Protein 2G5C (pdb70)

InterPro domains:
  IPR003099 Prephenate dehydrogenase [PS51176] (31-311)
  IPR008927 6-phosphogluconate dehydrogenase-like, C-terminal domain superfamily [SSF48179] (201-307)
  IPR036291 NAD(P)-binding domain superfamily [SSF51735] (32-197)
  IPR046825 Prephenate dehydrogenase, dimerization domain [PF20463] (201-302)
  IPR046826 Prephenate dehydrogenase, nucleotide-binding domain [PF02153] (45-198)
  IPR050812 Prephenate/Arogenate Dehydrogenase [PTHR21363] (27-310)

Nearest PDB structures (foldseek):
  2g5c-assembly1_A  TM=9.616E-01  e=3.044E-45  Aquifex aeolicus VF5
  3ggp-assembly2_D  TM=9.693E-01  e=8.733E-45  Aquifex aeolicus
  4wji-assembly1_A-2  TM=9.305E-01  e=6.121E-23  Sinorhizobium meliloti 1021
  7mqv-assembly1_B  TM=8.974E-01  e=5.666E-22  Bacillus anthracis
  3b1f-assembly1_A-2  TM=8.894E-01  e=4.071E-20  Streptococcus mutans

Solvent-accessible surface area: 45316 Å² total

CATH classification: 3.40.50.720 (+1 more: 1.10.3660.10)

Radius of gyration: 34.91 Å; Cα contacts (8 Å, |Δi|>4): 2067; chains: 4; bounding box: 63×90×89 Å

Secondary structure (DSSP, 8-state):
-EEEEES----HHHHHHHHHTT--SEEEEE-S-HHHHHHHHHTTS-SEEES-GGGGGGT--SB---S-HHHHHHHHHHHHHHS-TT-BEE---S--THHHHHHHHHHGGGEE-EEEE---S--SGGG--SSTTTT-EEEE---SSS-HHHHHHHHHHHHHTT-EEE--HHHHHHHHIIIIIHHHHHHHHHHHHHH--BTTB-GGG--TTTGGG---S----HHHHHHTTTT--HHHHHHHHHHHHHHHHHTT-HHHHHHHHHHHHHH---/-EEEEES----HHHHHHHHHTT--SEEEEE-S-HHHHHHHHHTTS-SEEES-GGGGGGT--SB---S-GGGHHHHHHHHHHHS-TT-BEE---S--THHHHHHHHHHGGGEE-EEE-------SGGG--SSTTTT-EEEE---TTS-HHHHHHHHHHHHHTT-EEE--HHHHHHHHIIIIIHHHHHHHHHHHHHH---SS--GGG-GGGTGGGTGGGGGS----HHHHHHTTTT--HHHHHHHHHHHHHHHHHTT-HHHHHHHHHHHHHH---/-EEEEES----HHHHHHHHHTT--SEEEEE-S-HHHHHHHHHHTS-SEEES-GGGGGGG--SB---S-GGGHHHHHHHHHHHS-TT-BEE---S--THHHHHHHHHHGGGEE-EEE----S--SGGG--TTTTTT-EEEE---TTS-HHHHHHHHHHHHHTT-EEE--HHHHHHHHIIIIIHHHHHHHHHHHHHH---SS--GGG---HHHHHHHGGGGS----HHHHHHTTTT--HHHHHHHHHHHHHHHHHTT-HHHHHHHHHTT-S--/-EEEEES----HHHHHHHHHTT--SEEEEE-S-HHHHHHHHHTTS-SEEES-GGGGGGG--SB---S-GGGHHHHHHHHHHHS-TT-BEE---S--THHHHHHHHHHGGGEE-EEE----S--SGGG--SSTTTT-EEEE---TTS-HHHHHHHHHHHHHTT-EEE--HHHHHHHHIIIIIHHHHHHHHHHHHHH---SS--GGG---HHHHHHTGGGGS----HHHHHHTTTT--HHHHHHHHHHHHHHHHHTT-HHHHHHHHGGGGS--

Structure (mmCIF, N/CA/C/O backbone):
data_2G5C
#
_entry.id   2G5C
#
_cell.length_a   42.707
_cell.length_b   178.952
_cell.length_c   75.195
_cell.angle_alpha   90.00
_cell.angle_beta   99.15
_cell.angle_gamma   90.00
#
_symmetry.space_group_name_H-M   'P 1 21 1'
#
loop_
_entity.id
_entity.type
_entity.pdbx_description
1 polymer 'prephenate dehydrogenase'
2 non-polymer NICOTINAMIDE-ADENINE-DINUCLEOTIDE
3 water water
#
loop_
_atom_site.group_PDB
_atom_site.id
_atom_site.type_symbol
_atom_site.label_atom_id
_atom_site.label_alt_id
_atom_site.label_comp_id
_atom_site.label_asym_id
_atom_site.label_entity_id
_atom_site.label_seq_id
_atom_site.pdbx_PDB_ins_code
_atom_site.Cartn_x
_atom_site.Cartn_y
_atom_site.Cartn_z
_atom_site.occupancy
_atom_site.B_iso_or_equiv
_atom_site.auth_seq_id
_atom_site.auth_comp_id
_atom_site.auth_asym_id
_atom_site.auth_atom_id
_atom_site.pdbx_PDB_model_num
ATOM 9 N N . GLN A 1 2 ? 40.920 67.519 44.959 1.00 52.59 31 GLN A N 1
ATOM 10 C CA . GLN A 1 2 ? 42.331 67.888 44.886 1.00 48.78 31 GLN A CA 1
ATOM 11 C C . GLN A 1 2 ? 42.993 67.576 46.223 1.00 44.69 31 GLN A C 1
ATOM 12 O O . GLN A 1 2 ? 44.199 67.343 46.296 1.00 43.62 31 GLN A O 1
ATOM 18 N N . ASN A 1 3 ? 42.191 67.584 47.280 1.00 41.19 32 ASN A N 1
ATOM 19 C CA . ASN A 1 3 ? 42.668 67.251 48.618 1.00 38.09 32 ASN A CA 1
ATOM 20 C C . ASN A 1 3 ? 41.978 65.950 49.009 1.00 36.17 32 ASN A C 1
ATOM 21 O O . ASN A 1 3 ? 40.892 65.958 49.591 1.00 35.59 32 ASN A O 1
ATOM 26 N N . VAL A 1 4 ? 42.608 64.833 48.667 1.00 33.24 33 VAL A N 1
ATOM 27 C CA . VAL A 1 4 ? 42.051 63.521 48.968 1.00 31.24 33 VAL A CA 1
ATOM 28 C C . VAL A 1 4 ? 42.439 63.057 50.365 1.00 30.02 33 VAL A C 1
ATOM 29 O O . VAL A 1 4 ? 43.611 63.090 50.733 1.00 30.69 33 VAL A O 1
ATOM 33 N N . LEU A 1 5 ? 41.448 62.621 51.136 1.00 28.67 34 LEU A N 1
ATOM 34 C CA . LEU A 1 5 ? 41.699 62.131 52.484 1.00 27.11 34 LEU A CA 1
ATOM 35 C C . LEU A 1 5 ? 41.370 60.650 52.600 1.00 26.47 34 LEU A C 1
ATOM 36 O O . LEU A 1 5 ? 40.230 60.238 52.383 1.00 24.77 34 LEU A O 1
ATOM 41 N N . ILE A 1 6 ? 42.375 59.858 52.945 1.00 25.35 35 ILE A N 1
ATOM 42 C CA . ILE A 1 6 ? 42.187 58.427 53.127 1.00 26.18 35 ILE A CA 1
ATOM 43 C C . ILE A 1 6 ? 41.968 58.202 54.620 1.00 24.92 35 ILE A C 1
ATOM 44 O O . ILE A 1 6 ? 42.871 58.447 55.419 1.00 24.10 35 ILE A O 1
ATOM 49 N N . VAL A 1 7 ? 40.770 57.770 55.000 1.00 23.56 36 VAL A N 1
ATOM 50 C CA . VAL A 1 7 ? 40.483 57.492 56.407 1.00 21.70 36 VAL A CA 1
ATOM 51 C C . VAL A 1 7 ? 40.671 55.995 56.602 1.00 23.45 36 VAL A C 1
ATOM 52 O O . VAL A 1 7 ? 39.909 55.187 56.066 1.00 22.24 36 VAL A O 1
ATOM 56 N N . GLY A 1 8 ? 41.689 55.632 57.377 1.00 23.74 37 GLY A N 1
ATOM 57 C CA . GLY A 1 8 ? 41.997 54.231 57.591 1.00 24.37 37 GLY A CA 1
ATOM 58 C C . GLY A 1 8 ? 43.011 53.868 56.518 1.00 25.67 37 GLY A C 1
ATOM 59 O O . GLY A 1 8 ? 42.647 53.430 55.423 1.00 25.09 37 GLY A O 1
ATOM 60 N N . VAL A 1 9 ? 44.288 54.067 56.824 1.00 25.81 38 VAL A N 1
ATOM 61 C CA . VAL A 1 9 ? 45.348 53.781 55.866 1.00 27.04 38 VAL A CA 1
ATOM 62 C C . VAL A 1 9 ? 45.856 52.349 56.011 1.00 26.77 38 VAL A C 1
ATOM 63 O O . VAL A 1 9 ? 46.916 52.107 56.588 1.00 25.85 38 VAL A O 1
ATOM 67 N N . GLY A 1 10 ? 45.082 51.406 55.486 1.00 26.04 39 GLY A N 1
ATOM 68 C CA . GLY A 1 10 ? 45.465 50.011 55.552 1.00 25.93 39 GLY A CA 1
ATOM 69 C C . GLY A 1 10 ? 45.601 49.444 54.155 1.00 27.18 39 GLY A C 1
ATOM 70 O O . GLY A 1 10 ? 45.998 50.150 53.224 1.00 26.15 39 GLY A O 1
ATOM 71 N N . PHE A 1 11 ? 45.269 48.166 54.003 1.00 27.32 40 PHE A N 1
ATOM 72 C CA . PHE A 1 11 ? 45.353 47.510 52.709 1.00 26.44 40 PHE A CA 1
ATOM 73 C C . PHE A 1 11 ? 44.465 48.195 51.669 1.00 25.91 40 PHE A C 1
ATOM 74 O O . PHE A 1 11 ? 44.918 48.530 50.576 1.00 24.56 40 PHE A O 1
ATOM 90 N N . GLY A 1 13 ? 42.629 51.231 52.064 1.00 26.39 42 GLY A N 1
ATOM 91 C CA . GLY A 1 13 ? 42.885 52.659 52.001 1.00 27.28 42 GLY A CA 1
ATOM 92 C C . GLY A 1 13 ? 44.145 52.897 51.194 1.00 27.65 42 GLY A C 1
ATOM 93 O O . GLY A 1 13 ? 44.179 53.741 50.299 1.00 26.73 42 GLY A O 1
ATOM 94 N N . GLY A 1 14 ? 45.183 52.126 51.503 1.00 28.96 43 GLY A N 1
ATOM 95 C CA . GLY A 1 14 ? 46.442 52.253 50.792 1.00 29.07 43 GLY A CA 1
ATOM 96 C C . GLY A 1 14 ? 46.341 51.893 49.322 1.00 30.05 43 GLY A C 1
ATOM 97 O O . GLY A 1 14 ? 46.999 52.511 48.489 1.00 31.81 43 GLY A O 1
ATOM 98 N N . SER A 1 15 ? 45.519 50.900 48.991 1.00 30.09 44 SER A N 1
ATOM 99 C CA . SER A 1 15 ? 45.367 50.484 47.596 1.00 31.07 44 SER A CA 1
ATOM 100 C C . SER A 1 15 ? 44.676 51.556 46.764 1.00 31.33 44 SER A C 1
ATOM 101 O O . SER A 1 15 ? 45.057 51.803 45.618 1.00 31.81 44 SER A O 1
ATOM 104 N N . PHE A 1 16 ? 43.651 52.184 47.333 1.00 31.45 45 PHE A N 1
ATOM 105 C CA . PHE A 1 16 ? 42.935 53.238 46.623 1.00 31.07 45 PHE A CA 1
ATOM 106 C C . PHE A 1 16 ? 43.892 54.388 46.348 1.00 30.87 45 PHE A C 1
ATOM 107 O O . PHE A 1 16 ? 43.908 54.947 45.253 1.00 32.61 45 PHE A O 1
ATOM 115 N N . ALA A 1 17 ? 44.689 54.732 47.353 1.00 30.92 46 ALA A N 1
ATOM 116 C CA . ALA A 1 17 ? 45.658 55.817 47.242 1.00 32.98 46 ALA A CA 1
ATOM 117 C C . ALA A 1 17 ? 46.659 55.564 46.117 1.00 34.20 46 ALA A C 1
ATOM 118 O O . ALA A 1 17 ? 46.922 56.440 45.292 1.00 33.12 46 ALA A O 1
ATOM 120 N N . LYS A 1 18 ? 47.216 54.359 46.087 1.00 35.92 47 LYS A N 1
ATOM 121 C CA . LYS A 1 18 ? 48.187 54.007 45.064 1.00 36.71 47 LYS A CA 1
ATOM 122 C C . LYS A 1 18 ? 47.512 53.933 43.705 1.00 37.63 47 LYS A C 1
ATOM 123 O O . LYS A 1 18 ? 48.076 54.359 42.698 1.00 37.96 47 LYS A O 1
ATOM 129 N N . SER A 1 19 ? 46.300 53.393 43.676 1.00 38.77 48 SER A N 1
ATOM 130 C CA . SER A 1 19 ? 45.569 53.281 42.425 1.00 39.70 48 SER A CA 1
ATOM 131 C C . SER A 1 19 ? 45.285 54.678 41.900 1.00 40.15 48 SER A C 1
ATOM 132 O O . SER A 1 19 ? 45.198 54.893 40.692 1.00 40.23 48 SER A O 1
ATOM 135 N N . LEU A 1 20 ? 45.155 55.627 42.820 1.00 40.49 49 LEU A N 1
ATOM 136 C CA . LEU A 1 20 ? 44.882 57.012 42.464 1.00 41.33 49 LEU A CA 1
ATOM 137 C C . LEU A 1 20 ? 46.046 57.635 41.702 1.00 40.91 49 LEU A C 1
ATOM 138 O O . LEU A 1 20 ? 45.851 58.233 40.645 1.00 40.44 49 LEU A O 1
ATOM 143 N N . ARG A 1 21 ? 47.252 57.496 42.246 1.00 41.27 50 ARG A N 1
ATOM 144 C CA . ARG A 1 21 ? 48.450 58.045 41.616 1.00 42.92 50 ARG A CA 1
ATOM 145 C C . ARG A 1 21 ? 48.686 57.462 40.230 1.00 44.33 50 ARG A C 1
ATOM 146 O O . ARG A 1 21 ? 48.800 58.198 39.249 1.00 44.18 50 ARG A O 1
ATOM 154 N N . ARG A 1 22 ? 48.775 56.137 40.160 1.00 45.49 51 ARG A N 1
ATOM 155 C CA . ARG A 1 22 ? 49.002 55.449 38.895 1.00 46.79 51 ARG A CA 1
ATOM 156 C C . ARG A 1 22 ? 48.050 55.955 37.820 1.00 46.70 51 ARG A C 1
ATOM 157 O O . ARG A 1 22 ? 48.435 56.107 36.662 1.00 46.12 51 ARG A O 1
ATOM 165 N N . SER A 1 23 ? 46.804 56.207 38.207 1.00 47.59 52 SER A N 1
ATOM 166 C CA . SER A 1 23 ? 45.803 56.689 37.265 1.00 48.83 52 SER A CA 1
ATOM 167 C C . SER A 1 23 ? 46.113 58.097 36.773 1.00 49.08 52 SER A C 1
ATOM 168 O O . SER A 1 23 ? 45.420 58.620 35.900 1.00 48.50 52 SER A O 1
ATOM 171 N N . GLY A 1 24 ? 47.150 58.708 37.341 1.00 49.40 53 GLY A N 1
ATOM 172 C CA . GLY A 1 24 ? 47.542 60.043 36.920 1.00 50.37 53 GLY A CA 1
ATOM 173 C C . GLY A 1 24 ? 47.230 61.189 37.865 1.00 50.74 53 GLY A C 1
ATOM 174 O O . GLY A 1 24 ? 47.459 62.349 37.523 1.00 51.12 53 GLY A O 1
ATOM 175 N N . PHE A 1 25 ? 46.712 60.882 39.050 1.00 50.29 54 PHE A N 1
ATOM 176 C CA . PHE A 1 25 ? 46.382 61.926 40.016 1.00 49.54 54 PHE A CA 1
ATOM 177 C C . PHE A 1 25 ? 47.629 62.730 40.374 1.00 49.02 54 PHE A C 1
ATOM 178 O O . PHE A 1 25 ? 48.695 62.164 40.610 1.00 49.93 54 PHE A O 1
ATOM 186 N N . LYS A 1 26 ? 47.489 64.051 40.417 1.00 48.43 55 LYS A N 1
ATOM 187 C CA . LYS A 1 26 ? 48.612 64.926 40.740 1.00 47.86 55 LYS A CA 1
ATOM 188 C C . LYS A 1 26 ? 48.346 65.762 41.990 1.00 46.00 55 LYS A C 1
ATOM 189 O O . LYS A 1 26 ? 49.216 66.505 42.445 1.00 45.24 55 LYS A O 1
ATOM 195 N N . GLY A 1 27 ? 47.142 65.634 42.542 1.00 44.96 56 GLY A N 1
ATOM 196 C CA . GLY A 1 27 ? 46.780 66.390 43.730 1.00 42.83 56 GLY A CA 1
ATOM 197 C C . GLY A 1 27 ? 47.396 65.848 45.004 1.00 40.82 56 GLY A C 1
ATOM 198 O O . GLY A 1 27 ? 48.319 65.038 44.960 1.00 42.15 56 GLY A O 1
ATOM 199 N N . LYS A 1 28 ? 46.885 66.296 46.146 1.00 39.14 57 LYS A N 1
ATOM 200 C CA . LYS A 1 28 ? 47.395 65.853 47.440 1.00 37.53 57 LYS A CA 1
ATOM 201 C C . LYS A 1 28 ? 46.583 64.706 48.021 1.00 36.16 57 LYS A C 1
ATOM 202 O O . LYS A 1 28 ? 45.355 64.686 47.924 1.00 34.82 57 LYS A O 1
ATOM 208 N N . ILE A 1 29 ? 47.282 63.747 48.619 1.00 33.49 58 ILE A N 1
ATOM 209 C CA . ILE A 1 29 ? 46.638 62.597 49.235 1.00 31.09 58 ILE A CA 1
ATOM 210 C C . ILE A 1 29 ? 47.038 62.573 50.699 1.00 29.61 58 ILE A C 1
ATOM 211 O O . ILE A 1 29 ? 48.208 62.420 51.035 1.00 29.23 58 ILE A O 1
ATOM 216 N N . TYR A 1 30 ? 46.050 62.735 51.566 1.00 29.41 59 TYR A N 1
ATOM 217 C CA . TYR A 1 30 ? 46.279 62.763 53.000 1.00 28.57 59 TYR A CA 1
ATOM 218 C C . TYR A 1 30 ? 45.708 61.522 53.661 1.00 27.91 59 TYR A C 1
ATOM 219 O O . TYR A 1 30 ? 44.915 60.792 53.059 1.00 25.63 59 TYR A O 1
ATOM 228 N N . GLY A 1 31 ? 46.104 61.295 54.907 1.00 26.46 60 GLY A N 1
ATOM 229 C CA . GLY A 1 31 ? 45.612 60.138 55.620 1.00 26.42 60 GLY A CA 1
ATOM 230 C C . GLY A 1 31 ? 45.326 60.391 57.084 1.00 27.93 60 GLY A C 1
ATOM 231 O O . GLY A 1 31 ? 45.954 61.236 57.722 1.00 28.59 60 GLY A O 1
ATOM 232 N N . TYR A 1 32 ? 44.343 59.663 57.602 1.00 27.45 61 TYR A N 1
ATOM 233 C CA . TYR A 1 32 ? 43.954 59.736 59.003 1.00 28.35 61 TYR A CA 1
ATOM 234 C C . TYR A 1 32 ? 43.828 58.301 59.476 1.00 29.28 61 TYR A C 1
ATOM 235 O O . TYR A 1 32 ? 43.120 57.496 58.868 1.00 28.06 61 TYR A O 1
ATOM 244 N N . ASP A 1 33 ? 44.519 57.984 60.562 1.00 30.01 62 ASP A N 1
ATOM 245 C CA . ASP A 1 33 ? 44.503 56.641 61.110 1.00 31.93 62 ASP A CA 1
ATOM 246 C C . ASP A 1 33 ? 44.832 56.743 62.593 1.00 34.40 62 ASP A C 1
ATOM 247 O O . ASP A 1 33 ? 45.588 57.625 63.001 1.00 35.05 62 ASP A O 1
ATOM 252 N N . ILE A 1 34 ? 44.258 55.856 63.400 1.00 35.72 63 ILE A N 1
ATOM 253 C CA . ILE A 1 34 ? 44.523 55.868 64.832 1.00 37.13 63 ILE A CA 1
ATOM 254 C C . ILE A 1 34 ? 45.887 55.269 65.134 1.00 37.44 63 ILE A C 1
ATOM 255 O O . ILE A 1 34 ? 46.390 55.396 66.246 1.00 38.29 63 ILE A O 1
ATOM 260 N N . ASN A 1 35 ? 46.478 54.607 64.145 1.00 38.32 64 ASN A N 1
ATOM 261 C CA . ASN A 1 35 ? 47.779 53.978 64.328 1.00 38.91 64 ASN A CA 1
ATOM 262 C C . ASN A 1 35 ? 48.914 54.807 63.740 1.00 39.39 64 ASN A C 1
ATOM 263 O O . ASN A 1 35 ? 48.967 55.041 62.532 1.00 38.80 64 ASN A O 1
ATOM 268 N N . PRO A 1 36 ? 49.845 55.257 64.596 1.00 39.64 65 PRO A N 1
ATOM 269 C CA . PRO A 1 36 ? 51.000 56.066 64.188 1.00 39.62 65 PRO A CA 1
ATOM 270 C C . PRO A 1 36 ? 51.787 55.417 63.049 1.00 40.16 65 PRO A C 1
ATOM 271 O O . PRO A 1 36 ? 52.146 56.073 62.068 1.00 40.23 65 PRO A O 1
ATOM 275 N N . GLU A 1 37 ? 52.047 54.122 63.197 1.00 40.19 66 GLU A N 1
ATOM 276 C CA . GLU A 1 37 ? 52.790 53.346 62.213 1.00 42.01 66 GLU A CA 1
ATOM 277 C C . GLU A 1 37 ? 52.169 53.342 60.820 1.00 41.78 66 GLU A C 1
ATOM 278 O O . GLU A 1 37 ? 52.886 53.335 59.816 1.00 41.83 66 GLU A O 1
ATOM 284 N N . SER A 1 38 ? 50.841 53.332 60.756 1.00 40.79 67 SER A N 1
ATOM 285 C CA . SER A 1 38 ? 50.144 53.329 59.474 1.00 38.43 67 SER A CA 1
ATOM 286 C C . SER A 1 38 ? 50.508 54.587 58.693 1.00 36.60 67 SER A C 1
ATOM 287 O O . SER A 1 38 ? 50.820 54.532 57.499 1.00 34.04 67 SER A O 1
ATOM 290 N N . ILE A 1 39 ? 50.468 55.723 59.382 1.00 35.33 68 ILE A N 1
ATOM 291 C CA . ILE A 1 39 ? 50.793 57.008 58.769 1.00 34.63 68 ILE A CA 1
ATOM 292 C C . ILE A 1 39 ? 52.259 57.060 58.328 1.00 35.62 68 ILE A C 1
ATOM 293 O O . ILE A 1 39 ? 52.559 57.294 57.154 1.00 35.38 68 ILE A O 1
ATOM 298 N N . SER A 1 40 ? 53.164 56.836 59.276 1.00 35.35 69 SER A N 1
ATOM 299 C CA . SER A 1 40 ? 54.599 56.868 59.010 1.00 37.31 69 SER A CA 1
ATOM 300 C C . SER A 1 40 ? 55.008 56.018 57.809 1.00 38.51 69 SER A C 1
ATOM 301 O O . SER A 1 40 ? 55.675 56.502 56.893 1.00 38.45 69 SER A O 1
ATOM 304 N N . LYS A 1 41 ? 54.610 54.751 57.815 1.00 39.56 70 LYS A N 1
ATOM 305 C CA . LYS A 1 41 ? 54.942 53.855 56.718 1.00 39.91 70 LYS A CA 1
ATOM 306 C C . LYS A 1 41 ? 54.332 54.324 55.405 1.00 40.74 70 LYS A C 1
ATOM 307 O O . LYS A 1 41 ? 54.994 54.314 54.366 1.00 40.03 70 LYS A O 1
ATOM 313 N N . ALA A 1 42 ? 53.070 54.740 55.454 1.00 40.95 71 ALA A N 1
ATOM 314 C CA . ALA A 1 42 ? 52.375 55.201 54.257 1.00 40.75 71 ALA A CA 1
ATOM 315 C C . ALA A 1 42 ? 53.095 56.391 53.639 1.00 41.36 71 ALA A C 1
ATOM 316 O O . ALA A 1 42 ? 53.141 56.533 52.415 1.00 40.79 71 ALA A O 1
ATOM 318 N N . VAL A 1 43 ? 53.658 57.242 54.491 1.00 41.29 72 VAL A N 1
ATOM 319 C CA . VAL A 1 43 ? 54.381 58.417 54.025 1.00 43.42 72 VAL A CA 1
ATOM 320 C C . VAL A 1 43 ? 55.691 58.007 53.364 1.00 44.39 72 VAL A C 1
ATOM 321 O O . VAL A 1 43 ? 56.042 58.508 52.297 1.00 45.01 72 VAL A O 1
ATOM 325 N N . ASP A 1 44 ? 56.413 57.093 54.002 1.00 45.55 73 ASP A N 1
ATOM 326 C CA . ASP A 1 44 ? 57.680 56.629 53.457 1.00 46.28 73 ASP A CA 1
ATOM 327 C C . ASP A 1 44 ? 57.454 55.878 52.149 1.00 46.65 73 ASP A C 1
ATOM 328 O O . ASP A 1 44 ? 58.230 56.009 51.199 1.00 47.11 73 ASP A O 1
ATOM 333 N N . LEU A 1 45 ? 56.382 55.094 52.103 1.00 46.50 74 LEU A N 1
ATOM 334 C CA . LEU A 1 45 ? 56.064 54.314 50.916 1.00 46.29 74 LEU A CA 1
ATOM 335 C C . LEU A 1 45 ? 55.527 55.189 49.796 1.00 45.15 74 LEU A C 1
ATOM 336 O O . LEU A 1 45 ? 55.263 54.708 48.694 1.00 45.24 74 LEU A O 1
ATOM 341 N N . GLY A 1 46 ? 55.370 56.477 50.080 1.00 44.77 75 GLY A N 1
ATOM 342 C CA . GLY A 1 46 ? 54.853 57.387 49.077 1.00 43.98 75 GLY A CA 1
ATOM 343 C C . GLY A 1 46 ? 53.394 57.095 48.785 1.00 43.11 75 GLY A C 1
ATOM 344 O O . GLY A 1 46 ? 52.897 57.397 47.700 1.00 44.55 75 GLY A O 1
ATOM 345 N N . ILE A 1 47 ? 52.712 56.490 49.753 1.00 41.31 76 ILE A N 1
ATOM 346 C CA . ILE A 1 47 ? 51.298 56.162 49.606 1.00 39.40 76 ILE A CA 1
ATOM 347 C C . ILE A 1 47 ? 50.498 57.452 49.739 1.00 38.21 76 ILE A C 1
ATOM 348 O O . ILE A 1 47 ? 49.657 57.765 48.895 1.00 37.91 76 ILE A O 1
ATOM 353 N N . ILE A 1 48 ? 50.774 58.189 50.813 1.00 37.24 77 ILE A N 1
ATOM 354 C CA . ILE A 1 48 ? 50.121 59.463 51.089 1.00 36.64 77 ILE A CA 1
ATOM 355 C C . ILE A 1 48 ? 51.201 60.534 51.232 1.00 38.15 77 ILE A C 1
ATOM 356 O O . ILE A 1 48 ? 52.365 60.220 51.493 1.00 39.01 77 ILE A O 1
ATOM 361 N N . ASP A 1 49 ? 50.816 61.794 51.057 1.00 37.73 78 ASP A N 1
ATOM 362 C CA . ASP A 1 49 ? 51.755 62.904 51.167 1.00 38.45 78 ASP A CA 1
ATOM 363 C C . ASP A 1 49 ? 52.040 63.227 52.633 1.00 37.79 78 ASP A C 1
ATOM 364 O O . ASP A 1 49 ? 53.167 63.549 53.005 1.00 37.12 78 ASP A O 1
ATOM 369 N N . GLU A 1 50 ? 51.005 63.133 53.458 1.00 37.60 79 GLU A N 1
ATOM 370 C CA . GLU A 1 50 ? 51.112 63.416 54.882 1.00 37.56 79 GLU A CA 1
ATOM 371 C C . GLU A 1 50 ? 49.889 62.842 55.576 1.00 36.65 79 GLU A C 1
ATOM 372 O O . GLU A 1 50 ? 48.850 62.631 54.950 1.00 35.55 79 GLU A O 1
ATOM 378 N N . GLY A 1 51 ? 50.011 62.588 56.871 1.00 36.47 80 GLY A N 1
ATOM 379 C CA . GLY A 1 51 ? 48.891 62.042 57.608 1.00 36.93 80 GLY A CA 1
ATOM 380 C C . GLY A 1 51 ? 48.901 62.487 59.051 1.00 36.59 80 GLY A C 1
ATOM 381 O O . GLY A 1 51 ? 49.852 63.118 59.508 1.00 37.61 80 GLY A O 1
ATOM 382 N N . THR A 1 52 ? 47.833 62.167 59.770 1.00 36.89 81 THR A N 1
ATOM 383 C CA . THR A 1 52 ? 47.734 62.529 61.175 1.00 36.86 81 THR A CA 1
ATOM 384 C C . THR A 1 52 ? 46.976 61.450 61.935 1.00 36.74 81 THR A C 1
ATOM 385 O O . THR A 1 52 ? 46.209 60.681 61.350 1.00 36.36 81 THR A O 1
ATOM 389 N N . THR A 1 53 ? 47.204 61.393 63.240 1.00 36.01 82 THR A N 1
ATOM 390 C CA . THR A 1 53 ? 46.545 60.416 64.088 1.00 37.11 82 THR A CA 1
ATOM 391 C C . THR A 1 53 ? 45.458 61.133 64.877 1.00 36.96 82 THR A C 1
ATOM 392 O O . THR A 1 53 ? 44.749 60.526 65.675 1.00 37.04 82 THR A O 1
ATOM 396 N N . SER A 1 54 ? 45.337 62.435 64.641 1.00 37.27 83 SER A N 1
ATOM 397 C CA . SER A 1 54 ? 44.342 63.256 65.322 1.00 38.20 83 SER A CA 1
ATOM 398 C C . SER A 1 54 ? 43.261 63.723 64.351 1.00 37.31 83 SER A C 1
ATOM 399 O O . SER A 1 54 ? 43.521 64.536 63.462 1.00 38.11 83 SER A O 1
ATOM 402 N N . ILE A 1 55 ? 42.047 63.214 64.539 1.00 35.20 84 ILE A N 1
ATOM 403 C CA . ILE A 1 55 ? 40.919 63.550 63.679 1.00 34.00 84 ILE A CA 1
ATOM 404 C C . ILE A 1 55 ? 40.721 65.059 63.529 1.00 33.33 84 ILE A C 1
ATOM 405 O O . ILE A 1 55 ? 40.339 65.536 62.463 1.00 32.45 84 ILE A O 1
ATOM 410 N N . ALA A 1 56 ? 40.989 65.806 64.594 1.00 34.04 85 ALA A N 1
ATOM 411 C CA . ALA A 1 56 ? 40.837 67.259 64.569 1.00 34.87 85 ALA A CA 1
ATOM 412 C C . ALA A 1 56 ? 41.781 67.898 63.553 1.00 34.99 85 ALA A C 1
ATOM 413 O O . ALA A 1 56 ? 41.400 68.825 62.839 1.00 35.25 85 ALA A O 1
ATOM 415 N N . LYS A 1 57 ? 43.008 67.388 63.494 1.00 35.40 86 LYS A N 1
ATOM 416 C CA . LYS A 1 57 ? 44.031 67.892 62.580 1.00 36.13 86 LYS A CA 1
ATOM 417 C C . LYS A 1 57 ? 43.593 67.909 61.120 1.00 36.32 86 LYS A C 1
ATOM 418 O O . LYS A 1 57 ? 44.044 68.747 60.340 1.00 36.96 86 LYS A O 1
ATOM 424 N N . VAL A 1 58 ? 42.724 66.973 60.750 1.00 35.55 87 VAL A N 1
ATOM 425 C CA . VAL A 1 58 ? 42.245 66.868 59.377 1.00 33.42 87 VAL A CA 1
ATOM 426 C C . VAL A 1 58 ? 41.873 68.202 58.732 1.00 32.94 87 VAL A C 1
ATOM 427 O O . VAL A 1 58 ? 42.091 68.392 57.528 1.00 30.73 87 VAL A O 1
ATOM 431 N N . GLU A 1 59 ? 41.319 69.124 59.518 1.00 30.94 88 GLU A N 1
ATOM 432 C CA . GLU A 1 59 ? 40.924 70.423 58.972 1.00 31.08 88 GLU A CA 1
ATOM 433 C C . GLU A 1 59 ? 42.092 71.143 58.302 1.00 28.74 88 GLU A C 1
ATOM 434 O O . GLU A 1 59 ? 41.884 71.970 57.418 1.00 27.36 88 GLU A O 1
ATOM 440 N N . ASP A 1 60 ? 43.319 70.826 58.712 1.00 28.62 89 ASP A N 1
ATOM 441 C CA . ASP A 1 60 ? 44.492 71.458 58.112 1.00 29.86 89 ASP A CA 1
ATOM 442 C C . ASP A 1 60 ? 44.668 70.974 56.681 1.00 31.22 89 ASP A C 1
ATOM 443 O O . ASP A 1 60 ? 45.289 71.646 55.859 1.00 32.44 89 ASP A O 1
ATOM 448 N N . PHE A 1 61 ? 44.107 69.804 56.391 1.00 33.29 90 PHE A N 1
ATOM 449 C CA . PHE A 1 61 ? 44.186 69.206 55.062 1.00 34.68 90 PHE A CA 1
ATOM 450 C C . PHE A 1 61 ? 43.026 69.685 54.197 1.00 35.22 90 PHE A C 1
ATOM 451 O O . PHE A 1 61 ? 43.057 69.536 52.974 1.00 36.13 90 PHE A O 1
ATOM 459 N N . SER A 1 62 ? 42.004 70.248 54.841 1.00 35.05 91 SER A N 1
ATOM 460 C CA . SER A 1 62 ? 40.808 70.732 54.150 1.00 35.59 91 SER A CA 1
ATOM 461 C C . SER A 1 62 ? 40.457 69.807 52.987 1.00 34.74 91 SER A C 1
ATOM 462 O O . SER A 1 62 ? 40.435 70.219 51.831 1.00 35.97 91 SER A O 1
ATOM 465 N N . PRO A 1 63 ? 40.174 68.532 53.285 1.00 34.87 92 PRO A N 1
ATOM 466 C CA . PRO A 1 63 ? 39.830 67.563 52.240 1.00 33.38 92 PRO A CA 1
ATOM 467 C C . PRO A 1 63 ? 38.464 67.791 51.610 1.00 32.51 92 PRO A C 1
ATOM 468 O O . PRO A 1 63 ? 37.506 68.149 52.295 1.00 32.10 92 PRO A O 1
ATOM 472 N N . ASP A 1 64 ? 38.383 67.595 50.297 1.00 31.11 93 ASP A N 1
ATOM 473 C CA . ASP A 1 64 ? 37.119 67.758 49.590 1.00 32.24 93 ASP A CA 1
ATOM 474 C C . ASP A 1 64 ? 36.630 66.420 49.036 1.00 31.67 93 ASP A C 1
ATOM 475 O O . ASP A 1 64 ? 35.542 66.326 48.467 1.00 31.33 93 ASP A O 1
ATOM 480 N N . PHE A 1 65 ? 37.445 65.385 49.219 1.00 30.35 94 PHE A N 1
ATOM 481 C CA . PHE A 1 65 ? 37.110 64.038 48.766 1.00 29.34 94 PHE A CA 1
ATOM 482 C C . PHE A 1 65 ? 37.603 63.073 49.844 1.00 26.65 94 PHE A C 1
ATOM 483 O O . PHE A 1 65 ? 38.799 62.963 50.078 1.00 26.32 94 PHE A O 1
ATOM 491 N N . VAL A 1 66 ? 36.681 62.381 50.500 1.00 25.70 95 VAL A N 1
ATOM 492 C CA . VAL A 1 66 ? 37.048 61.461 51.566 1.00 25.40 95 VAL A CA 1
ATOM 493 C C . VAL A 1 66 ? 36.651 60.010 51.289 1.00 25.02 95 VAL A C 1
ATOM 494 O O . VAL A 1 66 ? 35.524 59.729 50.888 1.00 25.10 95 VAL A O 1
ATOM 506 N N . LEU A 1 68 ? 36.331 56.572 53.207 1.00 23.56 97 LEU A N 1
ATOM 507 C CA . LEU A 1 68 ? 36.311 55.831 54.457 1.00 22.53 97 LEU A CA 1
ATOM 508 C C . LEU A 1 68 ? 36.808 54.414 54.171 1.00 23.49 97 LEU A C 1
ATOM 509 O O . LEU A 1 68 ? 36.161 53.640 53.452 1.00 21.37 97 LEU A O 1
ATOM 514 N N . SER A 1 69 ? 37.966 54.090 54.735 1.00 22.34 98 SER A N 1
ATOM 515 C CA . SER A 1 69 ? 38.593 52.796 54.520 1.00 23.60 98 SER A CA 1
ATOM 516 C C . SER A 1 69 ? 39.002 52.136 55.826 1.00 24.14 98 SER A C 1
ATOM 517 O O . SER A 1 69 ? 39.910 51.308 55.859 1.00 25.74 98 SER A O 1
ATOM 520 N N . SER A 1 70 ? 38.331 52.521 56.904 1.00 24.54 99 SER A N 1
ATOM 521 C CA . SER A 1 70 ? 38.589 51.962 58.221 1.00 23.60 99 SER A CA 1
ATOM 522 C C . SER A 1 70 ? 37.489 50.932 58.486 1.00 24.48 99 SER A C 1
ATOM 523 O O . SER A 1 70 ? 36.639 50.696 57.630 1.00 21.42 99 SER A O 1
ATOM 526 N N . PRO A 1 71 ? 37.505 50.284 59.657 1.00 24.46 100 PRO A N 1
ATOM 527 C CA . PRO A 1 71 ? 36.451 49.299 59.922 1.00 25.49 100 PRO A CA 1
ATOM 528 C C . PRO A 1 71 ? 35.064 49.946 59.899 1.00 27.30 100 PRO A C 1
ATOM 529 O O . PRO A 1 71 ? 34.879 51.062 60.394 1.00 27.84 100 PRO A O 1
ATOM 533 N N . VAL A 1 72 ? 34.088 49.258 59.315 1.00 26.58 101 VAL A N 1
ATOM 534 C CA . VAL A 1 72 ? 32.738 49.808 59.241 1.00 27.14 101 VAL A CA 1
ATOM 535 C C . VAL A 1 72 ? 32.225 50.258 60.609 1.00 27.49 101 VAL A C 1
ATOM 536 O O . VAL A 1 72 ? 31.453 51.211 60.706 1.00 28.30 101 VAL A O 1
ATOM 540 N N . ARG A 1 73 ? 32.653 49.574 61.664 1.00 28.72 102 ARG A N 1
ATOM 541 C CA . ARG A 1 73 ? 32.236 49.930 63.018 1.00 29.44 102 ARG A CA 1
ATOM 542 C C . ARG A 1 73 ? 32.645 51.355 63.374 1.00 27.46 102 ARG A C 1
ATOM 543 O O . ARG A 1 73 ? 32.056 51.966 64.259 1.00 27.10 102 ARG A O 1
ATOM 551 N N . THR A 1 74 ? 33.652 51.881 62.686 1.00 26.28 103 THR A N 1
ATOM 552 C CA . THR A 1 74 ? 34.148 53.229 62.971 1.00 25.13 103 THR A CA 1
ATOM 553 C C . THR A 1 74 ? 33.528 54.338 62.131 1.00 25.37 103 THR A C 1
ATOM 554 O O . THR A 1 74 ? 33.713 55.523 62.422 1.00 25.39 103 THR A O 1
ATOM 558 N N . PHE A 1 75 ? 32.799 53.958 61.091 1.00 25.18 104 PHE A N 1
ATOM 559 C CA . PHE A 1 75 ? 32.181 54.929 60.200 1.00 26.80 104 PHE A CA 1
ATOM 560 C C . PHE A 1 75 ? 31.266 55.939 60.889 1.00 27.86 104 PHE A C 1
ATOM 561 O O . PHE A 1 75 ? 31.419 57.144 60.698 1.00 27.69 104 PHE A O 1
ATOM 569 N N . ARG A 1 76 ? 30.320 55.456 61.687 1.00 29.32 105 ARG A N 1
ATOM 570 C CA . ARG A 1 76 ? 29.387 56.356 62.358 1.00 32.29 105 ARG A CA 1
ATOM 571 C C . ARG A 1 76 ? 30.068 57.378 63.271 1.00 33.08 105 ARG A C 1
ATOM 572 O O . ARG A 1 76 ? 29.722 58.561 63.244 1.00 33.93 105 ARG A O 1
ATOM 580 N N . GLU A 1 77 ? 31.037 56.930 64.064 1.00 33.75 106 GLU A N 1
ATOM 581 C CA . GLU A 1 77 ? 31.758 57.820 64.973 1.00 35.01 106 GLU A CA 1
ATOM 582 C C . GLU A 1 77 ? 32.595 58.851 64.221 1.00 33.98 106 GLU A C 1
ATOM 583 O O . GLU A 1 77 ? 32.615 60.027 64.580 1.00 34.70 106 GLU A O 1
ATOM 589 N N . ILE A 1 78 ? 33.290 58.404 63.180 1.00 32.47 107 ILE A N 1
ATOM 590 C CA . ILE A 1 78 ? 34.132 59.284 62.374 1.00 31.94 107 ILE A CA 1
ATOM 591 C C . ILE A 1 78 ? 33.293 60.289 61.576 1.00 32.46 107 ILE A C 1
ATOM 592 O O . ILE A 1 78 ? 33.631 61.476 61.498 1.00 32.47 107 ILE A O 1
ATOM 597 N N . ALA A 1 79 ? 32.196 59.813 60.992 1.00 30.49 108 ALA A N 1
ATOM 598 C CA . ALA A 1 79 ? 31.322 60.671 60.197 1.00 31.86 108 ALA A CA 1
ATOM 599 C C . ALA A 1 79 ? 30.809 61.860 61.005 1.00 31.98 108 ALA A C 1
ATOM 600 O O . ALA A 1 79 ? 30.787 62.990 60.514 1.00 32.23 108 ALA A O 1
ATOM 602 N N . LYS A 1 80 ? 30.395 61.598 62.241 1.00 33.33 109 LYS A N 1
ATOM 603 C CA . LYS A 1 80 ? 29.874 62.645 63.110 1.00 35.58 109 LYS A CA 1
ATOM 604 C C . LYS A 1 80 ? 30.915 63.730 63.362 1.00 36.29 109 LYS A C 1
ATOM 605 O O . LYS A 1 80 ? 30.581 64.912 63.441 1.00 35.91 109 LYS A O 1
ATOM 611 N N . LYS A 1 81 ? 32.175 63.336 63.490 1.00 35.86 110 LYS A N 1
ATOM 612 C CA . LYS A 1 81 ? 33.222 64.317 63.713 1.00 35.68 110 LYS A CA 1
ATOM 613 C C . LYS A 1 81 ? 33.474 65.075 62.418 1.00 34.83 110 LYS A C 1
ATOM 614 O O . LYS A 1 81 ? 33.618 66.296 62.420 1.00 34.19 110 LYS A O 1
ATOM 620 N N . LEU A 1 82 ? 33.505 64.346 61.308 1.00 33.40 111 LEU A N 1
ATOM 621 C CA . LEU A 1 82 ? 33.737 64.952 60.001 1.00 33.91 111 LEU A CA 1
ATOM 622 C C . LEU A 1 82 ? 32.651 65.939 59.581 1.00 34.23 111 LEU A C 1
ATOM 623 O O . LEU A 1 82 ? 32.902 66.841 58.781 1.00 34.17 111 LEU A O 1
ATOM 628 N N . SER A 1 83 ? 31.446 65.765 60.116 1.00 34.88 112 SER A N 1
ATOM 629 C CA . SER A 1 83 ? 30.332 66.641 59.775 1.00 35.91 112 SER A CA 1
ATOM 630 C C . SER A 1 83 ? 30.598 68.112 60.090 1.00 37.45 112 SER A C 1
ATOM 631 O O . SER A 1 83 ? 30.142 68.996 59.365 1.00 37.88 112 SER A O 1
ATOM 634 N N . TYR A 1 84 ? 31.334 68.382 61.165 1.00 38.60 113 TYR A N 1
ATOM 635 C CA . TYR A 1 84 ? 31.633 69.765 61.523 1.00 40.42 113 TYR A CA 1
ATOM 636 C C . TYR A 1 84 ? 33.049 70.203 61.155 1.00 38.98 113 TYR A C 1
ATOM 637 O O . TYR A 1 84 ? 33.433 71.349 61.385 1.00 39.53 113 TYR A O 1
ATOM 646 N N . ILE A 1 85 ? 33.821 69.292 60.575 1.00 36.83 114 ILE A N 1
ATOM 647 C CA . ILE A 1 85 ? 35.184 69.602 60.161 1.00 34.79 114 ILE A CA 1
ATOM 648 C C . ILE A 1 85 ? 35.192 69.879 58.662 1.00 34.01 114 ILE A C 1
ATOM 649 O O . ILE A 1 85 ? 35.801 70.839 58.195 1.00 32.80 114 ILE A O 1
ATOM 654 N N . LEU A 1 86 ? 34.499 69.032 57.911 1.00 31.79 115 LEU A N 1
ATOM 655 C CA . LEU A 1 86 ? 34.442 69.175 56.461 1.00 31.24 115 LEU A CA 1
ATOM 656 C C . LEU A 1 86 ? 33.488 70.279 56.042 1.00 30.66 115 LEU A C 1
ATOM 657 O O . LEU A 1 86 ? 32.485 70.529 56.709 1.00 30.99 115 LEU A O 1
ATOM 662 N N . SER A 1 87 ? 33.801 70.934 54.933 1.00 31.35 116 SER A N 1
ATOM 663 C CA . SER A 1 87 ? 32.929 71.978 54.421 1.00 35.19 116 SER A CA 1
ATOM 664 C C . SER A 1 87 ? 31.803 71.238 53.707 1.00 36.98 116 SER A C 1
ATOM 665 O O . SER A 1 87 ? 31.962 70.070 53.340 1.00 36.03 116 SER A O 1
ATOM 668 N N . GLU A 1 88 ? 30.672 71.910 53.516 1.00 37.89 117 GLU A N 1
ATOM 669 C CA . GLU A 1 88 ? 29.523 71.308 52.848 1.00 39.16 117 GLU A CA 1
ATOM 670 C C . GLU A 1 88 ? 29.834 70.997 51.383 1.00 38.67 117 GLU A C 1
ATOM 671 O O . GLU A 1 88 ? 29.041 70.367 50.689 1.00 39.68 117 GLU A O 1
ATOM 677 N N . ASP A 1 89 ? 30.997 71.439 50.924 1.00 38.29 118 ASP A N 1
ATOM 678 C CA . ASP A 1 89 ? 31.423 71.235 49.545 1.00 38.23 118 ASP A CA 1
ATOM 679 C C . ASP A 1 89 ? 32.172 69.906 49.355 1.00 36.75 118 ASP A C 1
ATOM 680 O O . ASP A 1 89 ? 32.459 69.495 48.228 1.00 35.66 118 ASP A O 1
ATOM 685 N N . ALA A 1 90 ? 32.469 69.228 50.457 1.00 33.18 119 ALA A N 1
ATOM 686 C CA . ALA A 1 90 ? 33.201 67.964 50.404 1.00 32.76 119 ALA A CA 1
ATOM 687 C C . ALA A 1 90 ? 32.353 66.752 50.012 1.00 31.13 119 ALA A C 1
ATOM 688 O O . ALA A 1 90 ? 31.140 66.727 50.229 1.00 31.46 119 ALA A O 1
ATOM 690 N N . THR A 1 91 ? 33.012 65.751 49.434 1.00 29.73 120 THR A N 1
ATOM 691 C CA . THR A 1 91 ? 32.359 64.506 49.031 1.00 27.99 120 THR A CA 1
ATOM 692 C C . THR A 1 91 ? 32.930 63.381 49.882 1.00 26.57 120 THR A C 1
ATOM 693 O O . THR A 1 91 ? 34.148 63.256 50.013 1.00 26.42 120 THR A O 1
ATOM 697 N N . VAL A 1 92 ? 32.052 62.572 50.466 1.00 25.39 121 VAL A N 1
ATOM 698 C CA . VAL A 1 92 ? 32.482 61.462 51.311 1.00 25.58 121 VAL A CA 1
ATOM 699 C C . VAL A 1 92 ? 31.897 60.144 50.820 1.00 25.92 121 VAL A C 1
ATOM 700 O O . VAL A 1 92 ? 30.681 60.011 50.688 1.00 23.71 121 VAL A O 1
ATOM 704 N N . THR A 1 93 ? 32.769 59.172 50.559 1.00 24.24 122 THR A N 1
ATOM 705 C CA . THR A 1 93 ? 32.329 57.862 50.086 1.00 24.30 122 THR A CA 1
ATOM 706 C C . THR A 1 93 ? 33.107 56.794 50.863 1.00 23.87 122 THR A C 1
ATOM 707 O O . THR A 1 93 ? 34.051 57.121 51.577 1.00 21.64 122 THR A O 1
ATOM 711 N N . ASP A 1 94 ? 32.716 55.527 50.749 1.00 23.11 123 ASP A N 1
ATOM 712 C CA . ASP A 1 94 ? 33.409 54.482 51.502 1.00 24.38 123 ASP A CA 1
ATOM 713 C C . ASP A 1 94 ? 33.770 53.219 50.714 1.00 24.63 123 ASP A C 1
ATOM 714 O O . ASP A 1 94 ? 33.552 53.124 49.503 1.00 24.47 123 ASP A O 1
ATOM 719 N N . GLN A 1 95 ? 34.338 52.256 51.433 1.00 25.93 124 GLN A N 1
ATOM 720 C CA . GLN A 1 95 ? 34.745 50.971 50.873 1.00 25.53 124 GLN A CA 1
ATOM 721 C C . GLN A 1 95 ? 34.155 49.838 51.703 1.00 24.88 124 GLN A C 1
ATOM 722 O O . GLN A 1 95 ? 34.398 48.665 51.420 1.00 28.32 124 GLN A O 1
ATOM 728 N N . GLY A 1 96 ? 33.388 50.193 52.730 1.00 23.27 125 GLY A N 1
ATOM 729 C CA . GLY A 1 96 ? 32.784 49.197 53.603 1.00 23.52 125 GLY A CA 1
ATOM 730 C C . GLY A 1 96 ? 32.186 48.008 52.869 1.00 23.77 125 GLY A C 1
ATOM 731 O O . GLY A 1 96 ? 31.641 48.164 51.777 1.00 23.31 125 GLY A O 1
ATOM 732 N N . SER A 1 97 ? 32.293 46.826 53.474 1.00 22.97 126 SER A N 1
ATOM 733 C CA . SER A 1 97 ? 31.775 45.590 52.889 1.00 24.79 126 SER A CA 1
ATOM 734 C C . SER A 1 97 ? 30.262 45.519 53.002 1.00 23.38 126 SER A C 1
ATOM 735 O O . SER A 1 97 ? 29.610 44.774 52.270 1.00 25.09 126 SER A O 1
ATOM 738 N N . VAL A 1 98 ? 29.710 46.275 53.943 1.00 22.45 127 VAL A N 1
ATOM 739 C CA . VAL A 1 98 ? 28.269 46.303 54.143 1.00 22.72 127 VAL A CA 1
ATOM 740 C C . VAL A 1 98 ? 27.717 47.695 53.849 1.00 21.80 127 VAL A C 1
ATOM 741 O O . VAL A 1 98 ? 28.406 48.701 54.003 1.00 20.88 127 VAL A O 1
ATOM 745 N N . LYS A 1 99 ? 26.469 47.737 53.408 1.00 22.73 128 LYS A N 1
ATOM 746 C CA . LYS A 1 99 ? 25.802 48.992 53.101 1.00 21.94 128 LYS A CA 1
ATOM 747 C C . LYS A 1 99 ? 24.538 48.981 53.953 1.00 22.87 128 LYS A C 1
ATOM 748 O O . LYS A 1 99 ? 24.607 49.172 55.163 1.00 22.66 128 LYS A O 1
ATOM 754 N N . GLY A 1 100 ? 23.393 48.728 53.332 1.00 25.24 129 GLY A N 1
ATOM 755 C CA . GLY A 1 100 ? 22.153 48.674 54.085 1.00 24.66 129 GLY A CA 1
ATOM 756 C C . GLY A 1 100 ? 21.918 49.885 54.962 1.00 26.43 129 GLY A C 1
ATOM 757 O O . GLY A 1 100 ? 22.074 51.021 54.516 1.00 24.69 129 GLY A O 1
ATOM 758 N N . LYS A 1 101 ? 21.552 49.636 56.216 1.00 29.16 130 LYS A N 1
ATOM 759 C CA . LYS A 1 101 ? 21.272 50.704 57.169 1.00 31.91 130 LYS A CA 1
ATOM 760 C C . LYS A 1 101 ? 22.410 51.710 57.324 1.00 32.17 130 LYS A C 1
ATOM 761 O O . LYS A 1 101 ? 22.173 52.891 57.590 1.00 31.98 130 LYS A O 1
ATOM 767 N N . LEU A 1 102 ? 23.641 51.239 57.160 1.00 30.65 131 LEU A N 1
ATOM 768 C CA . LEU A 1 102 ? 24.808 52.102 57.287 1.00 29.72 131 LEU A CA 1
ATOM 769 C C . LEU A 1 102 ? 24.750 53.291 56.338 1.00 29.33 131 LEU A C 1
ATOM 770 O O . LEU A 1 102 ? 25.184 54.389 56.678 1.00 29.07 131 LEU A O 1
ATOM 775 N N . VAL A 1 103 ? 24.223 53.068 55.140 1.00 28.89 132 VAL A N 1
ATOM 776 C CA . VAL A 1 103 ? 24.137 54.131 54.154 1.00 28.36 132 VAL A CA 1
ATOM 777 C C . VAL A 1 103 ? 23.186 55.242 54.578 1.00 28.98 132 VAL A C 1
ATOM 778 O O . VAL A 1 103 ? 23.485 56.415 54.382 1.00 28.91 132 VAL A O 1
ATOM 782 N N . TYR A 1 104 ? 22.049 54.873 55.159 1.00 29.29 133 TYR A N 1
ATOM 783 C CA . TYR A 1 104 ? 21.073 55.863 55.600 1.00 32.33 133 TYR A CA 1
ATOM 784 C C . TYR A 1 104 ? 21.559 56.614 56.832 1.00 32.76 133 TYR A C 1
ATOM 785 O O . TYR A 1 104 ? 21.288 57.807 56.985 1.00 31.68 133 TYR A O 1
ATOM 794 N N . ASP A 1 105 ? 22.277 55.924 57.713 1.00 32.84 134 ASP A N 1
ATOM 795 C CA . ASP A 1 105 ? 22.790 56.579 58.909 1.00 34.41 134 ASP A CA 1
ATOM 796 C C . ASP A 1 105 ? 23.866 57.587 58.523 1.00 34.33 134 ASP A C 1
ATOM 797 O O . ASP A 1 105 ? 23.939 58.677 59.097 1.00 34.40 134 ASP A O 1
ATOM 802 N N . LEU A 1 106 ? 24.699 57.227 57.551 1.00 32.85 135 LEU A N 1
ATOM 803 C CA . LEU A 1 106 ? 25.754 58.127 57.109 1.00 33.61 135 LEU A CA 1
ATOM 804 C C . LEU A 1 106 ? 25.176 59.336 56.380 1.00 34.32 135 LEU A C 1
ATOM 805 O O . LEU A 1 106 ? 25.724 60.438 56.476 1.00 32.84 135 LEU A O 1
ATOM 810 N N . GLU A 1 107 ? 24.075 59.134 55.655 1.00 33.88 136 GLU A N 1
ATOM 811 C CA . GLU A 1 107 ? 23.425 60.236 54.945 1.00 34.97 136 GLU A CA 1
ATOM 812 C C . GLU A 1 107 ? 22.815 61.196 55.963 1.00 34.79 136 GLU A C 1
ATOM 813 O O . GLU A 1 107 ? 22.844 62.406 55.775 1.00 35.23 136 GLU A O 1
ATOM 819 N N . ASN A 1 108 ? 22.257 60.652 57.042 1.00 36.25 137 ASN A N 1
ATOM 820 C CA . ASN A 1 108 ? 21.645 61.481 58.075 1.00 37.33 137 ASN A CA 1
ATOM 821 C C . ASN A 1 108 ? 22.675 62.282 58.863 1.00 38.57 137 ASN A C 1
ATOM 822 O O . ASN A 1 108 ? 22.331 63.274 59.505 1.00 38.12 137 ASN A O 1
ATOM 827 N N . ILE A 1 109 ? 23.934 61.851 58.815 1.00 38.35 138 ILE A N 1
ATOM 828 C CA . ILE A 1 109 ? 25.005 62.526 59.542 1.00 37.86 138 ILE A CA 1
ATOM 829 C C . ILE A 1 109 ? 25.841 63.462 58.676 1.00 38.25 138 ILE A C 1
ATOM 830 O O . ILE A 1 109 ? 26.232 64.544 59.122 1.00 39.77 138 ILE A O 1
ATOM 835 N N . LEU A 1 110 ? 26.119 63.050 57.446 1.00 36.94 139 LEU A N 1
ATOM 836 C CA . LEU A 1 110 ? 26.933 63.859 56.545 1.00 37.10 139 LEU A CA 1
ATOM 837 C C . LEU A 1 110 ? 26.123 64.643 55.528 1.00 37.44 139 LEU A C 1
ATOM 838 O O . LEU A 1 110 ? 26.636 65.565 54.898 1.00 36.39 139 LEU A O 1
ATOM 843 N N . GLY A 1 111 ? 24.861 64.265 55.357 1.00 39.54 140 GLY A N 1
ATOM 844 C CA . GLY A 1 111 ? 24.005 64.962 54.413 1.00 38.93 140 GLY A CA 1
ATOM 845 C C . GLY A 1 111 ? 24.265 64.632 52.957 1.00 39.61 140 GLY A C 1
ATOM 846 O O . GLY A 1 111 ? 24.590 63.495 52.610 1.00 41.19 140 GLY A O 1
ATOM 847 N N . LYS A 1 112 ? 24.120 65.640 52.102 1.00 38.35 141 LYS A N 1
ATOM 848 C CA . LYS A 1 112 ? 24.313 65.487 50.664 1.00 37.13 141 LYS A CA 1
ATOM 849 C C . LYS A 1 112 ? 25.742 65.110 50.289 1.00 35.14 141 LYS A C 1
ATOM 850 O O . LYS A 1 112 ? 26.029 64.824 49.128 1.00 34.82 141 LYS A O 1
ATOM 856 N N . ARG A 1 113 ? 26.635 65.107 51.268 1.00 32.99 142 ARG A N 1
ATOM 857 C CA . ARG A 1 113 ? 28.029 64.779 51.003 1.00 34.39 142 ARG A CA 1
ATOM 858 C C . ARG A 1 113 ? 28.322 63.295 50.799 1.00 32.89 142 ARG A C 1
ATOM 859 O O . ARG A 1 113 ? 29.213 62.937 50.029 1.00 31.24 142 ARG A O 1
ATOM 867 N N . PHE A 1 114 ? 27.561 62.435 51.465 1.00 31.80 143 PHE A N 1
ATOM 868 C CA . PHE A 1 114 ? 27.809 60.999 51.380 1.00 30.42 143 PHE A CA 1
ATOM 869 C C . PHE A 1 114 ? 27.262 60.193 50.207 1.00 30.63 143 PHE A C 1
ATOM 870 O O . PHE A 1 114 ? 26.114 60.359 49.784 1.00 29.33 143 PHE A O 1
ATOM 878 N N . VAL A 1 115 ? 28.112 59.290 49.718 1.00 29.80 144 VAL A N 1
ATOM 879 C CA . VAL A 1 115 ? 27.795 58.376 48.630 1.00 29.17 144 VAL A CA 1
ATOM 880 C C . VAL A 1 115 ? 28.371 57.014 49.025 1.00 28.62 144 VAL A C 1
ATOM 881 O O . VAL A 1 115 ? 29.583 56.876 49.201 1.00 28.56 144 VAL A O 1
ATOM 885 N N . GLY A 1 116 ? 27.499 56.019 49.168 1.00 28.11 145 GLY A N 1
ATOM 886 C CA . GLY A 1 116 ? 27.931 54.683 49.557 1.00 27.20 145 GLY A CA 1
ATOM 887 C C . GLY A 1 116 ? 28.591 53.871 48.457 1.00 26.95 145 GLY A C 1
ATOM 888 O O . GLY A 1 116 ? 28.146 53.885 47.304 1.00 27.53 145 GLY A O 1
ATOM 889 N N . GLY A 1 117 ? 29.650 53.150 48.815 1.00 26.54 146 GLY A N 1
ATOM 890 C CA . GLY A 1 117 ? 30.363 52.342 47.837 1.00 24.72 146 GLY A CA 1
ATOM 891 C C . GLY A 1 117 ? 30.954 51.058 48.402 1.00 23.73 146 GLY A C 1
ATOM 892 O O . GLY A 1 117 ? 31.166 50.932 49.618 1.00 21.24 146 GLY A O 1
ATOM 893 N N . HIS A 1 118 ? 31.213 50.100 47.515 1.00 21.14 147 HIS A N 1
ATOM 894 C CA . HIS A 1 118 ? 31.787 48.812 47.911 1.00 22.40 147 HIS A CA 1
ATOM 895 C C . HIS A 1 118 ? 32.538 48.155 46.762 1.00 23.41 147 HIS A C 1
ATOM 896 O O . HIS A 1 118 ? 31.925 47.598 45.848 1.00 22.77 147 HIS A O 1
ATOM 903 N N . PRO A 1 119 ? 33.877 48.223 46.784 1.00 24.07 148 PRO A N 1
ATOM 904 C CA . PRO A 1 119 ? 34.687 47.612 45.729 1.00 26.07 148 PRO A CA 1
ATOM 905 C C . PRO A 1 119 ? 34.769 46.107 45.984 1.00 28.25 148 PRO A C 1
ATOM 906 O O . PRO A 1 119 ? 35.040 45.680 47.106 1.00 28.52 148 PRO A O 1
ATOM 910 N N . ILE A 1 120 ? 34.513 45.308 44.953 1.00 31.45 149 ILE A N 1
ATOM 911 C CA . ILE A 1 120 ? 34.557 43.856 45.097 1.00 34.99 149 ILE A CA 1
ATOM 912 C C . ILE A 1 120 ? 35.944 43.353 44.724 1.00 38.42 149 ILE A C 1
ATOM 913 O O . ILE A 1 120 ? 36.138 42.729 43.675 1.00 38.04 149 ILE A O 1
ATOM 918 N N . ALA A 1 121 ? 36.906 43.642 45.592 1.00 41.52 150 ALA A N 1
ATOM 919 C CA . ALA A 1 121 ? 38.289 43.240 45.390 1.00 45.65 150 ALA A CA 1
ATOM 920 C C . ALA A 1 121 ? 38.962 43.083 46.749 1.00 48.81 150 ALA A C 1
ATOM 921 O O . ALA A 1 121 ? 38.306 43.183 47.788 1.00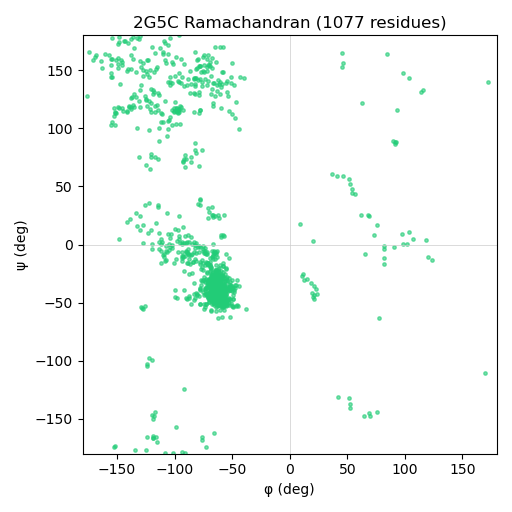 48.77 150 ALA A O 1
ATOM 923 N N . GLY A 1 122 ? 40.270 42.839 46.735 1.00 52.30 151 GLY A N 1
ATOM 924 C CA . GLY A 1 122 ? 41.008 42.673 47.975 1.00 56.33 151 GLY A CA 1
ATOM 925 C C . GLY A 1 122 ? 41.111 41.221 48.397 1.00 59.19 151 GLY A C 1
ATOM 926 O O . GLY A 1 122 ? 40.104 40.583 48.704 1.00 60.09 151 GLY A O 1
ATOM 927 N N . THR A 1 123 ? 42.331 40.697 48.416 1.00 61.81 152 THR A N 1
ATOM 928 C CA . THR A 1 123 ? 42.557 39.307 48.795 1.00 64.68 152 THR A CA 1
ATOM 929 C C . THR A 1 123 ? 42.546 39.117 50.309 1.00 65.88 152 THR A C 1
ATOM 930 O O . THR A 1 123 ? 43.282 38.287 50.847 1.00 66.52 152 THR A O 1
ATOM 934 N N . GLU A 1 124 ? 41.705 39.891 50.988 1.00 67.04 153 GLU A N 1
ATOM 935 C CA . GLU A 1 124 ? 41.568 39.818 52.441 1.00 67.85 153 GLU A CA 1
ATOM 936 C C . GLU A 1 124 ? 42.816 40.241 53.218 1.00 67.27 153 GLU A C 1
ATOM 937 O O . GLU A 1 124 ? 42.769 40.364 54.442 1.00 67.31 153 GLU A O 1
ATOM 943 N N . LYS A 1 125 ? 43.923 40.467 52.515 1.00 66.28 154 LYS A N 1
ATOM 944 C CA . LYS A 1 125 ? 45.167 40.867 53.171 1.00 65.19 154 LYS A CA 1
ATOM 945 C C . LYS A 1 125 ? 44.949 42.044 54.117 1.00 63.37 154 LYS A C 1
ATOM 946 O O . LYS A 1 125 ? 44.001 42.812 53.957 1.00 63.15 154 LYS A O 1
ATOM 952 N N . SER A 1 126 ? 45.829 42.180 55.104 1.00 61.65 155 SER A N 1
ATOM 953 C CA . SER A 1 126 ? 45.716 43.262 56.073 1.00 59.80 155 SER A CA 1
ATOM 954 C C . SER A 1 126 ? 47.033 44.010 56.240 1.00 58.32 155 SER A C 1
ATOM 955 O O . SER A 1 126 ? 48.092 43.400 56.388 1.00 57.98 155 SER A O 1
ATOM 958 N N . GLY A 1 127 ? 46.957 45.338 56.220 1.00 56.41 156 GLY A N 1
ATOM 959 C CA . GLY A 1 127 ? 48.150 46.151 56.366 1.00 53.83 156 GLY A CA 1
ATOM 960 C C . GLY A 1 127 ? 48.439 46.955 55.113 1.00 52.53 156 GLY A C 1
ATOM 961 O O . GLY A 1 127 ? 48.405 46.425 54.002 1.00 51.72 156 GLY A O 1
ATOM 962 N N . VAL A 1 128 ? 48.726 48.240 55.293 1.00 51.63 157 VAL A N 1
ATOM 963 C CA . VAL A 1 128 ? 49.019 49.127 54.174 1.00 51.50 157 VAL A CA 1
ATOM 964 C C . VAL A 1 128 ? 50.247 48.638 53.411 1.00 52.13 157 VAL A C 1
ATOM 965 O O . VAL A 1 128 ? 50.480 49.028 52.268 1.00 52.31 157 VAL A O 1
ATOM 969 N N . GLU A 1 129 ? 51.021 47.770 54.054 1.00 53.76 158 GLU A N 1
ATOM 970 C CA . GLU A 1 129 ? 52.232 47.215 53.461 1.00 54.16 158 GLU A CA 1
ATOM 971 C C . GLU A 1 129 ? 51.911 46.270 52.306 1.00 53.37 158 GLU A C 1
ATOM 972 O O . GLU A 1 129 ? 52.776 45.964 51.487 1.00 52.98 158 GLU A O 1
ATOM 978 N N . TYR A 1 130 ? 50.664 45.813 52.248 1.00 52.48 159 TYR A N 1
ATOM 979 C CA . TYR A 1 130 ? 50.221 44.891 51.208 1.00 51.38 159 TYR A CA 1
ATOM 980 C C . TYR A 1 130 ? 49.367 45.550 50.127 1.00 49.93 159 TYR A C 1
ATOM 981 O O . TYR A 1 130 ? 48.957 44.889 49.173 1.00 49.48 159 TYR A O 1
ATOM 990 N N . SER A 1 131 ? 49.098 46.844 50.275 1.00 47.90 160 SER A N 1
ATOM 991 C CA . SER A 1 131 ? 48.284 47.565 49.301 1.00 46.43 160 SER A CA 1
ATOM 992 C C . SER A 1 131 ? 48.896 47.504 47.906 1.00 45.22 160 SER A C 1
ATOM 993 O O . SER A 1 131 ? 50.115 47.452 47.757 1.00 45.27 160 SER A O 1
ATOM 996 N N . LEU A 1 132 ? 48.041 47.509 46.887 1.00 44.07 161 LEU A N 1
ATOM 997 C CA . LEU A 1 132 ? 48.489 47.448 45.498 1.00 43.32 161 LEU A CA 1
ATOM 998 C C . LEU A 1 132 ? 47.874 48.573 44.673 1.00 43.39 161 LEU A C 1
ATOM 999 O O . LEU A 1 132 ? 46.816 49.094 45.017 1.00 42.70 161 LEU A O 1
ATOM 1004 N N . ASP A 1 133 ? 48.531 48.935 43.576 1.00 43.66 162 ASP A N 1
ATOM 1005 C CA . ASP A 1 133 ? 48.040 50.007 42.719 1.00 44.52 162 ASP A CA 1
ATOM 1006 C C . ASP A 1 133 ? 47.230 49.504 41.527 1.00 43.90 162 ASP A C 1
ATOM 1007 O O . ASP A 1 133 ? 47.130 50.187 40.509 1.00 43.71 162 ASP A O 1
ATOM 1012 N N . ASN A 1 134 ? 46.649 48.315 41.650 1.00 41.87 163 ASN A N 1
ATOM 1013 C CA . ASN A 1 134 ? 45.854 47.752 40.562 1.00 41.08 163 ASN A CA 1
ATOM 1014 C C . ASN A 1 134 ? 44.737 46.895 41.126 1.00 39.80 163 ASN A C 1
ATOM 1015 O O . ASN A 1 134 ? 44.002 46.249 40.380 1.00 39.91 163 ASN A O 1
ATOM 1020 N N . LEU A 1 135 ? 44.621 46.896 42.449 1.00 38.05 164 LEU A N 1
ATOM 1021 C CA . LEU A 1 135 ? 43.615 46.109 43.147 1.00 37.90 164 LEU A CA 1
ATOM 1022 C C . LEU A 1 135 ? 42.207 46.186 42.556 1.00 37.25 164 LEU A C 1
ATOM 1023 O O . LEU A 1 135 ? 41.441 45.227 42.641 1.00 38.21 164 LEU A O 1
ATOM 1028 N N . TYR A 1 136 ? 41.869 47.315 41.946 1.00 36.91 165 TYR A N 1
ATOM 1029 C CA . TYR A 1 136 ? 40.535 47.499 41.385 1.00 35.77 165 TYR A CA 1
ATOM 1030 C C . TYR A 1 136 ? 40.421 47.263 39.878 1.00 37.68 165 TYR A C 1
ATOM 1031 O O . TYR A 1 136 ? 39.313 47.165 39.349 1.00 36.59 165 TYR A O 1
ATOM 1040 N N . GLU A 1 137 ? 41.558 47.167 39.193 1.00 39.47 166 GLU A N 1
ATOM 1041 C CA . GLU A 1 137 ? 41.569 46.960 37.745 1.00 41.99 166 GLU A CA 1
ATOM 1042 C C . GLU A 1 137 ? 40.632 45.849 37.273 1.00 42.20 166 GLU A C 1
ATOM 1043 O O . GLU A 1 137 ? 40.887 44.669 37.502 1.00 42.70 166 GLU A O 1
ATOM 1049 N N . GLY A 1 138 ? 39.548 46.238 36.609 1.00 42.65 167 GLY A N 1
ATOM 1050 C CA . GLY A 1 138 ? 38.595 45.265 36.104 1.00 42.91 167 GLY A CA 1
ATOM 1051 C C . GLY A 1 138 ? 37.595 44.768 37.130 1.00 42.86 167 GLY A C 1
ATOM 1052 O O . GLY A 1 138 ? 36.570 44.188 36.771 1.00 44.33 167 GLY A O 1
ATOM 1053 N N . LYS A 1 139 ? 37.887 44.988 38.407 1.00 41.83 168 LYS A N 1
ATOM 1054 C CA . LYS A 1 139 ? 36.997 44.552 39.478 1.00 41.19 168 LYS A CA 1
ATOM 1055 C C . LYS A 1 139 ? 35.676 45.319 39.476 1.00 39.80 168 LYS A C 1
ATOM 1056 O O . LYS A 1 139 ? 35.574 46.398 38.899 1.00 39.55 168 LYS A O 1
ATOM 1062 N N . LYS A 1 140 ? 34.665 44.754 40.127 1.00 38.40 169 LYS A N 1
ATOM 1063 C CA . LYS A 1 140 ? 33.364 45.403 40.201 1.00 38.07 169 LYS A CA 1
ATOM 1064 C C . LYS A 1 140 ? 33.322 46.363 41.382 1.00 37.10 169 LYS A C 1
ATOM 1065 O O . LYS A 1 140 ? 33.996 46.151 42.389 1.00 36.43 169 LYS A O 1
ATOM 1071 N N . VAL A 1 141 ? 32.536 47.425 41.242 1.00 36.03 170 VAL A N 1
ATOM 1072 C CA . VAL A 1 141 ? 32.369 48.409 42.303 1.00 33.51 170 VAL A CA 1
ATOM 1073 C C . VAL A 1 141 ? 30.885 48.723 42.421 1.00 32.08 170 VAL A C 1
ATOM 1074 O O . VAL A 1 141 ? 30.258 49.202 41.475 1.00 31.53 170 VAL A O 1
ATOM 1078 N N . ILE A 1 142 ? 30.326 48.440 43.590 1.00 31.40 171 ILE A N 1
ATOM 1079 C CA . ILE A 1 142 ? 28.913 48.672 43.829 1.00 30.04 171 ILE A CA 1
ATOM 1080 C C . ILE A 1 142 ? 28.659 49.972 44.582 1.00 29.42 171 ILE A C 1
ATOM 1081 O O . ILE A 1 142 ? 29.102 50.140 45.722 1.00 27.87 171 ILE A O 1
ATOM 1086 N N . LEU A 1 143 ? 27.953 50.894 43.938 1.00 27.94 172 LEU A N 1
ATOM 1087 C CA . LEU A 1 143 ? 27.602 52.153 44.573 1.00 27.18 172 LEU A CA 1
ATOM 1088 C C . LEU A 1 143 ? 26.135 51.995 44.935 1.00 26.79 172 LEU A C 1
ATOM 1089 O O . LEU A 1 143 ? 25.361 51.419 44.167 1.00 27.74 172 LEU A O 1
ATOM 1094 N N . THR A 1 144 ? 25.759 52.475 46.113 1.00 25.98 173 THR A N 1
ATOM 1095 C CA . THR A 1 144 ? 24.383 52.350 46.565 1.00 26.79 173 THR A CA 1
ATOM 1096 C C . THR A 1 144 ? 23.701 53.702 46.746 1.00 27.87 173 THR A C 1
ATOM 1097 O O . THR A 1 144 ? 23.516 54.180 47.866 1.00 27.74 173 THR A O 1
ATOM 1101 N N . PRO A 1 145 ? 23.321 54.340 45.634 1.00 29.11 174 PRO A N 1
ATOM 1102 C CA . PRO A 1 145 ? 22.656 55.639 45.731 1.00 31.70 174 PRO A CA 1
ATOM 1103 C C . PRO A 1 145 ? 21.212 55.478 46.197 1.00 34.02 174 PRO A C 1
ATOM 1104 O O . PRO A 1 145 ? 20.599 54.422 46.016 1.00 32.51 174 PRO A O 1
ATOM 1108 N N . THR A 1 146 ? 20.685 56.524 46.818 1.00 35.91 175 THR A N 1
ATOM 1109 C CA . THR A 1 146 ? 19.311 56.532 47.300 1.00 37.60 175 THR A CA 1
ATOM 1110 C C . THR A 1 146 ? 18.622 57.740 46.673 1.00 39.21 175 THR A C 1
ATOM 1111 O O . THR A 1 146 ? 19.146 58.341 45.731 1.00 38.28 175 THR A O 1
ATOM 1115 N N . LYS A 1 147 ? 17.457 58.105 47.198 1.00 40.97 176 LYS A N 1
ATOM 1116 C CA . LYS A 1 147 ? 16.732 59.250 46.662 1.00 42.45 176 LYS A CA 1
ATOM 1117 C C . LYS A 1 147 ? 17.375 60.549 47.140 1.00 41.19 176 LYS A C 1
ATOM 1118 O O . LYS A 1 147 ? 17.344 61.558 46.439 1.00 41.25 176 LYS A O 1
ATOM 1124 N N . LYS A 1 148 ? 17.969 60.512 48.330 1.00 40.32 177 LYS A N 1
ATOM 1125 C CA . LYS A 1 148 ? 18.621 61.686 48.905 1.00 39.91 177 LYS A CA 1
ATOM 1126 C C . LYS A 1 148 ? 20.031 61.884 48.356 1.00 40.03 177 LYS A C 1
ATOM 1127 O O . LYS A 1 148 ? 20.674 62.897 48.631 1.00 39.22 177 LYS A O 1
ATOM 1133 N N . THR A 1 149 ? 20.509 60.914 47.582 1.00 39.72 178 THR A N 1
ATOM 1134 C CA . THR A 1 149 ? 21.848 60.983 47.004 1.00 39.49 178 THR A CA 1
ATOM 1135 C C . THR A 1 149 ? 21.979 62.111 45.987 1.00 40.41 178 THR A C 1
ATOM 1136 O O . THR A 1 149 ? 21.078 62.344 45.183 1.00 39.69 178 THR A O 1
ATOM 1140 N N . ASP A 1 150 ? 23.115 62.801 46.029 1.00 41.15 179 ASP A N 1
ATOM 1141 C CA . ASP A 1 150 ? 23.389 63.911 45.124 1.00 41.87 179 ASP A CA 1
ATOM 1142 C C . ASP A 1 150 ? 23.927 63.407 43.786 1.00 42.83 179 ASP A C 1
ATOM 1143 O O . ASP A 1 150 ? 25.024 62.852 43.716 1.00 42.92 179 ASP A O 1
ATOM 1148 N N . LYS A 1 151 ? 23.146 63.605 42.727 1.00 43.39 180 LYS A N 1
ATOM 1149 C CA . LYS A 1 151 ? 23.520 63.161 41.386 1.00 44.34 180 LYS A CA 1
ATOM 1150 C C . LYS A 1 151 ? 24.917 63.580 40.958 1.00 43.99 180 LYS A C 1
ATOM 1151 O O . LYS A 1 151 ? 25.631 62.808 40.316 1.00 43.69 180 LYS A O 1
ATOM 1157 N N . LYS A 1 152 ? 25.305 64.803 41.302 1.00 44.06 181 LYS A N 1
ATOM 1158 C CA . LYS A 1 152 ? 26.624 65.298 40.938 1.00 43.79 181 LYS A CA 1
ATOM 1159 C C . LYS A 1 152 ? 27.713 64.523 41.673 1.00 42.26 181 LYS A C 1
ATOM 1160 O O . LYS A 1 152 ? 28.738 64.174 41.087 1.00 42.00 181 LYS A O 1
ATOM 1166 N N . ARG A 1 153 ? 27.489 64.252 42.956 1.00 40.83 182 ARG A N 1
ATOM 1167 C CA . ARG A 1 153 ? 28.461 63.510 43.753 1.00 38.72 182 ARG A CA 1
ATOM 1168 C C . ARG A 1 153 ? 28.511 62.037 43.352 1.00 37.29 182 ARG A C 1
ATOM 1169 O O . ARG A 1 153 ? 29.564 61.405 43.426 1.00 36.21 182 ARG A O 1
ATOM 1177 N N . LEU A 1 154 ? 27.375 61.492 42.927 1.00 36.75 183 LEU A N 1
ATOM 1178 C CA . LEU A 1 154 ? 27.326 60.092 42.503 1.00 35.28 183 LEU A CA 1
ATOM 1179 C C . LEU A 1 154 ? 28.175 59.917 41.251 1.00 36.05 183 LEU A C 1
ATOM 1180 O O . LEU A 1 154 ? 29.023 59.026 41.177 1.00 35.07 183 LEU A O 1
ATOM 1185 N N . LYS A 1 155 ? 27.936 60.780 40.267 1.00 36.72 184 LYS A N 1
ATOM 1186 C CA . LYS A 1 155 ? 28.666 60.737 39.010 1.00 37.71 184 LYS A CA 1
ATOM 1187 C C . LYS A 1 155 ? 30.155 60.907 39.260 1.00 37.05 184 LYS A C 1
ATOM 1188 O O . LYS A 1 155 ? 30.977 60.247 38.628 1.00 38.82 184 LYS A O 1
ATOM 1194 N N . LEU A 1 156 ? 30.499 61.801 40.180 1.00 36.49 185 LEU A N 1
ATOM 1195 C CA . LEU A 1 156 ? 31.894 62.042 40.518 1.00 35.26 185 LEU A CA 1
ATOM 1196 C C . LEU A 1 156 ? 32.540 60.742 40.998 1.00 34.78 185 LEU A C 1
ATOM 1197 O O . LEU A 1 156 ? 33.470 60.230 40.373 1.00 34.18 185 LEU A O 1
ATOM 1202 N N . VAL A 1 157 ? 32.029 60.213 42.106 1.00 33.59 186 VAL A N 1
ATOM 1203 C CA . VAL A 1 157 ? 32.541 58.980 42.691 1.00 33.71 186 VAL A CA 1
ATOM 1204 C C . VAL A 1 157 ? 32.594 57.845 41.672 1.00 34.35 186 VAL A C 1
ATOM 1205 O O . VAL A 1 157 ? 33.525 57.042 41.682 1.00 33.50 186 VAL A O 1
ATOM 1209 N N . LYS A 1 158 ? 31.595 57.783 40.793 1.00 36.25 187 LYS A N 1
ATOM 1210 C CA . LYS A 1 158 ? 31.548 56.750 39.764 1.00 37.06 187 LYS A CA 1
ATOM 1211 C C . LYS A 1 158 ? 32.740 56.877 38.824 1.00 37.32 187 LYS A C 1
ATOM 1212 O O . LYS A 1 158 ? 33.459 55.908 38.583 1.00 36.65 187 LYS A O 1
ATOM 1218 N N . ARG A 1 159 ? 32.948 58.077 38.293 1.00 38.09 188 ARG A N 1
ATOM 1219 C CA . ARG A 1 159 ? 34.058 58.314 37.377 1.00 39.61 188 ARG A CA 1
ATOM 1220 C C . ARG A 1 159 ? 35.409 57.993 38.005 1.00 38.30 188 ARG A C 1
ATOM 1221 O O . ARG A 1 159 ? 36.298 57.472 37.335 1.00 37.71 188 ARG A O 1
ATOM 1229 N N . VAL A 1 160 ? 35.562 58.313 39.289 1.00 36.65 189 VAL A N 1
ATOM 1230 C CA . VAL A 1 160 ? 36.813 58.060 39.996 1.00 35.39 189 VAL A CA 1
ATOM 1231 C C . VAL A 1 160 ? 37.126 56.567 40.026 1.00 35.39 189 VAL A C 1
ATOM 1232 O O . VAL A 1 160 ? 38.233 56.146 39.689 1.00 35.04 189 VAL A O 1
ATOM 1236 N N . TRP A 1 161 ? 36.148 55.769 40.439 1.00 34.74 190 TRP A N 1
ATOM 1237 C CA . TRP A 1 161 ? 36.331 54.324 40.495 1.00 35.37 190 TRP A CA 1
ATOM 1238 C C . TRP A 1 161 ? 36.702 53.780 39.120 1.00 36.36 190 TRP A C 1
ATOM 1239 O O . TRP A 1 161 ? 37.579 52.928 38.994 1.00 36.14 190 TRP A O 1
ATOM 1250 N N . GLU A 1 162 ? 36.031 54.280 38.089 1.00 38.27 191 GLU A N 1
ATOM 1251 C CA . GLU A 1 162 ? 36.306 53.846 36.726 1.00 41.26 191 GLU A CA 1
ATOM 1252 C C . GLU A 1 162 ? 37.728 54.237 36.333 1.00 42.19 191 GLU A C 1
ATOM 1253 O O . GLU A 1 162 ? 38.379 53.537 35.559 1.00 42.77 191 GLU A O 1
ATOM 1259 N N . ASP A 1 163 ? 38.206 55.355 36.872 1.00 44.17 192 ASP A N 1
ATOM 1260 C CA . ASP A 1 163 ? 39.553 55.828 36.573 1.00 45.23 192 ASP A CA 1
ATOM 1261 C C . ASP A 1 163 ? 40.612 54.909 37.159 1.00 44.87 192 ASP A C 1
ATOM 1262 O O . ASP A 1 163 ? 41.767 54.931 36.739 1.00 45.02 192 ASP A O 1
ATOM 1267 N N . VAL A 1 164 ? 40.220 54.107 38.141 1.00 44.85 193 VAL A N 1
ATOM 1268 C CA . VAL A 1 164 ? 41.148 53.168 38.750 1.00 44.26 193 VAL A CA 1
ATOM 1269 C C . VAL A 1 164 ? 40.802 51.755 38.286 1.00 43.70 193 VAL A C 1
ATOM 1270 O O . VAL A 1 164 ? 41.055 50.777 38.984 1.00 43.72 193 VAL A O 1
ATOM 1274 N N . GLY A 1 165 ? 40.206 51.669 37.098 1.00 43.34 194 GLY A N 1
ATOM 1275 C CA . GLY A 1 165 ? 39.850 50.384 36.516 1.00 42.04 194 GLY A CA 1
ATOM 1276 C C . GLY A 1 165 ? 38.565 49.716 36.969 1.00 41.31 194 GLY A C 1
ATOM 1277 O O . GLY A 1 165 ? 38.202 48.663 36.442 1.00 40.70 194 GLY A O 1
ATOM 1278 N N . GLY A 1 166 ? 37.872 50.312 37.931 1.00 39.92 195 GLY A N 1
ATOM 1279 C CA . GLY A 1 166 ? 36.642 49.717 38.421 1.00 39.13 195 GLY A CA 1
ATOM 1280 C C . GLY A 1 166 ? 35.490 49.684 37.431 1.00 39.63 195 GLY A C 1
ATOM 1281 O O . GLY A 1 166 ? 35.401 50.527 36.536 1.00 40.57 195 GLY A O 1
ATOM 1282 N N . VAL A 1 167 ? 34.610 48.697 37.597 1.00 39.14 196 VAL A N 1
ATOM 1283 C CA . VAL A 1 167 ? 33.430 48.529 36.753 1.00 38.47 196 VAL A CA 1
ATOM 1284 C C . VAL A 1 167 ? 32.224 48.776 37.652 1.00 37.85 196 VAL A C 1
ATOM 1285 O O . VAL A 1 167 ? 31.807 47.898 38.406 1.00 37.93 196 VAL A O 1
ATOM 1289 N N . VAL A 1 168 ? 31.664 49.976 37.556 1.00 36.08 197 VAL A N 1
ATOM 1290 C CA . VAL A 1 168 ? 30.547 50.377 38.397 1.00 34.88 197 VAL A CA 1
ATOM 1291 C C . VAL A 1 168 ? 29.141 49.966 37.970 1.00 35.88 197 VAL A C 1
ATOM 1292 O O . VAL A 1 168 ? 28.803 49.950 36.785 1.00 35.71 197 VAL A O 1
ATOM 1296 N N . GLU A 1 169 ? 28.331 49.639 38.974 1.00 36.09 198 GLU A N 1
ATOM 1297 C CA . GLU A 1 169 ? 26.937 49.256 38.798 1.00 37.23 198 GLU A CA 1
ATOM 1298 C C . GLU A 1 169 ? 26.232 49.716 40.069 1.00 36.88 198 GLU A C 1
ATOM 1299 O O . GLU A 1 169 ? 26.872 49.863 41.112 1.00 37.58 198 GLU A O 1
ATOM 1305 N N . TYR A 1 170 ? 24.926 49.953 39.990 1.00 36.30 199 TYR A N 1
ATOM 1306 C CA . TYR A 1 170 ? 24.181 50.431 41.149 1.00 36.49 199 TYR A CA 1
ATOM 1307 C C . TYR A 1 170 ? 23.230 49.418 41.766 1.00 35.04 199 TYR A C 1
ATOM 1308 O O . TYR A 1 170 ? 22.635 48.604 41.070 1.00 33.93 199 TYR A O 1
ATOM 1325 N N . SER A 1 172 ? 20.459 49.158 45.465 1.00 28.65 201 SER A N 1
ATOM 1326 C CA . SER A 1 172 ? 19.940 49.870 46.617 1.00 26.89 201 SER A CA 1
ATOM 1327 C C . SER A 1 172 ? 20.719 49.341 47.818 1.00 27.44 201 SER A C 1
ATOM 1328 O O . SER A 1 172 ? 21.283 48.244 47.767 1.00 25.96 201 SER A O 1
ATOM 1331 N N . PRO A 1 173 ? 20.790 50.125 48.902 1.00 26.45 202 PRO A N 1
ATOM 1332 C CA . PRO A 1 173 ? 21.513 49.688 50.097 1.00 26.43 202 PRO A CA 1
ATOM 1333 C C . PRO A 1 173 ? 21.037 48.322 50.600 1.00 27.45 202 PRO A C 1
ATOM 1334 O O . PRO A 1 173 ? 21.843 47.484 51.015 1.00 25.24 202 PRO A O 1
ATOM 1338 N N . GLU A 1 174 ? 19.725 48.103 50.556 1.00 26.82 203 GLU A N 1
ATOM 1339 C CA . GLU A 1 174 ? 19.150 46.851 51.025 1.00 26.80 203 GLU A CA 1
ATOM 1340 C C . GLU A 1 174 ? 19.388 45.671 50.093 1.00 24.08 203 GLU A C 1
ATOM 1341 O O . GLU A 1 174 ? 19.615 44.554 50.557 1.00 24.71 203 GLU A O 1
ATOM 1347 N N . LEU A 1 175 ? 19.345 45.904 48.786 1.00 22.81 204 LEU A N 1
ATOM 1348 C CA . LEU A 1 175 ? 19.578 44.819 47.844 1.00 23.64 204 LEU A CA 1
ATOM 1349 C C . LEU A 1 175 ? 21.027 44.364 47.949 1.00 22.91 204 LEU A C 1
ATOM 1350 O O . LEU A 1 175 ? 21.314 43.174 47.872 1.00 20.67 204 LEU A O 1
ATOM 1355 N N . HIS A 1 176 ? 21.941 45.314 48.131 1.00 21.33 205 HIS A N 1
ATOM 1356 C CA . HIS A 1 176 ? 23.355 44.968 48.261 1.00 21.50 205 HIS A CA 1
ATOM 1357 C C . HIS A 1 176 ? 23.568 44.019 49.431 1.00 19.08 205 HIS A C 1
ATOM 1358 O O . HIS A 1 176 ? 24.207 42.984 49.286 1.00 18.97 205 HIS A O 1
ATOM 1365 N N . ASP A 1 177 ? 23.018 44.362 50.590 1.00 19.34 206 ASP A N 1
ATOM 1366 C CA . ASP A 1 177 ? 23.188 43.520 51.766 1.00 19.57 206 ASP A CA 1
ATOM 1367 C C . ASP A 1 177 ? 22.494 42.174 51.662 1.00 20.16 206 ASP A C 1
ATOM 1368 O O . ASP A 1 177 ? 22.899 41.207 52.306 1.00 20.96 206 ASP A O 1
ATOM 1373 N N . TYR A 1 178 ? 21.442 42.106 50.860 1.00 20.03 207 TYR A N 1
ATOM 1374 C CA . TYR A 1 178 ? 20.748 40.843 50.691 1.00 19.39 207 TYR A CA 1
ATOM 1375 C C . TYR A 1 178 ? 21.621 39.941 49.829 1.00 18.74 207 TYR A C 1
ATOM 1376 O O . TYR A 1 178 ? 21.930 38.809 50.203 1.00 19.06 207 TYR A O 1
ATOM 1385 N N . VAL A 1 179 ? 22.007 40.456 48.668 1.00 16.90 208 VAL A N 1
ATOM 1386 C CA . VAL A 1 179 ? 22.825 39.703 47.733 1.00 18.97 208 VAL A CA 1
ATOM 1387 C C . VAL A 1 179 ? 24.126 39.192 48.353 1.00 17.91 208 VAL A C 1
ATOM 1388 O O . VAL A 1 179 ? 24.426 38.001 48.299 1.00 16.28 208 VAL A O 1
ATOM 1392 N N . PHE A 1 180 ? 24.895 40.090 48.951 1.00 18.20 209 PHE A N 1
ATOM 1393 C CA . PHE A 1 180 ? 26.153 39.692 49.549 1.00 19.77 209 PHE A CA 1
ATOM 1394 C C . PHE A 1 180 ? 25.969 38.926 50.842 1.00 18.66 209 PHE A C 1
ATOM 1395 O O . PHE A 1 180 ? 26.875 38.233 51.297 1.00 19.19 209 PHE A O 1
ATOM 1403 N N . GLY A 1 181 ? 24.778 39.031 51.421 1.00 18.39 210 GLY A N 1
ATOM 1404 C CA . GLY A 1 181 ? 24.503 38.280 52.624 1.00 16.11 210 GLY A CA 1
ATOM 1405 C C . GLY A 1 181 ? 24.463 36.814 52.223 1.00 17.50 210 GLY A C 1
ATOM 1406 O O . GLY A 1 181 ? 24.918 35.940 52.964 1.00 18.23 210 GLY A O 1
ATOM 1407 N N . VAL A 1 182 ? 23.935 36.537 51.033 1.00 16.89 211 VAL A N 1
ATOM 1408 C CA . VAL A 1 182 ? 23.841 35.160 50.557 1.00 16.33 211 VAL A CA 1
ATOM 1409 C C . VAL A 1 182 ? 25.087 34.651 49.822 1.00 17.31 211 VAL A C 1
ATOM 1410 O O . VAL A 1 182 ? 25.559 33.545 50.098 1.00 17.26 211 VAL A O 1
ATOM 1414 N N . VAL A 1 183 ? 25.626 35.446 48.898 1.00 15.92 212 VAL A N 1
ATOM 1415 C CA . VAL A 1 183 ? 26.791 35.009 48.121 1.00 18.24 212 VAL A CA 1
ATOM 1416 C C . VAL A 1 183 ? 28.163 35.162 48.769 1.00 17.99 212 VAL A C 1
ATOM 1417 O O . VAL A 1 183 ? 29.144 34.610 48.272 1.00 17.86 212 VAL A O 1
ATOM 1421 N N . SER A 1 184 ? 28.236 35.899 49.870 1.00 20.86 213 SER A N 1
ATOM 1422 C CA . SER A 1 184 ? 29.509 36.119 50.542 1.00 19.14 213 SER A CA 1
ATOM 1423 C C . SER A 1 184 ? 29.502 35.799 52.032 1.00 18.76 213 SER A C 1
ATOM 1424 O O . SER A 1 184 ? 30.326 35.026 52.514 1.00 18.66 213 SER A O 1
ATOM 1427 N N . HIS A 1 185 ? 28.576 36.395 52.769 1.00 17.20 214 HIS A N 1
ATOM 1428 C CA . HIS A 1 185 ? 28.520 36.166 54.207 1.00 17.50 214 HIS A CA 1
ATOM 1429 C C . HIS A 1 185 ? 28.170 34.725 54.551 1.00 17.25 214 HIS A C 1
ATOM 1430 O O . HIS A 1 185 ? 28.838 34.104 55.377 1.00 17.14 214 HIS A O 1
ATOM 1437 N N . LEU A 1 186 ? 27.132 34.191 53.914 1.00 17.12 215 LEU A N 1
ATOM 1438 C CA . LEU A 1 186 ? 26.713 32.812 54.167 1.00 15.84 215 LEU A CA 1
ATOM 1439 C C . LEU A 1 186 ? 27.869 31.837 53.941 1.00 17.55 215 LEU A C 1
ATOM 1440 O O . LEU A 1 186 ? 28.141 30.984 54.786 1.00 16.19 215 LEU A O 1
ATOM 1445 N N . PRO A 1 187 ? 28.560 31.940 52.789 1.00 17.27 216 PRO A N 1
ATOM 1446 C CA . PRO A 1 187 ? 29.685 31.043 52.507 1.00 18.98 216 PRO A CA 1
ATOM 1447 C C . PRO A 1 187 ? 30.745 31.104 53.602 1.00 19.60 216 PRO A C 1
ATOM 1448 O O . PRO A 1 187 ? 31.341 30.089 53.962 1.00 18.46 216 PRO A O 1
ATOM 1452 N N . HIS A 1 188 ? 30.985 32.299 54.136 1.00 19.73 217 HIS A N 1
ATOM 1453 C CA . HIS A 1 188 ? 31.969 32.438 55.202 1.00 19.51 217 HIS A CA 1
ATOM 1454 C C . HIS A 1 188 ? 31.437 31.817 56.489 1.00 18.46 217 HIS A C 1
ATOM 1455 O O . HIS A 1 188 ? 32.151 31.081 57.169 1.00 20.06 217 HIS A O 1
ATOM 1462 N N . ALA A 1 189 ? 30.178 32.093 56.817 1.00 17.14 218 ALA A N 1
ATOM 1463 C CA . ALA A 1 189 ? 29.566 31.524 58.015 1.00 16.11 218 ALA A CA 1
ATOM 1464 C C . ALA A 1 189 ? 29.657 29.998 57.957 1.00 18.02 218 ALA A C 1
ATOM 1465 O O . ALA A 1 189 ? 29.938 29.330 58.958 1.00 16.08 218 ALA A O 1
ATOM 1467 N N . VAL A 1 190 ? 29.416 29.449 56.771 1.00 16.22 219 VAL A N 1
ATOM 1468 C CA . VAL A 1 190 ? 29.477 28.007 56.568 1.00 18.01 219 VAL A CA 1
ATOM 1469 C C . VAL A 1 190 ? 30.879 27.455 56.840 1.00 16.40 219 VAL A C 1
ATOM 1470 O O . VAL A 1 190 ? 31.030 26.415 57.480 1.00 17.48 219 VAL A O 1
ATOM 1474 N N . ALA A 1 191 ? 31.901 28.157 56.360 1.00 15.61 220 ALA A N 1
ATOM 1475 C CA . ALA A 1 191 ? 33.284 27.725 56.560 1.00 15.36 220 ALA A CA 1
ATOM 1476 C C . ALA A 1 191 ? 33.652 27.764 58.045 1.00 15.54 220 ALA A C 1
ATOM 1477 O O . ALA A 1 191 ? 34.297 26.846 58.563 1.00 15.73 220 ALA A O 1
ATOM 1479 N N . PHE A 1 192 ? 33.259 28.832 58.729 1.00 15.37 221 PHE A N 1
ATOM 1480 C CA . PHE A 1 192 ? 33.544 28.935 60.162 1.00 16.06 221 PHE A CA 1
ATOM 1481 C C . PHE A 1 192 ? 32.910 27.737 60.869 1.00 15.44 221 PHE A C 1
ATOM 1482 O O . PHE A 1 192 ? 33.520 27.123 61.747 1.00 15.54 221 PHE A O 1
ATOM 1490 N N . ALA A 1 193 ? 31.681 27.407 60.478 1.00 13.14 222 ALA A N 1
ATOM 1491 C CA . ALA A 1 193 ? 30.964 26.287 61.077 1.00 15.20 222 ALA A CA 1
ATOM 1492 C C . ALA A 1 193 ? 31.633 24.947 60.763 1.00 14.46 222 ALA A C 1
ATOM 1493 O O . ALA A 1 193 ? 31.660 24.056 61.603 1.00 15.39 222 ALA A O 1
ATOM 1495 N N . LEU A 1 194 ? 32.149 24.803 59.545 1.00 15.58 223 LEU A N 1
ATOM 1496 C CA . LEU A 1 194 ? 32.839 23.574 59.139 1.00 15.91 223 LEU A CA 1
ATOM 1497 C C . LEU A 1 194 ? 34.061 23.355 60.036 1.00 14.04 223 LEU A C 1
ATOM 1498 O O . LEU A 1 194 ? 34.350 22.227 60.448 1.00 14.43 223 LEU A O 1
ATOM 1503 N N . VAL A 1 195 ? 34.787 24.438 60.306 1.00 15.21 224 VAL A N 1
ATOM 1504 C CA . VAL A 1 195 ? 35.968 24.373 61.161 1.00 17.03 224 VAL A CA 1
ATOM 1505 C C . VAL A 1 195 ? 35.533 23.937 62.557 1.00 17.64 224 VAL A C 1
ATOM 1506 O O . VAL A 1 195 ? 36.146 23.057 63.153 1.00 17.22 224 VAL A O 1
ATOM 1510 N N . ASP A 1 196 ? 34.462 24.536 63.073 1.00 16.90 225 ASP A N 1
ATOM 1511 C CA . ASP A 1 196 ? 33.990 24.161 64.401 1.00 17.74 225 ASP A CA 1
ATOM 1512 C C . ASP A 1 196 ? 33.639 22.678 64.406 1.00 16.76 225 ASP A C 1
ATOM 1513 O O . ASP A 1 196 ? 33.913 21.961 65.376 1.00 17.14 225 ASP A O 1
ATOM 1518 N N . THR A 1 197 ? 33.051 22.214 63.308 1.00 15.91 226 THR A N 1
ATOM 1519 C CA . THR A 1 197 ? 32.647 20.817 63.175 1.00 16.04 226 THR A CA 1
ATOM 1520 C C . THR A 1 197 ? 33.829 19.852 63.252 1.00 17.89 226 THR A C 1
ATOM 1521 O O . THR A 1 197 ? 33.769 18.843 63.955 1.00 18.37 226 THR A O 1
ATOM 1525 N N . LEU A 1 198 ? 34.895 20.150 62.512 1.00 17.43 227 LEU A N 1
ATOM 1526 C CA . LEU A 1 198 ? 36.072 19.292 62.525 1.00 17.82 227 LEU A CA 1
ATOM 1527 C C . LEU A 1 198 ? 36.672 19.272 63.923 1.00 17.17 227 LEU A C 1
ATOM 1528 O O . LEU A 1 198 ? 37.184 18.247 64.365 1.00 19.54 227 LEU A O 1
ATOM 1533 N N . ILE A 1 199 ? 36.609 20.402 64.621 1.00 16.68 228 ILE A N 1
ATOM 1534 C CA . ILE A 1 199 ? 37.128 20.456 65.988 1.00 19.61 228 ILE A CA 1
ATOM 1535 C C . ILE A 1 199 ? 36.337 19.488 66.882 1.00 20.10 228 ILE A C 1
ATOM 1536 O O . ILE A 1 199 ? 36.919 18.648 67.568 1.00 21.20 228 ILE A O 1
ATOM 1541 N N . HIS A 1 200 ? 35.010 19.581 66.850 1.00 20.33 229 HIS A N 1
ATOM 1542 C CA . HIS A 1 200 ? 34.179 18.717 67.684 1.00 22.07 229 HIS A CA 1
ATOM 1543 C C . HIS A 1 200 ? 33.963 17.278 67.218 1.00 20.12 229 HIS A C 1
ATOM 1544 O O . HIS A 1 200 ? 33.589 16.422 68.022 1.00 20.07 229 HIS A O 1
ATOM 1559 N N . SER A 1 202 ? 36.438 15.533 65.771 1.00 19.52 231 SER A N 1
ATOM 1560 C CA . SER A 1 202 ? 37.719 14.846 65.849 1.00 23.00 231 SER A CA 1
ATOM 1561 C C . SER A 1 202 ? 37.625 13.992 67.112 1.00 26.05 231 SER A C 1
ATOM 1562 O O . SER A 1 202 ? 36.879 14.325 68.035 1.00 26.63 231 SER A O 1
ATOM 1565 N N . THR A 1 203 ? 38.361 12.892 67.158 1.00 29.87 232 THR A N 1
ATOM 1566 C CA . THR A 1 203 ? 38.323 12.028 68.334 1.00 33.29 232 THR A CA 1
ATOM 1567 C C . THR A 1 203 ? 39.735 11.664 68.772 1.00 35.06 232 THR A C 1
ATOM 1568 O O . THR A 1 203 ? 40.714 12.064 68.140 1.00 35.84 232 THR A O 1
ATOM 1572 N N . PRO A 1 204 ? 39.859 10.908 69.873 1.00 38.22 233 PRO A N 1
ATOM 1573 C CA . PRO A 1 204 ? 41.177 10.503 70.370 1.00 38.52 233 PRO A CA 1
ATOM 1574 C C . PRO A 1 204 ? 41.966 9.702 69.342 1.00 38.58 233 PRO A C 1
ATOM 1575 O O . PRO A 1 204 ? 43.193 9.698 69.366 1.00 40.20 233 PRO A O 1
ATOM 1579 N N . GLU A 1 205 ? 41.261 9.026 68.439 1.00 37.85 234 GLU A N 1
ATOM 1580 C CA . GLU A 1 205 ? 41.928 8.232 67.419 1.00 37.72 234 GLU A CA 1
ATOM 1581 C C . GLU A 1 205 ? 42.037 8.925 66.062 1.00 36.42 234 GLU A C 1
ATOM 1582 O O . GLU A 1 205 ? 42.344 8.275 65.059 1.00 36.20 234 GLU A O 1
ATOM 1588 N N . VAL A 1 206 ? 41.775 10.232 66.019 1.00 33.49 235 VAL A N 1
ATOM 1589 C CA . VAL A 1 206 ? 41.904 10.964 64.763 1.00 28.19 235 VAL A CA 1
ATOM 1590 C C . VAL A 1 206 ? 41.676 12.468 64.814 1.00 26.11 235 VAL A C 1
ATOM 1591 O O . VAL A 1 206 ? 40.659 12.952 65.323 1.00 23.05 235 VAL A O 1
ATOM 1595 N N . ASP A 1 207 ? 42.661 13.191 64.284 1.00 23.29 236 ASP A N 1
ATOM 1596 C CA . ASP A 1 207 ? 42.640 14.646 64.184 1.00 22.14 236 ASP A CA 1
ATOM 1597 C C . ASP A 1 207 ? 42.205 14.910 62.744 1.00 21.83 236 ASP A C 1
ATOM 1598 O O . ASP A 1 207 ? 42.998 14.756 61.808 1.00 23.10 236 ASP A O 1
ATOM 1603 N N . LEU A 1 208 ? 40.944 15.299 62.572 1.00 19.84 237 LEU A N 1
ATOM 1604 C CA . LEU A 1 208 ? 40.384 15.538 61.243 1.00 19.70 237 LEU A CA 1
ATOM 1605 C C . LEU A 1 208 ? 41.095 16.594 60.389 1.00 18.83 237 LEU A C 1
ATOM 1606 O O . LEU A 1 208 ? 41.016 16.556 59.159 1.00 19.66 237 LEU A O 1
ATOM 1611 N N . PHE A 1 209 ? 41.803 17.525 61.022 1.00 20.52 238 PHE A N 1
ATOM 1612 C CA . PHE A 1 209 ? 42.494 18.558 60.256 1.00 20.99 238 PHE A CA 1
ATOM 1613 C C . PHE A 1 209 ? 43.672 18.014 59.447 1.00 21.38 238 PHE A C 1
ATOM 1614 O O . PHE A 1 209 ? 44.210 18.700 58.578 1.00 20.77 238 PHE A O 1
ATOM 1622 N N . LYS A 1 210 ? 44.055 16.773 59.726 1.00 23.54 239 LYS A N 1
ATOM 1623 C CA . LYS A 1 210 ? 45.159 16.141 59.015 1.00 26.23 239 LYS A CA 1
ATOM 1624 C C . LYS A 1 210 ? 44.757 15.633 57.630 1.00 26.82 239 LYS A C 1
ATOM 1625 O O . LYS A 1 210 ? 45.595 15.109 56.901 1.00 27.09 239 LYS A O 1
ATOM 1631 N N . TYR A 1 211 ? 43.486 15.796 57.264 1.00 26.26 240 TYR A N 1
ATOM 1632 C CA . TYR A 1 211 ? 43.009 15.322 55.961 1.00 25.91 240 TYR A CA 1
ATOM 1633 C C . TYR A 1 211 ? 42.215 16.374 55.189 1.00 25.43 240 TYR A C 1
ATOM 1634 O O . TYR A 1 211 ? 40.989 16.298 55.101 1.00 24.44 240 TYR A O 1
ATOM 1643 N N . PRO A 1 212 ? 42.911 17.365 54.605 1.00 25.06 241 PRO A N 1
ATOM 1644 C CA . PRO A 1 212 ? 42.290 18.449 53.834 1.00 25.85 241 PRO A CA 1
ATOM 1645 C C . PRO A 1 212 ? 42.125 18.187 52.337 1.00 26.68 241 PRO A C 1
ATOM 1646 O O . PRO A 1 212 ? 41.507 18.986 51.632 1.00 26.02 241 PRO A O 1
ATOM 1650 N N . GLY A 1 213 ? 42.675 17.080 51.850 1.00 25.23 242 GLY A N 1
ATOM 1651 C CA . GLY A 1 213 ? 42.589 16.799 50.429 1.00 22.51 242 GLY A CA 1
ATOM 1652 C C . GLY A 1 213 ? 41.284 16.217 49.935 1.00 23.07 242 GLY A C 1
ATOM 1653 O O . GLY A 1 213 ? 41.121 15.997 48.739 1.00 23.34 242 GLY A O 1
ATOM 1654 N N . GLY A 1 214 ? 40.348 15.965 50.839 1.00 21.68 243 GLY A N 1
ATOM 1655 C CA . GLY A 1 214 ? 39.086 15.389 50.420 1.00 23.03 243 GLY A CA 1
ATOM 1656 C C . GLY A 1 214 ? 38.031 16.405 50.028 1.00 23.68 243 GLY A C 1
ATOM 1657 O O . GLY A 1 214 ? 36.876 16.044 49.812 1.00 24.70 243 GLY A O 1
ATOM 1658 N N . GLY A 1 215 ? 38.418 17.674 49.941 1.00 24.93 244 GLY A N 1
ATOM 1659 C CA . GLY A 1 215 ? 37.470 18.709 49.569 1.00 28.05 244 GLY A CA 1
ATOM 1660 C C . GLY A 1 215 ? 37.388 19.810 50.604 1.00 30.23 244 GLY A C 1
ATOM 1661 O O . GLY A 1 215 ? 36.832 20.882 50.353 1.00 29.84 244 GLY A O 1
ATOM 1662 N N . PHE A 1 216 ? 37.947 19.546 51.779 1.00 31.56 245 PHE A N 1
ATOM 1663 C CA . PHE A 1 216 ? 37.931 20.527 52.849 1.00 34.23 245 PHE A CA 1
ATOM 1664 C C . PHE A 1 216 ? 38.832 21.720 52.541 1.00 35.95 245 PHE A C 1
ATOM 1665 O O . PHE A 1 216 ? 38.569 22.827 53.007 1.00 35.78 245 PHE A O 1
ATOM 1673 N N . LYS A 1 217 ? 39.889 21.503 51.761 1.00 38.41 246 LYS A N 1
ATOM 1674 C CA . LYS A 1 217 ? 40.802 22.596 51.435 1.00 42.73 246 LYS A CA 1
ATOM 1675 C C . LYS A 1 217 ? 40.058 23.765 50.788 1.00 44.16 246 LYS A C 1
ATOM 1676 O O . LYS A 1 217 ? 40.442 24.922 50.966 1.00 44.82 246 LYS A O 1
ATOM 1682 N N . ASP A 1 218 ? 38.992 23.465 50.049 1.00 44.40 247 ASP A N 1
ATOM 1683 C CA . ASP A 1 218 ? 38.201 24.515 49.410 1.00 45.41 247 ASP A CA 1
ATOM 1684 C C . ASP A 1 218 ? 37.780 25.551 50.447 1.00 44.02 247 ASP A C 1
ATOM 1685 O O . ASP A 1 218 ? 37.693 26.740 50.143 1.00 45.65 247 ASP A O 1
ATOM 1690 N N . PHE A 1 219 ? 37.527 25.089 51.670 1.00 40.40 248 PHE A N 1
ATOM 1691 C CA . PHE A 1 219 ? 37.098 25.958 52.765 1.00 38.56 248 PHE A CA 1
ATOM 1692 C C . PHE A 1 219 ? 38.266 26.435 53.620 1.00 38.25 248 PHE A C 1
ATOM 1693 O O . PHE A 1 219 ? 38.065 27.104 54.635 1.00 36.66 248 PHE A O 1
ATOM 1701 N N . ALA A 1 223 ? 39.485 31.175 57.724 1.00 50.87 252 ALA A N 1
ATOM 1702 C CA . ALA A 1 223 ? 40.682 30.925 56.930 1.00 51.90 252 ALA A CA 1
ATOM 1703 C C . ALA A 1 223 ? 41.686 32.048 57.177 1.00 52.82 252 ALA A C 1
ATOM 1704 O O . ALA A 1 223 ? 42.269 32.154 58.261 1.00 52.56 252 ALA A O 1
ATOM 1706 N N . LYS A 1 224 ? 41.892 32.881 56.164 1.00 52.12 253 LYS A N 1
ATOM 1707 C CA . LYS A 1 224 ? 42.800 34.011 56.282 1.00 51.76 253 LYS A CA 1
ATOM 1708 C C . LYS A 1 224 ? 41.937 35.197 56.690 1.00 50.24 253 LYS A C 1
ATOM 1709 O O . LYS A 1 224 ? 42.423 36.312 56.863 1.00 49.88 253 LYS A O 1
ATOM 1715 N N . SER A 1 225 ? 40.643 34.933 56.837 1.00 48.81 254 SER A N 1
ATOM 1716 C CA . SER A 1 225 ? 39.679 35.956 57.220 1.00 47.49 254 SER A CA 1
ATOM 1717 C C . SER A 1 225 ? 40.054 36.594 58.548 1.00 46.35 254 SER A C 1
ATOM 1718 O O . SER A 1 225 ? 40.949 36.119 59.246 1.00 48.30 254 SER A O 1
ATOM 1721 N N . ASP A 1 226 ? 39.366 37.678 58.890 1.00 44.92 255 ASP A N 1
ATOM 1722 C CA . ASP A 1 226 ? 39.605 38.375 60.146 1.00 42.68 255 ASP A CA 1
ATOM 1723 C C . ASP A 1 226 ? 38.392 38.196 61.051 1.00 40.70 255 ASP A C 1
ATOM 1724 O O . ASP A 1 226 ? 37.313 38.703 60.759 1.00 39.99 255 ASP A O 1
ATOM 1729 N N . PRO A 1 227 ? 38.562 37.475 62.169 1.00 39.41 256 PRO A N 1
ATOM 1730 C CA . PRO A 1 227 ? 37.490 37.209 63.135 1.00 38.70 256 PRO A CA 1
ATOM 1731 C C . PRO A 1 227 ? 36.714 38.453 63.557 1.00 37.74 256 PRO A C 1
ATOM 1732 O O . PRO A 1 227 ? 35.498 38.403 63.752 1.00 37.20 256 PRO A O 1
ATOM 1736 N N . ILE A 1 228 ? 37.425 39.566 63.706 1.00 35.80 257 ILE A N 1
ATOM 1737 C CA . ILE A 1 228 ? 36.801 40.815 64.112 1.00 34.04 257 ILE A CA 1
ATOM 1738 C C . ILE A 1 228 ? 35.936 41.379 62.989 1.00 31.42 257 ILE A C 1
ATOM 1739 O O . ILE A 1 228 ? 34.794 41.770 63.224 1.00 29.93 257 ILE A O 1
ATOM 1752 N N . TRP A 1 230 ? 34.540 39.819 60.460 1.00 25.44 259 TRP A N 1
ATOM 1753 C CA . TRP A 1 230 ? 33.357 38.996 60.276 1.00 25.54 259 TRP A CA 1
ATOM 1754 C C . TRP A 1 230 ? 32.373 39.097 61.437 1.00 26.16 259 TRP A C 1
ATOM 1755 O O . TRP A 1 230 ? 31.166 38.957 61.238 1.00 24.65 259 TRP A O 1
ATOM 1766 N N . ARG A 1 231 ? 32.871 39.355 62.644 1.00 27.06 260 ARG A N 1
ATOM 1767 C CA . ARG A 1 231 ? 31.971 39.522 63.785 1.00 27.88 260 ARG A CA 1
ATOM 1768 C C . ARG A 1 231 ? 31.148 40.777 63.522 1.00 27.22 260 ARG A C 1
ATOM 1769 O O . ARG A 1 231 ? 29.961 40.841 63.841 1.00 27.80 260 ARG A O 1
ATOM 1777 N N . ASP A 1 232 ? 31.796 41.782 62.944 1.00 25.88 261 ASP A N 1
ATOM 1778 C CA . ASP A 1 232 ? 31.121 43.039 62.650 1.00 26.01 261 ASP A CA 1
ATOM 1779 C C . ASP A 1 232 ? 30.146 42.864 61.491 1.00 24.42 261 ASP A C 1
ATOM 1780 O O . ASP A 1 232 ? 29.027 43.359 61.537 1.00 24.57 261 ASP A O 1
ATOM 1785 N N . ILE A 1 233 ? 30.571 42.148 60.458 1.00 23.29 262 ILE A N 1
ATOM 1786 C CA . ILE A 1 233 ? 29.706 41.919 59.314 1.00 22.56 262 ILE A CA 1
ATOM 1787 C C . ILE A 1 233 ? 28.472 41.134 59.743 1.00 22.19 262 ILE A C 1
ATOM 1788 O O . ILE A 1 233 ? 27.357 41.489 59.381 1.00 22.50 262 ILE A O 1
ATOM 1793 N N . PHE A 1 234 ? 28.668 40.074 60.522 1.00 23.39 263 PHE A N 1
ATOM 1794 C CA . PHE A 1 234 ? 27.544 39.264 60.979 1.00 25.09 263 PHE A CA 1
ATOM 1795 C C . PHE A 1 234 ? 26.585 40.077 61.844 1.00 25.85 263 PHE A C 1
ATOM 1796 O O . PHE A 1 234 ? 25.383 39.812 61.860 1.00 26.20 263 PHE A O 1
ATOM 1804 N N . LEU A 1 235 ? 27.109 41.071 62.557 1.00 27.22 264 LEU A N 1
ATOM 1805 C CA . LEU A 1 235 ? 26.263 41.928 63.385 1.00 29.25 264 LEU A CA 1
ATOM 1806 C C . LEU A 1 235 ? 25.542 42.948 62.507 1.00 29.11 264 LEU A C 1
ATOM 1807 O O . LEU A 1 235 ? 24.324 43.099 62.582 1.00 29.83 264 LEU A O 1
ATOM 1812 N N . GLU A 1 236 ? 26.311 43.645 61.678 1.00 27.49 265 GLU A N 1
ATOM 1813 C CA . GLU A 1 236 ? 25.775 44.677 60.796 1.00 29.12 265 GLU A CA 1
ATOM 1814 C C . GLU A 1 236 ? 24.726 44.162 59.807 1.00 26.91 265 GLU A C 1
ATOM 1815 O O . GLU A 1 236 ? 23.779 44.877 59.478 1.00 25.13 265 GLU A O 1
ATOM 1821 N N . ASN A 1 237 ? 24.890 42.926 59.339 1.00 23.20 266 ASN A N 1
ATOM 1822 C CA . ASN A 1 237 ? 23.952 42.351 58.374 1.00 24.38 266 ASN A CA 1
ATOM 1823 C C . ASN A 1 237 ? 23.202 41.169 58.981 1.00 24.46 266 ASN A C 1
ATOM 1824 O O . ASN A 1 237 ? 22.830 40.230 58.277 1.00 22.77 266 ASN A O 1
ATOM 1829 N N . LYS A 1 238 ? 22.959 41.235 60.287 1.00 24.49 267 LYS A N 1
ATOM 1830 C CA . LYS A 1 238 ? 22.294 40.154 61.008 1.00 25.50 267 LYS A CA 1
ATOM 1831 C C . LYS A 1 238 ? 21.055 39.540 60.354 1.00 26.51 267 LYS A C 1
ATOM 1832 O O . LYS A 1 238 ? 20.974 38.321 60.204 1.00 22.89 267 LYS A O 1
ATOM 1838 N N . GLU A 1 239 ? 20.087 40.369 59.978 1.00 27.51 268 GLU A N 1
ATOM 1839 C CA . GLU A 1 239 ? 18.866 39.845 59.375 1.00 30.04 268 GLU A CA 1
ATOM 1840 C C . GLU A 1 239 ? 19.103 39.017 58.119 1.00 27.69 268 GLU A C 1
ATOM 1841 O O . GLU A 1 239 ? 18.620 37.891 58.018 1.00 28.57 268 GLU A O 1
ATOM 1847 N N . ASN A 1 240 ? 19.833 39.576 57.159 1.00 25.88 269 ASN A N 1
ATOM 1848 C CA . ASN A 1 240 ? 20.119 38.867 55.918 1.00 24.09 269 ASN A CA 1
ATOM 1849 C C . ASN A 1 240 ? 20.959 37.611 56.146 1.00 23.92 269 ASN A C 1
ATOM 1850 O O . ASN A 1 240 ? 20.703 36.574 55.541 1.00 22.31 269 ASN A O 1
ATOM 1855 N N . VAL A 1 241 ? 21.961 37.701 57.013 1.00 22.22 270 VAL A N 1
ATOM 1856 C CA . VAL A 1 241 ? 22.800 36.544 57.299 1.00 21.24 270 VAL A CA 1
ATOM 1857 C C . VAL A 1 241 ? 21.935 35.439 57.913 1.00 22.81 270 VAL A C 1
ATOM 1858 O O . VAL A 1 241 ? 22.071 34.267 57.567 1.00 21.04 270 VAL A O 1
ATOM 1870 N N . LYS A 1 243 ? 18.695 35.008 57.489 1.00 25.07 272 LYS A N 1
ATOM 1871 C CA . LYS A 1 243 ? 17.835 34.496 56.421 1.00 25.28 272 LYS A CA 1
ATOM 1872 C C . LYS A 1 243 ? 18.621 33.559 55.509 1.00 23.59 272 LYS A C 1
ATOM 1873 O O . LYS A 1 243 ? 18.121 32.503 55.107 1.00 21.57 272 LYS A O 1
ATOM 1879 N N . ALA A 1 244 ? 19.846 33.963 55.178 1.00 20.40 273 ALA A N 1
ATOM 1880 C CA . ALA A 1 244 ? 20.722 33.178 54.312 1.00 18.22 273 ALA A CA 1
ATOM 1881 C C . ALA A 1 244 ? 21.038 31.819 54.927 1.00 18.05 273 ALA A C 1
ATOM 1882 O O . ALA A 1 244 ? 20.979 30.794 54.244 1.00 17.98 273 ALA A O 1
ATOM 1884 N N . ILE A 1 245 ? 21.370 31.805 56.217 1.00 17.67 274 ILE A N 1
ATOM 1885 C CA . ILE A 1 245 ? 21.665 30.555 56.909 1.00 20.58 274 ILE A CA 1
ATOM 1886 C C . ILE A 1 245 ? 20.433 29.654 56.926 1.00 20.50 274 ILE A C 1
ATOM 1887 O O . ILE A 1 245 ? 20.544 28.446 56.760 1.00 19.61 274 ILE A O 1
ATOM 1892 N N . GLU A 1 246 ? 19.260 30.248 57.126 1.00 23.14 275 GLU A N 1
ATOM 1893 C CA . GLU A 1 246 ? 18.018 29.478 57.152 1.00 25.81 275 GLU A CA 1
ATOM 1894 C C . GLU A 1 246 ? 17.722 28.944 55.756 1.00 24.97 275 GLU A C 1
ATOM 1895 O O . GLU A 1 246 ? 17.239 27.821 55.600 1.00 26.29 275 GLU A O 1
ATOM 1901 N N . GLY A 1 247 ? 18.021 29.752 54.745 1.00 23.39 276 GLY A N 1
ATOM 1902 C CA . GLY A 1 247 ? 17.798 29.325 53.376 1.00 23.13 276 GLY A CA 1
ATOM 1903 C C . GLY A 1 247 ? 18.714 28.155 53.068 1.00 22.36 276 GLY A C 1
ATOM 1904 O O . GLY A 1 247 ? 18.302 27.158 52.464 1.00 20.41 276 GLY A O 1
ATOM 1905 N N . PHE A 1 248 ? 19.964 28.283 53.504 1.00 19.51 277 PHE A N 1
ATOM 1906 C CA . PHE A 1 248 ? 20.973 27.255 53.301 1.00 19.63 277 PHE A CA 1
ATOM 1907 C C . PHE A 1 248 ? 20.591 25.948 54.000 1.00 20.23 277 PHE A C 1
ATOM 1908 O O . PHE A 1 248 ? 20.728 24.865 53.427 1.00 17.78 277 PHE A O 1
ATOM 1916 N N . GLU A 1 249 ? 20.119 26.040 55.242 1.00 19.50 278 GLU A N 1
ATOM 1917 C CA . GLU A 1 249 ? 19.744 24.833 55.957 1.00 20.85 278 GLU A CA 1
ATOM 1918 C C . GLU A 1 249 ? 18.547 24.146 55.306 1.00 19.79 278 GLU A C 1
ATOM 1919 O O . GLU A 1 249 ? 18.374 22.943 55.449 1.00 18.78 278 GLU A O 1
ATOM 1925 N N . LYS A 1 250 ? 17.731 24.902 54.582 1.00 20.97 279 LYS A N 1
ATOM 1926 C CA . LYS A 1 250 ? 16.597 24.307 53.888 1.00 22.25 279 LYS A CA 1
ATOM 1927 C C . LYS A 1 250 ? 17.134 23.460 52.736 1.00 21.19 279 LYS A C 1
ATOM 1928 O O . LYS A 1 250 ? 16.671 22.339 52.511 1.00 19.27 279 LYS A O 1
ATOM 1934 N N . SER A 1 251 ? 18.119 23.989 52.014 1.00 19.50 280 SER A N 1
ATOM 1935 C CA . SER A 1 251 ? 18.711 23.241 50.905 1.00 19.31 280 SER A CA 1
ATOM 1936 C C . SER A 1 251 ? 19.484 22.014 51.394 1.00 18.75 280 SER A C 1
ATOM 1937 O O . SER A 1 251 ? 19.400 20.941 50.795 1.00 18.00 280 SER A O 1
ATOM 1940 N N . LEU A 1 252 ? 20.236 22.175 52.480 1.00 17.13 281 LEU A N 1
ATOM 1941 C CA . LEU A 1 252 ? 21.020 21.079 53.032 1.00 17.87 281 LEU A CA 1
ATOM 1942 C C . LEU A 1 252 ? 20.116 19.990 53.622 1.00 18.88 281 LEU A C 1
ATOM 1943 O O . LEU A 1 252 ? 20.406 18.802 53.504 1.00 14.86 281 LEU A O 1
ATOM 1948 N N . ASN A 1 253 ? 19.015 20.390 54.252 1.00 19.15 282 ASN A N 1
ATOM 1949 C CA . ASN A 1 253 ? 18.118 19.402 54.830 1.00 20.60 282 ASN A CA 1
ATOM 1950 C C . ASN A 1 253 ? 17.354 18.639 53.755 1.00 19.31 282 ASN A C 1
ATOM 1951 O O . ASN A 1 253 ? 17.015 17.466 53.941 1.00 18.83 282 ASN A O 1
ATOM 1956 N N . HIS A 1 254 ? 17.093 19.300 52.632 1.00 19.72 283 HIS A N 1
ATOM 1957 C CA . HIS A 1 254 ? 16.405 18.657 51.519 1.00 19.61 283 HIS A CA 1
ATOM 1958 C C . HIS A 1 254 ? 17.359 17.577 51.014 1.00 18.46 283 HIS A C 1
ATOM 1959 O O . HIS A 1 254 ? 16.955 16.448 50.744 1.00 15.85 283 HIS A O 1
ATOM 1966 N N . LEU A 1 255 ? 18.638 17.925 50.907 1.00 17.25 284 LEU A N 1
ATOM 1967 C CA . LEU A 1 255 ? 19.648 16.967 50.466 1.00 17.16 284 LEU A CA 1
ATOM 1968 C C . LEU A 1 255 ? 19.732 15.808 51.470 1.00 17.17 284 LEU A C 1
ATOM 1969 O O . LEU A 1 255 ? 19.700 14.629 51.091 1.00 17.13 284 LEU A O 1
ATOM 1974 N N . LYS A 1 256 ? 19.836 16.147 52.754 1.00 16.54 285 LYS A N 1
ATOM 1975 C CA . LYS A 1 256 ? 19.918 15.144 53.808 1.00 17.44 285 LYS A CA 1
ATOM 1976 C C . LYS A 1 256 ? 18.777 14.139 53.707 1.00 17.63 285 LYS A C 1
ATOM 1977 O O . LYS A 1 256 ? 18.993 12.931 53.792 1.00 17.18 285 LYS A O 1
ATOM 1983 N N . GLU A 1 257 ? 17.563 14.650 53.527 1.00 18.11 286 GLU A N 1
ATOM 1984 C CA . GLU A 1 257 ? 16.387 13.799 53.418 1.00 19.88 286 GLU A CA 1
ATOM 1985 C C . GLU A 1 257 ? 16.457 12.851 52.233 1.00 18.40 286 GLU A C 1
ATOM 1986 O O . GLU A 1 257 ? 16.052 11.695 52.343 1.00 20.47 286 GLU A O 1
ATOM 1992 N N . LEU A 1 258 ? 16.962 13.324 51.098 1.00 16.96 287 LEU A N 1
ATOM 1993 C CA . LEU A 1 258 ? 17.078 12.452 49.934 1.00 14.96 287 LEU A CA 1
ATOM 1994 C C . LEU A 1 258 ? 18.005 11.293 50.275 1.00 16.54 287 LEU A C 1
ATOM 1995 O O . LEU A 1 258 ? 17.854 10.186 49.762 1.00 16.44 287 LEU A O 1
ATOM 2000 N N . ILE A 1 259 ? 18.964 11.550 51.155 1.00 16.94 288 ILE A N 1
ATOM 2001 C CA . ILE A 1 259 ? 19.910 10.518 51.567 1.00 18.53 288 ILE A CA 1
ATOM 2002 C C . ILE A 1 259 ? 19.286 9.575 52.590 1.00 19.23 288 ILE A C 1
ATOM 2003 O O . ILE A 1 259 ? 19.443 8.356 52.506 1.00 19.78 288 ILE A O 1
ATOM 2008 N N . VAL A 1 260 ? 18.578 10.142 53.560 1.00 20.02 289 VAL A N 1
ATOM 2009 C CA . VAL A 1 260 ? 17.930 9.343 54.590 1.00 19.78 289 VAL A CA 1
ATOM 2010 C C . VAL A 1 260 ? 16.998 8.287 54.000 1.00 22.09 289 VAL A C 1
ATOM 2011 O O . VAL A 1 260 ? 16.997 7.136 54.442 1.00 22.74 289 VAL A O 1
ATOM 2015 N N . ARG A 1 261 ? 16.202 8.665 53.005 1.00 20.71 290 ARG A N 1
ATOM 2016 C CA . ARG A 1 261 ? 15.281 7.700 52.414 1.00 22.00 290 ARG A CA 1
ATOM 2017 C C . ARG A 1 261 ? 15.826 7.032 51.158 1.00 22.53 290 ARG A C 1
ATOM 2018 O O . ARG A 1 261 ? 15.115 6.296 50.474 1.00 22.46 290 ARG A O 1
ATOM 2026 N N . GLU A 1 262 ? 17.093 7.288 50.865 1.00 20.65 291 GLU A N 1
ATOM 2027 C CA . GLU A 1 262 ? 17.741 6.703 49.708 1.00 19.80 291 GLU A CA 1
ATOM 2028 C C . GLU A 1 262 ? 16.973 6.909 48.399 1.00 18.30 291 GLU A C 1
ATOM 2029 O O . GLU A 1 262 ? 16.701 5.950 47.680 1.00 16.85 291 GLU A O 1
ATOM 2035 N N . ALA A 1 263 ? 16.620 8.158 48.096 1.00 17.24 292 ALA A N 1
ATOM 2036 C CA . ALA A 1 263 ? 15.915 8.467 46.849 1.00 16.40 292 ALA A CA 1
ATOM 2037 C C . ALA A 1 263 ? 17.000 8.548 45.781 1.00 16.49 292 ALA A C 1
ATOM 2038 O O . ALA A 1 263 ? 17.411 9.634 45.383 1.00 16.41 292 ALA A O 1
ATOM 2040 N N . GLU A 1 264 ? 17.454 7.390 45.328 1.00 17.90 293 GLU A N 1
ATOM 2041 C CA . GLU A 1 264 ? 18.538 7.315 44.349 1.00 20.98 293 GLU A CA 1
ATOM 2042 C C . GLU A 1 264 ? 18.410 8.198 43.113 1.00 17.88 293 GLU A C 1
ATOM 2043 O O . GLU A 1 264 ? 19.367 8.881 42.752 1.00 19.09 293 GLU A O 1
ATOM 2049 N N . GLU A 1 265 ? 17.243 8.206 42.474 1.00 17.89 294 GLU A N 1
ATOM 2050 C CA . GLU A 1 265 ? 17.049 9.021 41.277 1.00 16.98 294 GLU A CA 1
ATOM 2051 C C . GLU A 1 265 ? 16.890 10.505 41.593 1.00 18.12 294 GLU A C 1
ATOM 2052 O O . GLU A 1 265 ? 17.438 11.354 40.889 1.00 15.70 294 GLU A O 1
ATOM 2058 N N . GLU A 1 266 ? 16.148 10.828 42.650 1.00 16.35 295 GLU A N 1
ATOM 2059 C CA . GLU A 1 266 ? 15.959 12.225 42.993 1.00 16.93 295 GLU A CA 1
ATOM 2060 C C . GLU A 1 266 ? 17.277 12.844 43.456 1.00 16.16 295 GLU A C 1
ATOM 2061 O O . GLU A 1 266 ? 17.522 14.032 43.236 1.00 11.84 295 GLU A O 1
ATOM 2067 N N . LEU A 1 267 ? 18.122 12.037 44.091 1.00 17.30 296 LEU A N 1
ATOM 2068 C CA . LEU A 1 267 ? 19.407 12.535 44.568 1.00 18.31 296 LEU A CA 1
ATOM 2069 C C . LEU A 1 267 ? 20.282 12.910 43.375 1.00 19.19 296 LEU A C 1
ATOM 2070 O O . LEU A 1 267 ? 20.878 13.990 43.350 1.00 16.71 296 LEU A O 1
ATOM 2075 N N . VAL A 1 268 ? 20.355 12.026 42.382 1.00 18.67 297 VAL A N 1
ATOM 2076 C CA . VAL A 1 268 ? 21.164 12.329 41.212 1.00 19.40 297 VAL A CA 1
ATOM 2077 C C . VAL A 1 268 ? 20.640 13.584 40.509 1.00 18.29 297 VAL A C 1
ATOM 2078 O O . VAL A 1 268 ? 21.425 14.407 40.047 1.00 16.80 297 VAL A O 1
ATOM 2082 N N . GLU A 1 269 ? 19.321 13.755 40.451 1.00 17.29 298 GLU A N 1
ATOM 2083 C CA . GLU A 1 269 ? 18.769 14.938 39.799 1.00 17.61 298 GLU A CA 1
ATOM 2084 C C . GLU A 1 269 ? 19.120 16.214 40.560 1.00 18.00 298 GLU A C 1
ATOM 2085 O O . GLU A 1 269 ? 19.349 17.262 39.959 1.00 16.26 298 GLU A O 1
ATOM 2091 N N . TYR A 1 270 ? 19.145 16.122 41.887 1.00 17.52 299 TYR A N 1
ATOM 2092 C CA . TYR A 1 270 ? 19.470 17.263 42.727 1.00 17.57 299 TYR A CA 1
ATOM 2093 C C . TYR A 1 270 ? 20.900 17.700 42.432 1.00 16.43 299 TYR A C 1
ATOM 2094 O O . TYR A 1 270 ? 21.190 18.892 42.252 1.00 14.07 299 TYR A O 1
ATOM 2103 N N . LEU A 1 271 ? 21.786 16.712 42.380 1.00 14.26 300 LEU A N 1
ATOM 2104 C CA . LEU A 1 271 ? 23.207 16.946 42.152 1.00 14.60 300 LEU A CA 1
ATOM 2105 C C . LEU A 1 271 ? 23.489 17.408 40.736 1.00 14.74 300 LEU A C 1
ATOM 2106 O O . LEU A 1 271 ? 24.362 18.237 40.512 1.00 15.51 300 LEU A O 1
ATOM 2111 N N . LYS A 1 272 ? 22.736 16.874 39.784 1.00 16.35 301 LYS A N 1
ATOM 2112 C CA . LYS A 1 272 ? 22.888 17.263 38.395 1.00 14.27 301 LYS A CA 1
ATOM 2113 C C . LYS A 1 272 ? 22.534 18.730 38.192 1.00 15.46 301 LYS A C 1
ATOM 2114 O O . LYS A 1 272 ? 23.233 19.443 37.479 1.00 15.99 301 LYS A O 1
ATOM 2120 N N . GLU A 1 273 ? 21.445 19.180 38.806 1.00 14.04 302 GLU A N 1
ATOM 2121 C CA . GLU A 1 273 ? 21.027 20.567 38.646 1.00 15.93 302 GLU A CA 1
ATOM 2122 C C . GLU A 1 273 ? 22.059 21.519 39.219 1.00 17.48 302 GLU A C 1
ATOM 2123 O O . GLU A 1 273 ? 22.403 22.522 38.594 1.00 17.28 302 GLU A O 1
ATOM 2129 N N . VAL A 1 274 ? 22.545 21.205 40.416 1.00 15.90 303 VAL A N 1
ATOM 2130 C CA . VAL A 1 274 ? 23.557 22.026 41.046 1.00 17.40 303 VAL A CA 1
ATOM 2131 C C . VAL A 1 274 ? 24.831 22.056 40.199 1.00 17.04 303 VAL A C 1
ATOM 2132 O O . VAL A 1 274 ? 25.468 23.097 40.070 1.00 19.51 303 VAL A O 1
ATOM 2136 N N . LYS A 1 275 ? 25.203 20.924 39.615 1.00 16.88 304 LYS A N 1
ATOM 2137 C CA . LYS A 1 275 ? 26.414 20.895 38.801 1.00 19.50 304 LYS A CA 1
ATOM 2138 C C . LYS A 1 275 ? 26.288 21.827 37.597 1.00 19.57 304 LYS A C 1
ATOM 2139 O O . LYS A 1 275 ? 27.208 22.593 37.299 1.00 18.64 304 LYS A O 1
ATOM 2145 N N . ILE A 1 276 ? 25.148 21.762 36.912 1.00 19.38 305 ILE A N 1
ATOM 2146 C CA . ILE A 1 276 ? 24.906 22.609 35.748 1.00 18.58 305 ILE A CA 1
ATOM 2147 C C . ILE A 1 276 ? 24.956 24.091 36.132 1.00 20.96 305 ILE A C 1
ATOM 2148 O O . ILE A 1 276 ? 25.574 24.905 35.437 1.00 18.61 305 ILE A O 1
ATOM 2153 N N . LYS A 1 277 ? 24.314 24.435 37.245 1.00 19.77 306 LYS A N 1
ATOM 2154 C CA . LYS A 1 277 ? 24.291 25.818 37.703 1.00 21.70 306 LYS A CA 1
ATOM 2155 C C . LYS A 1 277 ? 25.696 26.297 38.057 1.00 22.40 306 LYS A C 1
ATOM 2156 O O . LYS A 1 277 ? 26.072 27.418 37.726 1.00 22.62 306 LYS A O 1
ATOM 2162 N N . ARG A 1 278 ? 26.471 25.451 38.727 1.00 21.48 307 ARG A N 1
ATOM 2163 C CA . ARG A 1 278 ? 27.829 25.828 39.101 1.00 23.83 307 ARG A CA 1
ATOM 2164 C C . ARG A 1 278 ? 28.726 25.969 37.868 1.00 25.76 307 ARG A C 1
ATOM 2165 O O . ARG A 1 278 ? 29.618 26.812 37.836 1.00 24.38 307 ARG A O 1
ATOM 2181 N N . GLU A 1 280 ? 27.775 26.967 34.907 1.00 34.89 309 GLU A N 1
ATOM 2182 C CA . GLU A 1 280 ? 27.382 28.182 34.202 1.00 37.39 309 GLU A CA 1
ATOM 2183 C C . GLU A 1 280 ? 27.862 29.455 34.889 1.00 39.53 309 GLU A C 1
ATOM 2184 O O . GLU A 1 280 ? 27.553 30.557 34.439 1.00 39.93 309 GLU A O 1
ATOM 2190 N N . ILE A 1 281 ? 28.610 29.299 35.981 1.00 41.51 310 ILE A N 1
ATOM 2191 C CA . ILE A 1 281 ? 29.151 30.440 36.719 1.00 44.34 310 ILE A CA 1
ATOM 2192 C C . ILE A 1 281 ? 30.556 30.762 36.219 1.00 45.01 310 ILE A C 1
ATOM 2193 O O . ILE A 1 281 ? 30.809 31.935 35.873 1.00 47.05 310 ILE A O 1
ATOM 2199 N N . GLN B 1 2 ? 28.292 68.910 7.030 1.00 44.07 31 GLN B N 1
ATOM 2200 C CA . GLN B 1 2 ? 27.347 68.543 8.123 1.00 43.44 31 GLN B CA 1
ATOM 2201 C C . GLN B 1 2 ? 28.061 67.817 9.256 1.00 41.32 31 GLN B C 1
ATOM 2202 O O . GLN B 1 2 ? 29.170 67.311 9.084 1.00 41.26 31 GLN B O 1
ATOM 2208 N N . ASN B 1 3 ? 27.413 67.767 10.413 1.00 39.63 32 ASN B N 1
ATOM 2209 C CA . ASN B 1 3 ? 27.973 67.106 11.583 1.00 38.26 32 ASN B CA 1
ATOM 2210 C C . ASN B 1 3 ? 27.187 65.852 11.919 1.00 37.54 32 ASN B C 1
ATOM 2211 O O . ASN B 1 3 ? 26.071 65.917 12.437 1.00 37.78 32 ASN B O 1
ATOM 2216 N N . VAL B 1 4 ? 27.778 64.705 11.616 1.00 35.77 33 VAL B N 1
ATOM 2217 C CA . VAL B 1 4 ? 27.137 63.431 11.886 1.00 33.14 33 VAL B CA 1
ATOM 2218 C C . VAL B 1 4 ? 27.569 62.954 13.260 1.00 32.15 33 VAL B C 1
ATOM 2219 O O . VAL B 1 4 ? 28.744 63.053 13.613 1.00 32.42 33 VAL B O 1
ATOM 2223 N N . LEU B 1 5 ? 26.617 62.452 14.039 1.00 30.70 34 LEU B N 1
ATOM 2224 C CA . LEU B 1 5 ? 26.922 61.949 15.370 1.00 28.89 34 LEU B CA 1
ATOM 2225 C C . LEU B 1 5 ? 26.561 60.480 15.530 1.00 28.84 34 LEU B C 1
ATOM 2226 O O . LEU B 1 5 ? 25.407 60.082 15.355 1.00 25.97 34 LEU B O 1
ATOM 2231 N N . ILE B 1 6 ? 27.560 59.678 15.873 1.00 28.90 35 ILE B N 1
ATOM 2232 C CA . ILE B 1 6 ? 27.348 58.256 16.087 1.00 28.55 35 ILE B CA 1
ATOM 2233 C C . ILE B 1 6 ? 27.134 58.039 17.586 1.00 27.47 35 ILE B C 1
ATOM 2234 O O . ILE B 1 6 ? 28.005 58.365 18.394 1.00 26.92 35 ILE B O 1
ATOM 2239 N N . VAL B 1 7 ? 25.966 57.519 17.956 1.00 25.23 36 VAL B N 1
ATOM 2240 C CA . VAL B 1 7 ? 25.662 57.227 19.355 1.00 25.23 36 VAL B CA 1
ATOM 2241 C C . VAL B 1 7 ? 25.863 55.725 19.519 1.00 27.39 36 VAL B C 1
ATOM 2242 O O . VAL B 1 7 ? 25.123 54.926 18.940 1.00 27.84 36 VAL B O 1
ATOM 2246 N N . GLY B 1 8 ? 26.858 55.349 20.314 1.00 26.72 37 GLY B N 1
ATOM 2247 C CA . GLY B 1 8 ? 27.166 53.943 20.489 1.00 28.80 37 GLY B CA 1
ATOM 2248 C C . GLY B 1 8 ? 28.198 53.644 19.416 1.00 29.38 37 GLY B C 1
ATOM 2249 O O . GLY B 1 8 ? 27.856 53.259 18.297 1.00 27.62 37 GLY B O 1
ATOM 2250 N N . VAL B 1 9 ? 29.467 53.850 19.745 1.00 30.02 38 VAL B N 1
ATOM 2251 C CA . VAL B 1 9 ? 30.537 53.621 18.788 1.00 31.30 38 VAL B CA 1
ATOM 2252 C C . VAL B 1 9 ? 31.027 52.182 18.886 1.00 32.33 38 VAL B C 1
ATOM 2253 O O . VAL B 1 9 ? 32.109 51.912 19.414 1.00 32.35 38 VAL B O 1
ATOM 2257 N N . GLY B 1 10 ? 30.211 51.263 18.377 1.00 31.59 39 GLY B N 1
ATOM 2258 C CA . GLY B 1 10 ? 30.567 49.859 18.398 1.00 30.72 39 GLY B CA 1
ATOM 2259 C C . GLY B 1 10 ? 30.668 49.315 16.990 1.00 31.02 39 GLY B C 1
ATOM 2260 O O . GLY B 1 10 ? 31.010 50.044 16.057 1.00 33.28 39 GLY B O 1
ATOM 2261 N N . PHE B 1 11 ? 30.371 48.032 16.827 1.00 30.28 40 PHE B N 1
ATOM 2262 C CA . PHE B 1 11 ? 30.434 47.404 15.515 1.00 28.70 40 PHE B CA 1
ATOM 2263 C C . PHE B 1 11 ? 29.542 48.088 14.478 1.00 27.12 40 PHE B C 1
ATOM 2264 O O . PHE B 1 11 ? 29.999 48.455 13.400 1.00 26.55 40 PHE B O 1
ATOM 2280 N N . GLY B 1 13 ? 27.725 51.076 14.840 1.00 24.22 42 GLY B N 1
ATOM 2281 C CA . GLY B 1 13 ? 27.993 52.502 14.777 1.00 25.69 42 GLY B CA 1
ATOM 2282 C C . GLY B 1 13 ? 29.285 52.756 14.018 1.00 26.16 42 GLY B C 1
ATOM 2283 O O . GLY B 1 13 ? 29.367 53.671 13.204 1.00 25.03 42 GLY B O 1
ATOM 2284 N N . GLY B 1 14 ? 30.296 51.931 14.279 1.00 26.53 43 GLY B N 1
ATOM 2285 C CA . GLY B 1 14 ? 31.572 52.087 13.602 1.00 25.91 43 GLY B CA 1
ATOM 2286 C C . GLY B 1 14 ? 31.483 51.775 12.120 1.00 27.36 43 GLY B C 1
ATOM 2287 O O . GLY B 1 14 ? 32.186 52.376 11.307 1.00 28.81 43 GLY B O 1
ATOM 2288 N N . SER B 1 15 ? 30.617 50.835 11.763 1.00 27.25 44 SER B N 1
ATOM 2289 C CA . SER B 1 15 ? 30.453 50.454 10.366 1.00 29.21 44 SER B CA 1
ATOM 2290 C C . SER B 1 15 ? 29.744 51.550 9.577 1.00 28.70 44 SER B C 1
ATOM 2291 O O . SER B 1 15 ? 30.051 51.783 8.409 1.00 28.57 44 SER B O 1
ATOM 2294 N N . PHE B 1 16 ? 28.791 52.220 10.211 1.00 29.29 45 PHE B N 1
ATOM 2295 C CA . PHE B 1 16 ? 28.077 53.289 9.530 1.00 30.39 45 PHE B CA 1
ATOM 2296 C C . PHE B 1 16 ? 29.058 54.411 9.223 1.00 30.20 45 PHE B C 1
ATOM 2297 O O . PHE B 1 16 ? 29.063 54.960 8.123 1.00 32.38 45 PHE B O 1
ATOM 2305 N N . ALA B 1 17 ? 29.890 54.737 10.206 1.00 30.01 46 ALA B N 1
ATOM 2306 C CA . ALA B 1 17 ? 30.889 55.789 10.071 1.00 32.17 46 ALA B CA 1
ATOM 2307 C C . ALA B 1 17 ? 31.843 55.538 8.902 1.00 33.42 46 ALA B C 1
ATOM 2308 O O . ALA B 1 17 ? 32.047 56.408 8.054 1.00 33.34 46 ALA B O 1
ATOM 2310 N N . LYS B 1 18 ? 32.424 54.343 8.859 1.00 34.95 47 LYS B N 1
ATOM 2311 C CA . LYS B 1 18 ? 33.353 53.986 7.793 1.00 35.42 47 LYS B CA 1
ATOM 2312 C C . LYS B 1 18 ? 32.654 53.937 6.445 1.00 36.38 47 LYS B C 1
ATOM 2313 O O . LYS B 1 18 ? 33.181 54.423 5.444 1.00 37.37 47 LYS B O 1
ATOM 2319 N N . SER B 1 19 ? 31.472 53.332 6.418 1.00 37.12 48 SER B N 1
ATOM 2320 C CA . SER B 1 19 ? 30.708 53.223 5.184 1.00 37.75 48 SER B CA 1
ATOM 2321 C C . SER B 1 19 ? 30.381 54.618 4.673 1.00 39.35 48 SER B C 1
ATOM 2322 O O . SER B 1 19 ? 30.381 54.872 3.469 1.00 39.22 48 SER B O 1
ATOM 2325 N N . LEU B 1 20 ? 30.110 55.522 5.606 1.00 40.07 49 LEU B N 1
ATOM 2326 C CA . LEU B 1 20 ? 29.780 56.899 5.275 1.00 41.40 49 LEU B CA 1
ATOM 2327 C C . LEU B 1 20 ? 30.959 57.573 4.576 1.00 41.71 49 LEU B C 1
ATOM 2328 O O . LEU B 1 20 ? 30.781 58.282 3.586 1.00 40.84 49 LEU B O 1
ATOM 2333 N N . ARG B 1 21 ? 32.163 57.343 5.092 1.00 42.50 50 ARG B N 1
ATOM 2334 C CA . ARG B 1 21 ? 33.372 57.926 4.515 1.00 44.85 50 ARG B CA 1
ATOM 2335 C C . ARG B 1 21 ? 33.718 57.323 3.160 1.00 46.03 50 ARG B C 1
ATOM 2336 O O . ARG B 1 21 ? 34.024 58.043 2.211 1.00 45.54 50 ARG B O 1
ATOM 2344 N N . ARG B 1 22 ? 33.681 55.997 3.082 1.00 47.78 51 ARG B N 1
ATOM 2345 C CA . ARG B 1 22 ? 34.003 55.294 1.849 1.00 49.84 51 ARG B CA 1
ATOM 2346 C C . ARG B 1 22 ? 33.178 55.832 0.689 1.00 50.20 51 ARG B C 1
ATOM 2347 O O . ARG B 1 22 ? 33.661 55.913 -0.440 1.00 50.45 51 ARG B O 1
ATOM 2355 N N . SER B 1 23 ? 31.930 56.192 0.971 1.00 50.80 52 SER B N 1
ATOM 2356 C CA . SER B 1 23 ? 31.044 56.717 -0.059 1.00 52.11 52 SER B CA 1
ATOM 2357 C C . SER B 1 23 ? 31.482 58.093 -0.535 1.00 52.12 52 SER B C 1
ATOM 2358 O O . SER B 1 23 ? 31.062 58.549 -1.598 1.00 52.17 52 SER B O 1
ATOM 2361 N N . GLY B 1 24 ? 32.323 58.755 0.254 1.00 52.26 53 GLY B N 1
ATOM 2362 C CA . GLY B 1 24 ? 32.803 60.069 -0.132 1.00 52.61 53 GLY B CA 1
ATOM 2363 C C . GLY B 1 24 ? 32.433 61.205 0.803 1.00 52.88 53 GLY B C 1
ATOM 2364 O O . GLY B 1 24 ? 32.736 62.361 0.515 1.00 53.01 53 GLY B O 1
ATOM 2365 N N . PHE B 1 25 ? 31.780 60.888 1.918 1.00 52.78 54 PHE B N 1
ATOM 2366 C CA . PHE B 1 25 ? 31.384 61.911 2.882 1.00 52.53 54 PHE B CA 1
ATOM 2367 C C . PHE B 1 25 ? 32.605 62.744 3.273 1.00 52.86 54 PHE B C 1
ATOM 2368 O O . PHE B 1 25 ? 33.637 62.198 3.664 1.00 53.40 54 PHE B O 1
ATOM 2376 N N . LYS B 1 26 ? 32.483 64.064 3.167 1.00 52.41 55 LYS B N 1
ATOM 2377 C CA . LYS B 1 26 ? 33.587 64.961 3.497 1.00 52.24 55 LYS B CA 1
ATOM 2378 C C . LYS B 1 26 ? 33.358 65.723 4.803 1.00 50.43 55 LYS B C 1
ATOM 2379 O O . LYS B 1 26 ? 34.279 66.333 5.339 1.00 51.21 55 LYS B O 1
ATOM 2385 N N . GLY B 1 27 ? 32.129 65.689 5.308 1.00 48.41 56 GLY B N 1
ATOM 2386 C CA . GLY B 1 27 ? 31.818 66.396 6.538 1.00 46.37 56 GLY B CA 1
ATOM 2387 C C . GLY B 1 27 ? 32.522 65.843 7.761 1.00 44.48 56 GLY B C 1
ATOM 2388 O O . GLY B 1 27 ? 33.502 65.112 7.644 1.00 44.34 56 GLY B O 1
ATOM 2389 N N . LYS B 1 28 ? 32.020 66.196 8.939 1.00 43.24 57 LYS B N 1
ATOM 2390 C CA . LYS B 1 28 ? 32.595 65.733 10.197 1.00 41.93 57 LYS B CA 1
ATOM 2391 C C . LYS B 1 28 ? 31.763 64.608 10.800 1.00 41.34 57 LYS B C 1
ATOM 2392 O O . LYS B 1 28 ? 30.531 64.654 10.779 1.00 41.27 57 LYS B O 1
ATOM 2398 N N . ILE B 1 29 ? 32.446 63.597 11.331 1.00 38.72 58 ILE B N 1
ATOM 2399 C CA . ILE B 1 29 ? 31.777 62.468 11.963 1.00 36.84 58 ILE B CA 1
ATOM 2400 C C . ILE B 1 29 ? 32.177 62.459 13.429 1.00 35.52 58 ILE B C 1
ATOM 2401 O O . ILE B 1 29 ? 33.340 62.251 13.768 1.00 36.19 58 ILE B O 1
ATOM 2406 N N . TYR B 1 30 ? 31.201 62.691 14.294 1.00 35.57 59 TYR B N 1
ATOM 2407 C CA . TYR B 1 30 ? 31.436 62.730 15.728 1.00 34.71 59 TYR B CA 1
ATOM 2408 C C . TYR B 1 30 ? 30.907 61.475 16.387 1.00 33.75 59 TYR B C 1
ATOM 2409 O O . TYR B 1 30 ? 30.117 60.742 15.795 1.00 33.00 59 TYR B O 1
ATOM 2418 N N . GLY B 1 31 ? 31.345 61.229 17.616 1.00 32.28 60 GLY B N 1
ATOM 2419 C CA . GLY B 1 31 ? 30.888 60.052 18.323 1.00 32.84 60 GLY B CA 1
ATOM 2420 C C . GLY B 1 31 ? 30.627 60.273 19.797 1.00 32.53 60 GLY B C 1
ATOM 2421 O O . GLY B 1 31 ? 31.243 61.130 20.429 1.00 33.35 60 GLY B O 1
ATOM 2422 N N . TYR B 1 32 ? 29.689 59.497 20.333 1.00 32.86 61 TYR B N 1
ATOM 2423 C CA . TYR B 1 32 ? 29.323 59.539 21.745 1.00 32.70 61 TYR B CA 1
ATOM 2424 C C . TYR B 1 32 ? 29.169 58.106 22.231 1.00 33.97 61 TYR B C 1
ATOM 2425 O O . TYR B 1 32 ? 28.429 57.319 21.644 1.00 32.32 61 TYR B O 1
ATOM 2434 N N . ASP B 1 33 ? 29.865 57.776 23.311 1.00 35.02 62 ASP B N 1
ATOM 2435 C CA . ASP B 1 33 ? 29.819 56.434 23.871 1.00 36.90 62 ASP B CA 1
ATOM 2436 C C . ASP B 1 33 ? 30.181 56.543 25.347 1.00 38.19 62 ASP B C 1
ATOM 2437 O O . ASP B 1 33 ? 31.015 57.364 25.720 1.00 40.79 62 ASP B O 1
ATOM 2442 N N . ILE B 1 34 ? 29.555 55.730 26.189 1.00 39.19 63 ILE B N 1
ATOM 2443 C CA . ILE B 1 34 ? 29.849 55.769 27.613 1.00 40.81 63 ILE B CA 1
ATOM 2444 C C . ILE B 1 34 ? 31.223 55.176 27.907 1.00 43.09 63 ILE B C 1
ATOM 2445 O O . ILE B 1 34 ? 31.783 55.390 28.982 1.00 43.97 63 ILE B O 1
ATOM 2450 N N . ASN B 1 35 ? 31.764 54.432 26.948 1.00 44.34 64 ASN B N 1
ATOM 2451 C CA . ASN B 1 35 ? 33.067 53.795 27.116 1.00 45.45 64 ASN B CA 1
ATOM 2452 C C . ASN B 1 35 ? 34.191 54.618 26.486 1.00 46.15 64 ASN B C 1
ATOM 2453 O O . ASN B 1 35 ? 34.226 54.810 25.271 1.00 45.69 64 ASN B O 1
ATOM 2458 N N . PRO B 1 36 ? 35.128 55.111 27.313 1.00 47.65 65 PRO B N 1
ATOM 2459 C CA . PRO B 1 36 ? 36.272 55.919 26.869 1.00 48.08 65 PRO B CA 1
ATOM 2460 C C . PRO B 1 36 ? 37.137 55.203 25.830 1.00 48.42 65 PRO B C 1
ATOM 2461 O O . PRO B 1 36 ? 37.582 55.802 24.847 1.00 47.97 65 PRO B O 1
ATOM 2465 N N . GLU B 1 37 ? 37.369 53.917 26.062 1.00 49.05 66 GLU B N 1
ATOM 2466 C CA . GLU B 1 37 ? 38.178 53.102 25.170 1.00 50.15 66 GLU B CA 1
ATOM 2467 C C . GLU B 1 37 ? 37.579 53.054 23.765 1.00 50.17 66 GLU B C 1
ATOM 2468 O O . GLU B 1 37 ? 38.306 52.941 22.776 1.00 50.24 66 GLU B O 1
ATOM 2474 N N . SER B 1 38 ? 36.254 53.141 23.680 1.00 49.10 67 SER B N 1
ATOM 2475 C CA . SER B 1 38 ? 35.568 53.111 22.391 1.00 47.77 67 SER B CA 1
ATOM 2476 C C . SER B 1 38 ? 35.891 54.370 21.593 1.00 47.27 67 SER B C 1
ATOM 2477 O O . SER B 1 38 ? 36.300 54.301 20.432 1.00 46.94 67 SER B O 1
ATOM 2480 N N . ILE B 1 39 ? 35.705 55.521 22.229 1.00 46.76 68 ILE B N 1
ATOM 2481 C CA . ILE B 1 39 ? 35.969 56.805 21.594 1.00 46.53 68 ILE B CA 1
ATOM 2482 C C . ILE B 1 39 ? 37.432 56.916 21.183 1.00 46.34 68 ILE B C 1
ATOM 2483 O O . ILE B 1 39 ? 37.746 57.266 20.042 1.00 46.63 68 ILE B O 1
ATOM 2488 N N . SER B 1 40 ? 38.320 56.607 22.121 1.00 45.79 69 SER B N 1
ATOM 2489 C CA . SER B 1 40 ? 39.755 56.677 21.885 1.00 45.76 69 SER B CA 1
ATOM 2490 C C . SER B 1 40 ? 40.211 55.930 20.634 1.00 45.15 69 SER B C 1
ATOM 2491 O O . SER B 1 40 ? 40.741 56.540 19.706 1.00 44.94 69 SER B O 1
ATOM 2494 N N . LYS B 1 41 ? 40.007 54.617 20.599 1.00 45.03 70 LYS B N 1
ATOM 2495 C CA . LYS B 1 41 ? 40.432 53.839 19.443 1.00 45.78 70 LYS B CA 1
ATOM 2496 C C . LYS B 1 41 ? 39.662 54.208 18.183 1.00 46.15 70 LYS B C 1
ATOM 2497 O O . LYS B 1 41 ? 40.189 54.104 17.075 1.00 44.95 70 LYS B O 1
ATOM 2503 N N . ALA B 1 42 ? 38.417 54.642 18.349 1.00 45.93 71 ALA B N 1
ATOM 2504 C CA . ALA B 1 42 ? 37.608 55.040 17.206 1.00 45.23 71 ALA B CA 1
ATOM 2505 C C . ALA B 1 42 ? 38.323 56.194 16.516 1.00 45.13 71 ALA B C 1
ATOM 2506 O O . ALA B 1 42 ? 38.397 56.253 15.287 1.00 44.16 71 ALA B O 1
ATOM 2508 N N . VAL B 1 43 ? 38.860 57.102 17.324 1.00 44.95 72 VAL B N 1
ATOM 2509 C CA . VAL B 1 43 ? 39.579 58.260 16.814 1.00 46.11 72 VAL B CA 1
ATOM 2510 C C . VAL B 1 43 ? 40.874 57.833 16.138 1.00 45.87 72 VAL B C 1
ATOM 2511 O O . VAL B 1 43 ? 41.180 58.273 15.030 1.00 45.57 72 VAL B O 1
ATOM 2515 N N . ASP B 1 44 ? 41.629 56.969 16.809 1.00 46.97 73 ASP B N 1
ATOM 2516 C CA . ASP B 1 44 ? 42.897 56.486 16.274 1.00 47.35 73 ASP B CA 1
ATOM 2517 C C . ASP B 1 44 ? 42.710 55.664 15.005 1.00 46.99 73 ASP B C 1
ATOM 2518 O O . ASP B 1 44 ? 43.582 55.646 14.133 1.00 46.60 73 ASP B O 1
ATOM 2523 N N . LEU B 1 45 ? 41.571 54.987 14.903 1.00 47.05 74 LEU B N 1
ATOM 2524 C CA . LEU B 1 45 ? 41.277 54.165 13.734 1.00 47.17 74 LEU B CA 1
ATOM 2525 C C . LEU B 1 45 ? 40.662 55.006 12.626 1.00 46.24 74 LEU B C 1
ATOM 2526 O O . LEU B 1 45 ? 40.229 54.478 11.600 1.00 45.68 74 LEU B O 1
ATOM 2531 N N . GLY B 1 46 ? 40.627 56.318 12.843 1.00 45.51 75 GLY B N 1
ATOM 2532 C CA . GLY B 1 46 ? 40.069 57.222 11.856 1.00 45.26 75 GLY B CA 1
ATOM 2533 C C . GLY B 1 46 ? 38.601 56.960 11.576 1.00 45.85 75 GLY B C 1
ATOM 2534 O O . GLY B 1 46 ? 38.102 57.280 10.496 1.00 45.39 75 GLY B O 1
ATOM 2535 N N . ILE B 1 47 ? 37.907 56.376 12.547 1.00 45.25 76 ILE B N 1
ATOM 2536 C CA . ILE B 1 47 ? 36.490 56.077 12.393 1.00 44.77 76 ILE B CA 1
ATOM 2537 C C . ILE B 1 47 ? 35.661 57.334 12.643 1.00 44.35 76 ILE B C 1
ATOM 2538 O O . ILE B 1 47 ? 34.714 57.617 11.907 1.00 44.36 76 ILE B O 1
ATOM 2543 N N . ILE B 1 48 ? 36.024 58.082 13.682 1.00 43.82 77 ILE B N 1
ATOM 2544 C CA . ILE B 1 48 ? 35.346 59.333 14.018 1.00 44.47 77 ILE B CA 1
ATOM 2545 C C . ILE B 1 48 ? 36.399 60.433 14.150 1.00 44.87 77 ILE B C 1
ATOM 2546 O O . ILE B 1 48 ? 37.543 60.161 14.514 1.00 44.39 77 ILE B O 1
ATOM 2551 N N . ASP B 1 49 ? 36.012 61.670 13.850 1.00 44.84 78 ASP B N 1
ATOM 2552 C CA . ASP B 1 49 ? 36.932 62.803 13.929 1.00 45.02 78 ASP B CA 1
ATOM 2553 C C . ASP B 1 49 ? 37.280 63.159 15.370 1.00 44.83 78 ASP B C 1
ATOM 2554 O O . ASP B 1 49 ? 38.397 63.590 15.666 1.00 44.45 78 ASP B O 1
ATOM 2559 N N . GLU B 1 50 ? 36.310 62.975 16.259 1.00 43.96 79 GLU B N 1
ATOM 2560 C CA . GLU B 1 50 ? 36.472 63.275 17.672 1.00 43.47 79 GLU B CA 1
ATOM 2561 C C . GLU B 1 50 ? 35.266 62.673 18.374 1.00 42.98 79 GLU B C 1
ATOM 2562 O O . GLU B 1 50 ? 34.262 62.381 17.732 1.00 43.08 79 GLU B O 1
ATOM 2568 N N . GLY B 1 51 ? 35.361 62.483 19.685 1.00 42.42 80 GLY B N 1
ATOM 2569 C CA . GLY B 1 51 ? 34.246 61.910 20.418 1.00 41.98 80 GLY B CA 1
ATOM 2570 C C . GLY B 1 51 ? 34.200 62.366 21.860 1.00 41.63 80 GLY B C 1
ATOM 2571 O O . GLY B 1 51 ? 34.973 63.235 22.261 1.00 41.74 80 GLY B O 1
ATOM 2572 N N . THR B 1 52 ? 33.298 61.777 22.639 1.00 41.34 81 THR B N 1
ATOM 2573 C CA . THR B 1 52 ? 33.146 62.126 24.048 1.00 42.09 81 THR B CA 1
ATOM 2574 C C . THR B 1 52 ? 32.251 61.128 24.785 1.00 41.42 81 THR B C 1
ATOM 2575 O O . THR B 1 52 ? 31.515 60.361 24.162 1.00 42.09 81 THR B O 1
ATOM 2579 N N . THR B 1 53 ? 32.324 61.137 26.112 1.00 39.81 82 THR B N 1
ATOM 2580 C CA . THR B 1 53 ? 31.520 60.239 26.930 1.00 40.02 82 THR B CA 1
ATOM 2581 C C . THR B 1 53 ? 30.480 61.028 27.714 1.00 39.59 82 THR B C 1
ATOM 2582 O O . THR B 1 53 ? 29.712 60.463 28.488 1.00 39.38 82 THR B O 1
ATOM 2586 N N . SER B 1 54 ? 30.471 62.340 27.518 1.00 39.60 83 SER B N 1
ATOM 2587 C CA . SER B 1 54 ? 29.506 63.203 28.194 1.00 39.56 83 SER B CA 1
ATOM 2588 C C . SER B 1 54 ? 28.443 63.587 27.181 1.00 38.08 83 SER B C 1
ATOM 2589 O O . SER B 1 54 ? 28.710 64.346 26.249 1.00 37.77 83 SER B O 1
ATOM 2592 N N . ILE B 1 55 ? 27.239 63.056 27.364 1.00 37.11 84 ILE B N 1
ATOM 2593 C CA . ILE B 1 55 ? 26.146 63.335 26.445 1.00 36.49 84 ILE B CA 1
ATOM 2594 C C . ILE B 1 55 ? 25.861 64.830 26.335 1.00 35.61 84 ILE B C 1
ATOM 2595 O O . ILE B 1 55 ? 25.449 65.310 25.282 1.00 35.41 84 ILE B O 1
ATOM 2600 N N . ALA B 1 56 ? 26.090 65.565 27.419 1.00 35.51 85 ALA B N 1
ATOM 2601 C CA . ALA B 1 56 ? 25.862 67.008 27.418 1.00 35.07 85 ALA B CA 1
ATOM 2602 C C . ALA B 1 56 ? 26.836 67.701 26.471 1.00 34.39 85 ALA B C 1
ATOM 2603 O O . ALA B 1 56 ? 26.471 68.651 25.783 1.00 33.61 85 ALA B O 1
ATOM 2605 N N . LYS B 1 57 ? 28.073 67.214 26.437 1.00 34.86 86 LYS B N 1
ATOM 2606 C CA . LYS B 1 57 ? 29.102 67.789 25.578 1.00 36.05 86 LYS B CA 1
ATOM 2607 C C . LYS B 1 57 ? 28.812 67.615 24.092 1.00 35.96 86 LYS B C 1
ATOM 2608 O O . LYS B 1 57 ? 29.538 68.139 23.249 1.00 34.19 86 LYS B O 1
ATOM 2614 N N . VAL B 1 58 ? 27.750 66.881 23.774 1.00 36.45 87 VAL B N 1
ATOM 2615 C CA . VAL B 1 58 ? 27.368 66.650 22.388 1.00 36.87 87 VAL B CA 1
ATOM 2616 C C . VAL B 1 58 ? 27.047 67.951 21.646 1.00 36.44 87 VAL B C 1
ATOM 2617 O O . VAL B 1 58 ? 27.276 68.056 20.438 1.00 35.05 87 VAL B O 1
ATOM 2621 N N . GLU B 1 59 ? 26.528 68.944 22.364 1.00 36.31 88 GLU B N 1
ATOM 2622 C CA . GLU B 1 59 ? 26.185 70.218 21.733 1.00 36.89 88 GLU B CA 1
ATOM 2623 C C . GLU B 1 59 ? 27.386 70.914 21.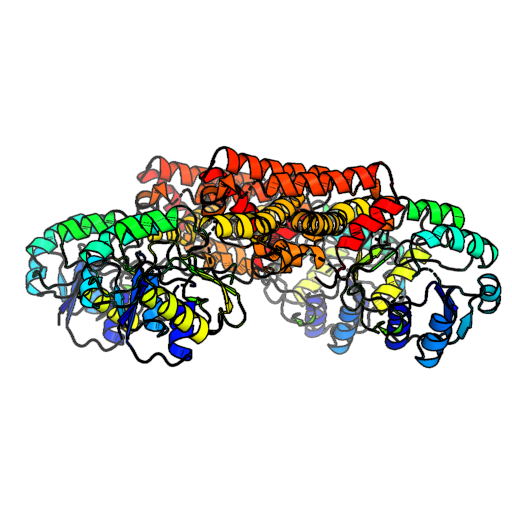088 1.00 36.17 88 GLU B C 1
ATOM 2624 O O . GLU B 1 59 ? 27.227 71.668 20.125 1.00 34.65 88 GLU B O 1
ATOM 2630 N N . ASP B 1 60 ? 28.583 70.664 21.612 1.00 35.84 89 ASP B N 1
ATOM 2631 C CA . ASP B 1 60 ? 29.788 71.270 21.051 1.00 37.35 89 ASP B CA 1
ATOM 2632 C C . ASP B 1 60 ? 29.998 70.735 19.641 1.00 39.01 89 ASP B C 1
ATOM 2633 O O . ASP B 1 60 ? 30.676 71.353 18.819 1.00 38.89 89 ASP B O 1
ATOM 2638 N N . PHE B 1 61 ? 29.408 69.575 19.371 1.00 39.81 90 PHE B N 1
ATOM 2639 C CA . PHE B 1 61 ? 29.508 68.951 18.061 1.00 40.88 90 PHE B CA 1
ATOM 2640 C C . PHE B 1 61 ? 28.439 69.525 17.137 1.00 40.43 90 PHE B C 1
ATOM 2641 O O . PHE B 1 61 ? 28.590 69.505 15.914 1.00 41.15 90 PHE B O 1
ATOM 2649 N N . SER B 1 62 ? 27.362 70.039 17.732 1.00 40.18 91 SER B N 1
ATOM 2650 C CA . SER B 1 62 ? 26.256 70.616 16.972 1.00 38.82 91 SER B CA 1
ATOM 2651 C C . SER B 1 62 ? 25.785 69.639 15.893 1.00 37.89 91 SER B C 1
ATOM 2652 O O . SER B 1 62 ? 25.740 69.974 14.707 1.00 38.53 91 SER B O 1
ATOM 2655 N N . PRO B 1 63 ? 25.415 68.414 16.298 1.00 36.86 92 PRO B N 1
ATOM 2656 C CA . PRO B 1 63 ? 24.952 67.372 15.372 1.00 36.61 92 PRO B CA 1
ATOM 2657 C C . PRO B 1 63 ? 23.659 67.689 14.620 1.00 35.38 92 PRO B C 1
ATOM 2658 O O . PRO B 1 63 ? 22.674 68.113 15.220 1.00 34.80 92 PRO B O 1
ATOM 2662 N N . ASP B 1 64 ? 23.671 67.478 13.306 1.00 36.09 93 ASP B N 1
ATOM 2663 C CA . ASP B 1 64 ? 22.484 67.703 12.485 1.00 36.22 93 ASP B CA 1
ATOM 2664 C C . ASP B 1 64 ? 21.970 66.358 11.973 1.00 36.54 93 ASP B C 1
ATOM 2665 O O . ASP B 1 64 ? 20.921 66.279 11.331 1.00 35.64 93 ASP B O 1
ATOM 2670 N N . PHE B 1 65 ? 22.726 65.301 12.262 1.00 35.01 94 PHE B N 1
ATOM 2671 C CA . PHE B 1 65 ? 22.355 63.948 11.855 1.00 35.48 94 PHE B CA 1
ATOM 2672 C C . PHE B 1 65 ? 22.873 62.980 12.911 1.00 33.39 94 PHE B C 1
ATOM 2673 O O . PHE B 1 65 ? 24.078 62.879 13.134 1.00 33.18 94 PHE B O 1
ATOM 2681 N N . VAL B 1 66 ? 21.962 62.273 13.565 1.00 31.13 95 VAL B N 1
ATOM 2682 C CA . VAL B 1 66 ? 22.347 61.333 14.607 1.00 30.07 95 VAL B CA 1
ATOM 2683 C C . VAL B 1 66 ? 21.936 59.903 14.269 1.00 28.73 95 VAL B C 1
ATOM 2684 O O . VAL B 1 66 ? 20.841 59.663 13.759 1.00 28.74 95 VAL B O 1
ATOM 2696 N N . LEU B 1 68 ? 21.528 56.397 16.180 1.00 26.49 97 LEU B N 1
ATOM 2697 C CA . LEU B 1 68 ? 21.487 55.619 17.409 1.00 27.04 97 LEU B CA 1
ATOM 2698 C C . LEU B 1 68 ? 21.970 54.216 17.046 1.00 28.36 97 LEU B C 1
ATOM 2699 O O . LEU B 1 68 ? 21.311 53.492 16.293 1.00 26.83 97 LEU B O 1
ATOM 2704 N N . SER B 1 69 ? 23.131 53.852 17.575 1.00 28.60 98 SER B N 1
ATOM 2705 C CA . SER B 1 69 ? 23.741 52.563 17.293 1.00 29.24 98 SER B CA 1
ATOM 2706 C C . SER B 1 69 ? 24.216 51.905 18.578 1.00 31.06 98 SER B C 1
ATOM 2707 O O . SER B 1 69 ? 25.165 51.115 18.578 1.00 31.35 98 SER B O 1
ATOM 2710 N N . SER B 1 70 ? 23.555 52.256 19.675 1.00 31.18 99 SER B N 1
ATOM 2711 C CA . SER B 1 70 ? 23.863 51.709 20.988 1.00 31.06 99 SER B CA 1
ATOM 2712 C C . SER B 1 70 ? 22.771 50.688 21.318 1.00 31.60 99 SER B C 1
ATOM 2713 O O . SER B 1 70 ? 21.846 50.489 20.527 1.00 30.29 99 SER B O 1
ATOM 2716 N N . PRO B 1 71 ? 22.868 50.012 22.476 1.00 32.25 100 PRO B N 1
ATOM 2717 C CA . PRO B 1 71 ? 21.834 49.034 22.819 1.00 32.62 100 PRO B CA 1
ATOM 2718 C C . PRO B 1 71 ? 20.461 49.695 22.786 1.00 33.39 100 PRO B C 1
ATOM 2719 O O . PRO B 1 71 ? 20.304 50.834 23.226 1.00 33.13 100 PRO B O 1
ATOM 2723 N N . VAL B 1 72 ? 19.474 48.982 22.252 1.00 33.56 101 VAL B N 1
ATOM 2724 C CA . VAL B 1 72 ? 18.121 49.510 22.138 1.00 35.29 101 VAL B CA 1
ATOM 2725 C C . VAL B 1 72 ? 17.533 49.996 23.457 1.00 34.70 101 VAL B C 1
ATOM 2726 O O . VAL B 1 72 ? 16.819 50.991 23.486 1.00 34.75 101 VAL B O 1
ATOM 2730 N N . ARG B 1 73 ? 17.834 49.306 24.550 1.00 36.04 102 ARG B N 1
ATOM 2731 C CA . ARG B 1 73 ? 17.297 49.710 25.843 1.00 36.62 102 ARG B CA 1
ATOM 2732 C C . ARG B 1 73 ? 17.839 51.058 26.306 1.00 34.91 102 ARG B C 1
ATOM 2733 O O . ARG B 1 73 ? 17.399 51.578 27.324 1.00 35.49 102 ARG B O 1
ATOM 2741 N N . THR B 1 74 ? 18.798 51.617 25.573 1.00 33.99 103 THR B N 1
ATOM 2742 C CA . THR B 1 74 ? 19.376 52.910 25.943 1.00 34.18 103 THR B CA 1
ATOM 2743 C C . THR B 1 74 ? 18.810 54.021 25.074 1.00 34.31 103 THR B C 1
ATOM 2744 O O . THR B 1 74 ? 19.129 55.199 25.266 1.00 35.69 103 THR B O 1
ATOM 2748 N N . PHE B 1 75 ? 17.972 53.640 24.115 1.00 32.85 104 PHE B N 1
ATOM 2749 C CA . PHE B 1 75 ? 17.374 54.595 23.194 1.00 33.52 104 PHE B CA 1
ATOM 2750 C C . PHE B 1 75 ? 16.482 55.637 23.857 1.00 33.17 104 PHE B C 1
ATOM 2751 O O . PHE B 1 75 ? 16.650 56.834 23.632 1.00 32.53 104 PHE B O 1
ATOM 2759 N N . ARG B 1 76 ? 15.536 55.184 24.670 1.00 33.95 105 ARG B N 1
ATOM 2760 C CA . ARG B 1 76 ? 14.621 56.103 25.334 1.00 35.97 105 ARG B CA 1
ATOM 2761 C C . ARG B 1 76 ? 15.331 57.099 26.248 1.00 36.19 105 ARG B C 1
ATOM 2762 O O . ARG B 1 76 ? 15.072 58.300 26.176 1.00 36.99 105 ARG B O 1
ATOM 2770 N N . GLU B 1 77 ? 16.237 56.609 27.089 1.00 37.68 106 GLU B N 1
ATOM 2771 C CA . GLU B 1 77 ? 16.971 57.475 28.009 1.00 38.30 106 GLU B CA 1
ATOM 2772 C C . GLU B 1 77 ? 17.847 58.493 27.282 1.00 36.97 106 GLU B C 1
ATOM 2773 O O . GLU B 1 77 ? 17.942 59.647 27.698 1.00 35.77 106 GLU B O 1
ATOM 2779 N N . ILE B 1 78 ? 18.496 58.056 26.206 1.00 36.51 107 ILE B N 1
ATOM 2780 C CA . ILE B 1 78 ? 19.362 58.926 25.416 1.00 35.31 107 ILE B CA 1
ATOM 2781 C C . ILE B 1 78 ? 18.541 59.946 24.632 1.00 35.38 107 ILE B C 1
ATOM 2782 O O . ILE B 1 78 ? 18.873 61.132 24.609 1.00 36.01 107 ILE B O 1
ATOM 2787 N N . ALA B 1 79 ? 17.475 59.478 23.987 1.00 33.39 108 ALA B N 1
ATOM 2788 C CA . ALA B 1 79 ? 16.607 60.351 23.200 1.00 34.81 108 ALA B CA 1
ATOM 2789 C C . ALA B 1 79 ? 16.090 61.510 24.047 1.00 34.38 108 ALA B C 1
ATOM 2790 O O . ALA B 1 79 ? 16.141 62.664 23.633 1.00 33.10 108 ALA B O 1
ATOM 2792 N N . LYS B 1 80 ? 15.597 61.181 25.235 1.00 36.83 109 LYS B N 1
ATOM 2793 C CA . LYS B 1 80 ? 15.060 62.160 26.171 1.00 39.58 109 LYS B CA 1
ATOM 2794 C C . LYS B 1 80 ? 16.081 63.253 26.472 1.00 40.16 109 LYS B C 1
ATOM 2795 O O . LYS B 1 80 ? 15.742 64.434 26.516 1.00 41.60 109 LYS B O 1
ATOM 2801 N N . LYS B 1 81 ? 17.334 62.862 26.676 1.00 40.54 110 LYS B N 1
ATOM 2802 C CA . LYS B 1 81 ? 18.383 63.831 26.963 1.00 41.69 110 LYS B CA 1
ATOM 2803 C C . LYS B 1 81 ? 18.761 64.620 25.718 1.00 41.00 110 LYS B C 1
ATOM 2804 O O . LYS B 1 81 ? 19.135 65.787 25.805 1.00 42.41 110 LYS B O 1
ATOM 2810 N N . LEU B 1 82 ? 18.657 63.985 24.557 1.00 40.35 111 LEU B N 1
ATOM 2811 C CA . LEU B 1 82 ? 18.984 64.645 23.299 1.00 39.17 111 LEU B CA 1
ATOM 2812 C C . LEU B 1 82 ? 17.882 65.596 22.837 1.00 39.89 111 LEU B C 1
ATOM 2813 O O . LEU B 1 82 ? 18.133 66.500 22.037 1.00 40.63 111 LEU B O 1
ATOM 2818 N N . SER B 1 83 ? 16.665 65.389 23.333 1.00 39.20 112 SER B N 1
ATOM 2819 C CA . SER B 1 83 ? 15.532 66.226 22.941 1.00 39.20 112 SER B CA 1
ATOM 2820 C C . SER B 1 83 ? 15.734 67.705 23.271 1.00 41.16 112 SER B C 1
ATOM 2821 O O . SER B 1 83 ? 15.166 68.579 22.612 1.00 40.71 112 SER B O 1
ATOM 2824 N N . TYR B 1 84 ? 16.543 67.990 24.284 1.00 42.06 113 TYR B N 1
ATOM 2825 C CA . TYR B 1 84 ? 16.792 69.376 24.653 1.00 44.90 113 TYR B CA 1
ATOM 2826 C C . TYR B 1 84 ? 18.213 69.828 24.320 1.00 43.57 113 TYR B C 1
ATOM 2827 O O . TYR B 1 84 ? 18.530 71.013 24.411 1.00 42.94 113 TYR B O 1
ATOM 2836 N N . ILE B 1 85 ? 19.061 68.884 23.924 1.00 42.59 114 ILE B N 1
ATOM 2837 C CA . ILE B 1 85 ? 20.440 69.198 23.560 1.00 40.99 114 ILE B CA 1
ATOM 2838 C C . ILE B 1 85 ? 20.525 69.474 22.064 1.00 40.11 114 ILE B C 1
ATOM 2839 O O . ILE B 1 85 ? 21.246 70.369 21.626 1.00 40.10 114 ILE B O 1
ATOM 2844 N N . LEU B 1 86 ? 19.785 68.694 21.283 1.00 39.61 115 LEU B N 1
ATOM 2845 C CA . LEU B 1 86 ? 19.769 68.852 19.833 1.00 38.44 115 LEU B CA 1
ATOM 2846 C C . LEU B 1 86 ? 18.850 69.995 19.435 1.00 37.98 115 LEU B C 1
ATOM 2847 O O . LEU B 1 86 ? 17.966 70.382 20.201 1.00 37.42 115 LEU B O 1
ATOM 2852 N N . SER B 1 87 ? 19.063 70.536 18.239 1.00 37.27 116 SER B N 1
ATOM 2853 C CA . SER B 1 87 ? 18.214 71.608 17.743 1.00 39.38 116 SER B CA 1
ATOM 2854 C C . SER B 1 87 ? 16.982 70.922 17.165 1.00 40.07 116 SER B C 1
ATOM 2855 O O . SER B 1 87 ? 16.991 69.707 16.954 1.00 38.62 116 SER B O 1
ATOM 2858 N N . GLU B 1 88 ? 15.927 71.689 16.911 1.00 40.09 117 GLU B N 1
ATOM 2859 C CA . GLU B 1 88 ? 14.697 71.123 16.370 1.00 41.03 117 GLU B CA 1
ATOM 2860 C C . GLU B 1 88 ? 14.875 70.730 14.909 1.00 41.73 117 GLU B C 1
ATOM 2861 O O . GLU B 1 88 ? 14.072 69.976 14.357 1.00 42.72 117 GLU B O 1
ATOM 2867 N N . ASP B 1 89 ? 15.932 71.244 14.290 1.00 41.14 118 ASP B N 1
ATOM 2868 C CA . ASP B 1 89 ? 16.221 70.970 12.887 1.00 41.12 118 ASP B CA 1
ATOM 2869 C C . ASP B 1 89 ? 17.071 69.714 12.658 1.00 40.05 118 ASP B C 1
ATOM 2870 O O . ASP B 1 89 ? 17.326 69.326 11.516 1.00 39.26 118 ASP B O 1
ATOM 2875 N N . ALA B 1 90 ? 17.504 69.077 13.740 1.00 38.66 119 ALA B N 1
ATOM 2876 C CA . ALA B 1 90 ? 18.329 67.876 13.635 1.00 37.77 119 ALA B CA 1
ATOM 2877 C C . ALA B 1 90 ? 17.509 66.634 13.287 1.00 37.07 119 ALA B C 1
ATOM 2878 O O . ALA B 1 90 ? 16.313 66.558 13.583 1.00 36.23 119 ALA B O 1
ATOM 2880 N N . THR B 1 91 ? 18.160 65.663 12.650 1.00 35.87 120 THR B N 1
ATOM 2881 C CA . THR B 1 91 ? 17.503 64.412 12.275 1.00 35.07 120 THR B CA 1
ATOM 2882 C C . THR B 1 91 ? 18.098 63.256 13.070 1.00 34.39 120 THR B C 1
ATOM 2883 O O . THR B 1 91 ? 19.317 63.089 13.114 1.00 34.18 120 THR B O 1
ATOM 2887 N N . VAL B 1 92 ? 17.232 62.466 13.699 1.00 33.47 121 VAL B N 1
ATOM 2888 C CA . VAL B 1 92 ? 17.667 61.318 14.486 1.00 31.93 121 VAL B CA 1
ATOM 2889 C C . VAL B 1 92 ? 17.093 60.039 13.882 1.00 30.61 121 VAL B C 1
ATOM 2890 O O . VAL B 1 92 ? 15.900 59.961 13.585 1.00 29.76 121 VAL B O 1
ATOM 2894 N N . THR B 1 93 ? 17.953 59.045 13.693 1.00 28.04 122 THR B N 1
ATOM 2895 C CA . THR B 1 93 ? 17.536 57.768 13.132 1.00 25.97 122 THR B CA 1
ATOM 2896 C C . THR B 1 93 ? 18.288 56.682 13.903 1.00 25.86 122 THR B C 1
ATOM 2897 O O . THR B 1 93 ? 19.148 56.994 14.728 1.00 23.55 122 THR B O 1
ATOM 2901 N N . ASP B 1 94 ? 17.974 55.415 13.657 1.00 25.32 123 ASP B N 1
ATOM 2902 C CA . ASP B 1 94 ? 18.628 54.348 14.403 1.00 24.22 123 ASP B CA 1
ATOM 2903 C C . ASP B 1 94 ? 18.916 53.090 13.590 1.00 24.08 123 ASP B C 1
ATOM 2904 O O . ASP B 1 94 ? 18.541 52.986 12.423 1.00 21.71 123 ASP B O 1
ATOM 2909 N N . GLN B 1 95 ? 19.595 52.141 14.229 1.00 24.88 124 GLN B N 1
ATOM 2910 C CA . GLN B 1 95 ? 19.931 50.862 13.606 1.00 25.98 124 GLN B CA 1
ATOM 2911 C C . GLN B 1 95 ? 19.305 49.724 14.411 1.00 25.12 124 GLN B C 1
ATOM 2912 O O . GLN B 1 95 ? 19.473 48.554 14.075 1.00 28.56 124 GLN B O 1
ATOM 2918 N N . GLY B 1 96 ? 18.587 50.076 15.472 1.00 25.14 125 GLY B N 1
ATOM 2919 C CA . GLY B 1 96 ? 17.962 49.083 16.334 1.00 24.91 125 GLY B CA 1
ATOM 2920 C C . GLY B 1 96 ? 17.345 47.894 15.623 1.00 24.43 125 GLY B C 1
ATOM 2921 O O . GLY B 1 96 ? 16.771 48.042 14.549 1.00 24.54 125 GLY B O 1
ATOM 2922 N N . SER B 1 97 ? 17.460 46.716 16.231 1.00 22.95 126 SER B N 1
ATOM 2923 C CA . SER B 1 97 ? 16.911 45.489 15.662 1.00 24.16 126 SER B CA 1
ATOM 2924 C C . SER B 1 97 ? 15.405 45.420 15.828 1.00 22.97 126 SER B C 1
ATOM 2925 O O . SER B 1 97 ? 14.738 44.651 15.141 1.00 24.40 126 SER B O 1
ATOM 2928 N N . VAL B 1 98 ? 14.873 46.208 16.755 1.00 23.06 127 VAL B N 1
ATOM 2929 C CA . VAL B 1 98 ? 13.432 46.235 16.986 1.00 23.66 127 VAL B CA 1
ATOM 2930 C C . VAL B 1 98 ? 12.892 47.629 16.691 1.00 23.89 127 VAL B C 1
ATOM 2931 O O . VAL B 1 98 ? 13.591 48.629 16.865 1.00 23.11 127 VAL B O 1
ATOM 2935 N N . LYS B 1 99 ? 11.647 47.683 16.233 1.00 23.95 128 LYS B N 1
ATOM 2936 C CA . LYS B 1 99 ? 10.996 48.945 15.913 1.00 22.86 128 LYS B CA 1
ATOM 2937 C C . LYS B 1 99 ? 9.707 48.999 16.723 1.00 23.86 128 LYS B C 1
ATOM 2938 O O . LYS B 1 99 ? 9.737 49.255 17.926 1.00 25.19 128 LYS B O 1
ATOM 2944 N N . GLY B 1 100 ? 8.579 48.739 16.067 1.00 25.35 129 GLY B N 1
ATOM 2945 C CA . GLY B 1 100 ? 7.300 48.745 16.758 1.00 25.28 129 GLY B CA 1
ATOM 2946 C C . GLY B 1 100 ? 7.111 49.877 17.751 1.00 27.43 129 GLY B C 1
ATOM 2947 O O . GLY B 1 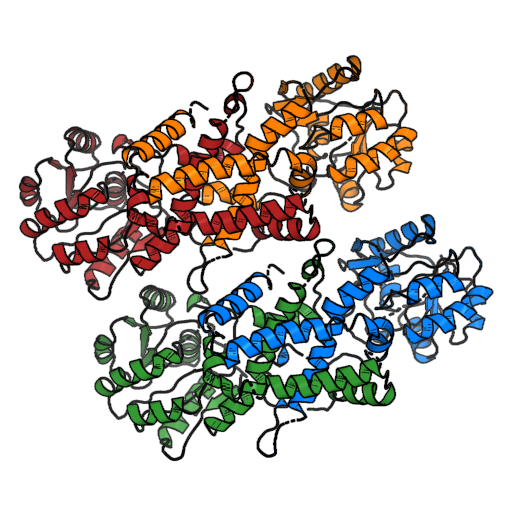100 ? 7.368 51.043 17.441 1.00 24.47 129 GLY B O 1
ATOM 2948 N N . LYS B 1 101 ? 6.670 49.523 18.954 1.00 28.29 130 LYS B N 1
ATOM 2949 C CA . LYS B 1 101 ? 6.413 50.490 20.014 1.00 31.19 130 LYS B CA 1
ATOM 2950 C C . LYS B 1 101 ? 7.531 51.513 20.220 1.00 30.63 130 LYS B C 1
ATOM 2951 O O . LYS B 1 101 ? 7.265 52.670 20.545 1.00 30.14 130 LYS B O 1
ATOM 2957 N N . LEU B 1 102 ? 8.777 51.086 20.033 1.00 29.89 131 LEU B N 1
ATOM 2958 C CA . LEU B 1 102 ? 9.921 51.972 20.219 1.00 30.50 131 LEU B CA 1
ATOM 2959 C C . LEU B 1 102 ? 9.884 53.167 19.279 1.00 29.25 131 LEU B C 1
ATOM 2960 O O . LEU B 1 102 ? 10.230 54.277 19.669 1.00 29.16 131 LEU B O 1
ATOM 2965 N N . VAL B 1 103 ? 9.472 52.939 18.039 1.00 28.71 132 VAL B N 1
ATOM 2966 C CA . VAL B 1 103 ? 9.400 54.018 17.062 1.00 28.56 132 VAL B CA 1
ATOM 2967 C C . VAL B 1 103 ? 8.446 55.109 17.536 1.00 29.69 132 VAL B C 1
ATOM 2968 O O . VAL B 1 103 ? 8.764 56.294 17.473 1.00 29.51 132 VAL B O 1
ATOM 2972 N N . TYR B 1 104 ? 7.277 54.703 18.015 1.00 31.50 133 TYR B N 1
ATOM 2973 C CA . TYR B 1 104 ? 6.288 55.658 18.493 1.00 33.70 133 TYR B CA 1
ATOM 2974 C C . TYR B 1 104 ? 6.756 56.365 19.760 1.00 34.03 133 TYR B C 1
ATOM 2975 O O . TYR B 1 104 ? 6.542 57.566 19.914 1.00 33.92 133 TYR B O 1
ATOM 2984 N N . ASP B 1 105 ? 7.400 55.631 20.664 1.00 35.13 134 ASP B N 1
ATOM 2985 C CA . ASP B 1 105 ? 7.892 56.239 21.896 1.00 35.05 134 ASP B CA 1
ATOM 2986 C C . ASP B 1 105 ? 8.982 57.265 21.598 1.00 34.52 134 ASP B C 1
ATOM 2987 O O . ASP B 1 105 ? 9.104 58.267 22.302 1.00 35.04 134 ASP B O 1
ATOM 2992 N N . LEU B 1 106 ? 9.771 57.016 20.556 1.00 32.12 135 LEU B N 1
ATOM 2993 C CA . LEU B 1 106 ? 10.846 57.934 20.196 1.00 33.03 135 LEU B CA 1
ATOM 2994 C C . LEU B 1 106 ? 10.331 59.176 19.470 1.00 34.16 135 LEU B C 1
ATOM 2995 O O . LEU B 1 106 ? 10.881 60.269 19.638 1.00 32.38 135 LEU B O 1
ATOM 3000 N N . GLU B 1 107 ? 9.283 59.011 18.665 1.00 34.79 136 GLU B N 1
ATOM 3001 C CA . GLU B 1 107 ? 8.701 60.142 17.947 1.00 37.03 136 GLU B CA 1
ATOM 3002 C C . GLU B 1 107 ? 8.122 61.133 18.953 1.00 37.80 136 GLU B C 1
ATOM 3003 O O . GLU B 1 107 ? 8.260 62.344 18.801 1.00 38.50 136 GLU B O 1
ATOM 3009 N N . ASN B 1 108 ? 7.470 60.609 19.983 1.00 38.56 137 ASN B N 1
ATOM 3010 C CA . ASN B 1 108 ? 6.880 61.458 21.004 1.00 39.91 137 ASN B CA 1
ATOM 3011 C C . ASN B 1 108 ? 7.945 62.153 21.846 1.00 40.44 137 ASN B C 1
ATOM 3012 O O . ASN B 1 108 ? 7.645 63.104 22.563 1.00 41.69 137 ASN B O 1
ATOM 3017 N N . ILE B 1 109 ? 9.186 61.683 21.762 1.00 40.33 138 ILE B N 1
ATOM 3018 C CA . ILE B 1 109 ? 10.269 62.289 22.532 1.00 38.81 138 ILE B CA 1
ATOM 3019 C C . ILE B 1 109 ? 11.084 63.272 21.698 1.00 37.68 138 ILE B C 1
ATOM 3020 O O . ILE B 1 109 ? 11.374 64.380 22.145 1.00 39.26 138 ILE B O 1
ATOM 3025 N N . LEU B 1 110 ? 11.444 62.872 20.485 1.00 36.47 139 LEU B N 1
ATOM 3026 C CA . LEU B 1 110 ? 12.239 63.725 19.608 1.00 36.16 139 LEU B CA 1
ATOM 3027 C C . LEU B 1 110 ? 11.386 64.483 18.604 1.00 36.09 139 LEU B C 1
ATOM 3028 O O . LEU B 1 110 ? 11.887 65.326 17.861 1.00 34.53 139 LEU B O 1
ATOM 3033 N N . GLY B 1 111 ? 10.096 64.171 18.572 1.00 38.76 140 GLY B N 1
ATOM 3034 C CA . GLY B 1 111 ? 9.206 64.846 17.644 1.00 39.56 140 GLY B CA 1
ATOM 3035 C C . GLY B 1 111 ? 9.528 64.566 16.189 1.00 39.39 140 GLY B C 1
ATOM 3036 O O . GLY B 1 111 ? 9.999 63.483 15.844 1.00 40.01 140 GLY B O 1
ATOM 3037 N N . LYS B 1 112 ? 9.273 65.553 15.337 1.00 38.67 141 LYS B N 1
ATOM 3038 C CA . LYS B 1 112 ? 9.510 65.438 13.901 1.00 38.84 141 LYS B CA 1
ATOM 3039 C C . LYS B 1 112 ? 10.933 65.048 13.525 1.00 38.17 141 LYS B C 1
ATOM 3040 O O . LYS B 1 112 ? 11.216 64.776 12.361 1.00 37.35 141 LYS B O 1
ATOM 3046 N N . ARG B 1 113 ? 11.828 65.018 14.503 1.00 39.06 142 ARG B N 1
ATOM 3047 C CA . ARG B 1 113 ? 13.220 64.677 14.237 1.00 39.35 142 ARG B CA 1
ATOM 3048 C C . ARG B 1 113 ? 13.497 63.190 13.987 1.00 38.26 142 ARG B C 1
ATOM 3049 O O . ARG B 1 113 ? 14.403 62.849 13.226 1.00 38.69 142 ARG B O 1
ATOM 3057 N N . PHE B 1 114 ? 12.704 62.312 14.596 1.00 36.88 143 PHE B N 1
ATOM 3058 C CA . PHE B 1 114 ? 12.926 60.872 14.462 1.00 34.89 143 PHE B CA 1
ATOM 3059 C C . PHE B 1 114 ? 12.405 60.126 13.232 1.00 33.81 143 PHE B C 1
ATOM 3060 O O . PHE B 1 114 ? 11.319 60.396 12.724 1.00 32.82 143 PHE B O 1
ATOM 3068 N N . VAL B 1 115 ? 13.205 59.156 12.792 1.00 33.32 144 VAL B N 1
ATOM 3069 C CA . VAL B 1 115 ? 12.910 58.287 11.652 1.00 32.67 144 VAL B CA 1
ATOM 3070 C C . VAL B 1 115 ? 13.475 56.896 11.986 1.00 32.34 144 VAL B C 1
ATOM 3071 O O . VAL B 1 115 ? 14.690 56.733 12.107 1.00 31.77 144 VAL B O 1
ATOM 3075 N N . GLY B 1 116 ? 12.594 55.908 12.133 1.00 30.84 145 GLY B N 1
ATOM 3076 C CA . GLY B 1 116 ? 13.023 54.555 12.469 1.00 28.68 145 GLY B CA 1
ATOM 3077 C C . GLY B 1 116 ? 13.730 53.782 11.366 1.00 27.41 145 GLY B C 1
ATOM 3078 O O . GLY B 1 116 ? 13.305 53.803 10.208 1.00 25.49 145 GLY B O 1
ATOM 3079 N N . GLY B 1 117 ? 14.804 53.080 11.723 1.00 26.23 146 GLY B N 1
ATOM 3080 C CA . GLY B 1 117 ? 15.545 52.310 10.733 1.00 24.27 146 GLY B CA 1
ATOM 3081 C C . GLY B 1 117 ? 16.146 51.009 11.247 1.00 24.10 146 GLY B C 1
ATOM 3082 O O . GLY B 1 117 ? 16.409 50.867 12.447 1.00 22.78 146 GLY B O 1
ATOM 3083 N N . HIS B 1 118 ? 16.351 50.053 10.340 1.00 22.83 147 HIS B N 1
ATOM 3084 C CA . HIS B 1 118 ? 16.931 48.756 10.690 1.00 23.94 147 HIS B CA 1
ATOM 3085 C C . HIS B 1 118 ? 17.681 48.134 9.519 1.00 26.09 147 HIS B C 1
ATOM 3086 O O . HIS B 1 118 ? 17.072 47.599 8.585 1.00 25.19 147 HIS B O 1
ATOM 3093 N N . PRO B 1 119 ? 19.018 48.199 9.549 1.00 27.21 148 PRO B N 1
ATOM 3094 C CA . PRO B 1 119 ? 19.813 47.620 8.465 1.00 28.63 148 PRO B CA 1
ATOM 3095 C C . PRO B 1 119 ? 19.995 46.121 8.709 1.00 31.79 148 PRO B C 1
ATOM 3096 O O . PRO B 1 119 ? 20.362 45.713 9.808 1.00 30.64 148 PRO B O 1
ATOM 3100 N N . ILE B 1 120 ? 19.721 45.306 7.695 1.00 34.34 149 ILE B N 1
ATOM 3101 C CA . ILE B 1 120 ? 19.878 43.862 7.834 1.00 39.60 149 ILE B CA 1
ATOM 3102 C C . ILE B 1 120 ? 21.296 43.486 7.409 1.00 42.44 149 ILE B C 1
ATOM 3103 O O . ILE B 1 120 ? 21.499 42.817 6.396 1.00 42.81 149 ILE B O 1
ATOM 3108 N N . ALA B 1 121 ? 22.274 43.934 8.192 1.00 46.93 150 ALA B N 1
ATOM 3109 C CA . ALA B 1 121 ? 23.679 43.670 7.903 1.00 51.70 150 ALA B CA 1
ATOM 3110 C C . ALA B 1 121 ? 24.089 42.296 8.408 1.00 55.09 150 ALA B C 1
ATOM 3111 O O . ALA B 1 121 ? 24.572 42.161 9.531 1.00 54.92 150 ALA B O 1
ATOM 3113 N N . GLY B 1 122 ? 23.891 41.286 7.561 1.00 58.41 151 GLY B N 1
ATOM 3114 C CA . GLY B 1 122 ? 24.229 39.918 7.913 1.00 61.67 151 GLY B CA 1
ATOM 3115 C C . GLY B 1 122 ? 25.571 39.767 8.599 1.00 64.67 151 GLY B C 1
ATOM 3116 O O . GLY B 1 122 ? 26.618 39.750 7.947 1.00 65.42 151 GLY B O 1
ATOM 3117 N N . THR B 1 123 ? 25.532 39.657 9.924 1.00 66.10 152 THR B N 1
ATOM 3118 C CA . THR B 1 123 ? 26.733 39.502 10.738 1.00 67.07 152 THR B CA 1
ATOM 3119 C C . THR B 1 123 ? 26.374 39.601 12.210 1.00 66.80 152 THR B C 1
ATOM 3120 O O . THR B 1 123 ? 25.543 40.416 12.597 1.00 67.12 152 THR B O 1
ATOM 3124 N N . GLU B 1 124 ? 26.998 38.759 13.025 1.00 66.89 153 GLU B N 1
ATOM 3125 C CA . GLU B 1 124 ? 26.759 38.770 14.463 1.00 66.97 153 GLU B CA 1
ATOM 3126 C C . GLU B 1 124 ? 28.081 39.022 15.185 1.00 65.78 153 GLU B C 1
ATOM 3127 O O . GLU B 1 124 ? 28.585 38.159 15.906 1.00 65.71 153 GLU B O 1
ATOM 3133 N N . LYS B 1 125 ? 28.637 40.212 14.980 1.00 64.01 154 LYS B N 1
ATOM 3134 C CA . LYS B 1 125 ? 29.903 40.589 15.598 1.00 61.85 154 LYS B CA 1
ATOM 3135 C C . LYS B 1 125 ? 29.692 41.708 16.609 1.00 59.83 154 LYS B C 1
ATOM 3136 O O . LYS B 1 125 ? 28.622 42.316 16.664 1.00 59.54 154 LYS B O 1
ATOM 3142 N N . SER B 1 126 ? 30.721 41.979 17.403 1.00 57.72 155 SER B N 1
ATOM 3143 C CA . SER B 1 126 ? 30.648 43.025 18.415 1.00 55.83 155 SER B CA 1
ATOM 3144 C C . SER B 1 126 ? 32.017 43.677 18.596 1.00 53.81 155 SER B C 1
ATOM 3145 O O . SER B 1 126 ? 33.037 42.991 18.612 1.00 52.43 155 SER B O 1
ATOM 3148 N N . GLY B 1 127 ? 32.029 45.002 18.729 1.00 51.61 156 GLY B N 1
ATOM 3149 C CA . GLY B 1 127 ? 33.279 45.724 18.898 1.00 49.41 156 GLY B CA 1
ATOM 3150 C C . GLY B 1 127 ? 33.557 46.619 17.707 1.00 48.61 156 GLY B C 1
ATOM 3151 O O . GLY B 1 127 ? 33.471 46.180 16.563 1.00 47.78 156 GLY B O 1
ATOM 3152 N N . VAL B 1 128 ? 33.894 47.877 17.969 1.00 48.62 157 VAL B N 1
ATOM 3153 C CA . VAL B 1 128 ? 34.165 48.830 16.899 1.00 49.13 157 VAL B CA 1
ATOM 3154 C C . VAL B 1 128 ? 35.353 48.412 16.036 1.00 49.49 157 VAL B C 1
ATOM 3155 O O . VAL B 1 128 ? 35.434 48.773 14.863 1.00 48.71 157 VAL B O 1
ATOM 3159 N N . GLU B 1 129 ? 36.268 47.644 16.617 1.00 50.66 158 GLU B N 1
ATOM 3160 C CA . GLU B 1 129 ? 37.447 47.180 15.894 1.00 51.12 158 GLU B CA 1
ATOM 3161 C C . GLU B 1 129 ? 37.081 46.187 14.794 1.00 50.60 158 GLU B C 1
ATOM 3162 O O . GLU B 1 129 ? 37.908 45.855 13.944 1.00 50.81 158 GLU B O 1
ATOM 3168 N N . TYR B 1 130 ? 35.833 45.729 14.809 1.00 49.86 159 TYR B N 1
ATOM 3169 C CA . TYR B 1 130 ? 35.341 44.774 13.823 1.00 48.26 159 TYR B CA 1
ATOM 3170 C C . TYR B 1 130 ? 34.444 45.432 12.777 1.00 46.92 159 TYR B C 1
ATOM 3171 O O . TYR B 1 130 ? 33.863 44.745 11.938 1.00 45.80 159 TYR B O 1
ATOM 3180 N N . SER B 1 131 ? 34.333 46.757 12.830 1.00 45.80 160 SER B N 1
ATOM 3181 C CA . SER B 1 131 ? 33.489 47.495 11.891 1.00 43.95 160 SER B CA 1
ATOM 3182 C C . SER B 1 131 ? 34.045 47.457 10.474 1.00 43.27 160 SER B C 1
ATOM 3183 O O . SER B 1 131 ? 35.258 47.484 10.275 1.00 43.53 160 SER B O 1
ATOM 3186 N N . LEU B 1 132 ? 33.146 47.407 9.495 1.00 42.94 161 LEU B N 1
ATOM 3187 C CA . LEU B 1 132 ? 33.524 47.353 8.084 1.00 42.23 161 LEU B CA 1
ATOM 3188 C C . LEU B 1 132 ? 32.934 48.527 7.297 1.00 42.79 161 LEU B C 1
ATOM 3189 O O . LEU B 1 132 ? 31.859 49.029 7.632 1.00 42.18 161 LEU B O 1
ATOM 3194 N N . ASP B 1 133 ? 33.626 48.951 6.242 1.00 42.54 162 ASP B N 1
ATOM 3195 C CA . ASP B 1 133 ? 33.154 50.072 5.434 1.00 43.99 162 ASP B CA 1
ATOM 3196 C C . ASP B 1 133 ? 32.238 49.666 4.276 1.00 43.57 162 ASP B C 1
ATOM 3197 O O . ASP B 1 133 ? 31.807 50.517 3.494 1.00 43.21 162 ASP B O 1
ATOM 3202 N N . ASN B 1 134 ? 31.937 48.376 4.166 1.00 41.34 163 ASN B N 1
ATOM 3203 C CA . ASN B 1 134 ? 31.068 47.890 3.095 1.00 40.61 163 ASN B CA 1
ATOM 3204 C C . ASN B 1 134 ? 29.978 47.010 3.683 1.00 38.82 163 ASN B C 1
ATOM 3205 O O . ASN B 1 134 ? 29.270 46.312 2.956 1.00 38.35 163 ASN B O 1
ATOM 3210 N N . LEU B 1 135 ? 29.854 47.051 5.003 1.00 37.25 164 LEU B N 1
ATOM 3211 C CA . LEU B 1 135 ? 28.879 46.240 5.712 1.00 36.09 164 LEU B CA 1
ATOM 3212 C C . LEU B 1 135 ? 27.467 46.262 5.140 1.00 35.63 164 LEU B C 1
ATOM 3213 O O . LEU B 1 135 ? 26.789 45.234 5.119 1.00 36.52 164 LEU B O 1
ATOM 3218 N N . TYR B 1 136 ? 27.026 47.420 4.663 1.00 35.07 165 TYR B N 1
ATOM 3219 C CA . TYR B 1 136 ? 25.672 47.552 4.137 1.00 34.58 165 TYR B CA 1
ATOM 3220 C C . TYR B 1 136 ? 25.536 47.326 2.630 1.00 36.37 165 TYR B C 1
ATOM 3221 O O . TYR B 1 136 ? 24.423 47.226 2.114 1.00 35.78 165 TYR B O 1
ATOM 3230 N N . GLU B 1 137 ? 26.664 47.239 1.930 1.00 38.66 166 GLU B N 1
ATOM 3231 C CA . GLU B 1 137 ? 26.657 47.047 0.478 1.00 41.12 166 GLU B CA 1
ATOM 3232 C C . GLU B 1 137 ? 25.770 45.896 0.013 1.00 40.91 166 GLU B C 1
ATOM 3233 O O . GLU B 1 137 ? 26.067 44.727 0.266 1.00 42.27 166 GLU B O 1
ATOM 3239 N N . GLY B 1 138 ? 24.684 46.233 -0.676 1.00 40.25 167 GLY B N 1
ATOM 3240 C CA . GLY B 1 138 ? 23.777 45.217 -1.178 1.00 39.81 167 GLY B CA 1
ATOM 3241 C C . GLY B 1 138 ? 22.782 44.699 -0.158 1.00 40.26 167 GLY B C 1
ATOM 3242 O O . GLY B 1 138 ? 21.824 44.005 -0.510 1.00 39.85 167 GLY B O 1
ATOM 3243 N N . LYS B 1 139 ? 23.002 45.035 1.108 1.00 39.79 168 LYS B N 1
ATOM 3244 C CA . LYS B 1 139 ? 22.115 44.590 2.172 1.00 39.46 168 LYS B CA 1
ATOM 3245 C C . LYS B 1 139 ? 20.830 45.406 2.224 1.00 39.14 168 LYS B C 1
ATOM 3246 O O . LYS B 1 139 ? 20.795 46.565 1.806 1.00 37.84 168 LYS B O 1
ATOM 3252 N N . LYS B 1 140 ? 19.770 44.790 2.736 1.00 38.30 169 LYS B N 1
ATOM 3253 C CA . LYS B 1 140 ? 18.487 45.462 2.848 1.00 37.93 169 LYS B CA 1
ATOM 3254 C C . LYS B 1 140 ? 18.474 46.354 4.078 1.00 37.06 169 LYS B C 1
ATOM 3255 O O . LYS B 1 140 ? 19.178 46.093 5.053 1.00 36.00 169 LYS B O 1
ATOM 3261 N N . VAL B 1 141 ? 17.680 47.418 4.015 1.00 35.35 170 VAL B N 1
ATOM 3262 C CA . VAL B 1 141 ? 17.536 48.348 5.129 1.00 33.51 170 VAL B CA 1
ATOM 3263 C C . VAL B 1 141 ? 16.062 48.716 5.206 1.00 32.31 170 VAL B C 1
ATOM 3264 O O . VAL B 1 141 ? 15.503 49.257 4.256 1.00 32.32 170 VAL B O 1
ATOM 3268 N N . ILE B 1 142 ? 15.433 48.403 6.332 1.00 30.90 171 ILE B N 1
ATOM 3269 C CA . ILE B 1 142 ? 14.020 48.701 6.517 1.00 29.09 171 ILE B CA 1
ATOM 3270 C C . ILE B 1 142 ? 13.795 49.973 7.331 1.00 28.14 171 ILE B C 1
ATOM 3271 O O . ILE B 1 142 ? 14.275 50.099 8.461 1.00 28.20 171 ILE B O 1
ATOM 3276 N N . LEU B 1 143 ? 13.074 50.921 6.742 1.00 26.42 172 LEU B N 1
ATOM 3277 C CA . LEU B 1 143 ? 12.741 52.164 7.425 1.00 26.01 172 LEU B CA 1
ATOM 3278 C C . LEU B 1 143 ? 11.268 52.022 7.787 1.00 25.34 172 LEU B C 1
ATOM 3279 O O . LEU B 1 143 ? 10.484 51.499 6.994 1.00 27.11 172 LEU B O 1
ATOM 3284 N N . THR B 1 144 ? 10.890 52.464 8.981 1.00 24.69 173 THR B N 1
ATOM 3285 C CA . THR B 1 144 ? 9.507 52.344 9.416 1.00 25.24 173 THR B CA 1
ATOM 3286 C C . THR B 1 144 ? 8.805 53.695 9.593 1.00 27.43 173 THR B C 1
ATOM 3287 O O . THR B 1 144 ? 8.563 54.142 10.717 1.00 25.49 173 THR B O 1
ATOM 3291 N N . PRO B 1 145 ? 8.465 54.361 8.477 1.00 28.99 174 PRO B N 1
ATOM 3292 C CA . PRO B 1 145 ? 7.790 55.657 8.571 1.00 30.92 174 PRO B CA 1
ATOM 3293 C C . PRO B 1 145 ? 6.345 55.510 9.037 1.00 34.07 174 PRO B C 1
ATOM 3294 O O . PRO B 1 145 ? 5.754 54.432 8.945 1.00 31.77 174 PRO B O 1
ATOM 3298 N N . THR B 1 146 ? 5.794 56.602 9.552 1.00 36.72 175 THR B N 1
ATOM 3299 C CA . THR B 1 146 ? 4.419 56.631 10.037 1.00 39.92 175 THR B CA 1
ATOM 3300 C C . THR B 1 146 ? 3.793 57.945 9.569 1.00 41.63 175 THR B C 1
ATOM 3301 O O . THR B 1 146 ? 4.468 58.767 8.950 1.00 42.14 175 THR B O 1
ATOM 3305 N N . LYS B 1 147 ? 2.508 58.142 9.857 1.00 43.45 176 LYS B N 1
ATOM 3306 C CA . LYS B 1 147 ? 1.828 59.375 9.461 1.00 44.34 176 LYS B CA 1
ATOM 3307 C C . LYS B 1 147 ? 2.573 60.596 10.000 1.00 43.48 176 LYS B C 1
ATOM 3308 O O . LYS B 1 147 ? 2.832 61.551 9.271 1.00 43.33 176 LYS B O 1
ATOM 3314 N N . LYS B 1 148 ? 2.917 60.546 11.283 1.00 41.97 177 LYS B N 1
ATOM 3315 C CA . LYS B 1 148 ? 3.618 61.634 11.955 1.00 42.59 177 LYS B CA 1
ATOM 3316 C C . LYS B 1 148 ? 5.047 61.845 11.445 1.00 42.16 177 LYS B C 1
ATOM 3317 O O . LYS B 1 148 ? 5.679 62.861 11.745 1.00 40.58 177 LYS B O 1
ATOM 3323 N N . THR B 1 149 ? 5.549 60.890 10.666 1.00 42.62 178 THR B N 1
ATOM 3324 C CA . THR B 1 149 ? 6.906 60.969 10.125 1.00 42.96 178 THR B CA 1
ATOM 3325 C C . THR B 1 149 ? 7.090 62.108 9.125 1.00 43.16 178 THR B C 1
ATOM 3326 O O . THR B 1 149 ? 6.225 62.360 8.288 1.00 42.20 178 THR B O 1
ATOM 3330 N N . ASP B 1 150 ? 8.235 62.782 9.226 1.00 43.52 179 ASP B N 1
ATOM 3331 C CA . ASP B 1 150 ? 8.588 63.899 8.351 1.00 43.40 179 ASP B CA 1
ATOM 3332 C C . ASP B 1 150 ? 9.085 63.363 7.010 1.00 43.28 179 ASP B C 1
ATOM 3333 O O . ASP B 1 150 ? 10.148 62.748 6.941 1.00 41.82 179 ASP B O 1
ATOM 3338 N N . LYS B 1 151 ? 8.319 63.604 5.950 1.00 43.72 180 LYS B N 1
ATOM 3339 C CA . LYS B 1 151 ? 8.680 63.134 4.614 1.00 45.43 180 LYS B CA 1
ATOM 3340 C C . LYS B 1 151 ? 10.061 63.585 4.155 1.00 45.72 180 LYS B C 1
ATOM 3341 O O . LYS B 1 151 ? 10.773 62.837 3.483 1.00 45.99 180 LYS B O 1
ATOM 3347 N N . LYS B 1 152 ? 10.436 64.808 4.510 1.00 45.32 181 LYS B N 1
ATOM 3348 C CA . LYS B 1 152 ? 11.738 65.341 4.126 1.00 45.24 181 LYS B CA 1
ATOM 3349 C C . LYS B 1 152 ? 12.860 64.543 4.791 1.00 43.71 181 LYS B C 1
ATOM 3350 O O . LYS B 1 152 ? 13.844 64.183 4.143 1.00 43.00 181 LYS B O 1
ATOM 3356 N N . ARG B 1 153 ? 12.705 64.268 6.083 1.00 42.30 182 ARG B N 1
ATOM 3357 C CA . ARG B 1 153 ? 13.698 63.501 6.828 1.00 40.75 182 ARG B CA 1
ATOM 3358 C C . ARG B 1 153 ? 13.721 62.051 6.355 1.00 39.93 182 ARG B C 1
ATOM 3359 O O . ARG B 1 153 ? 14.781 61.431 6.277 1.00 38.77 182 ARG B O 1
ATOM 3367 N N . LEU B 1 154 ? 12.546 61.511 6.048 1.00 40.05 183 LEU B N 1
ATOM 3368 C CA . LEU B 1 154 ? 12.447 60.137 5.565 1.00 40.05 183 LEU B CA 1
ATOM 3369 C C . LEU B 1 154 ? 13.276 59.970 4.290 1.00 40.58 183 LEU B C 1
ATOM 3370 O O . LEU B 1 154 ? 14.138 59.094 4.210 1.00 39.42 183 LEU B O 1
ATOM 3375 N N . LYS B 1 155 ? 13.014 60.820 3.300 1.00 40.77 184 LYS B N 1
ATOM 3376 C CA . LYS B 1 155 ? 13.734 60.768 2.034 1.00 41.85 184 LYS B CA 1
ATOM 3377 C C . LYS B 1 155 ? 15.235 60.945 2.250 1.00 41.51 184 LYS B C 1
ATOM 3378 O O . LYS B 1 155 ? 16.049 60.357 1.536 1.00 41.32 184 LYS B O 1
ATOM 3384 N N . LEU B 1 156 ? 15.595 61.762 3.235 1.00 40.44 185 LEU B N 1
ATOM 3385 C CA . LEU B 1 156 ? 16.998 61.999 3.552 1.00 40.38 185 LEU B CA 1
ATOM 3386 C C . LEU B 1 156 ? 17.639 60.683 3.999 1.00 39.82 185 LEU B C 1
ATOM 3387 O O . LEU B 1 156 ? 18.551 60.168 3.349 1.00 39.57 185 LEU B O 1
ATOM 3392 N N . VAL B 1 157 ? 17.146 60.145 5.111 1.00 38.98 186 VAL B N 1
ATOM 3393 C CA . VAL B 1 157 ? 17.650 58.888 5.657 1.00 39.36 186 VAL B CA 1
ATOM 3394 C C . VAL B 1 157 ? 17.692 57.809 4.576 1.00 38.85 186 VAL B C 1
ATOM 3395 O O . VAL B 1 157 ? 18.589 56.968 4.556 1.00 38.52 186 VAL B O 1
ATOM 3399 N N . LYS B 1 158 ? 16.718 57.843 3.674 1.00 40.20 187 LYS B N 1
ATOM 3400 C CA . LYS B 1 158 ? 16.651 56.871 2.591 1.00 41.26 187 LYS B CA 1
ATOM 3401 C C . LYS B 1 158 ? 17.844 57.005 1.652 1.00 41.44 187 LYS B C 1
ATOM 3402 O O . LYS B 1 158 ? 18.507 56.021 1.332 1.00 41.06 187 LYS B O 1
ATOM 3408 N N . ARG B 1 159 ? 18.119 58.228 1.216 1.00 41.86 188 ARG B N 1
ATOM 3409 C CA . ARG B 1 159 ? 19.226 58.471 0.301 1.00 43.72 188 ARG B CA 1
ATOM 3410 C C . ARG B 1 159 ? 20.577 58.074 0.888 1.00 42.82 188 ARG B C 1
ATOM 3411 O O . ARG B 1 159 ? 21.362 57.397 0.230 1.00 43.10 188 ARG B O 1
ATOM 3419 N N . VAL B 1 160 ? 20.849 58.493 2.121 1.00 41.38 189 VAL B N 1
ATOM 3420 C CA . VAL B 1 160 ? 22.116 58.161 2.764 1.00 40.99 189 VAL B CA 1
ATOM 3421 C C . VAL B 1 160 ? 22.351 56.654 2.842 1.00 40.22 189 VAL B C 1
ATOM 3422 O O . VAL B 1 160 ? 23.446 56.180 2.538 1.00 40.20 189 VAL B O 1
ATOM 3426 N N . TRP B 1 161 ? 21.330 55.904 3.250 1.00 38.65 190 TRP B N 1
ATOM 3427 C CA . TRP B 1 161 ? 21.451 54.451 3.341 1.00 38.28 190 TRP B CA 1
ATOM 3428 C C . TRP B 1 161 ? 21.783 53.863 1.971 1.00 38.75 190 TRP B C 1
ATOM 3429 O O . TRP B 1 161 ? 22.613 52.963 1.854 1.00 39.00 190 TRP B O 1
ATOM 3440 N N . GLU B 1 162 ? 21.131 54.376 0.934 1.00 40.11 191 GLU B N 1
ATOM 3441 C CA . GLU B 1 162 ? 21.382 53.901 -0.421 1.00 42.46 191 GLU B CA 1
ATOM 3442 C C . GLU B 1 162 ? 22.809 54.274 -0.812 1.00 43.31 191 GLU B C 1
ATOM 3443 O O . GLU B 1 162 ? 23.477 53.535 -1.538 1.00 43.38 191 GLU B O 1
ATOM 3449 N N . ASP B 1 163 ? 23.275 55.417 -0.316 1.00 43.49 192 ASP B N 1
ATOM 3450 C CA . ASP B 1 163 ? 24.624 55.882 -0.612 1.00 44.97 192 ASP B CA 1
ATOM 3451 C C . ASP B 1 163 ? 25.672 54.956 -0.010 1.00 44.06 192 ASP B C 1
ATOM 3452 O O . ASP B 1 163 ? 26.788 54.860 -0.518 1.00 43.99 192 ASP B O 1
ATOM 3457 N N . VAL B 1 164 ? 25.320 54.280 1.078 1.00 43.18 193 VAL B N 1
ATOM 3458 C CA . VAL B 1 164 ? 26.252 53.353 1.703 1.00 42.76 193 VAL B CA 1
ATOM 3459 C C . VAL B 1 164 ? 26.002 51.956 1.136 1.00 41.93 193 VAL B C 1
ATOM 3460 O O . VAL B 1 164 ? 26.450 50.955 1.693 1.00 42.16 193 VAL B O 1
ATOM 3464 N N . GLY B 1 165 ? 25.267 51.906 0.029 1.00 41.35 194 GLY B N 1
ATOM 3465 C CA . GLY B 1 165 ? 24.986 50.643 -0.631 1.00 40.98 194 GLY B CA 1
ATOM 3466 C C . GLY B 1 165 ? 23.732 49.903 -0.212 1.00 39.84 194 GLY B C 1
ATOM 3467 O O . GLY B 1 165 ? 23.422 48.853 -0.772 1.00 39.28 194 GLY B O 1
ATOM 3468 N N . GLY B 1 166 ? 23.004 50.445 0.757 1.00 39.32 195 GLY B N 1
ATOM 3469 C CA . GLY B 1 166 ? 21.801 49.784 1.228 1.00 39.23 195 GLY B CA 1
ATOM 3470 C C . GLY B 1 166 ? 20.606 49.795 0.293 1.00 39.80 195 GLY B C 1
ATOM 3471 O O . GLY B 1 166 ? 20.422 50.722 -0.497 1.00 41.41 195 GLY B O 1
ATOM 3472 N N . VAL B 1 167 ? 19.795 48.745 0.385 1.00 39.52 196 VAL B N 1
ATOM 3473 C CA . VAL B 1 167 ? 18.581 48.609 -0.414 1.00 39.57 196 VAL B CA 1
ATOM 3474 C C . VAL B 1 167 ? 17.428 48.869 0.549 1.00 38.52 196 VAL B C 1
ATOM 3475 O O . VAL B 1 167 ? 17.105 48.023 1.380 1.00 38.72 196 VAL B O 1
ATOM 3479 N N . VAL B 1 168 ? 16.811 50.040 0.426 1.00 38.37 197 VAL B N 1
ATOM 3480 C CA . VAL B 1 168 ? 15.737 50.445 1.324 1.00 36.82 197 VAL B CA 1
ATOM 3481 C C . VAL B 1 168 ? 14.326 49.981 0.975 1.00 36.88 197 VAL B C 1
ATOM 3482 O O . VAL B 1 168 ? 13.913 49.995 -0.183 1.00 35.96 197 VAL B O 1
ATOM 3486 N N . GLU B 1 169 ? 13.597 49.569 2.009 1.00 37.67 198 GLU B N 1
ATOM 3487 C CA . GLU B 1 169 ? 12.218 49.103 1.886 1.00 39.13 198 GLU B CA 1
ATOM 3488 C C . GLU B 1 169 ? 11.456 49.752 3.026 1.00 37.86 198 GLU B C 1
ATOM 3489 O O . GLU B 1 169 ? 12.063 50.166 4.015 1.00 37.69 198 GLU B O 1
ATOM 3495 N N . TYR B 1 170 ? 10.135 49.822 2.903 1.00 35.84 199 TYR B N 1
ATOM 3496 C CA . TYR B 1 170 ? 9.318 50.420 3.951 1.00 36.04 199 TYR B CA 1
ATOM 3497 C C . TYR B 1 170 ? 8.342 49.442 4.586 1.00 34.26 199 TYR B C 1
ATOM 3498 O O . TYR B 1 170 ? 7.606 48.742 3.897 1.00 33.24 199 TYR B O 1
ATOM 3515 N N . SER B 1 172 ? 5.719 49.081 8.288 1.00 27.87 201 SER B N 1
ATOM 3516 C CA . SER B 1 172 ? 5.185 49.806 9.425 1.00 27.03 201 SER B CA 1
ATOM 3517 C C . SER B 1 172 ? 5.943 49.281 10.644 1.00 27.31 201 SER B C 1
ATOM 3518 O O . SER B 1 172 ? 6.479 48.170 10.622 1.00 25.54 201 SER B O 1
ATOM 3521 N N . PRO B 1 173 ? 6.010 50.075 11.719 1.00 26.13 202 PRO B N 1
ATOM 3522 C CA . PRO B 1 173 ? 6.726 49.592 12.900 1.00 26.45 202 PRO B CA 1
ATOM 3523 C C . PRO B 1 173 ? 6.210 48.228 13.368 1.00 27.47 202 PRO B C 1
ATOM 3524 O O . PRO B 1 173 ? 6.999 47.307 13.608 1.00 26.55 202 PRO B O 1
ATOM 3528 N N . GLU B 1 174 ? 4.888 48.097 13.475 1.00 26.57 203 GLU B N 1
ATOM 3529 C CA . GLU B 1 174 ? 4.266 46.854 13.928 1.00 27.41 203 GLU B CA 1
ATOM 3530 C C . GLU B 1 174 ? 4.524 45.663 13.003 1.00 24.67 203 GLU B C 1
ATOM 3531 O O . GLU B 1 174 ? 4.838 44.567 13.469 1.00 25.55 203 GLU B O 1
ATOM 3537 N N . LEU B 1 175 ? 4.382 45.871 11.700 1.00 22.70 204 LEU B N 1
ATOM 3538 C CA . LEU B 1 175 ? 4.606 44.796 10.746 1.00 23.41 204 LEU B CA 1
ATOM 3539 C C . LEU B 1 175 ? 6.048 44.318 10.856 1.00 22.35 204 LEU B C 1
ATOM 3540 O O . LEU B 1 175 ? 6.325 43.124 10.787 1.00 20.46 204 LEU B O 1
ATOM 3545 N N . HIS B 1 176 ? 6.966 45.259 11.033 1.00 22.20 205 HIS B N 1
ATOM 3546 C CA . HIS B 1 176 ? 8.372 44.916 11.167 1.00 21.90 205 HIS B CA 1
ATOM 3547 C C . HIS B 1 176 ? 8.584 43.953 12.328 1.00 21.28 205 HIS B C 1
ATOM 3548 O O . HIS B 1 176 ? 9.118 42.864 12.150 1.00 20.89 205 HIS B O 1
ATOM 3555 N N . ASP B 1 177 ? 8.153 44.357 13.517 1.00 21.54 206 ASP B N 1
ATOM 3556 C CA . ASP B 1 177 ? 8.318 43.530 14.701 1.00 22.11 206 ASP B CA 1
ATOM 3557 C C . ASP B 1 177 ? 7.579 42.200 14.627 1.00 21.51 206 ASP B C 1
ATOM 3558 O O . ASP B 1 177 ? 7.988 41.223 15.256 1.00 21.11 206 ASP B O 1
ATOM 3563 N N . TYR B 1 178 ? 6.487 42.149 13.874 1.00 20.59 207 TYR B N 1
ATOM 3564 C CA . TYR B 1 178 ? 5.775 40.886 13.750 1.00 20.93 207 TYR B CA 1
ATOM 3565 C C . TYR B 1 178 ? 6.590 39.967 12.839 1.00 19.79 207 TYR B C 1
ATOM 3566 O O . TYR B 1 178 ? 6.950 38.857 13.220 1.00 19.36 207 TYR B O 1
ATOM 3575 N N . VAL B 1 179 ? 6.887 40.446 11.638 1.00 19.21 208 VAL B N 1
ATOM 3576 C CA . VAL B 1 179 ? 7.637 39.659 10.673 1.00 19.81 208 VAL B CA 1
ATOM 3577 C C . VAL B 1 179 ? 8.971 39.157 11.214 1.00 19.67 208 VAL B C 1
ATOM 3578 O O . VAL B 1 179 ? 9.273 37.971 11.114 1.00 18.25 208 VAL B O 1
ATOM 3582 N N . PHE B 1 180 ? 9.763 40.055 11.790 1.00 20.04 209 PHE B N 1
ATOM 3583 C CA . PHE B 1 180 ? 11.063 39.675 12.333 1.00 21.03 209 PHE B CA 1
ATOM 3584 C C . PHE B 1 180 ? 10.945 38.861 13.607 1.00 18.67 209 PHE B C 1
ATOM 3585 O O . PHE B 1 180 ? 11.845 38.091 13.950 1.00 18.88 209 PHE B O 1
ATOM 3593 N N . GLY B 1 181 ? 9.834 39.032 14.309 1.00 17.53 210 GLY B N 1
ATOM 3594 C CA . GLY B 1 181 ? 9.627 38.260 15.512 1.00 18.44 210 GLY B CA 1
ATOM 3595 C C . GLY B 1 181 ? 9.555 36.794 15.112 1.00 19.30 210 GLY B C 1
ATOM 3596 O O . GLY B 1 181 ? 10.005 35.925 15.848 1.00 18.57 210 GLY B O 1
ATOM 3597 N N . VAL B 1 182 ? 9.008 36.519 13.930 1.00 19.91 211 VAL B N 1
ATOM 3598 C CA . VAL B 1 182 ? 8.882 35.142 13.461 1.00 20.97 211 VAL B CA 1
ATOM 3599 C C . VAL B 1 182 ? 10.081 34.598 12.675 1.00 21.12 211 VAL B C 1
ATOM 3600 O O . VAL B 1 182 ? 10.537 33.490 12.949 1.00 20.36 211 VAL B O 1
ATOM 3604 N N . VAL B 1 183 ? 10.590 35.363 11.712 1.00 19.56 212 VAL B N 1
ATOM 3605 C CA . VAL B 1 183 ? 11.705 34.894 10.884 1.00 21.25 212 VAL B CA 1
ATOM 3606 C C . VAL B 1 183 ? 13.106 35.123 11.440 1.00 21.56 212 VAL B C 1
ATOM 3607 O O . VAL B 1 183 ? 14.091 34.618 10.884 1.00 23.40 212 VAL B O 1
ATOM 3611 N N . SER B 1 184 ? 13.211 35.879 12.526 1.00 20.94 213 SER B N 1
ATOM 3612 C CA . SER B 1 184 ? 14.521 36.141 13.112 1.00 19.99 213 SER B CA 1
ATOM 3613 C C . SER B 1 184 ? 14.605 35.868 14.610 1.00 19.22 213 SER B C 1
ATOM 3614 O O . SER B 1 184 ? 15.469 35.118 15.062 1.00 18.02 213 SER B O 1
ATOM 3617 N N . HIS B 1 185 ? 13.708 36.472 15.381 1.00 18.53 214 HIS B N 1
ATOM 3618 C CA . HIS B 1 185 ? 13.728 36.291 16.831 1.00 17.97 214 HIS B CA 1
ATOM 3619 C C . HIS B 1 185 ? 13.402 34.864 17.239 1.00 18.22 214 HIS B C 1
ATOM 3620 O O . HIS B 1 185 ? 14.086 34.281 18.078 1.00 19.02 214 HIS B O 1
ATOM 3627 N N . LEU B 1 186 ? 12.355 34.302 16.647 1.00 17.85 215 LEU B N 1
ATOM 3628 C CA . LEU B 1 186 ? 11.960 32.933 16.958 1.00 18.06 215 LEU B CA 1
ATOM 3629 C C . LEU B 1 186 ? 13.097 31.943 16.708 1.00 18.89 215 LEU B C 1
ATOM 3630 O O . LEU B 1 186 ? 13.447 31.152 17.587 1.00 17.07 215 LEU B O 1
ATOM 3635 N N . PRO B 1 187 ? 13.688 31.971 15.501 1.00 18.30 216 PRO B N 1
ATOM 3636 C CA . PRO B 1 187 ? 14.784 31.054 15.185 1.00 18.42 216 PRO B CA 1
ATOM 3637 C C . PRO B 1 187 ? 15.949 31.183 16.154 1.00 17.69 216 PRO B C 1
ATOM 3638 O O . PRO B 1 187 ? 16.615 30.196 16.457 1.00 16.09 216 PRO B O 1
ATOM 3642 N N . HIS B 1 188 ? 16.201 32.398 16.634 1.00 17.25 217 HIS B N 1
ATOM 3643 C CA . HIS B 1 188 ? 17.277 32.607 17.590 1.00 19.06 217 HIS B CA 1
ATOM 3644 C C . HIS B 1 188 ? 16.881 32.041 18.945 1.00 19.10 217 HIS B C 1
ATOM 3645 O O . HIS B 1 188 ? 17.689 31.400 19.606 1.00 19.45 217 HIS B O 1
ATOM 3652 N N . ALA B 1 189 ? 15.635 32.275 19.354 1.00 18.62 218 ALA B N 1
ATOM 3653 C CA . ALA B 1 189 ? 15.152 31.757 20.635 1.00 18.11 218 ALA B CA 1
ATOM 3654 C C . ALA B 1 189 ? 15.297 30.234 20.640 1.00 19.50 218 ALA B C 1
ATOM 3655 O O . ALA B 1 189 ? 15.729 29.630 21.635 1.00 18.83 218 ALA B O 1
ATOM 3657 N N . VAL B 1 190 ? 14.937 29.621 19.518 1.00 18.03 219 VAL B N 1
ATOM 3658 C CA . VAL B 1 190 ? 15.027 28.173 19.354 1.00 17.99 219 VAL B CA 1
ATOM 3659 C C . VAL B 1 190 ? 16.473 27.687 19.481 1.00 18.54 219 VAL B C 1
ATOM 3660 O O . VAL B 1 190 ? 16.742 26.637 20.072 1.00 19.28 219 VAL B O 1
ATOM 3664 N N . ALA B 1 191 ? 17.406 28.445 18.918 1.00 17.72 220 ALA B N 1
ATOM 3665 C CA . ALA B 1 191 ? 18.816 28.074 18.985 1.00 18.91 220 ALA B CA 1
ATOM 3666 C C . ALA B 1 191 ? 19.326 28.176 20.430 1.00 18.88 220 ALA B C 1
ATOM 3667 O O . ALA B 1 191 ? 20.081 27.322 20.889 1.00 19.90 220 ALA B O 1
ATOM 3669 N N . PHE B 1 192 ? 18.923 29.227 21.138 1.00 20.19 221 PHE B N 1
ATOM 3670 C CA . PHE B 1 192 ? 19.335 29.401 22.532 1.00 19.79 221 PHE B CA 1
ATOM 3671 C C . PHE B 1 192 ? 18.823 28.218 23.351 1.00 19.59 221 PHE B C 1
ATOM 3672 O O . PHE B 1 192 ? 19.546 27.674 24.192 1.00 19.79 221 PHE B O 1
ATOM 3680 N N . ALA B 1 193 ? 17.576 27.825 23.097 1.00 18.07 222 ALA B N 1
ATOM 3681 C CA . ALA B 1 193 ? 16.952 26.712 23.806 1.00 16.90 222 ALA B CA 1
ATOM 3682 C C . ALA B 1 193 ? 17.626 25.377 23.487 1.00 17.50 222 ALA B C 1
ATOM 3683 O O . ALA B 1 193 ? 17.701 24.496 24.340 1.00 17.44 222 ALA B O 1
ATOM 3685 N N . LEU B 1 194 ? 18.106 25.222 22.254 1.00 18.68 223 LEU B N 1
ATOM 3686 C CA . LEU B 1 194 ? 18.785 23.987 21.848 1.00 19.04 223 LEU B CA 1
ATOM 3687 C C . LEU B 1 194 ? 20.083 23.838 22.636 1.00 18.53 223 LEU B C 1
ATOM 3688 O O . LEU B 1 194 ? 20.434 22.740 23.077 1.00 17.97 223 LEU B O 1
ATOM 3693 N N . VAL B 1 195 ? 20.800 24.947 22.799 1.00 17.67 224 VAL B N 1
ATOM 3694 C CA . VAL B 1 195 ? 22.050 24.932 23.549 1.00 18.44 224 VAL B CA 1
ATOM 3695 C C . VAL B 1 195 ? 21.741 24.490 24.976 1.00 17.99 224 VAL B C 1
ATOM 3696 O O . VAL B 1 195 ? 22.437 23.645 25.538 1.00 18.30 224 VAL B O 1
ATOM 3700 N N . ASP B 1 196 ? 20.673 25.045 25.543 1.00 17.52 225 ASP B N 1
ATOM 3701 C CA . ASP B 1 196 ? 20.263 24.710 26.902 1.00 16.94 225 ASP B CA 1
ATOM 3702 C C . ASP B 1 196 ? 19.922 23.222 26.973 1.00 17.22 225 ASP B C 1
ATOM 3703 O O . ASP B 1 196 ? 20.248 22.542 27.949 1.00 17.40 225 ASP B O 1
ATOM 3708 N N . THR B 1 197 ? 19.269 22.717 25.930 1.00 16.93 226 THR B N 1
ATOM 3709 C CA . THR B 1 197 ? 18.894 21.308 25.872 1.00 17.17 226 THR B CA 1
ATOM 3710 C C .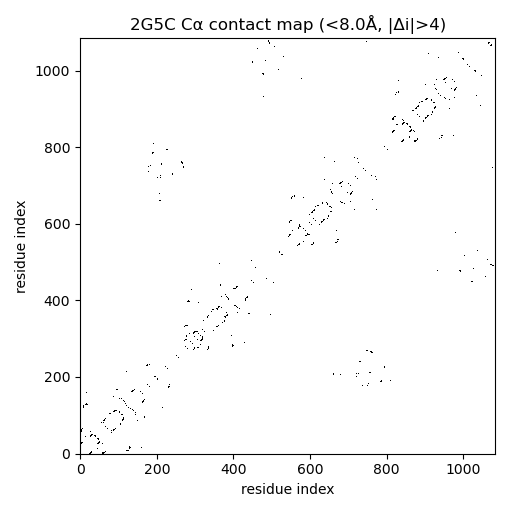 THR B 1 197 ? 20.108 20.385 25.903 1.00 19.39 226 THR B C 1
ATOM 3711 O O . THR B 1 197 ? 20.137 19.406 26.651 1.00 20.98 226 THR B O 1
ATOM 3715 N N . LEU B 1 198 ? 21.110 20.684 25.084 1.00 19.60 227 LEU B N 1
ATOM 3716 C CA . LEU B 1 198 ? 22.304 19.849 25.061 1.00 20.53 227 LEU B CA 1
ATOM 3717 C C . LEU B 1 198 ? 23.010 19.880 26.412 1.00 18.28 227 LEU B C 1
ATOM 3718 O O . LEU B 1 198 ? 23.590 18.882 26.819 1.00 18.14 227 LEU B O 1
ATOM 3723 N N . ILE B 1 199 ? 22.969 21.018 27.101 1.00 17.20 228 ILE B N 1
ATOM 3724 C CA . ILE B 1 199 ? 23.602 21.099 28.421 1.00 20.08 228 ILE B CA 1
ATOM 3725 C C . ILE B 1 199 ? 22.888 20.142 29.377 1.00 20.04 228 ILE B C 1
ATOM 3726 O O . ILE B 1 199 ? 23.528 19.338 30.059 1.00 19.64 228 ILE B O 1
ATOM 3731 N N . HIS B 1 200 ? 21.560 20.220 29.414 1.00 20.05 229 HIS B N 1
ATOM 3732 C CA . HIS B 1 200 ? 20.772 19.351 30.291 1.00 22.19 229 HIS B CA 1
ATOM 3733 C C . HIS B 1 200 ? 20.700 17.881 29.900 1.00 23.26 229 HIS B C 1
ATOM 3734 O O . HIS B 1 200 ? 20.484 17.026 30.757 1.00 24.01 229 HIS B O 1
ATOM 3749 N N . SER B 1 202 ? 23.221 16.195 28.280 1.00 23.25 231 SER B N 1
ATOM 3750 C CA . SER B 1 202 ? 24.551 15.600 28.220 1.00 25.35 231 SER B CA 1
ATOM 3751 C C . SER B 1 202 ? 24.701 14.798 29.511 1.00 29.18 231 SER B C 1
ATOM 3752 O O . SER B 1 202 ? 24.021 15.072 30.502 1.00 28.41 231 SER B O 1
ATOM 3755 N N . THR B 1 203 ? 25.581 13.805 29.492 1.00 32.47 232 THR B N 1
ATOM 3756 C CA . THR B 1 203 ? 25.841 12.980 30.667 1.00 36.82 232 THR B CA 1
ATOM 3757 C C . THR B 1 203 ? 27.319 13.160 30.990 1.00 39.65 232 THR B C 1
ATOM 3758 O O . THR B 1 203 ? 28.061 13.749 30.200 1.00 40.33 232 THR B O 1
ATOM 3762 N N . PRO B 1 204 ? 27.770 12.673 32.157 1.00 41.85 233 PRO B N 1
ATOM 3763 C CA . PRO B 1 204 ? 29.193 12.836 32.475 1.00 42.98 233 PRO B CA 1
ATOM 3764 C C . PRO B 1 204 ? 30.012 12.055 31.449 1.00 43.17 233 PRO B C 1
ATOM 3765 O O . PRO B 1 204 ? 31.118 12.452 31.070 1.00 43.03 233 PRO B O 1
ATOM 3769 N N . GLU B 1 205 ? 29.432 10.948 30.997 1.00 42.92 234 GLU B N 1
ATOM 3770 C CA . GLU B 1 205 ? 30.047 10.073 30.007 1.00 42.88 234 GLU B CA 1
ATOM 3771 C C . GLU B 1 205 ? 30.021 10.670 28.602 1.00 40.98 234 GLU B C 1
ATOM 3772 O O . GLU B 1 205 ? 30.980 10.523 27.839 1.00 40.02 234 GLU B O 1
ATOM 3778 N N . VAL B 1 206 ? 28.928 11.350 28.261 1.00 38.41 235 VAL B N 1
ATOM 3779 C CA . VAL B 1 206 ? 28.801 11.934 26.930 1.00 34.10 235 VAL B CA 1
ATOM 3780 C C . VAL B 1 206 ? 28.528 13.431 26.881 1.00 31.44 235 VAL B C 1
ATOM 3781 O O . VAL B 1 206 ? 27.509 13.905 27.386 1.00 28.66 235 VAL B O 1
ATOM 3785 N N . ASP B 1 207 ? 29.454 14.162 26.266 1.00 29.16 236 ASP B N 1
ATOM 3786 C CA . ASP B 1 207 ? 29.330 15.602 26.084 1.00 28.34 236 ASP B CA 1
ATOM 3787 C C . ASP B 1 207 ? 28.736 15.750 24.678 1.00 26.29 236 ASP B C 1
ATOM 3788 O O . ASP B 1 207 ? 29.433 15.590 23.677 1.00 24.14 236 ASP B O 1
ATOM 3793 N N . LEU B 1 208 ? 27.443 16.046 24.615 1.00 25.24 237 LEU B N 1
ATOM 3794 C CA . LEU B 1 208 ? 26.742 16.177 23.337 1.00 23.33 237 LEU B CA 1
ATOM 3795 C C . LEU B 1 208 ? 27.302 17.222 22.382 1.00 23.82 237 LEU B C 1
ATOM 3796 O O . LEU B 1 208 ? 27.152 17.087 21.162 1.00 22.80 237 LEU B O 1
ATOM 3801 N N . PHE B 1 209 ? 27.948 18.256 22.920 1.00 21.61 238 PHE B N 1
ATOM 3802 C CA . PHE B 1 209 ? 28.510 19.306 22.076 1.00 22.46 238 PHE B CA 1
ATOM 3803 C C . PHE B 1 209 ? 29.659 18.806 21.207 1.00 22.31 238 PHE B C 1
ATOM 3804 O O . PHE B 1 209 ? 30.121 19.511 20.309 1.00 21.01 238 PHE B O 1
ATOM 3812 N N . LYS B 1 210 ? 30.120 17.590 21.471 1.00 24.55 239 LYS B N 1
ATOM 3813 C CA . LYS B 1 210 ? 31.210 17.015 20.690 1.00 25.54 239 LYS B CA 1
ATOM 3814 C C . LYS B 1 210 ? 30.704 16.396 19.394 1.00 25.93 239 LYS B C 1
ATOM 3815 O O . LYS B 1 210 ? 31.502 15.916 18.592 1.00 25.82 239 LYS B O 1
ATOM 3821 N N . TYR B 1 211 ? 29.385 16.411 19.190 1.00 25.50 240 TYR B N 1
ATOM 3822 C CA . TYR B 1 211 ? 28.793 15.830 17.983 1.00 25.20 240 TYR B CA 1
ATOM 3823 C C . TYR B 1 211 ? 27.921 16.815 17.207 1.00 25.42 240 TYR B C 1
ATOM 3824 O O . TYR B 1 211 ? 26.700 16.661 17.135 1.00 22.29 240 TYR B O 1
ATOM 3833 N N . PRO B 1 212 ? 28.545 17.845 16.613 1.00 25.91 241 PRO B N 1
ATOM 3834 C CA . PRO B 1 212 ? 27.836 18.869 15.837 1.00 25.78 241 PRO B CA 1
ATOM 3835 C C . PRO B 1 212 ? 27.591 18.493 14.373 1.00 26.71 241 PRO B C 1
ATOM 3836 O O . PRO B 1 212 ? 26.859 19.185 13.668 1.00 28.06 241 PRO B O 1
ATOM 3840 N N . GLY B 1 213 ? 28.183 17.389 13.927 1.00 25.28 242 GLY B N 1
ATOM 3841 C CA . GLY B 1 213 ? 28.039 16.986 12.539 1.00 24.49 242 GLY B CA 1
ATOM 3842 C C . GLY B 1 213 ? 26.718 16.377 12.107 1.00 24.43 242 GLY B C 1
ATOM 3843 O O . GLY B 1 213 ? 26.548 16.058 10.929 1.00 24.23 242 GLY B O 1
ATOM 3844 N N . GLY B 1 214 ? 25.780 16.226 13.038 1.00 23.21 243 GLY B N 1
ATOM 3845 C CA . GLY B 1 214 ? 24.506 15.623 12.702 1.00 22.96 243 GLY B CA 1
ATOM 3846 C C . GLY B 1 214 ? 23.380 16.591 12.406 1.00 24.90 243 GLY B C 1
ATOM 3847 O O . GLY B 1 214 ? 22.217 16.188 12.343 1.00 24.48 243 GLY B O 1
ATOM 3848 N N . GLY B 1 215 ? 23.711 17.863 12.221 1.00 24.74 244 GLY B N 1
ATOM 3849 C CA . GLY B 1 215 ? 22.685 18.848 11.932 1.00 26.67 244 GLY B CA 1
ATOM 3850 C C . GLY B 1 215 ? 22.627 19.955 12.964 1.00 27.29 244 GLY B C 1
ATOM 3851 O O . GLY B 1 215 ? 21.950 20.965 12.769 1.00 27.30 244 GLY B O 1
ATOM 3852 N N . PHE B 1 216 ? 23.329 19.768 14.075 1.00 29.65 245 PHE B N 1
ATOM 3853 C CA . PHE B 1 216 ? 23.344 20.781 15.121 1.00 31.00 245 PHE B CA 1
ATOM 3854 C C . PHE B 1 216 ? 24.182 21.963 14.665 1.00 31.56 245 PHE B C 1
ATOM 3855 O O . PHE B 1 216 ? 23.938 23.099 15.069 1.00 29.89 245 PHE B O 1
ATOM 3863 N N . LYS B 1 217 ? 25.175 21.692 13.822 1.00 34.91 246 LYS B N 1
ATOM 3864 C CA . LYS B 1 217 ? 26.040 22.752 13.315 1.00 38.55 246 LYS B CA 1
ATOM 3865 C C . LYS B 1 217 ? 25.209 23.844 12.656 1.00 38.95 246 LYS B C 1
ATOM 3866 O O . LYS B 1 217 ? 25.663 24.974 12.502 1.00 40.85 246 LYS B O 1
ATOM 3872 N N . ASP B 1 218 ? 23.983 23.494 12.281 1.00 38.88 247 ASP B N 1
ATOM 3873 C CA . ASP B 1 218 ? 23.060 24.436 11.656 1.00 38.69 247 ASP B CA 1
ATOM 3874 C C . ASP B 1 218 ? 22.687 25.537 12.648 1.00 37.68 247 ASP B C 1
ATOM 3875 O O . ASP B 1 218 ? 22.380 26.664 12.252 1.00 37.53 247 ASP B O 1
ATOM 3880 N N . PHE B 1 219 ? 22.720 25.203 13.938 1.00 34.48 248 PHE B N 1
ATOM 3881 C CA . PHE B 1 219 ? 22.361 26.151 14.987 1.00 34.26 248 PHE B CA 1
ATOM 3882 C C . PHE B 1 219 ? 23.544 26.661 15.805 1.00 34.38 248 PHE B C 1
ATOM 3883 O O . PHE B 1 219 ? 23.378 27.545 16.648 1.00 33.02 248 PHE B O 1
ATOM 3891 N N . THR B 1 220 ? 24.730 26.111 15.560 1.00 34.94 249 THR B N 1
ATOM 3892 C CA . THR B 1 220 ? 25.919 26.518 16.304 1.00 37.01 249 THR B CA 1
ATOM 3893 C C . THR B 1 220 ? 26.314 27.968 16.061 1.00 37.48 249 THR B C 1
ATOM 3894 O O . THR B 1 220 ? 27.153 28.511 16.775 1.00 38.54 249 THR B O 1
ATOM 3898 N N . ARG B 1 221 ? 25.721 28.595 15.052 1.00 37.93 250 ARG B N 1
ATOM 3899 C CA . ARG B 1 221 ? 26.031 29.990 14.764 1.00 38.93 250 ARG B CA 1
ATOM 3900 C C . ARG B 1 221 ? 25.592 30.868 15.937 1.00 37.92 250 ARG B C 1
ATOM 3901 O O . ARG B 1 221 ? 26.040 32.006 16.078 1.00 37.45 250 ARG B O 1
ATOM 3909 N N . ILE B 1 222 ? 24.722 30.324 16.782 1.00 37.13 251 ILE B N 1
ATOM 3910 C CA . ILE B 1 222 ? 24.211 31.048 17.942 1.00 35.37 251 ILE B CA 1
ATOM 3911 C C . ILE B 1 222 ? 25.321 31.426 18.927 1.00 35.52 251 ILE B C 1
ATOM 3912 O O . ILE B 1 222 ? 25.178 32.365 19.712 1.00 33.33 251 ILE B O 1
ATOM 3917 N N . ALA B 1 223 ? 26.427 30.689 18.881 1.00 35.07 252 ALA B N 1
ATOM 3918 C CA . ALA B 1 223 ? 27.557 30.947 19.768 1.00 36.68 252 ALA B CA 1
ATOM 3919 C C . ALA B 1 223 ? 28.130 32.343 19.550 1.00 37.12 252 ALA B C 1
ATOM 3920 O O . ALA B 1 223 ? 28.811 32.884 20.419 1.00 37.52 252 ALA B O 1
ATOM 3922 N N . LYS B 1 224 ? 27.844 32.924 18.389 1.00 38.59 253 LYS B N 1
ATOM 3923 C CA . LYS B 1 224 ? 28.342 34.251 18.048 1.00 40.46 253 LYS B CA 1
ATOM 3924 C C . LYS B 1 224 ? 27.364 35.360 18.402 1.00 41.08 253 LYS B C 1
ATOM 3925 O O . LYS B 1 224 ? 27.688 36.540 18.282 1.00 41.10 253 LYS B O 1
ATOM 3931 N N . SER B 1 225 ? 26.167 34.985 18.841 1.00 41.44 254 SER B N 1
ATOM 3932 C CA . SER B 1 225 ? 25.162 35.973 19.209 1.00 41.35 254 SER B CA 1
ATOM 3933 C C . SER B 1 225 ? 25.544 36.668 20.507 1.00 40.62 254 SER B C 1
ATOM 3934 O O . SER B 1 225 ? 26.247 36.100 21.336 1.00 40.89 254 SER B O 1
ATOM 3937 N N . ASP B 1 226 ? 25.083 37.903 20.673 1.00 40.88 255 ASP B N 1
ATOM 3938 C CA . ASP B 1 226 ? 25.365 38.671 21.881 1.00 41.57 255 ASP B CA 1
ATOM 3939 C C . ASP B 1 226 ? 24.188 38.568 22.847 1.00 40.48 255 ASP B C 1
ATOM 3940 O O . ASP B 1 226 ? 23.078 38.995 22.532 1.00 40.02 255 ASP B O 1
ATOM 3945 N N . PRO B 1 227 ? 24.420 37.997 24.038 1.00 39.41 256 PRO B N 1
ATOM 3946 C CA . PRO B 1 227 ? 23.386 37.828 25.063 1.00 38.71 256 PRO B CA 1
ATOM 3947 C C . PRO B 1 227 ? 22.602 39.105 25.335 1.00 39.29 256 PRO B C 1
ATOM 3948 O O . PRO B 1 227 ? 21.373 39.111 25.286 1.00 38.20 256 PRO B O 1
ATOM 3952 N N . ILE B 1 228 ? 23.323 40.185 25.624 1.00 39.70 257 ILE B N 1
ATOM 3953 C CA . ILE B 1 228 ? 22.694 41.468 25.909 1.00 39.70 257 ILE B CA 1
ATOM 3954 C C . ILE B 1 228 ? 21.798 41.921 24.761 1.00 38.33 257 ILE B C 1
ATOM 3955 O O . ILE B 1 228 ? 20.663 42.337 24.990 1.00 39.73 257 ILE B O 1
ATOM 3968 N N . TRP B 1 230 ? 20.276 40.176 22.498 1.00 27.26 259 TRP B N 1
ATOM 3969 C CA . TRP B 1 230 ? 19.084 39.343 22.423 1.00 24.14 259 TRP B CA 1
ATOM 3970 C C . TRP B 1 230 ? 18.165 39.465 23.622 1.00 24.80 259 TRP B C 1
ATOM 3971 O O . TRP B 1 230 ? 16.955 39.325 23.483 1.00 23.95 259 TRP B O 1
ATOM 3982 N N . ARG B 1 231 ? 18.720 39.735 24.798 1.00 24.68 260 ARG B N 1
ATOM 3983 C CA . ARG B 1 231 ? 17.863 39.912 25.961 1.00 28.50 260 ARG B CA 1
ATOM 3984 C C . ARG B 1 231 ? 17.001 41.142 25.699 1.00 27.94 260 ARG B C 1
ATOM 3985 O O . ARG B 1 231 ? 15.830 41.181 26.060 1.00 28.02 260 ARG B O 1
ATOM 3993 N N . ASP B 1 232 ? 17.603 42.152 25.082 1.00 27.44 261 ASP B N 1
ATOM 3994 C CA . ASP B 1 232 ? 16.900 43.390 24.766 1.00 27.55 261 ASP B CA 1
ATOM 3995 C C . ASP B 1 232 ? 15.838 43.152 23.688 1.00 26.60 261 ASP B C 1
ATOM 3996 O O . ASP B 1 232 ? 14.724 43.674 23.767 1.00 25.43 261 ASP B O 1
ATOM 4001 N N . ILE B 1 233 ? 16.182 42.360 22.681 1.00 25.07 262 ILE B N 1
ATOM 4002 C CA . ILE B 1 233 ? 15.236 42.065 21.619 1.00 24.38 262 ILE B CA 1
ATOM 4003 C C . ILE B 1 233 ? 14.028 41.307 22.166 1.00 23.92 262 ILE B C 1
ATOM 4004 O O . ILE B 1 233 ? 12.891 41.728 21.969 1.00 22.55 262 ILE B O 1
ATOM 4009 N N . PHE B 1 234 ? 14.269 40.204 22.868 1.00 24.89 263 PHE B N 1
ATOM 4010 C CA . PHE B 1 234 ? 13.170 39.411 23.417 1.00 26.06 263 PHE B CA 1
ATOM 4011 C C . PHE B 1 234 ? 12.272 40.226 24.336 1.00 26.65 263 PHE B C 1
ATOM 4012 O O . PHE B 1 234 ? 11.056 40.020 24.376 1.00 25.92 263 PHE B O 1
ATOM 4020 N N . LEU B 1 235 ? 12.870 41.158 25.067 1.00 26.91 264 LEU B N 1
ATOM 4021 C CA . LEU B 1 235 ? 12.109 41.994 25.980 1.00 27.51 264 LEU B CA 1
ATOM 4022 C C . LEU B 1 235 ? 11.350 43.119 25.267 1.00 26.54 264 LEU B C 1
ATOM 4023 O O . LEU B 1 235 ? 10.215 43.427 25.623 1.00 25.10 264 LEU B O 1
ATOM 4028 N N . GLU B 1 236 ? 11.965 43.724 24.257 1.00 25.34 265 GLU B N 1
ATOM 4029 C CA . GLU B 1 236 ? 11.315 44.814 23.528 1.00 26.91 265 GLU B CA 1
ATOM 4030 C C . GLU B 1 236 ? 10.219 44.304 22.591 1.00 25.98 265 GLU B C 1
ATOM 4031 O O . GLU B 1 236 ? 9.257 45.018 22.304 1.00 24.73 265 GLU B O 1
ATOM 4037 N N . ASN B 1 237 ? 10.365 43.066 22.123 1.00 22.81 266 ASN B N 1
ATOM 4038 C CA . ASN B 1 237 ? 9.394 42.467 21.216 1.00 23.55 266 ASN B CA 1
ATOM 4039 C C . ASN B 1 237 ? 8.728 41.295 21.925 1.00 24.22 266 ASN B C 1
ATOM 4040 O O . ASN B 1 237 ? 8.372 40.297 21.297 1.00 23.00 266 ASN B O 1
ATOM 4045 N N . LYS B 1 238 ? 8.557 41.429 23.236 1.00 23.75 267 LYS B N 1
ATOM 4046 C CA . LYS B 1 238 ? 7.973 40.372 24.053 1.00 25.77 267 LYS B CA 1
ATOM 4047 C C . LYS B 1 238 ? 6.712 39.736 23.486 1.00 24.33 267 LYS B C 1
ATOM 4048 O O . LYS B 1 238 ? 6.619 38.513 23.358 1.00 22.48 267 LYS B O 1
ATOM 4054 N N . GLU B 1 239 ? 5.737 40.571 23.159 1.00 24.54 268 GLU B N 1
ATOM 4055 C CA . GLU B 1 239 ? 4.466 40.087 22.641 1.00 26.44 268 GLU B CA 1
ATOM 4056 C C . GLU B 1 239 ? 4.566 39.222 21.390 1.00 23.75 268 GLU B C 1
ATOM 4057 O O . GLU B 1 239 ? 4.019 38.127 21.358 1.00 23.78 268 GLU B O 1
ATOM 4063 N N . ASN B 1 240 ? 5.251 39.707 20.359 1.00 22.78 269 ASN B N 1
ATOM 4064 C CA . ASN B 1 240 ? 5.391 38.929 19.128 1.00 21.62 269 ASN B CA 1
ATOM 4065 C C . ASN B 1 240 ? 6.234 37.668 19.356 1.00 21.87 269 ASN B C 1
ATOM 4066 O O . ASN B 1 240 ? 5.936 36.606 18.812 1.00 18.90 269 ASN B O 1
ATOM 4071 N N . VAL B 1 241 ? 7.287 37.794 20.158 1.00 21.30 270 VAL B N 1
ATOM 4072 C CA . VAL B 1 241 ? 8.168 36.668 20.440 1.00 21.48 270 VAL B CA 1
ATOM 4073 C C . VAL B 1 241 ? 7.404 35.541 21.124 1.00 22.13 270 VAL B C 1
ATOM 4074 O O . VAL B 1 241 ? 7.566 34.379 20.771 1.00 20.42 270 VAL B O 1
ATOM 4086 N N . LYS B 1 243 ? 4.104 34.965 21.036 1.00 24.15 272 LYS B N 1
ATOM 4087 C CA . LYS B 1 243 ? 3.174 34.405 20.057 1.00 24.87 272 LYS B CA 1
ATOM 4088 C C . LYS B 1 243 ? 3.915 33.539 19.045 1.00 23.69 272 LYS B C 1
ATOM 4089 O O . LYS B 1 243 ? 3.383 32.524 18.585 1.00 23.19 272 LYS B O 1
ATOM 4095 N N . ALA B 1 244 ? 5.133 33.947 18.692 1.00 19.80 273 ALA B N 1
ATOM 4096 C CA . ALA B 1 244 ? 5.931 33.188 17.734 1.00 20.36 273 ALA B CA 1
ATOM 4097 C C . ALA B 1 244 ? 6.353 31.858 18.351 1.00 16.88 273 ALA B C 1
ATOM 4098 O O . ALA B 1 244 ? 6.218 30.812 17.726 1.00 18.18 273 ALA B O 1
ATOM 4100 N N . ILE B 1 245 ? 6.868 31.892 19.577 1.00 19.14 274 ILE B N 1
ATOM 4101 C CA . ILE B 1 245 ? 7.265 30.657 20.252 1.00 19.18 274 ILE B CA 1
ATOM 4102 C C . ILE B 1 245 ? 6.027 29.764 20.408 1.00 19.84 274 ILE B C 1
ATOM 4103 O O . ILE B 1 245 ? 6.094 28.549 20.234 1.00 16.35 274 ILE B O 1
ATOM 4108 N N . GLU B 1 246 ? 4.892 30.376 20.729 1.00 21.63 275 GLU B N 1
ATOM 4109 C CA . GLU B 1 246 ? 3.648 29.624 20.884 1.00 23.31 275 GLU B CA 1
ATOM 4110 C C . GLU B 1 246 ? 3.249 28.968 19.567 1.00 21.93 275 GLU B C 1
ATOM 4111 O O . GLU B 1 246 ? 2.843 27.806 19.547 1.00 20.58 275 GLU B O 1
ATOM 4117 N N . GLY B 1 247 ? 3.354 29.718 18.474 1.00 20.28 276 GLY B N 1
ATOM 4118 C CA . GLY B 1 247 ? 2.999 29.175 17.173 1.00 19.20 276 GLY B CA 1
ATOM 4119 C C . GLY B 1 247 ? 3.911 28.020 16.803 1.00 19.21 276 GLY B C 1
ATOM 4120 O O . GLY B 1 247 ? 3.460 26.965 16.344 1.00 18.13 276 GLY B O 1
ATOM 4121 N N . PHE B 1 248 ? 5.207 28.230 17.005 1.00 18.06 277 PHE B N 1
ATOM 4122 C CA . PHE B 1 248 ? 6.217 27.221 16.719 1.00 18.73 277 PHE B CA 1
ATOM 4123 C C . PHE B 1 248 ? 5.944 25.936 17.504 1.00 19.88 277 PHE B C 1
ATOM 4124 O O . PHE B 1 248 ? 6.066 24.828 16.975 1.00 19.12 277 PHE B O 1
ATOM 4132 N N . GLU B 1 249 ? 5.593 26.083 18.778 1.00 19.59 278 GLU B N 1
ATOM 4133 C CA . GLU B 1 249 ? 5.324 24.909 19.597 1.00 21.14 278 GLU B CA 1
ATOM 4134 C C . GLU B 1 249 ? 4.117 24.133 19.088 1.00 20.22 278 GLU B C 1
ATOM 4135 O O . GLU B 1 249 ? 4.043 22.926 19.279 1.00 20.28 278 GLU B O 1
ATOM 4141 N N . LYS B 1 250 ? 3.172 24.812 18.440 1.00 19.61 279 LYS B N 1
ATOM 4142 C CA . LYS B 1 250 ? 2.018 24.103 17.890 1.00 21.46 279 LYS B CA 1
ATOM 4143 C C . LYS B 1 250 ? 2.497 23.237 16.728 1.00 20.03 279 LYS B C 1
ATOM 4144 O O . LYS B 1 250 ? 2.081 22.083 16.599 1.00 20.28 279 LYS B O 1
ATOM 4150 N N . SER B 1 251 ? 3.378 23.787 15.892 1.00 18.49 280 SER B N 1
ATOM 4151 C CA . SER B 1 251 ? 3.929 23.027 14.765 1.00 18.26 280 SER B CA 1
ATOM 4152 C C . SER B 1 251 ? 4.817 21.873 15.225 1.00 17.16 280 SER B C 1
ATOM 4153 O O . SER B 1 251 ? 4.769 20.792 14.649 1.00 17.18 280 SER B O 1
ATOM 4156 N N . LEU B 1 252 ? 5.639 22.103 16.252 1.00 15.97 281 LEU B N 1
ATOM 4157 C CA . LEU B 1 252 ? 6.533 21.058 16.758 1.00 18.18 281 LEU B CA 1
ATOM 4158 C C . LEU B 1 252 ? 5.739 19.968 17.477 1.00 19.46 281 LEU B C 1
ATOM 4159 O O . LEU B 1 252 ? 6.044 18.783 17.361 1.00 19.25 281 LEU B O 1
ATOM 4164 N N . ASN B 1 253 ? 4.717 20.375 18.221 1.00 19.81 282 ASN B N 1
ATOM 4165 C CA . ASN B 1 253 ? 3.880 19.421 18.930 1.00 21.23 282 ASN B CA 1
ATOM 4166 C C . ASN B 1 253 ? 3.050 18.621 17.933 1.00 21.37 282 ASN B C 1
ATOM 4167 O O . ASN B 1 253 ? 2.734 17.453 18.167 1.00 20.47 282 ASN B O 1
ATOM 4172 N N . HIS B 1 254 ? 2.702 19.246 16.815 1.00 19.70 283 HIS B N 1
ATOM 4173 C CA . HIS B 1 254 ? 1.941 18.538 15.797 1.00 20.32 283 HIS B CA 1
ATOM 4174 C C . HIS B 1 254 ? 2.887 17.495 15.202 1.00 18.64 283 HIS B C 1
ATOM 4175 O O . HIS B 1 254 ? 2.515 16.339 15.007 1.00 17.59 283 HIS B O 1
ATOM 4182 N N . LEU B 1 255 ? 4.119 17.910 14.927 1.00 17.44 284 LEU B N 1
ATOM 4183 C CA . LEU B 1 255 ? 5.113 16.997 14.380 1.00 16.56 284 LEU B CA 1
ATOM 4184 C C . LEU B 1 255 ? 5.370 15.866 15.381 1.00 15.47 284 LEU B C 1
ATOM 4185 O O . LEU B 1 255 ? 5.424 14.698 15.008 1.00 16.51 284 LEU B O 1
ATOM 4190 N N . LYS B 1 256 ? 5.522 16.208 16.656 1.00 16.47 285 LYS B N 1
ATOM 4191 C CA . LYS B 1 256 ? 5.756 15.195 17.680 1.00 17.20 285 LYS B CA 1
ATOM 4192 C C . LYS B 1 256 ? 4.608 14.191 17.726 1.00 17.21 285 LYS B C 1
ATOM 4193 O O . LYS B 1 256 ? 4.832 12.982 17.828 1.00 13.98 285 LYS B O 1
ATOM 4199 N N . GLU B 1 257 ? 3.378 14.688 17.643 1.00 17.14 286 GLU B N 1
ATOM 4200 C CA . GLU B 1 257 ? 2.217 13.804 17.688 1.00 20.36 286 GLU B CA 1
ATOM 4201 C C . GLU B 1 257 ? 2.136 12.830 16.511 1.00 18.30 286 GLU B C 1
ATOM 4202 O O . GLU B 1 257 ? 1.747 11.680 16.681 1.00 16.94 286 GLU B O 1
ATOM 4208 N N . LEU B 1 258 ? 2.501 13.279 15.318 1.00 18.33 287 LEU B N 1
ATOM 4209 C CA . LEU B 1 258 ? 2.469 12.389 14.161 1.00 17.47 287 LEU B CA 1
ATOM 4210 C C . LEU B 1 258 ? 3.461 11.248 14.382 1.00 18.41 287 LEU B C 1
ATOM 4211 O O . LEU B 1 258 ? 3.192 10.090 14.058 1.00 17.70 287 LEU B O 1
ATOM 4216 N N . ILE B 1 259 ? 4.613 11.592 14.947 1.00 18.25 288 ILE B N 1
ATOM 4217 C CA . ILE B 1 259 ? 5.663 10.629 15.218 1.00 18.78 288 ILE B CA 1
ATOM 4218 C C . ILE B 1 259 ? 5.216 9.635 16.285 1.00 18.93 288 ILE B C 1
ATOM 4219 O O . ILE B 1 259 ? 5.328 8.423 16.104 1.00 19.79 288 ILE B O 1
ATOM 4224 N N . VAL B 1 260 ? 4.702 10.151 17.396 1.00 19.51 289 VAL B N 1
ATOM 4225 C CA . VAL B 1 260 ? 4.246 9.297 18.484 1.00 20.22 289 VAL B CA 1
ATOM 4226 C C . VAL B 1 260 ? 3.143 8.323 18.057 1.00 20.23 289 VAL B C 1
ATOM 4227 O O . VAL B 1 260 ? 3.189 7.137 18.396 1.00 17.73 289 VAL B O 1
ATOM 4231 N N . ARG B 1 261 ? 2.164 8.822 17.309 1.00 22.21 290 ARG B N 1
ATOM 4232 C CA . ARG B 1 261 ? 1.037 8.002 16.868 1.00 26.44 290 ARG B CA 1
ATOM 4233 C C . ARG B 1 261 ? 1.323 7.212 15.593 1.00 26.55 290 ARG B C 1
ATOM 4234 O O . ARG B 1 261 ? 0.468 6.479 15.095 1.00 26.90 290 ARG B O 1
ATOM 4242 N N . GLU B 1 262 ? 2.535 7.362 15.074 1.00 26.43 291 GLU B N 1
ATOM 4243 C CA . GLU B 1 262 ? 2.948 6.662 13.865 1.00 27.02 291 GLU B CA 1
ATOM 4244 C C . GLU B 1 262 ? 2.036 6.937 12.669 1.00 26.37 291 GLU B C 1
ATOM 4245 O O . GLU B 1 262 ? 1.675 6.020 11.927 1.00 27.04 291 GLU B O 1
ATOM 4251 N N . ALA B 1 263 ? 1.658 8.198 12.487 1.00 24.91 292 ALA B N 1
ATOM 4252 C CA . ALA B 1 263 ? 0.817 8.575 11.360 1.00 25.49 292 ALA B CA 1
ATOM 4253 C C . ALA B 1 263 ? 1.745 8.658 10.146 1.00 25.88 292 ALA B C 1
ATOM 4254 O O . ALA B 1 263 ? 1.991 9.737 9.610 1.00 26.07 292 ALA B O 1
ATOM 4256 N N . GLU B 1 264 ? 2.264 7.503 9.736 1.00 25.98 293 GLU B N 1
ATOM 4257 C CA . GLU B 1 264 ? 3.199 7.389 8.619 1.00 26.38 293 GLU B CA 1
ATOM 4258 C C . GLU B 1 264 ? 2.920 8.302 7.432 1.00 24.95 293 GLU B C 1
ATOM 4259 O O . GLU B 1 264 ? 3.780 9.086 7.021 1.00 24.53 293 GLU B O 1
ATOM 4265 N N . GLU B 1 265 ? 1.716 8.211 6.887 1.00 23.68 294 GLU B N 1
ATOM 4266 C CA . GLU B 1 265 ? 1.373 9.006 5.722 1.00 24.06 294 GLU B CA 1
ATOM 4267 C C . GLU B 1 265 ? 1.283 10.508 5.994 1.00 23.26 294 GLU B C 1
ATOM 4268 O O . GLU B 1 265 ? 1.748 11.316 5.191 1.00 22.15 294 GLU B O 1
ATOM 4274 N N . GLU B 1 266 ? 0.693 10.897 7.119 1.00 23.29 295 GLU B N 1
ATOM 4275 C CA . GLU B 1 266 ? 0.574 12.318 7.412 1.00 22.46 295 GLU B CA 1
ATOM 4276 C C . GLU B 1 266 ? 1.938 12.903 7.736 1.00 21.80 295 GLU B C 1
ATOM 4277 O O . GLU B 1 266 ? 2.196 14.076 7.456 1.00 20.53 295 GLU B O 1
ATOM 4283 N N . LEU B 1 267 ? 2.806 12.087 8.329 1.00 18.85 296 LEU B N 1
ATOM 4284 C CA . LEU B 1 267 ? 4.147 12.540 8.687 1.00 20.23 296 LEU B CA 1
ATOM 4285 C C . LEU B 1 267 ? 4.917 12.903 7.427 1.00 20.15 296 LEU B C 1
ATOM 4286 O O . LEU B 1 267 ? 5.539 13.961 7.372 1.00 18.29 296 LEU B O 1
ATOM 4291 N N . VAL B 1 268 ? 4.862 12.040 6.411 1.00 20.36 297 VAL B N 1
ATOM 4292 C CA . VAL B 1 268 ? 5.556 12.324 5.159 1.00 22.07 297 VAL B CA 1
ATOM 4293 C C . VAL B 1 268 ? 4.977 13.577 4.489 1.00 22.20 297 VAL B C 1
ATOM 4294 O O . VAL B 1 268 ? 5.720 14.387 3.937 1.00 21.40 297 VAL B O 1
ATOM 4298 N N . GLU B 1 269 ? 3.659 13.741 4.556 1.00 20.73 298 GLU B N 1
ATOM 4299 C CA . GLU B 1 269 ? 2.997 14.902 3.967 1.00 22.11 298 GLU B CA 1
ATOM 4300 C C . GLU B 1 269 ? 3.464 16.205 4.612 1.00 19.89 298 GLU B C 1
ATOM 4301 O O . GLU B 1 269 ? 3.627 17.215 3.935 1.00 18.26 298 GLU B O 1
ATOM 4307 N N . TYR B 1 270 ? 3.660 16.172 5.928 1.00 17.53 299 TYR B N 1
ATOM 4308 C CA . TYR B 1 270 ? 4.119 17.329 6.682 1.00 17.94 299 TYR B CA 1
ATOM 4309 C C . TYR B 1 270 ? 5.537 17.687 6.234 1.00 17.32 299 TYR B C 1
ATOM 4310 O O . TYR B 1 270 ? 5.834 18.849 5.958 1.00 17.93 299 TYR B O 1
ATOM 4319 N N . LEU B 1 271 ? 6.399 16.675 6.145 1.00 15.84 300 LEU B N 1
ATOM 4320 C CA . LEU B 1 271 ? 7.794 16.863 5.753 1.00 16.18 300 LEU B CA 1
ATOM 4321 C C . LEU B 1 271 ? 7.976 17.237 4.287 1.00 17.83 300 LEU B C 1
ATOM 4322 O O . LEU B 1 271 ? 8.896 17.980 3.941 1.00 17.76 300 LEU B O 1
ATOM 4327 N N . LYS B 1 272 ? 7.106 16.719 3.425 1.00 17.76 301 LYS B N 1
ATOM 4328 C CA . LYS B 1 272 ? 7.189 17.025 1.996 1.00 20.20 301 LYS B CA 1
ATOM 4329 C C . LYS B 1 272 ? 6.824 18.482 1.731 1.00 20.21 301 LYS B C 1
ATOM 4330 O O . LYS B 1 272 ? 7.440 19.144 0.899 1.00 19.05 301 LYS B O 1
ATOM 4336 N N . GLU B 1 273 ? 5.814 18.981 2.432 1.00 19.43 302 GLU B N 1
ATOM 4337 C CA . GLU B 1 273 ? 5.407 20.362 2.233 1.00 20.74 302 GLU B CA 1
ATOM 4338 C C . GLU B 1 273 ? 6.498 21.287 2.750 1.00 20.34 302 GLU B C 1
ATOM 4339 O O . GLU B 1 273 ? 6.845 22.274 2.099 1.00 18.52 302 GLU B O 1
ATOM 4345 N N . VAL B 1 274 ? 7.045 20.961 3.919 1.00 17.78 303 VAL B N 1
ATOM 4346 C CA . VAL B 1 274 ? 8.112 21.771 4.491 1.00 18.43 303 VAL B CA 1
ATOM 4347 C C . VAL B 1 274 ? 9.304 21.836 3.541 1.00 18.59 303 VAL B C 1
ATOM 4348 O O . VAL B 1 274 ? 9.891 22.898 3.354 1.00 18.20 303 VAL B O 1
ATOM 4352 N N . LYS B 1 275 ? 9.671 20.700 2.959 1.00 18.81 304 LYS B N 1
ATOM 4353 C CA . LYS B 1 275 ? 10.793 20.674 2.034 1.00 21.00 304 LYS B CA 1
ATOM 4354 C C . LYS B 1 275 ? 10.507 21.560 0.823 1.00 21.54 304 LYS B C 1
ATOM 4355 O O . LYS B 1 275 ? 11.364 22.332 0.392 1.00 22.15 304 LYS B O 1
ATOM 4361 N N . ILE B 1 276 ? 9.302 21.449 0.274 1.00 23.30 305 ILE B N 1
ATOM 4362 C CA . ILE B 1 276 ? 8.934 22.256 -0.890 1.00 22.14 305 ILE B CA 1
ATOM 4363 C C . ILE B 1 276 ? 9.008 23.748 -0.569 1.00 23.51 305 ILE B C 1
ATOM 4364 O O . ILE B 1 276 ? 9.568 24.533 -1.340 1.00 22.38 305 ILE B O 1
ATOM 4369 N N . LYS B 1 277 ? 8.457 24.137 0.577 1.00 24.21 306 LYS B N 1
ATOM 4370 C CA . LYS B 1 277 ? 8.466 25.538 0.987 1.00 24.74 306 LYS B CA 1
ATOM 4371 C C . LYS B 1 277 ? 9.883 26.055 1.242 1.00 23.72 306 LYS B C 1
ATOM 4372 O O . LYS B 1 277 ? 10.197 27.194 0.915 1.00 24.26 306 LYS B O 1
ATOM 4378 N N . ARG B 1 278 ? 10.734 25.217 1.824 1.00 23.20 307 ARG B N 1
ATOM 4379 C CA . ARG B 1 278 ? 12.108 25.613 2.127 1.00 25.06 307 ARG B CA 1
ATOM 4380 C C . ARG B 1 278 ? 12.950 25.772 0.865 1.00 26.79 307 ARG B C 1
ATOM 4381 O O . ARG B 1 278 ? 13.840 26.616 0.801 1.00 25.81 307 ARG B O 1
ATOM 4397 N N . GLU B 1 280 ? 11.756 26.619 -2.186 1.00 37.66 309 GLU B N 1
ATOM 4398 C CA . GLU B 1 280 ? 11.304 27.752 -2.979 1.00 40.71 309 GLU B CA 1
ATOM 4399 C C . GLU B 1 280 ? 11.549 29.118 -2.351 1.00 42.03 309 GLU B C 1
ATOM 4400 O O . GLU B 1 280 ? 10.946 30.105 -2.763 1.00 43.19 309 GLU B O 1
ATOM 4406 N N . ILE B 1 281 ? 12.436 29.183 -1.361 1.00 44.12 310 ILE B N 1
ATOM 4407 C CA . ILE B 1 281 ? 12.751 30.464 -0.738 1.00 46.65 310 ILE B CA 1
ATOM 4408 C C . ILE B 1 281 ? 14.241 30.749 -0.867 1.00 47.23 310 ILE B C 1
ATOM 4409 O O . ILE B 1 281 ? 14.990 29.807 -1.200 1.00 48.27 310 ILE B O 1
ATOM 4423 N N . GLN C 1 2 ? 54.539 -8.465 36.905 1.00 50.06 31 GLN C N 1
ATOM 4424 C CA . GLN C 1 2 ? 54.870 -8.041 35.553 1.00 45.28 31 GLN C CA 1
ATOM 4425 C C . GLN C 1 2 ? 53.623 -7.849 34.701 1.00 39.42 31 GLN C C 1
ATOM 4426 O O . GLN C 1 2 ? 53.713 -7.431 33.552 1.00 37.39 31 GLN C O 1
ATOM 4432 N N . ASN C 1 3 ? 52.464 -8.160 35.274 1.00 35.05 32 ASN C N 1
ATOM 4433 C CA . ASN C 1 3 ? 51.185 -8.012 34.580 1.00 30.83 32 ASN C CA 1
ATOM 4434 C C . ASN C 1 3 ? 50.182 -7.301 35.470 1.00 27.80 32 ASN C C 1
ATOM 4435 O O . ASN C 1 3 ? 49.588 -7.916 36.353 1.00 27.81 32 ASN C O 1
ATOM 4440 N N . VAL C 1 4 ? 49.998 -6.007 35.228 1.00 24.56 33 VAL C N 1
ATOM 4441 C CA . VAL C 1 4 ? 49.055 -5.201 35.989 1.00 20.39 33 VAL C CA 1
ATOM 4442 C C . VAL C 1 4 ? 47.739 -5.094 35.217 1.00 19.17 33 VAL C C 1
ATOM 4443 O O . VAL C 1 4 ? 47.731 -4.998 33.991 1.00 15.54 33 VAL C O 1
ATOM 4447 N N . LEU C 1 5 ? 46.627 -5.149 35.938 1.00 16.56 34 LEU C N 1
ATOM 4448 C CA . LEU C 1 5 ? 45.328 -5.026 35.303 1.00 15.95 34 LEU C CA 1
ATOM 4449 C C . LEU C 1 5 ? 44.566 -3.863 35.898 1.00 17.93 34 LEU C C 1
ATOM 4450 O O . LEU C 1 5 ? 44.357 -3.794 37.120 1.00 17.32 34 LEU C O 1
ATOM 4455 N N . ILE C 1 6 ? 44.163 -2.946 35.028 1.00 14.91 35 ILE C N 1
ATOM 4456 C CA . ILE C 1 6 ? 43.373 -1.797 35.435 1.00 15.97 35 ILE C CA 1
ATOM 4457 C C . ILE C 1 6 ? 41.915 -2.165 35.164 1.00 15.30 35 ILE C C 1
ATOM 4458 O O . ILE C 1 6 ? 41.528 -2.381 34.011 1.00 16.11 35 ILE C O 1
ATOM 4463 N N . VAL C 1 7 ? 41.113 -2.257 36.218 1.00 13.18 36 VAL C N 1
ATOM 4464 C CA . VAL C 1 7 ? 39.696 -2.569 36.049 1.00 15.22 36 VAL C CA 1
ATOM 4465 C C . VAL C 1 7 ? 38.964 -1.235 36.125 1.00 15.80 36 VAL C C 1
ATOM 4466 O O . VAL C 1 7 ? 38.968 -0.580 37.165 1.00 14.48 36 VAL C O 1
ATOM 4470 N N . GLY C 1 8 ? 38.345 -0.834 35.014 1.00 15.01 37 GLY C N 1
ATOM 4471 C CA . GLY C 1 8 ? 37.657 0.443 34.972 1.00 16.92 37 GLY C CA 1
ATOM 4472 C C . GLY C 1 8 ? 38.704 1.437 34.510 1.00 16.51 37 GLY C C 1
ATOM 4473 O O . GLY C 1 8 ? 39.408 2.026 35.318 1.00 14.33 37 GLY C O 1
ATOM 4474 N N . VAL C 1 9 ? 38.822 1.605 33.198 1.00 16.81 38 VAL C N 1
ATOM 4475 C CA . VAL C 1 9 ? 39.821 2.498 32.636 1.00 16.73 38 VAL C CA 1
ATOM 4476 C C . VAL C 1 9 ? 39.279 3.906 32.412 1.00 16.82 38 VAL C C 1
ATOM 4477 O O . VAL C 1 9 ? 39.055 4.331 31.276 1.00 17.69 38 VAL C O 1
ATOM 4481 N N . GLY C 1 10 ? 39.069 4.624 33.510 1.00 15.50 39 GLY C N 1
ATOM 4482 C CA . GLY C 1 10 ? 38.562 5.979 33.425 1.00 15.84 39 GLY C CA 1
ATOM 4483 C C . GLY C 1 10 ? 39.576 6.960 33.971 1.00 15.47 39 GLY C C 1
ATOM 4484 O O . GLY C 1 10 ? 40.778 6.758 33.811 1.00 12.19 39 GLY C O 1
ATOM 4485 N N . PHE C 1 11 ? 39.105 8.018 34.627 1.00 17.03 40 PHE C N 1
ATOM 4486 C CA . PHE C 1 11 ? 40.015 9.014 35.178 1.00 17.02 40 PHE C CA 1
ATOM 4487 C C . PHE C 1 11 ? 40.993 8.445 36.207 1.00 16.23 40 PHE C C 1
ATOM 4488 O O . PHE C 1 11 ? 42.203 8.640 36.091 1.00 16.58 40 PHE C O 1
ATOM 4504 N N . GLY C 1 13 ? 41.512 5.073 37.004 1.00 15.85 42 GLY C N 1
ATOM 4505 C CA . GLY C 1 13 ? 42.213 3.923 36.467 1.00 14.85 42 GLY C CA 1
ATOM 4506 C C . GLY C 1 13 ? 43.323 4.360 35.528 1.00 15.73 42 GLY C C 1
ATOM 4507 O O . GLY C 1 13 ? 44.432 3.833 35.573 1.00 15.48 42 GLY C O 1
ATOM 4508 N N . GLY C 1 14 ? 43.022 5.336 34.678 1.00 14.25 43 GLY C N 1
ATOM 4509 C CA . GLY C 1 14 ? 44.013 5.830 33.737 1.00 16.25 43 GLY C CA 1
ATOM 4510 C C . GLY C 1 14 ? 45.125 6.620 34.407 1.00 16.84 43 GLY C C 1
ATOM 4511 O O . GLY C 1 14 ? 46.285 6.544 33.995 1.00 16.15 43 GLY C O 1
ATOM 4512 N N . SER C 1 15 ? 44.774 7.386 35.434 1.00 14.16 44 SER C N 1
ATOM 4513 C CA . SER C 1 15 ? 45.758 8.183 36.166 1.00 15.11 44 SER C CA 1
ATOM 4514 C C . SER C 1 15 ? 46.725 7.252 36.880 1.00 14.21 44 SER C C 1
ATOM 4515 O O . SER C 1 15 ? 47.914 7.541 36.981 1.00 16.41 44 SER C O 1
ATOM 4518 N N . PHE C 1 16 ? 46.222 6.122 37.369 1.00 15.93 45 PHE C N 1
ATOM 4519 C CA . PHE C 1 16 ? 47.096 5.170 38.046 1.00 15.74 45 PHE C CA 1
ATOM 4520 C C . PHE C 1 16 ? 48.055 4.517 37.052 1.00 16.65 45 PHE C C 1
ATOM 4521 O O . PHE C 1 16 ? 49.249 4.368 37.335 1.00 14.73 45 PHE C O 1
ATOM 4529 N N . ALA C 1 17 ? 47.532 4.127 35.893 1.00 15.36 46 ALA C N 1
ATOM 4530 C CA . ALA C 1 17 ? 48.360 3.498 34.863 1.00 14.44 46 ALA C CA 1
ATOM 4531 C C . ALA C 1 17 ? 49.449 4.449 34.363 1.00 14.01 46 ALA C C 1
ATOM 4532 O O . ALA C 1 17 ? 50.596 4.044 34.177 1.00 14.65 46 ALA C O 1
ATOM 4534 N N . LYS C 1 18 ? 49.087 5.709 34.126 1.00 14.77 47 LYS C N 1
ATOM 4535 C CA . LYS C 1 18 ? 50.059 6.696 33.654 1.00 15.85 47 LYS C CA 1
ATOM 4536 C C . LYS C 1 18 ? 51.128 6.925 34.717 1.00 15.72 47 LYS C C 1
ATOM 4537 O O . LYS C 1 18 ? 52.320 6.994 34.421 1.00 14.74 47 LYS C O 1
ATOM 4543 N N . SER C 1 19 ? 50.691 7.059 35.962 1.00 13.38 48 SER C N 1
ATOM 4544 C CA . SER C 1 19 ? 51.621 7.287 37.051 1.00 14.57 48 SER C CA 1
ATOM 4545 C C . SER C 1 19 ? 52.563 6.113 37.219 1.00 12.83 48 SER C C 1
ATOM 4546 O O . SER C 1 19 ? 53.757 6.302 37.414 1.00 12.96 48 SER C O 1
ATOM 4549 N N . LEU C 1 20 ? 52.024 4.899 37.149 1.00 14.28 49 LEU C N 1
ATOM 4550 C CA . LEU C 1 20 ? 52.827 3.688 37.297 1.00 14.66 49 LEU C CA 1
ATOM 4551 C C . LEU C 1 20 ? 53.906 3.613 36.212 1.00 15.94 49 LEU C C 1
ATOM 4552 O O . LEU C 1 20 ? 55.066 3.314 36.489 1.00 15.65 49 LEU C O 1
ATOM 4557 N N . ARG C 1 21 ? 53.516 3.886 34.973 1.00 15.43 50 ARG C N 1
ATOM 4558 C CA . ARG C 1 21 ? 54.451 3.860 33.857 1.00 17.94 50 ARG C CA 1
ATOM 4559 C C . ARG C 1 21 ? 55.547 4.912 34.065 1.00 19.57 50 ARG C C 1
ATOM 4560 O O . ARG C 1 21 ? 56.739 4.620 33.967 1.00 20.68 50 ARG C O 1
ATOM 4568 N N . ARG C 1 22 ? 55.133 6.135 34.372 1.00 19.64 51 ARG C N 1
ATOM 4569 C CA . ARG C 1 22 ? 56.070 7.230 34.574 1.00 22.37 51 ARG C CA 1
ATOM 4570 C C . ARG C 1 22 ? 57.021 6.988 35.756 1.00 23.14 51 ARG C C 1
ATOM 4571 O O . ARG C 1 22 ? 58.115 7.547 35.805 1.00 24.08 51 ARG C O 1
ATOM 4579 N N . SER C 1 23 ? 56.607 6.155 36.703 1.00 22.88 52 SER C N 1
ATOM 4580 C CA . SER C 1 23 ? 57.452 5.853 37.852 1.00 24.10 52 SER C CA 1
ATOM 4581 C C . SER C 1 23 ? 58.474 4.782 37.499 1.00 23.48 52 SER C C 1
ATOM 4582 O O . SER C 1 23 ? 59.288 4.392 38.336 1.00 21.92 52 SER C O 1
ATOM 4585 N N . GLY C 1 24 ? 58.420 4.307 36.256 1.00 24.99 53 GLY C N 1
ATOM 4586 C CA . GLY C 1 24 ? 59.367 3.304 35.805 1.00 24.34 53 GLY C CA 1
ATOM 4587 C C . GLY C 1 24 ? 58.897 1.863 35.681 1.00 25.48 53 GLY C C 1
ATOM 4588 O O . GLY C 1 24 ? 59.730 0.974 35.496 1.00 25.97 53 GLY C O 1
ATOM 4589 N N . PHE C 1 25 ? 57.592 1.610 35.783 1.00 23.94 54 PHE C N 1
ATOM 4590 C CA . PHE C 1 25 ? 57.084 0.241 35.654 1.00 25.21 54 PHE C CA 1
ATOM 4591 C C . PHE C 1 25 ? 57.354 -0.223 34.225 1.00 26.39 54 PHE C C 1
ATOM 4592 O O . PHE C 1 25 ? 56.991 0.463 33.272 1.00 26.32 54 PHE C O 1
ATOM 4600 N N . LYS C 1 26 ? 57.993 -1.380 34.074 1.00 28.70 55 LYS C N 1
ATOM 4601 C CA . LYS C 1 26 ? 58.310 -1.893 32.740 1.00 30.38 55 LYS C CA 1
ATOM 4602 C C . LYS C 1 26 ? 57.462 -3.088 32.335 1.00 29.53 55 LYS C C 1
ATOM 4603 O O . LYS C 1 26 ? 57.615 -3.618 31.233 1.00 31.09 55 LYS C O 1
ATOM 4609 N N . GLY C 1 27 ? 56.576 -3.525 33.223 1.00 26.79 56 GLY C N 1
ATOM 4610 C CA . GLY C 1 27 ? 55.737 -4.659 32.899 1.00 24.44 56 GLY C CA 1
ATOM 4611 C C . GLY C 1 27 ? 54.623 -4.268 31.955 1.00 23.49 56 GLY C C 1
ATOM 4612 O O . GLY C 1 27 ? 54.633 -3.178 31.383 1.00 22.80 56 GLY C O 1
ATOM 4613 N N . LYS C 1 28 ? 53.658 -5.167 31.792 1.00 22.18 57 LYS C N 1
ATOM 4614 C CA . LYS C 1 28 ? 52.518 -4.927 30.924 1.00 21.18 57 LYS C CA 1
ATOM 4615 C C . LYS C 1 28 ? 51.344 -4.371 31.714 1.00 20.54 57 LYS C C 1
ATOM 4616 O O . LYS C 1 28 ? 51.070 -4.808 32.835 1.00 19.05 57 LYS C O 1
ATOM 4622 N N . ILE C 1 29 ? 50.663 -3.392 31.136 1.00 18.51 58 ILE C N 1
ATOM 4623 C CA . ILE C 1 29 ? 49.496 -2.814 31.777 1.00 18.93 58 ILE C CA 1
ATOM 4624 C C . ILE C 1 29 ? 48.297 -3.153 30.904 1.00 19.77 58 ILE C C 1
ATOM 4625 O O . ILE C 1 29 ? 48.214 -2.729 29.745 1.00 20.01 58 ILE C O 1
ATOM 4630 N N . TYR C 1 30 ? 47.385 -3.940 31.460 1.00 19.25 59 TYR C N 1
ATOM 4631 C CA . TYR C 1 30 ? 46.186 -4.359 30.755 1.00 18.85 59 TYR C CA 1
ATOM 4632 C C . TYR C 1 30 ? 44.980 -3.647 31.331 1.00 20.27 59 TYR C C 1
ATOM 4633 O O . TYR C 1 30 ? 45.009 -3.174 32.471 1.00 17.86 59 TYR C O 1
ATOM 4642 N N . GLY C 1 31 ? 43.912 -3.588 30.545 1.00 16.79 60 GLY C N 1
ATOM 4643 C CA . GLY C 1 31 ? 42.711 -2.929 31.004 1.00 16.87 60 GLY C CA 1
ATOM 4644 C C . GLY C 1 31 ? 41.456 -3.729 30.746 1.00 18.43 60 GLY C C 1
ATOM 4645 O O . GLY C 1 31 ? 41.368 -4.491 29.784 1.00 20.23 60 GLY C O 1
ATOM 4646 N N . TYR C 1 32 ? 40.488 -3.570 31.635 1.00 17.67 61 TYR C N 1
ATOM 4647 C CA . TYR C 1 32 ? 39.200 -4.229 31.509 1.00 18.78 61 TYR C CA 1
ATOM 4648 C C . TYR C 1 32 ? 38.150 -3.169 31.822 1.00 19.37 61 TYR C C 1
ATOM 4649 O O . TYR C 1 32 ? 38.226 -2.482 32.842 1.00 17.04 61 TYR C O 1
ATOM 4658 N N . ASP C 1 33 ? 37.171 -3.033 30.939 1.00 18.70 62 ASP C N 1
ATOM 4659 C CA . ASP C 1 33 ? 36.135 -2.032 31.112 1.00 20.92 62 ASP C CA 1
ATOM 4660 C C . ASP C 1 33 ? 34.909 -2.517 30.347 1.00 22.00 62 ASP C C 1
ATOM 4661 O O . ASP C 1 33 ? 35.043 -3.296 29.410 1.00 22.81 62 ASP C O 1
ATOM 4666 N N . ILE C 1 34 ? 33.718 -2.091 30.749 1.00 22.51 63 ILE C N 1
ATOM 4667 C CA . ILE C 1 34 ? 32.521 -2.524 30.032 1.00 24.47 63 ILE C CA 1
ATOM 4668 C C . ILE C 1 34 ? 32.283 -1.638 28.815 1.00 24.06 63 ILE C C 1
ATOM 4669 O O . ILE C 1 34 ? 31.505 -1.986 27.922 1.00 22.16 63 ILE C O 1
ATOM 4674 N N . ASN C 1 35 ? 32.957 -0.490 28.791 1.00 22.44 64 ASN C N 1
ATOM 4675 C CA . ASN C 1 35 ? 32.829 0.457 27.694 1.00 22.70 64 ASN C CA 1
ATOM 4676 C C . ASN C 1 35 ? 33.965 0.259 26.682 1.00 23.89 64 ASN C C 1
ATOM 4677 O O . ASN C 1 35 ? 35.146 0.447 26.999 1.00 20.78 64 ASN C O 1
ATOM 4682 N N . PRO C 1 36 ? 33.617 -0.127 25.441 1.00 24.16 65 PRO C N 1
ATOM 4683 C CA . PRO C 1 36 ? 34.595 -0.355 24.371 1.00 22.41 65 PRO C CA 1
ATOM 4684 C C . PRO C 1 36 ? 35.449 0.868 24.031 1.00 19.94 65 PRO C C 1
ATOM 4685 O O . PRO C 1 36 ? 36.636 0.740 23.708 1.00 18.41 65 PRO C O 1
ATOM 4689 N N . GLU C 1 37 ? 34.843 2.049 24.097 1.00 18.58 66 GLU C N 1
ATOM 4690 C CA . GLU C 1 37 ? 35.558 3.278 23.797 1.00 18.57 66 GLU C CA 1
ATOM 4691 C C . GLU C 1 37 ? 36.659 3.539 24.826 1.00 19.13 66 GLU C C 1
ATOM 4692 O O . GLU C 1 37 ? 37.725 4.040 24.475 1.00 18.55 66 GLU C O 1
ATOM 4698 N N . SER C 1 38 ? 36.400 3.198 26.089 1.00 18.90 67 SER C N 1
ATOM 4699 C CA . SER C 1 38 ? 37.390 3.383 27.152 1.00 20.61 67 SER C CA 1
ATOM 4700 C C . SER C 1 38 ? 38.670 2.638 26.812 1.00 18.78 67 SER C C 1
ATOM 4701 O O . SER C 1 38 ? 39.768 3.193 26.905 1.00 17.32 67 SER C O 1
ATOM 4704 N N . ILE C 1 39 ? 38.507 1.375 26.430 1.00 16.81 68 ILE C N 1
ATOM 4705 C CA . ILE C 1 39 ? 39.621 0.510 26.067 1.00 16.64 68 ILE C CA 1
ATOM 4706 C C . ILE C 1 39 ? 40.364 1.068 24.857 1.00 16.71 68 ILE C C 1
ATOM 4707 O O . ILE C 1 39 ? 41.594 1.191 24.872 1.00 15.58 68 ILE C O 1
ATOM 4712 N N . SER C 1 40 ? 39.602 1.406 23.817 1.00 16.36 69 SER C N 1
ATOM 4713 C CA . SER C 1 40 ? 40.149 1.953 22.575 1.00 18.57 69 SER C CA 1
ATOM 4714 C C . SER C 1 40 ? 40.945 3.234 22.824 1.00 18.58 69 SER C C 1
ATOM 4715 O O . SER C 1 40 ? 42.063 3.388 22.332 1.00 18.05 69 SER C O 1
ATOM 4718 N N . LYS C 1 41 ? 40.358 4.152 23.583 1.00 16.82 70 LYS C N 1
ATOM 4719 C CA . LYS C 1 41 ? 41.012 5.415 23.899 1.00 19.07 70 LYS C CA 1
ATOM 4720 C C . LYS C 1 41 ? 42.311 5.208 24.665 1.00 18.83 70 LYS C C 1
ATOM 4721 O O . LYS C 1 41 ? 43.337 5.789 24.323 1.00 17.93 70 LYS C O 1
ATOM 4727 N N . ALA C 1 42 ? 42.247 4.394 25.715 1.00 19.14 71 ALA C N 1
ATOM 4728 C CA . ALA C 1 42 ? 43.408 4.112 26.557 1.00 19.96 71 ALA C CA 1
ATOM 4729 C C . ALA C 1 42 ? 44.552 3.506 25.753 1.00 19.87 71 ALA C C 1
ATOM 4730 O O . ALA C 1 42 ? 45.724 3.831 25.979 1.00 17.77 71 ALA C O 1
ATOM 4732 N N . VAL C 1 43 ? 44.215 2.618 24.824 1.00 19.59 72 VAL C N 1
ATOM 4733 C CA . VAL C 1 43 ? 45.230 1.995 23.983 1.00 20.94 72 VAL C CA 1
ATOM 4734 C C . VAL C 1 43 ? 45.835 3.075 23.089 1.00 19.59 72 VAL C C 1
ATOM 4735 O O . VAL C 1 43 ? 47.053 3.161 22.947 1.00 21.38 72 VAL C O 1
ATOM 4739 N N . ASP C 1 44 ? 44.984 3.909 22.500 1.00 21.96 73 ASP C N 1
ATOM 4740 C CA . ASP C 1 44 ? 45.464 5.001 21.645 1.00 20.69 73 ASP C CA 1
ATOM 4741 C C . ASP C 1 44 ? 46.425 5.934 22.379 1.00 19.48 73 ASP C C 1
ATOM 4742 O O . ASP C 1 44 ? 47.461 6.340 21.838 1.00 16.68 73 ASP C O 1
ATOM 4747 N N . LEU C 1 45 ? 46.075 6.272 23.615 1.00 18.41 74 LEU C N 1
ATOM 4748 C CA . LEU C 1 45 ? 46.885 7.176 24.419 1.00 17.70 74 LEU C CA 1
ATOM 4749 C C . LEU C 1 45 ? 48.109 6.499 25.032 1.00 17.79 74 LEU C C 1
ATOM 4750 O O . LEU C 1 45 ? 48.956 7.162 25.630 1.00 17.86 74 LEU C O 1
ATOM 4755 N N . GLY C 1 46 ? 48.206 5.182 24.875 1.00 16.95 75 GLY C N 1
ATOM 4756 C CA . GLY C 1 46 ? 49.334 4.456 25.427 1.00 18.68 75 GLY C CA 1
ATOM 4757 C C . GLY C 1 46 ? 49.230 4.279 26.932 1.00 19.96 75 GLY C C 1
ATOM 4758 O O . GLY C 1 46 ? 50.221 3.978 27.604 1.00 20.74 75 GLY C O 1
ATOM 4759 N N . ILE C 1 47 ? 48.030 4.467 27.468 1.00 17.68 76 ILE C N 1
ATOM 4760 C CA . ILE C 1 47 ? 47.808 4.325 28.903 1.00 18.90 76 ILE C CA 1
ATOM 4761 C C . ILE C 1 47 ? 47.852 2.847 29.280 1.00 18.32 76 ILE C C 1
ATOM 4762 O O . ILE C 1 47 ? 48.349 2.479 30.345 1.00 20.30 76 ILE C O 1
ATOM 4767 N N . ILE C 1 48 ? 47.327 1.998 28.405 1.00 17.31 77 ILE C N 1
ATOM 4768 C CA . ILE C 1 48 ? 47.385 0.563 28.627 1.00 16.87 77 ILE C CA 1
ATOM 4769 C C . ILE C 1 48 ? 47.928 -0.042 27.337 1.00 19.98 77 ILE C C 1
ATOM 4770 O O . ILE C 1 48 ? 47.842 0.572 26.266 1.00 20.16 77 ILE C O 1
ATOM 4775 N N . ASP C 1 49 ? 48.494 -1.238 27.437 1.00 21.53 78 ASP C N 1
ATOM 4776 C CA . ASP C 1 49 ? 49.061 -1.909 26.272 1.00 23.47 78 ASP C CA 1
ATOM 4777 C C . ASP C 1 49 ? 47.986 -2.632 25.484 1.00 23.39 78 ASP C C 1
ATOM 4778 O O . ASP C 1 49 ? 48.051 -2.730 24.258 1.00 21.84 78 ASP C O 1
ATOM 4783 N N . GLU C 1 50 ? 46.992 -3.141 26.202 1.00 23.06 79 GLU C N 1
ATOM 4784 C CA . GLU C 1 50 ? 45.914 -3.893 25.585 1.00 23.38 79 GLU C CA 1
ATOM 4785 C C . GLU C 1 50 ? 44.762 -3.961 26.576 1.00 23.07 79 GLU C C 1
ATOM 4786 O O . GLU C 1 50 ? 44.976 -3.916 27.790 1.00 21.39 79 GLU C O 1
ATOM 4792 N N . GLY C 1 51 ? 43.545 -4.067 26.062 1.00 20.60 80 GLY C N 1
ATOM 4793 C CA . GLY C 1 51 ? 42.395 -4.148 26.939 1.00 21.87 80 GLY C CA 1
ATOM 4794 C C . GLY C 1 51 ? 41.297 -4.991 26.337 1.00 21.67 80 GLY C C 1
ATOM 4795 O O . GLY C 1 51 ? 41.434 -5.475 25.218 1.00 22.99 80 GLY C O 1
ATOM 4796 N N . THR C 1 52 ? 40.207 -5.161 27.076 1.00 21.33 81 THR C N 1
ATOM 4797 C CA . THR C 1 52 ? 39.071 -5.953 26.611 1.00 21.29 81 THR C CA 1
ATOM 4798 C C . THR C 1 52 ? 37.829 -5.583 27.413 1.00 21.54 81 THR C C 1
ATOM 4799 O O . THR C 1 52 ? 37.923 -4.958 28.477 1.00 20.08 81 THR C O 1
ATOM 4803 N N . THR C 1 53 ? 36.667 -5.962 26.894 1.00 22.12 82 THR C N 1
ATOM 4804 C CA . THR C 1 53 ? 35.401 -5.694 27.567 1.00 23.82 82 THR C CA 1
ATOM 4805 C C . THR C 1 53 ? 34.779 -7.016 27.991 1.00 24.85 82 THR C C 1
ATOM 4806 O O . THR C 1 53 ? 33.680 -7.049 28.547 1.00 26.34 82 THR C O 1
ATOM 4810 N N . SER C 1 54 ? 35.496 -8.101 27.715 1.00 26.23 83 SER C N 1
ATOM 4811 C CA . SER C 1 54 ? 35.062 -9.451 28.060 1.00 27.69 83 SER C CA 1
ATOM 4812 C C . SER C 1 54 ? 35.869 -9.948 29.255 1.00 28.19 83 SER C C 1
ATOM 4813 O O . SER C 1 54 ? 37.049 -10.267 29.121 1.00 28.52 83 SER C O 1
ATOM 4816 N N . ILE C 1 55 ? 35.232 -10.021 30.418 1.00 27.80 84 ILE C N 1
ATOM 4817 C CA . ILE C 1 55 ? 35.918 -10.457 31.629 1.00 29.49 84 ILE C CA 1
ATOM 4818 C C . ILE C 1 55 ? 36.668 -11.772 31.457 1.00 29.25 84 ILE C C 1
ATOM 4819 O O . ILE C 1 55 ? 37.742 -11.957 32.023 1.00 30.24 84 ILE C O 1
ATOM 4824 N N . ALA C 1 56 ? 36.109 -12.677 30.661 1.00 30.36 85 ALA C N 1
ATOM 4825 C CA . ALA C 1 56 ? 36.725 -13.977 30.432 1.00 31.33 85 ALA C CA 1
ATOM 4826 C C . ALA C 1 56 ? 38.089 -13.897 29.749 1.00 32.54 85 ALA C C 1
ATOM 4827 O O . ALA C 1 56 ? 38.969 -14.721 30.006 1.00 31.22 85 ALA C O 1
ATOM 4829 N N . LYS C 1 57 ? 38.266 -12.901 28.885 1.00 31.60 86 LYS C N 1
ATOM 4830 C CA . LYS C 1 57 ? 39.518 -12.735 28.154 1.00 31.60 86 LYS C CA 1
ATOM 4831 C C . LYS C 1 57 ? 40.639 -12.260 29.072 1.00 30.21 86 LYS C C 1
ATOM 4832 O O . LYS C 1 57 ? 41.818 -12.348 28.735 1.00 27.84 86 LYS C O 1
ATOM 4838 N N . VAL C 1 58 ? 40.267 -11.768 30.246 1.00 30.37 87 VAL C N 1
ATOM 4839 C CA . VAL C 1 58 ? 41.254 -11.289 31.202 1.00 29.15 87 VAL C CA 1
ATOM 4840 C C . VAL C 1 58 ? 42.228 -12.401 31.591 1.00 29.68 87 VAL C C 1
ATOM 4841 O O . VAL C 1 58 ? 43.400 -12.140 31.869 1.00 26.84 87 VAL C O 1
ATOM 4845 N N . GLU C 1 59 ? 41.754 -13.646 31.584 1.00 30.19 88 GLU C N 1
ATOM 4846 C CA . GLU C 1 59 ? 42.620 -14.761 31.950 1.00 31.21 88 GLU C CA 1
ATOM 4847 C C . GLU C 1 59 ? 43.796 -14.844 30.986 1.00 31.08 88 GLU C C 1
ATOM 4848 O O . GLU C 1 59 ? 44.850 -15.369 31.324 1.00 30.55 88 GLU C O 1
ATOM 4854 N N . ASP C 1 60 ? 43.608 -14.304 29.788 1.00 32.72 89 ASP C N 1
ATOM 4855 C CA . ASP C 1 60 ? 44.652 -14.279 28.771 1.00 34.62 89 ASP C CA 1
ATOM 4856 C C . ASP C 1 60 ? 45.780 -13.342 29.187 1.00 34.02 89 ASP C C 1
ATOM 4857 O O . ASP C 1 60 ? 46.899 -13.444 28.682 1.00 35.84 89 ASP C O 1
ATOM 4862 N N . PHE C 1 61 ? 45.481 -12.426 30.105 1.00 32.26 90 PHE C N 1
ATOM 4863 C CA . PHE C 1 61 ? 46.473 -11.468 30.574 1.00 30.26 90 PHE C CA 1
ATOM 4864 C C . PHE C 1 61 ? 47.275 -11.971 31.775 1.00 29.83 90 PHE C C 1
ATOM 4865 O O . PHE C 1 61 ? 48.323 -11.411 32.099 1.00 29.86 90 PHE C O 1
ATOM 4873 N N . SER C 1 62 ? 46.781 -13.015 32.437 1.00 27.77 91 SER C N 1
ATOM 4874 C CA . SER C 1 62 ? 47.460 -13.573 33.611 1.00 27.12 91 SER C CA 1
ATOM 4875 C C . SER C 1 62 ? 47.885 -12.443 34.550 1.00 23.73 91 SER C C 1
ATOM 4876 O O . SER C 1 62 ? 49.066 -12.288 34.861 1.00 22.47 91 SER C O 1
ATOM 4879 N N . PRO C 1 63 ? 46.919 -11.648 35.028 1.00 22.59 92 PRO C N 1
ATOM 4880 C CA . PRO C 1 63 ? 47.201 -10.525 35.926 1.00 21.20 92 PRO C CA 1
ATOM 4881 C C . PRO C 1 63 ? 47.706 -10.953 37.297 1.00 21.08 92 PRO C C 1
ATOM 4882 O O . PRO C 1 63 ? 47.150 -11.863 37.911 1.00 22.32 92 PRO C O 1
ATOM 4886 N N . ASP C 1 64 ? 48.760 -10.301 37.769 1.00 21.37 93 ASP C N 1
ATOM 4887 C CA . ASP C 1 64 ? 49.290 -10.594 39.094 1.00 22.49 93 ASP C CA 1
ATOM 4888 C C . ASP C 1 64 ? 49.008 -9.437 40.056 1.00 19.04 93 ASP C C 1
ATOM 4889 O O . ASP C 1 64 ? 49.188 -9.571 41.265 1.00 17.48 93 ASP C O 1
ATOM 4894 N N . PHE C 1 65 ? 48.559 -8.306 39.512 1.00 17.65 94 PHE C N 1
ATOM 4895 C CA . PHE C 1 65 ? 48.243 -7.119 40.313 1.00 16.65 94 PHE C CA 1
ATOM 4896 C C . PHE C 1 65 ? 47.053 -6.428 39.658 1.00 16.35 94 PHE C C 1
ATOM 4897 O O . PHE C 1 65 ? 47.149 -5.973 38.522 1.00 15.06 94 PHE C O 1
ATOM 4905 N N . VAL C 1 66 ? 45.939 -6.347 40.380 1.00 15.02 95 VAL C N 1
ATOM 4906 C CA . VAL C 1 66 ? 44.729 -5.721 39.857 1.00 15.50 95 VAL C CA 1
ATOM 4907 C C . VAL C 1 66 ? 44.332 -4.478 40.654 1.00 14.63 95 VAL C C 1
ATOM 4908 O O . VAL C 1 66 ? 44.244 -4.515 41.888 1.00 13.75 95 VAL C O 1
ATOM 4920 N N . LEU C 1 68 ? 41.309 -2.071 41.151 1.00 12.78 97 LEU C N 1
ATOM 4921 C CA . LEU C 1 68 ? 39.889 -1.818 40.914 1.00 12.48 97 LEU C CA 1
ATOM 4922 C C . LEU C 1 68 ? 39.658 -0.329 40.885 1.00 11.58 97 LEU C C 1
ATOM 4923 O O . LEU C 1 68 ? 39.853 0.361 41.895 1.00 12.73 97 LEU C O 1
ATOM 4928 N N . SER C 1 69 ? 39.212 0.159 39.731 1.00 12.00 98 SER C N 1
ATOM 4929 C CA . SER C 1 69 ? 39.011 1.590 39.531 1.00 13.69 98 SER C CA 1
ATOM 4930 C C . SER C 1 69 ? 37.665 1.950 38.902 1.00 15.32 98 SER C C 1
ATOM 4931 O O . SER C 1 69 ? 37.486 3.058 38.392 1.00 15.84 98 SER C O 1
ATOM 4934 N N . SER C 1 70 ? 36.740 0.997 38.915 1.00 14.03 99 SER C N 1
ATOM 4935 C CA . SER C 1 70 ? 35.406 1.216 38.384 1.00 14.42 99 SER C CA 1
ATOM 4936 C C . SER C 1 70 ? 34.561 1.718 39.558 1.00 15.14 99 SER C C 1
ATOM 4937 O O . SER C 1 70 ? 35.073 1.891 40.663 1.00 13.94 99 SER C O 1
ATOM 4940 N N . PRO C 1 71 ? 33.267 1.991 39.332 1.00 14.20 100 PRO C N 1
ATOM 4941 C CA . PRO C 1 71 ? 32.452 2.466 40.455 1.00 15.69 100 PRO C CA 1
ATOM 4942 C C . PRO C 1 71 ? 32.388 1.399 41.553 1.00 14.09 100 PRO C C 1
ATOM 4943 O O . PRO C 1 71 ? 32.311 0.208 41.255 1.00 13.99 100 PRO C O 1
ATOM 4947 N N . VAL C 1 72 ? 32.427 1.822 42.816 1.00 17.16 101 VAL C N 1
ATOM 4948 C CA . VAL C 1 72 ? 32.372 0.881 43.935 1.00 17.50 101 VAL C CA 1
ATOM 4949 C C . VAL C 1 72 ? 31.221 -0.125 43.819 1.00 19.07 101 VAL C C 1
ATOM 4950 O O . VAL C 1 72 ? 31.371 -1.294 44.174 1.00 19.27 101 VAL C O 1
ATOM 4954 N N . ARG C 1 73 ? 30.076 0.325 43.318 1.00 19.80 102 ARG C N 1
ATOM 4955 C CA . ARG C 1 73 ? 28.915 -0.555 43.169 1.00 22.11 102 ARG C CA 1
ATOM 4956 C C . ARG C 1 73 ? 29.197 -1.780 42.294 1.00 20.98 102 ARG C C 1
ATOM 4957 O O . ARG C 1 73 ? 28.462 -2.766 42.357 1.00 19.82 102 ARG C O 1
ATOM 4965 N N . THR C 1 74 ? 30.261 -1.725 41.492 1.00 19.41 103 THR C N 1
ATOM 4966 C CA . THR C 1 74 ? 30.610 -2.838 40.601 1.00 18.51 103 THR C CA 1
ATOM 4967 C C . THR C 1 74 ? 31.612 -3.839 41.178 1.00 17.05 103 THR C C 1
ATOM 4968 O O . THR C 1 74 ? 31.773 -4.938 40.641 1.00 17.46 103 THR C O 1
ATOM 4972 N N . PHE C 1 75 ? 32.280 -3.468 42.265 1.00 17.00 104 PHE C N 1
ATOM 4973 C CA . PHE C 1 75 ? 33.308 -4.325 42.855 1.00 16.19 104 PHE C CA 1
ATOM 4974 C C . PHE C 1 75 ? 32.926 -5.752 43.219 1.00 16.10 104 PHE C C 1
ATOM 4975 O O . PHE C 1 75 ? 33.620 -6.681 42.835 1.00 15.66 104 PHE C O 1
ATOM 4983 N N . ARG C 1 76 ? 31.848 -5.934 43.975 1.00 20.18 105 ARG C N 1
ATOM 4984 C CA . ARG C 1 76 ? 31.453 -7.282 44.377 1.00 22.43 105 ARG C CA 1
ATOM 4985 C C . ARG C 1 76 ? 31.223 -8.225 43.202 1.00 21.61 105 ARG C C 1
ATOM 4986 O O . ARG C 1 76 ? 31.758 -9.332 43.186 1.00 20.63 105 ARG C O 1
ATOM 4994 N N . GLU C 1 77 ? 30.437 -7.795 42.218 1.00 21.98 106 GLU C N 1
ATOM 4995 C CA . GLU C 1 77 ? 30.169 -8.626 41.047 1.00 22.68 106 GLU C CA 1
ATOM 4996 C C . GLU C 1 77 ? 31.459 -8.925 40.281 1.00 21.24 106 GLU C C 1
ATOM 4997 O O . GLU C 1 77 ? 31.695 -10.058 39.853 1.00 18.42 106 GLU C O 1
ATOM 5003 N N . ILE C 1 78 ? 32.294 -7.907 40.105 1.00 19.55 107 ILE C N 1
ATOM 5004 C CA . ILE C 1 78 ? 33.560 -8.094 39.407 1.00 18.44 107 ILE C CA 1
ATOM 5005 C C . ILE C 1 78 ? 34.486 -9.026 40.192 1.00 19.57 107 ILE C C 1
ATOM 5006 O O . ILE C 1 78 ? 35.141 -9.889 39.606 1.00 16.97 107 ILE C O 1
ATOM 5011 N N . ALA C 1 79 ? 34.532 -8.855 41.514 1.00 19.06 108 ALA C N 1
ATOM 5012 C CA . ALA C 1 79 ? 35.391 -9.681 42.359 1.00 18.67 108 ALA C CA 1
ATOM 5013 C C . ALA C 1 79 ? 35.034 -11.154 42.238 1.00 18.53 108 ALA C C 1
ATOM 5014 O O . ALA C 1 79 ? 35.914 -12.003 42.186 1.00 18.84 108 ALA C O 1
ATOM 5016 N N . LYS C 1 80 ? 33.742 -11.459 42.190 1.00 20.43 109 LYS C N 1
ATOM 5017 C CA . LYS C 1 80 ? 33.313 -12.847 42.071 1.00 22.11 109 LYS C CA 1
ATOM 5018 C C . LYS C 1 80 ? 33.858 -13.486 40.797 1.00 22.49 109 LYS C C 1
ATOM 5019 O O . LYS C 1 80 ? 34.319 -14.627 40.821 1.00 23.47 109 LYS C O 1
ATOM 5025 N N . LYS C 1 81 ? 33.812 -12.757 39.687 1.00 20.94 110 LYS C N 1
ATOM 5026 C CA . LYS C 1 81 ? 34.331 -13.281 38.426 1.00 22.98 110 LYS C CA 1
ATOM 5027 C C . LYS C 1 81 ? 35.853 -13.471 38.504 1.00 22.72 110 LYS C C 1
ATOM 5028 O O . LYS C 1 81 ? 36.388 -14.494 38.065 1.00 20.33 110 LYS C O 1
ATOM 5034 N N . LEU C 1 82 ? 36.544 -12.483 39.067 1.00 21.12 111 LEU C N 1
ATOM 5035 C CA . LEU C 1 82 ? 37.992 -12.551 39.206 1.00 22.57 111 LEU C CA 1
ATOM 5036 C C . LEU C 1 82 ? 38.433 -13.721 40.090 1.00 24.08 111 LEU C C 1
ATOM 5037 O O . LEU C 1 82 ? 39.519 -14.266 39.901 1.00 24.41 111 LEU C O 1
ATOM 5042 N N . SER C 1 83 ? 37.595 -14.108 41.051 1.00 24.03 112 SER C N 1
ATOM 5043 C CA . SER C 1 83 ? 37.934 -15.218 41.937 1.00 26.42 112 SER C CA 1
ATOM 5044 C C . SER C 1 83 ? 38.174 -16.525 41.174 1.00 26.60 112 SER C C 1
ATOM 5045 O O . SER C 1 83 ? 38.940 -17.375 41.623 1.00 26.61 112 SER C O 1
ATOM 5048 N N . TYR C 1 84 ? 37.526 -16.687 40.025 1.00 29.15 113 TYR C N 1
ATOM 5049 C CA . TYR C 1 84 ? 37.707 -17.900 39.224 1.00 31.24 113 TYR C CA 1
ATOM 5050 C C . TYR C 1 84 ? 38.826 -17.723 38.201 1.00 31.36 113 TYR C C 1
ATOM 5051 O O . TYR C 1 84 ? 39.424 -18.698 37.739 1.00 29.59 113 TYR C O 1
ATOM 5060 N N . ILE C 1 85 ? 39.112 -16.474 37.860 1.00 27.53 114 ILE C N 1
ATOM 5061 C CA . ILE C 1 85 ? 40.118 -16.167 36.852 1.00 28.57 114 ILE C CA 1
ATOM 5062 C C . ILE C 1 85 ? 41.524 -15.978 37.382 1.00 27.48 114 ILE C C 1
ATOM 5063 O O . ILE C 1 85 ? 42.484 -16.505 36.822 1.00 27.34 114 ILE C O 1
ATOM 5068 N N . LEU C 1 86 ? 41.639 -15.215 38.462 1.00 24.53 115 LEU C N 1
ATOM 5069 C CA . LEU C 1 86 ? 42.930 -14.909 39.053 1.00 23.04 115 LEU C CA 1
ATOM 5070 C C . LEU C 1 86 ? 43.597 -16.036 39.814 1.00 23.92 115 LEU C C 1
ATOM 5071 O O . LEU C 1 86 ? 42.946 -16.810 40.514 1.00 21.61 115 LEU C O 1
ATOM 5076 N N . SER C 1 87 ? 44.915 -16.110 39.675 1.00 24.09 116 SER C N 1
ATOM 5077 C CA . SER C 1 87 ? 45.693 -17.096 40.392 1.00 26.23 116 SER C CA 1
ATOM 5078 C C . SER C 1 87 ? 45.635 -16.653 41.850 1.00 25.75 116 SER C C 1
ATOM 5079 O O . SER C 1 87 ? 45.452 -15.465 42.141 1.00 23.46 116 SER C O 1
ATOM 5082 N N . GLU C 1 88 ? 45.784 -17.600 42.765 1.00 25.68 117 GLU C N 1
ATOM 5083 C CA . GLU C 1 88 ? 45.739 -17.285 44.187 1.00 26.33 117 GLU C CA 1
ATOM 5084 C C . GLU C 1 88 ? 46.814 -16.300 44.640 1.00 24.96 117 GLU C C 1
ATOM 5085 O O . GLU C 1 88 ? 46.575 -15.489 45.532 1.00 23.39 117 GLU C O 1
ATOM 5091 N N . ASP C 1 89 ? 47.988 -16.361 44.018 1.00 22.87 118 ASP C N 1
ATOM 5092 C CA . ASP C 1 89 ? 49.094 -15.491 44.395 1.00 24.86 118 ASP C CA 1
ATOM 5093 C C . ASP C 1 89 ? 48.945 -14.047 43.927 1.00 24.24 118 ASP C C 1
ATOM 5094 O O . ASP C 1 89 ? 49.781 -13.204 44.248 1.00 23.34 118 ASP C O 1
ATOM 5099 N N . ALA C 1 90 ? 47.886 -13.756 43.175 1.00 22.32 119 ALA C N 1
ATOM 5100 C CA . ALA C 1 90 ? 47.673 -12.398 42.686 1.00 20.37 119 ALA C CA 1
ATOM 5101 C C . ALA C 1 90 ? 47.266 -11.449 43.807 1.00 19.57 119 ALA C C 1
ATOM 5102 O O . ALA C 1 90 ? 46.846 -11.873 44.889 1.00 19.35 119 ALA C O 1
ATOM 5104 N N . THR C 1 91 ? 47.397 -10.157 43.537 1.00 17.38 120 THR C N 1
ATOM 5105 C CA . THR C 1 91 ? 47.028 -9.139 44.499 1.00 16.64 120 THR C CA 1
ATOM 5106 C C . THR C 1 91 ? 45.959 -8.265 43.870 1.00 15.77 120 THR C C 1
ATOM 5107 O O . THR C 1 91 ? 46.075 -7.875 42.709 1.00 13.30 120 THR C O 1
ATOM 5111 N N . VAL C 1 92 ? 44.901 -7.997 44.630 1.00 14.91 121 VAL C N 1
ATOM 5112 C CA . VAL C 1 92 ? 43.806 -7.140 44.167 1.00 14.73 121 VAL C CA 1
ATOM 5113 C C . VAL C 1 92 ? 43.609 -6.019 45.189 1.00 14.91 121 VAL C C 1
ATOM 5114 O O . VAL C 1 92 ? 43.486 -6.269 46.399 1.00 14.21 121 VAL C O 1
ATOM 5118 N N . THR C 1 93 ? 43.601 -4.783 44.702 1.00 14.63 122 THR C N 1
ATOM 5119 C CA . THR C 1 93 ? 43.407 -3.619 45.557 1.00 16.22 122 THR C CA 1
ATOM 5120 C C . THR C 1 93 ? 42.436 -2.692 44.832 1.00 14.99 122 THR C C 1
ATOM 5121 O O . THR C 1 93 ? 42.017 -2.993 43.720 1.00 15.36 122 THR C O 1
ATOM 5125 N N . ASP C 1 94 ? 42.084 -1.567 45.448 1.00 14.63 123 ASP C N 1
ATOM 5126 C CA . ASP C 1 94 ? 41.136 -0.654 44.812 1.00 16.41 123 ASP C CA 1
ATOM 5127 C C . ASP C 1 94 ? 41.374 0.809 45.147 1.00 14.47 123 ASP C C 1
ATOM 5128 O O . ASP C 1 94 ? 42.226 1.140 45.977 1.00 13.87 123 ASP C O 1
ATOM 5133 N N . GLN C 1 95 ? 40.601 1.672 44.484 1.00 12.97 124 GLN C N 1
ATOM 5134 C CA . GLN C 1 95 ? 40.649 3.114 44.692 1.00 14.54 124 GLN C CA 1
ATOM 5135 C C . GLN C 1 95 ? 39.269 3.608 45.140 1.00 13.49 124 GLN C C 1
ATOM 5136 O O . GLN C 1 95 ? 39.010 4.804 45.133 1.00 16.19 124 GLN C O 1
ATOM 5142 N N . GLY C 1 96 ? 38.385 2.687 45.512 1.00 15.71 125 GLY C N 1
ATOM 5143 C CA . GLY C 1 96 ? 37.045 3.066 45.950 1.00 15.87 125 GLY C CA 1
ATOM 5144 C C . GLY C 1 96 ? 36.985 4.177 46.990 1.00 17.52 125 GLY C C 1
ATOM 5145 O O . GLY C 1 96 ? 37.766 4.192 47.945 1.00 17.79 125 GLY C O 1
ATOM 5146 N N . SER C 1 97 ? 36.045 5.105 46.812 1.00 15.86 126 SER C N 1
ATOM 5147 C CA . SER C 1 97 ? 35.877 6.229 47.728 1.00 17.66 126 SER C CA 1
ATOM 5148 C C . SER C 1 97 ? 35.316 5.813 49.080 1.00 16.23 126 SER C C 1
ATOM 5149 O O . SER C 1 97 ? 35.375 6.579 50.034 1.00 16.34 126 SER C O 1
ATOM 5152 N N . VAL C 1 98 ? 34.751 4.611 49.145 1.00 15.88 127 VAL C N 1
ATOM 5153 C CA . VAL C 1 98 ? 34.192 4.101 50.383 1.00 16.45 127 VAL C CA 1
ATOM 5154 C C . VAL C 1 98 ? 34.837 2.756 50.689 1.00 16.67 127 VAL C C 1
ATOM 5155 O O . VAL C 1 98 ? 35.225 2.033 49.777 1.00 16.65 127 VAL C O 1
ATOM 5159 N N . LYS C 1 99 ? 34.961 2.437 51.973 1.00 17.28 128 LYS C N 1
ATOM 5160 C CA . LYS C 1 99 ? 35.542 1.163 52.395 1.00 17.13 128 LYS C CA 1
ATOM 5161 C C . LYS C 1 99 ? 34.510 0.427 53.251 1.00 18.21 128 LYS C C 1
ATOM 5162 O O . LYS C 1 99 ? 33.607 -0.226 52.722 1.00 19.90 128 LYS C O 1
ATOM 5168 N N . GLY C 1 100 ? 34.632 0.539 54.569 1.00 18.74 129 GLY C N 1
ATOM 5169 C CA . GLY C 1 100 ? 33.684 -0.116 55.449 1.00 19.97 129 GLY C CA 1
ATOM 5170 C C . GLY C 1 100 ? 33.483 -1.599 55.176 1.00 20.26 129 GLY C C 1
ATOM 5171 O O . GLY C 1 100 ? 34.438 -2.332 54.922 1.00 19.96 129 GLY C O 1
ATOM 5172 N N . LYS C 1 101 ? 32.230 -2.042 55.219 1.00 21.25 130 LYS C N 1
ATOM 5173 C CA . LYS C 1 101 ? 31.915 -3.448 55.002 1.00 23.83 130 LYS C CA 1
ATOM 5174 C C . LYS C 1 101 ? 32.361 -3.972 53.643 1.00 22.23 130 LYS C C 1
ATOM 5175 O O . LYS C 1 101 ? 32.605 -5.165 53.491 1.00 21.88 130 LYS C O 1
ATOM 5181 N N . LEU C 1 102 ? 32.460 -3.082 52.662 1.00 20.16 131 LEU C N 1
ATOM 5182 C CA . LEU C 1 102 ? 32.916 -3.468 51.330 1.00 20.38 131 LEU C CA 1
ATOM 5183 C C . LEU C 1 102 ? 34.208 -4.280 51.449 1.00 19.85 131 LEU C C 1
ATOM 5184 O O . LEU C 1 102 ? 34.355 -5.330 50.827 1.00 21.25 131 LEU C O 1
ATOM 5189 N N . VAL C 1 103 ? 35.140 -3.787 52.259 1.00 17.63 132 VAL C N 1
ATOM 5190 C CA . VAL C 1 103 ? 36.426 -4.459 52.446 1.00 17.66 132 VAL C CA 1
ATOM 5191 C C . VAL C 1 103 ? 36.290 -5.914 52.908 1.00 18.75 132 VAL C C 1
ATOM 5192 O O . VAL C 1 103 ? 36.975 -6.799 52.397 1.00 18.97 132 VAL C O 1
ATOM 5196 N N . TYR C 1 104 ? 35.409 -6.170 53.868 1.00 17.07 133 TYR C N 1
ATOM 5197 C CA . TYR C 1 104 ? 35.228 -7.533 54.356 1.00 18.86 133 TYR C CA 1
ATOM 5198 C C . TYR C 1 104 ? 34.531 -8.376 53.301 1.00 18.51 133 TYR C C 1
ATOM 5199 O O . TYR C 1 104 ? 34.795 -9.560 53.185 1.00 16.95 133 TYR C O 1
ATOM 5208 N N . ASP C 1 105 ? 33.635 -7.769 52.533 1.00 20.65 134 ASP C N 1
ATOM 5209 C CA . ASP C 1 105 ? 32.941 -8.517 51.493 1.00 22.68 134 ASP C CA 1
ATOM 5210 C C . ASP C 1 105 ? 33.933 -8.976 50.427 1.00 22.65 134 ASP C C 1
ATOM 5211 O O . ASP C 1 105 ? 33.884 -10.124 49.978 1.00 22.33 134 ASP C O 1
ATOM 5216 N N . LEU C 1 106 ? 34.834 -8.081 50.026 1.00 19.86 135 LEU C N 1
ATOM 5217 C CA . LEU C 1 106 ? 35.826 -8.423 49.013 1.00 20.48 135 LEU C CA 1
ATOM 5218 C C . LEU C 1 106 ? 36.849 -9.430 49.552 1.00 20.12 135 LEU C C 1
ATOM 5219 O O . LEU C 1 106 ? 37.369 -10.256 48.795 1.00 20.73 135 LEU C O 1
ATOM 5224 N N . GLU C 1 107 ? 37.146 -9.362 50.849 1.00 19.27 136 GLU C N 1
ATOM 5225 C CA . GLU C 1 107 ? 38.077 -10.323 51.447 1.00 21.07 136 GLU C CA 1
ATOM 5226 C C . GLU C 1 107 ? 37.435 -11.705 51.374 1.00 20.70 136 GLU C C 1
ATOM 5227 O O . GLU C 1 107 ? 38.097 -12.693 51.063 1.00 21.98 136 GLU C O 1
ATOM 5233 N N . ASN C 1 108 ? 36.140 -11.772 51.672 1.00 21.17 137 ASN C N 1
ATOM 5234 C CA . ASN C 1 108 ? 35.441 -13.055 51.652 1.00 22.30 137 ASN C CA 1
ATOM 5235 C C . ASN C 1 108 ? 35.338 -13.636 50.248 1.00 20.34 137 ASN C C 1
ATOM 5236 O O . ASN C 1 108 ? 35.261 -14.852 50.075 1.00 22.07 137 ASN C O 1
ATOM 5241 N N . ILE C 1 109 ? 35.350 -12.774 49.242 1.00 18.50 138 ILE C N 1
ATOM 5242 C CA . ILE C 1 109 ? 35.266 -13.245 47.870 1.00 18.84 138 ILE C CA 1
ATOM 5243 C C . ILE C 1 109 ? 36.648 -13.611 47.336 1.00 18.74 138 ILE C C 1
ATOM 5244 O O . ILE C 1 109 ? 36.857 -14.717 46.838 1.00 20.10 138 ILE C O 1
ATOM 5249 N N . LEU C 1 110 ? 37.594 -12.688 47.483 1.00 18.00 139 LEU C N 1
ATOM 5250 C CA . LEU C 1 110 ? 38.956 -12.854 46.980 1.00 18.30 139 LEU C CA 1
ATOM 5251 C C . LEU C 1 110 ? 39.993 -13.473 47.913 1.00 17.62 139 LEU C C 1
ATOM 5252 O O . LEU C 1 110 ? 41.101 -13.791 47.479 1.00 16.17 139 LEU C O 1
ATOM 5257 N N . GLY C 1 111 ? 39.652 -13.632 49.185 1.00 17.68 140 GLY C N 1
ATOM 5258 C CA . GLY C 1 111 ? 40.597 -14.207 50.124 1.00 18.50 140 GLY C CA 1
ATOM 5259 C C . GLY C 1 111 ? 41.775 -13.288 50.402 1.00 19.15 140 GLY C C 1
ATOM 5260 O O . GLY C 1 111 ? 41.631 -12.058 50.420 1.00 17.86 140 GLY C O 1
ATOM 5261 N N . LYS C 1 112 ? 42.944 -13.895 50.598 1.00 17.58 141 LYS C N 1
ATOM 5262 C CA . LYS C 1 112 ? 44.181 -13.177 50.896 1.00 18.71 141 LYS C CA 1
ATOM 5263 C C . LYS C 1 112 ? 44.698 -12.248 49.803 1.00 16.51 141 LYS C C 1
ATOM 5264 O O . LYS C 1 112 ? 45.660 -11.500 50.018 1.00 14.60 141 LYS C O 1
ATOM 5270 N N . ARG C 1 113 ? 44.078 -12.293 48.632 1.00 16.55 142 ARG C N 1
ATOM 5271 C CA . ARG C 1 113 ? 44.498 -11.430 47.535 1.00 17.53 142 ARG C CA 1
ATOM 5272 C C . ARG C 1 113 ? 44.162 -9.956 47.787 1.00 16.64 142 ARG C C 1
ATOM 5273 O O . ARG C 1 113 ? 44.870 -9.068 47.323 1.00 16.61 142 ARG C O 1
ATOM 5281 N N . PHE C 1 114 ? 43.083 -9.706 48.524 1.00 15.93 143 PHE C N 1
ATOM 5282 C CA . PHE C 1 114 ? 42.602 -8.344 48.722 1.00 15.32 143 PHE C CA 1
ATOM 5283 C C . PHE C 1 114 ? 43.181 -7.404 49.776 1.00 17.51 143 PHE C C 1
ATOM 5284 O O . PHE C 1 114 ? 43.393 -7.769 50.932 1.00 15.15 143 PHE C O 1
ATOM 5292 N N . VAL C 1 115 ? 43.387 -6.165 49.341 1.00 16.70 144 VAL C N 1
ATOM 5293 C CA . VAL C 1 115 ? 43.902 -5.089 50.168 1.00 16.04 144 VAL C CA 1
ATOM 5294 C C . VAL C 1 115 ? 43.061 -3.868 49.785 1.00 16.40 144 VAL C C 1
ATOM 5295 O O . VAL C 1 115 ? 43.090 -3.436 48.642 1.00 13.75 144 VAL C O 1
ATOM 5299 N N . GLY C 1 116 ? 42.299 -3.326 50.730 1.00 13.74 145 GLY C N 1
ATOM 5300 C CA . GLY C 1 116 ? 41.468 -2.176 50.421 1.00 13.29 145 GLY C CA 1
ATOM 5301 C C . GLY C 1 116 ? 42.227 -0.864 50.410 1.00 13.69 145 GLY C C 1
ATOM 5302 O O . GLY C 1 116 ? 43.120 -0.645 51.238 1.00 14.09 145 GLY C O 1
ATOM 5303 N N . GLY C 1 117 ? 41.883 0.012 49.469 1.00 12.65 146 GLY C N 1
ATOM 5304 C CA . GLY C 1 117 ? 42.558 1.298 49.387 1.00 14.27 146 GLY C CA 1
ATOM 5305 C C . GLY C 1 117 ? 41.694 2.437 48.864 1.00 14.22 146 GLY C C 1
ATOM 5306 O O . GLY C 1 117 ? 40.659 2.219 48.231 1.00 13.75 146 GLY C O 1
ATOM 5307 N N . HIS C 1 118 ? 42.121 3.660 49.154 1.00 15.22 147 HIS C N 1
ATOM 5308 C CA . HIS C 1 118 ? 41.416 4.858 48.710 1.00 14.94 147 HIS C CA 1
ATOM 5309 C C . HIS C 1 118 ? 42.362 6.053 48.609 1.00 15.02 147 HIS C C 1
ATOM 5310 O O . HIS C 1 118 ? 42.769 6.607 49.623 1.00 15.54 147 HIS C O 1
ATOM 5317 N N . PRO C 1 119 ? 42.732 6.459 47.383 1.00 16.05 148 PRO C N 1
ATOM 5318 C CA . PRO C 1 119 ? 43.626 7.610 47.252 1.00 15.69 148 PRO C CA 1
ATOM 5319 C C . PRO C 1 119 ? 42.822 8.902 47.431 1.00 16.53 148 PRO C C 1
ATOM 5320 O O . PRO C 1 119 ? 41.776 9.095 46.792 1.00 17.40 148 PRO C O 1
ATOM 5324 N N . ILE C 1 120 ? 43.297 9.777 48.312 1.00 15.66 149 ILE C N 1
ATOM 5325 C CA . ILE C 1 120 ? 42.603 11.031 48.567 1.00 15.62 149 ILE C CA 1
ATOM 5326 C C . ILE C 1 120 ? 43.039 12.073 47.550 1.00 17.23 149 ILE C C 1
ATOM 5327 O O . ILE C 1 120 ? 43.755 13.027 47.866 1.00 17.34 149 ILE C O 1
ATOM 5332 N N . ALA C 1 121 ? 42.598 11.860 46.316 1.00 19.74 150 ALA C N 1
ATOM 5333 C CA . ALA C 1 121 ? 42.899 12.735 45.195 1.00 23.63 150 ALA C CA 1
ATOM 5334 C C . ALA C 1 121 ? 41.630 12.817 44.355 1.00 27.55 150 ALA C C 1
ATOM 5335 O O . ALA C 1 121 ? 41.204 11.820 43.780 1.00 30.48 150 ALA C O 1
ATOM 5337 N N . GLY C 1 122 ? 41.027 13.999 44.287 1.00 31.30 151 GLY C N 1
ATOM 5338 C CA . GLY C 1 122 ? 39.796 14.147 43.529 1.00 33.41 151 GLY C CA 1
ATOM 5339 C C . GLY C 1 122 ? 39.856 14.907 42.215 1.00 35.08 151 GLY C C 1
ATOM 5340 O O . GLY C 1 122 ? 40.911 15.379 41.785 1.00 35.34 151 GLY C O 1
ATOM 5341 N N . THR C 1 123 ? 38.695 15.018 41.575 1.00 35.27 152 THR C N 1
ATOM 5342 C CA . THR C 1 123 ? 38.555 15.712 40.302 1.00 34.97 152 THR C CA 1
ATOM 5343 C C . THR C 1 123 ? 37.073 15.833 39.984 1.00 34.93 152 THR C C 1
ATOM 5344 O O . THR C 1 123 ? 36.258 15.082 40.513 1.00 35.69 152 THR C O 1
ATOM 5348 N N . GLU C 1 124 ? 36.726 16.776 39.119 1.00 35.87 153 GLU C N 1
ATOM 5349 C CA . GLU C 1 124 ? 35.338 16.945 38.718 1.00 36.25 153 GLU C CA 1
ATOM 5350 C C . GLU C 1 124 ? 35.176 16.396 37.306 1.00 36.37 153 GLU C C 1
ATOM 5351 O O . GLU C 1 124 ? 34.065 16.337 36.777 1.00 36.83 153 GLU C O 1
ATOM 5357 N N . LYS C 1 125 ? 36.292 15.981 36.709 1.00 35.31 154 LYS C N 1
ATOM 5358 C CA . LYS C 1 125 ? 36.295 15.438 35.348 1.00 34.45 154 LYS C CA 1
ATOM 5359 C C . LYS C 1 125 ? 36.131 13.921 35.312 1.00 32.26 154 LYS C C 1
ATOM 5360 O O . LYS C 1 125 ? 36.455 13.230 36.270 1.00 32.23 154 LYS C O 1
ATOM 5366 N N . SER C 1 126 ? 35.626 13.409 34.194 1.00 30.95 155 SER C N 1
ATOM 5367 C CA . SER C 1 126 ? 35.413 11.974 34.036 1.00 30.04 155 SER C CA 1
ATOM 5368 C C . SER C 1 126 ? 36.025 11.470 32.733 1.00 28.47 155 SER C C 1
ATOM 5369 O O . SER C 1 126 ? 36.145 12.224 31.771 1.00 28.19 155 SER C O 1
ATOM 5372 N N . GLY C 1 127 ? 36.407 10.194 32.704 1.00 25.22 156 GLY C N 1
ATOM 5373 C CA . GLY C 1 127 ? 36.976 9.628 31.494 1.00 23.60 156 GLY C CA 1
ATOM 5374 C C . GLY C 1 127 ? 38.491 9.558 31.469 1.00 23.63 156 GLY C C 1
ATOM 5375 O O . GLY C 1 127 ? 39.181 10.420 32.023 1.00 21.68 156 GLY C O 1
ATOM 5376 N N . VAL C 1 128 ? 39.007 8.533 30.802 1.00 23.64 157 VAL C N 1
ATOM 5377 C CA . VAL C 1 128 ? 40.445 8.308 30.702 1.00 25.71 157 VAL C CA 1
ATOM 5378 C C . VAL C 1 128 ? 41.181 9.442 29.974 1.00 26.81 157 VAL C C 1
ATOM 5379 O O . VAL C 1 128 ? 42.388 9.626 30.146 1.00 25.31 157 VAL C O 1
ATOM 5383 N N . GLU C 1 129 ? 40.448 10.215 29.178 1.00 27.61 158 GLU C N 1
ATOM 5384 C CA . GLU C 1 129 ? 41.042 11.323 28.428 1.00 28.93 158 GLU C CA 1
ATOM 5385 C C . GLU C 1 129 ? 41.634 12.388 29.348 1.00 27.44 158 GLU C C 1
ATOM 5386 O O . GLU C 1 129 ? 42.568 13.092 28.974 1.00 26.30 158 GLU C O 1
ATOM 5392 N N . TYR C 1 130 ? 41.094 12.510 30.553 1.00 27.41 159 TYR C N 1
ATOM 5393 C CA . TYR C 1 130 ? 41.586 13.517 31.483 1.00 28.78 159 TYR C CA 1
ATOM 5394 C C . TYR C 1 130 ? 42.611 12.994 32.485 1.00 27.23 159 TYR C C 1
ATOM 5395 O O . TYR C 1 130 ? 43.050 13.728 33.362 1.00 28.34 159 TYR C O 1
ATOM 5404 N N . SER C 1 131 ? 42.995 11.730 32.337 1.00 25.43 160 SER C N 1
ATOM 5405 C CA . SER C 1 131 ? 43.973 11.097 33.222 1.00 25.99 160 SER C CA 1
ATOM 5406 C C . SER C 1 131 ? 45.260 11.903 33.389 1.00 24.83 160 SER C C 1
ATOM 5407 O O . SER C 1 131 ? 45.733 12.530 32.442 1.00 23.43 160 SER C O 1
ATOM 5410 N N . LEU C 1 132 ? 45.830 11.864 34.594 1.00 22.86 161 LEU C N 1
ATOM 5411 C CA . LEU C 1 132 ? 47.071 12.585 34.890 1.00 24.44 161 LEU C CA 1
ATOM 5412 C C . LEU C 1 132 ? 48.167 11.632 35.375 1.00 25.43 161 LEU C C 1
ATOM 5413 O O . LEU C 1 132 ? 47.889 10.672 36.090 1.00 25.03 161 LEU C O 1
ATOM 5418 N N . ASP C 1 133 ? 49.415 11.912 35.005 1.00 25.76 162 ASP C N 1
ATOM 5419 C CA . ASP C 1 133 ? 50.528 11.055 35.407 1.00 24.89 162 ASP C CA 1
ATOM 5420 C C . ASP C 1 133 ? 51.186 11.461 36.725 1.00 23.76 162 ASP C C 1
ATOM 5421 O O . ASP C 1 133 ? 52.218 10.900 37.097 1.00 25.60 162 ASP C O 1
ATOM 5426 N N . ASN C 1 134 ? 50.596 12.426 37.429 1.00 21.17 163 ASN C N 1
ATOM 5427 C CA . ASN C 1 134 ? 51.140 12.877 38.713 1.00 20.85 163 ASN C CA 1
ATOM 5428 C C . ASN C 1 134 ? 50.008 13.175 39.700 1.00 18.16 163 ASN C C 1
ATOM 5429 O O . ASN C 1 134 ? 50.204 13.885 40.685 1.00 16.20 163 ASN C O 1
ATOM 5434 N N . LEU C 1 135 ? 48.829 12.621 39.430 1.00 15.77 164 LEU C N 1
ATOM 5435 C CA . LEU C 1 135 ? 47.647 12.840 40.264 1.00 15.59 164 LEU C CA 1
ATOM 5436 C C . LEU C 1 135 ? 47.821 12.574 41.764 1.00 14.32 164 LEU C C 1
ATOM 5437 O O . LEU C 1 135 ? 47.283 13.303 42.601 1.00 12.73 164 LEU C O 1
ATOM 5442 N N . TYR C 1 136 ? 48.566 11.526 42.095 1.00 12.21 165 TYR C N 1
ATOM 5443 C CA . TYR C 1 136 ? 48.763 11.123 43.482 1.00 12.09 165 TYR C CA 1
ATOM 5444 C C . TYR C 1 136 ? 49.927 11.754 44.228 1.00 12.96 165 TYR C C 1
ATOM 5445 O O . TYR C 1 136 ? 50.048 11.563 45.436 1.00 14.74 165 TYR C O 1
ATOM 5454 N N . GLU C 1 137 ? 50.775 12.513 43.541 1.00 14.27 166 GLU C N 1
ATOM 5455 C CA . GLU C 1 137 ? 51.926 13.105 44.222 1.00 15.81 166 GLU C CA 1
ATOM 5456 C C . GLU C 1 137 ? 51.567 14.031 45.382 1.00 16.79 166 GLU C C 1
ATOM 5457 O O . GLU C 1 137 ? 50.919 15.064 45.202 1.00 14.50 166 GLU C O 1
ATOM 5463 N N . GLY C 1 138 ? 51.998 13.649 46.575 1.00 16.09 167 GLY C N 1
ATOM 5464 C CA . GLY C 1 138 ? 51.739 14.460 47.754 1.00 18.23 167 GLY C CA 1
ATOM 5465 C C . GLY C 1 138 ? 50.360 14.266 48.354 1.00 20.04 167 GLY C C 1
ATOM 5466 O O . GLY C 1 138 ? 50.027 14.887 49.368 1.00 18.38 167 GLY C O 1
ATOM 5467 N N . LYS C 1 139 ? 49.552 13.413 47.726 1.00 19.09 168 LYS C N 1
ATOM 5468 C CA . LYS C 1 139 ? 48.201 13.142 48.217 1.00 18.25 168 LYS C CA 1
ATOM 5469 C C . LYS C 1 139 ? 48.205 11.924 49.132 1.00 16.95 168 LYS C C 1
ATOM 5470 O O . LYS C 1 139 ? 48.944 10.964 48.903 1.00 16.32 168 LYS C O 1
ATOM 5476 N N . LYS C 1 140 ? 47.384 11.949 50.174 1.00 15.11 169 LYS C N 1
ATOM 5477 C CA . LYS C 1 140 ? 47.344 10.802 51.064 1.00 14.40 169 LYS C CA 1
ATOM 5478 C C . LYS C 1 140 ? 46.608 9.654 50.398 1.00 14.06 169 LYS C C 1
ATOM 5479 O O . LYS C 1 140 ? 45.714 9.862 49.566 1.00 12.67 169 LYS C O 1
ATOM 5485 N N . VAL C 1 141 ? 47.026 8.443 50.740 1.00 12.00 170 VAL C N 1
ATOM 5486 C CA . VAL C 1 141 ? 46.397 7.236 50.236 1.00 13.65 170 VAL C CA 1
ATOM 5487 C C . VAL C 1 141 ? 46.126 6.396 51.473 1.00 13.35 170 VAL C C 1
ATOM 5488 O O . VAL C 1 141 ? 47.042 6.017 52.204 1.00 12.82 170 VAL C O 1
ATOM 5492 N N . ILE C 1 142 ? 44.850 6.129 51.713 1.00 14.01 171 ILE C N 1
ATOM 5493 C CA . ILE C 1 142 ? 44.437 5.355 52.875 1.00 14.74 171 ILE C CA 1
ATOM 5494 C C . ILE C 1 142 ? 44.282 3.883 52.536 1.00 13.95 171 ILE C C 1
ATOM 5495 O O . ILE C 1 142 ? 43.470 3.530 51.680 1.00 14.20 171 ILE C O 1
ATOM 5500 N N . LEU C 1 143 ? 45.068 3.024 53.182 1.00 12.68 172 LEU C N 1
ATOM 5501 C CA . LEU C 1 143 ? 44.925 1.595 52.967 1.00 12.49 172 LEU C CA 1
ATOM 5502 C C . LEU C 1 143 ? 44.202 1.128 54.232 1.00 13.88 172 LEU C C 1
ATOM 5503 O O . LEU C 1 143 ? 44.419 1.670 55.320 1.00 13.98 172 LEU C O 1
ATOM 5508 N N . THR C 1 144 ? 43.321 0.145 54.091 1.00 13.85 173 THR C N 1
ATOM 5509 C CA . THR C 1 144 ? 42.543 -0.306 55.233 1.00 13.36 173 THR C CA 1
ATOM 5510 C C . THR C 1 144 ? 42.731 -1.773 55.595 1.00 13.93 173 THR C C 1
ATOM 5511 O O . THR C 1 144 ? 41.888 -2.612 55.288 1.00 17.36 173 THR C O 1
ATOM 5515 N N . PRO C 1 145 ? 43.844 -2.101 56.267 1.00 14.55 174 PRO C N 1
ATOM 5516 C CA . PRO C 1 145 ? 44.071 -3.496 56.644 1.00 14.82 174 PRO C CA 1
ATOM 5517 C C . PRO C 1 145 ? 43.082 -3.944 57.723 1.00 16.89 174 PRO C C 1
ATOM 5518 O O . PRO C 1 145 ? 42.505 -3.121 58.433 1.00 15.99 174 PRO C O 1
ATOM 5522 N N . THR C 1 146 ? 42.873 -5.251 57.804 1.00 17.70 175 THR C N 1
ATOM 5523 C CA . THR C 1 146 ? 42.004 -5.855 58.804 1.00 20.59 175 THR C CA 1
ATOM 5524 C C . THR C 1 146 ? 42.896 -6.959 59.365 1.00 20.54 175 THR C C 1
ATOM 5525 O O . THR C 1 146 ? 44.033 -7.118 58.915 1.00 20.20 175 THR C O 1
ATOM 5529 N N . LYS C 1 147 ? 42.399 -7.722 60.329 1.00 22.44 176 LYS C N 1
ATOM 5530 C CA . LYS C 1 147 ? 43.199 -8.802 60.903 1.00 25.36 176 LYS C CA 1
ATOM 5531 C C . LYS C 1 147 ? 43.619 -9.844 59.865 1.00 23.96 176 LYS C C 1
ATOM 5532 O O . LYS C 1 147 ? 44.713 -10.407 59.949 1.00 23.04 176 LYS C O 1
ATOM 5538 N N . LYS C 1 148 ? 42.748 -10.091 58.889 1.00 24.00 177 LYS C N 1
ATOM 5539 C CA . LYS C 1 148 ? 43.003 -11.090 57.850 1.00 23.62 177 LYS C CA 1
ATOM 5540 C C . LYS C 1 148 ? 43.863 -10.631 56.673 1.00 22.86 177 LYS C C 1
ATOM 5541 O O . LYS C 1 148 ? 44.224 -11.435 55.815 1.00 23.85 177 LYS C O 1
ATOM 5547 N N . THR C 1 149 ? 44.195 -9.347 56.624 1.00 22.30 178 THR C N 1
ATOM 5548 C CA . THR C 1 149 ? 45.010 -8.831 55.529 1.00 20.65 178 THR C CA 1
ATOM 5549 C C . THR C 1 149 ? 46.382 -9.501 55.486 1.00 21.50 178 THR C C 1
ATOM 5550 O O . THR C 1 149 ? 47.016 -9.717 56.524 1.00 19.33 178 THR C O 1
ATOM 5554 N N . ASP C 1 150 ? 46.831 -9.826 54.278 1.00 21.95 179 ASP C N 1
ATOM 5555 C CA . ASP C 1 150 ? 48.124 -10.467 54.075 1.00 21.74 179 ASP C CA 1
ATOM 5556 C C . ASP C 1 150 ? 49.259 -9.452 54.184 1.00 21.48 179 ASP C C 1
ATOM 5557 O O . ASP C 1 150 ? 49.371 -8.538 53.374 1.00 17.10 179 ASP C O 1
ATOM 5562 N N . LYS C 1 151 ? 50.111 -9.639 55.184 1.00 21.18 180 LYS C N 1
ATOM 5563 C CA . LYS C 1 151 ? 51.239 -8.747 55.436 1.00 23.38 180 LYS C CA 1
ATOM 5564 C C . LYS C 1 151 ? 52.058 -8.361 54.203 1.00 22.07 180 LYS C C 1
ATOM 5565 O O . LYS C 1 151 ? 52.293 -7.179 53.952 1.00 22.99 180 LYS C O 1
ATOM 5571 N N . LYS C 1 152 ? 52.503 -9.347 53.435 1.00 21.45 181 LYS C N 1
ATOM 5572 C CA . LYS C 1 152 ? 53.315 -9.043 52.261 1.00 22.69 181 LYS C CA 1
ATOM 5573 C C . LYS C 1 152 ? 52.578 -8.239 51.192 1.00 19.87 181 LYS C C 1
ATOM 5574 O O . LYS C 1 152 ? 53.147 -7.312 50.621 1.00 20.10 181 LYS C O 1
ATOM 5580 N N . ARG C 1 153 ? 51.319 -8.575 50.930 1.00 17.88 182 ARG C N 1
ATOM 5581 C CA . ARG C 1 153 ? 50.553 -7.833 49.930 1.00 18.41 182 ARG C CA 1
ATOM 5582 C C . ARG C 1 153 ? 50.295 -6.388 50.380 1.00 15.71 182 ARG C C 1
ATOM 5583 O O . ARG C 1 153 ? 50.299 -5.469 49.566 1.00 14.81 182 ARG C O 1
ATOM 5591 N N . LEU C 1 154 ? 50.066 -6.187 51.676 1.00 14.46 183 LEU C N 1
ATOM 5592 C CA . LEU C 1 154 ? 49.817 -4.840 52.191 1.00 16.67 183 LEU C CA 1
ATOM 5593 C C . LEU C 1 154 ? 51.051 -3.975 51.958 1.00 16.92 183 LEU C C 1
ATOM 5594 O O . LEU C 1 154 ? 50.954 -2.810 51.552 1.00 14.92 183 LEU C O 1
ATOM 5599 N N . LYS C 1 155 ? 52.210 -4.563 52.236 1.00 17.67 184 LYS C N 1
ATOM 5600 C CA . LYS C 1 155 ? 53.499 -3.894 52.069 1.00 19.82 184 LYS C CA 1
ATOM 5601 C C . LYS C 1 155 ? 53.737 -3.545 50.599 1.00 17.26 184 LYS C C 1
ATOM 5602 O O . LYS C 1 155 ? 54.246 -2.471 50.271 1.00 17.67 184 LYS C O 1
ATOM 5608 N N . LEU C 1 156 ? 53.377 -4.474 49.724 1.00 17.64 185 LEU C N 1
ATOM 5609 C CA . LEU C 1 156 ? 53.524 -4.290 48.284 1.00 14.94 185 LEU C CA 1
ATOM 5610 C C . LEU C 1 156 ? 52.682 -3.111 47.805 1.00 14.93 185 LEU C C 1
ATOM 5611 O O . LEU C 1 156 ? 53.180 -2.211 47.126 1.00 15.01 185 LEU C O 1
ATOM 5616 N N . VAL C 1 157 ? 51.402 -3.128 48.154 1.00 12.39 186 VAL C N 1
ATOM 5617 C CA . VAL C 1 157 ? 50.476 -2.071 47.765 1.00 13.67 186 VAL C CA 1
ATOM 5618 C C . VAL C 1 157 ? 50.978 -0.719 48.271 1.00 13.08 186 VAL C C 1
ATOM 5619 O O . VAL C 1 157 ? 50.929 0.276 47.546 1.00 12.42 186 VAL C O 1
ATOM 5623 N N . LYS C 1 158 ? 51.471 -0.688 49.508 1.00 14.02 187 LYS C N 1
ATOM 5624 C CA . LYS C 1 158 ? 52.010 0.545 50.080 1.00 13.75 187 LYS C CA 1
ATOM 5625 C C . LYS C 1 158 ? 53.154 1.062 49.209 1.00 14.41 187 LYS C C 1
ATOM 5626 O O . LYS C 1 158 ? 53.200 2.240 48.859 1.00 12.20 187 LYS C O 1
ATOM 5632 N N . ARG C 1 159 ? 54.071 0.169 48.857 1.00 14.64 188 ARG C N 1
ATOM 5633 C CA . ARG C 1 159 ? 55.217 0.538 48.040 1.00 16.30 188 ARG C CA 1
ATOM 5634 C C . ARG C 1 159 ? 54.794 1.040 46.661 1.00 15.69 188 ARG C C 1
ATOM 5635 O O . ARG C 1 159 ? 55.376 1.988 46.137 1.00 14.38 188 ARG C O 1
ATOM 5643 N N . VAL C 1 160 ? 53.781 0.408 46.078 1.00 14.40 189 VAL C N 1
ATOM 5644 C CA . VAL C 1 160 ? 53.294 0.823 44.764 1.00 14.47 189 VAL C CA 1
ATOM 5645 C C . VAL C 1 160 ? 52.741 2.245 44.825 1.00 15.50 189 VAL C C 1
ATOM 5646 O O . VAL C 1 160 ? 53.040 3.078 43.966 1.00 13.74 189 VAL C O 1
ATOM 5650 N N . TRP C 1 161 ? 51.941 2.532 45.851 1.00 13.24 190 TRP C N 1
ATOM 5651 C CA . TRP C 1 161 ? 51.389 3.865 45.999 1.00 12.92 190 TRP C CA 1
ATOM 5652 C C . TRP C 1 161 ? 52.507 4.883 46.241 1.00 14.55 190 TRP C C 1
ATOM 5653 O O . TRP C 1 161 ? 52.450 6.003 45.737 1.00 15.88 190 TRP C O 1
ATOM 5664 N N . GLU C 1 162 ? 53.523 4.494 47.003 1.00 14.71 191 GLU C N 1
ATOM 5665 C CA . GLU C 1 162 ? 54.638 5.391 47.265 1.00 14.94 191 GLU C CA 1
ATOM 5666 C C . GLU C 1 162 ? 55.393 5.622 45.959 1.00 15.08 191 GLU C C 1
ATOM 5667 O O . GLU C 1 162 ? 55.900 6.716 45.719 1.00 14.83 191 GLU C O 1
ATOM 5673 N N . ASP C 1 163 ? 55.450 4.592 45.117 1.00 13.90 192 ASP C N 1
ATOM 5674 C CA . ASP C 1 163 ? 56.121 4.704 43.823 1.00 16.94 192 ASP C CA 1
ATOM 5675 C C . ASP C 1 163 ? 55.442 5.768 42.958 1.00 17.33 192 ASP C C 1
ATOM 5676 O O . ASP C 1 163 ? 56.079 6.340 42.071 1.00 18.93 192 ASP C O 1
ATOM 5681 N N . VAL C 1 164 ? 54.150 6.022 43.189 1.00 16.98 193 VAL C N 1
ATOM 5682 C CA . VAL C 1 164 ? 53.446 7.032 42.395 1.00 16.33 193 VAL C CA 1
ATOM 5683 C C . VAL C 1 164 ? 53.255 8.330 43.156 1.00 15.41 193 VAL C C 1
ATOM 5684 O O . VAL C 1 164 ? 52.515 9.211 42.720 1.00 18.10 193 VAL C O 1
ATOM 5688 N N . GLY C 1 165 ? 53.899 8.429 44.316 1.00 15.88 194 GLY C N 1
ATOM 5689 C CA . GLY C 1 165 ? 53.849 9.659 45.087 1.00 18.83 194 GLY C CA 1
ATOM 5690 C C . GLY C 1 165 ? 52.878 9.770 46.237 1.00 18.24 194 GLY C C 1
ATOM 5691 O O . GLY C 1 165 ? 52.826 10.810 46.888 1.00 18.12 194 GLY C O 1
ATOM 5692 N N . GLY C 1 166 ? 52.117 8.713 46.499 1.00 17.00 195 GLY C N 1
ATOM 5693 C CA . GLY C 1 166 ? 51.158 8.777 47.578 1.00 15.46 195 GLY C CA 1
ATOM 5694 C C . GLY C 1 166 ? 51.756 8.796 48.967 1.00 16.86 195 GLY C C 1
ATOM 5695 O O . GLY C 1 166 ? 52.879 8.331 49.191 1.00 20.15 195 GLY C O 1
ATOM 5696 N N . VAL C 1 167 ? 51.004 9.368 49.899 1.00 14.63 196 VAL C N 1
ATOM 5697 C CA . VAL C 1 167 ? 51.405 9.430 51.299 1.00 14.59 196 VAL C CA 1
ATOM 5698 C C . VAL C 1 167 ? 50.498 8.415 51.967 1.00 15.26 196 VAL C C 1
ATOM 5699 O O . VAL C 1 167 ? 49.369 8.729 52.348 1.00 15.27 196 VAL C O 1
ATOM 5703 N N . VAL C 1 168 ? 51.002 7.192 52.086 1.00 15.40 197 VAL C N 1
ATOM 5704 C CA . VAL C 1 168 ? 50.249 6.088 52.651 1.00 15.95 197 VAL C CA 1
ATOM 5705 C C . VAL C 1 168 ? 50.091 6.078 54.164 1.00 17.01 197 VAL C C 1
ATOM 5706 O O . VAL C 1 168 ? 51.032 6.345 54.902 1.00 16.02 197 VAL C O 1
ATOM 5710 N N . GLU C 1 169 ? 48.879 5.778 54.611 1.00 17.51 198 GLU C N 1
ATOM 5711 C CA . GLU C 1 169 ? 48.592 5.648 56.034 1.00 19.58 198 GLU C CA 1
ATOM 5712 C C . GLU C 1 169 ? 47.480 4.614 56.159 1.00 17.80 198 GLU C C 1
ATOM 5713 O O . GLU C 1 169 ? 46.684 4.441 55.228 1.00 14.42 198 GLU C O 1
ATOM 5719 N N . TYR C 1 170 ? 47.440 3.918 57.294 1.00 13.89 199 TYR C N 1
ATOM 5720 C CA . TYR C 1 170 ? 46.457 2.869 57.514 1.00 13.96 199 TYR C CA 1
ATOM 5721 C C . TYR C 1 170 ? 45.331 3.265 58.469 1.00 15.19 199 TYR C C 1
ATOM 5722 O O . TYR C 1 170 ? 45.545 3.976 59.455 1.00 13.59 199 TYR C O 1
ATOM 5739 N N . SER C 1 172 ? 41.284 1.458 59.859 1.00 15.57 201 SER C N 1
ATOM 5740 C CA . SER C 1 172 ? 40.406 0.297 59.732 1.00 16.07 201 SER C CA 1
ATOM 5741 C C . SER C 1 172 ? 39.360 0.719 58.696 1.00 14.08 201 SER C C 1
ATOM 5742 O O . SER C 1 172 ? 39.180 1.911 58.435 1.00 12.97 201 SER C O 1
ATOM 5745 N N . PRO C 1 173 ? 38.661 -0.249 58.087 1.00 13.26 202 PRO C N 1
ATOM 5746 C CA . PRO C 1 173 ? 37.642 0.094 57.087 1.00 14.86 202 PRO C CA 1
ATOM 5747 C C . PRO C 1 173 ? 36.584 1.041 57.663 1.00 15.15 202 PRO C C 1
ATOM 5748 O O . PRO C 1 173 ? 36.112 1.957 56.986 1.00 15.05 202 PRO C O 1
ATOM 5752 N N . GLU C 1 174 ? 36.223 0.806 58.922 1.00 16.63 203 GLU C N 1
ATOM 5753 C CA . GLU C 1 174 ? 35.226 1.610 59.618 1.00 17.51 203 GLU C CA 1
ATOM 5754 C C . GLU C 1 174 ? 35.694 3.038 59.908 1.00 16.55 203 GLU C C 1
ATOM 5755 O O . GLU C 1 174 ? 34.952 4.003 59.692 1.00 16.95 203 GLU C O 1
ATOM 5761 N N . LEU C 1 175 ? 36.914 3.178 60.417 1.00 14.21 204 LEU C N 1
ATOM 5762 C CA . LEU C 1 175 ? 37.425 4.505 60.727 1.00 14.13 204 LEU C CA 1
ATOM 5763 C C . LEU C 1 175 ? 37.501 5.331 59.457 1.00 12.15 204 LEU C C 1
ATOM 5764 O O . LEU C 1 175 ? 37.190 6.518 59.459 1.00 14.37 204 LEU C O 1
ATOM 5769 N N . HIS C 1 176 ? 37.932 4.710 58.370 1.00 12.37 205 HIS C N 1
ATOM 5770 C CA . HIS C 1 176 ? 38.030 5.426 57.104 1.00 12.67 205 HIS C CA 1
ATOM 5771 C C . HIS C 1 176 ? 36.708 6.089 56.720 1.00 11.54 205 HIS C C 1
ATOM 5772 O O . HIS C 1 176 ? 36.677 7.261 56.351 1.00 12.73 205 HIS C O 1
ATOM 5779 N N . ASP C 1 177 ? 35.616 5.337 56.809 1.00 12.43 206 ASP C N 1
ATOM 5780 C CA . ASP C 1 177 ? 34.310 5.866 56.440 1.00 14.75 206 ASP C CA 1
ATOM 5781 C C . ASP C 1 177 ? 33.853 6.998 57.343 1.00 16.25 206 ASP C C 1
ATOM 5782 O O . ASP C 1 177 ? 33.200 7.936 56.886 1.00 15.84 206 ASP C O 1
ATOM 5787 N N . TYR C 1 178 ? 34.205 6.927 58.621 1.00 18.57 207 TYR C N 1
ATOM 5788 C CA . TYR C 1 178 ? 33.840 7.996 59.536 1.00 16.85 207 TYR C CA 1
ATOM 5789 C C . TYR C 1 178 ? 34.624 9.252 59.156 1.00 16.39 207 TYR C C 1
ATOM 5790 O O . TYR C 1 178 ? 34.049 10.308 58.895 1.00 13.40 207 TYR C O 1
ATOM 5799 N N . VAL C 1 179 ? 35.947 9.128 59.126 1.00 16.44 208 VAL C N 1
ATOM 5800 C CA . VAL C 1 179 ? 36.813 10.259 58.814 1.00 16.71 208 VAL C CA 1
ATOM 5801 C C . VAL C 1 179 ? 36.469 10.990 57.523 1.00 17.44 208 VAL C C 1
ATOM 5802 O O . VAL C 1 179 ? 36.305 12.212 57.505 1.00 15.59 208 VAL C O 1
ATOM 5806 N N . PHE C 1 180 ? 36.358 10.240 56.437 1.00 15.94 209 PHE C N 1
ATOM 5807 C CA . PHE C 1 180 ? 36.071 10.863 55.165 1.00 16.84 209 PHE C CA 1
ATOM 5808 C C . PHE C 1 180 ? 34.619 11.250 54.999 1.00 15.11 209 PHE C C 1
ATOM 5809 O O . PHE C 1 180 ? 34.283 12.056 54.137 1.00 14.18 209 PHE C O 1
ATOM 5817 N N . GLY C 1 181 ? 33.767 10.701 55.858 1.00 13.69 210 GLY C N 1
ATOM 5818 C CA . GLY C 1 181 ? 32.376 11.094 55.829 1.00 13.83 210 GLY C CA 1
ATOM 5819 C C . GLY C 1 181 ? 32.378 12.548 56.293 1.00 14.14 210 GLY C C 1
ATOM 5820 O O . GLY C 1 181 ? 31.657 13.393 55.759 1.00 12.94 210 GLY C O 1
ATOM 5821 N N . VAL C 1 182 ? 33.220 12.858 57.276 1.00 13.82 211 VAL C N 1
ATOM 5822 C CA . VAL C 1 182 ? 33.293 14.224 57.787 1.00 15.65 211 VAL C CA 1
ATOM 5823 C C . VAL C 1 182 ? 34.174 15.166 56.963 1.00 15.41 211 VAL C C 1
ATOM 5824 O O . VAL C 1 182 ? 33.768 16.291 56.660 1.00 15.85 211 VAL C O 1
ATOM 5828 N N . VAL C 1 183 ? 35.368 14.717 56.587 1.00 15.08 212 VAL C N 1
ATOM 5829 C CA . VAL C 1 183 ? 36.287 15.581 55.850 1.00 14.76 212 VAL C CA 1
ATOM 5830 C C . VAL C 1 183 ? 36.117 15.675 54.337 1.00 15.22 212 VAL C C 1
ATOM 5831 O O . VAL C 1 183 ? 36.678 16.574 53.716 1.00 16.50 212 VAL C O 1
ATOM 5835 N N . SER C 1 184 ? 35.359 14.763 53.738 1.00 14.89 213 SER C N 1
ATOM 5836 C CA . SER C 1 184 ? 35.170 14.805 52.290 1.00 15.00 213 SER C CA 1
ATOM 5837 C C . SER C 1 184 ? 33.707 14.828 51.871 1.00 15.50 213 SER C C 1
ATOM 5838 O O . SER C 1 184 ? 33.277 15.696 51.108 1.00 16.71 213 SER C O 1
ATOM 5841 N N . HIS C 1 185 ? 32.937 13.874 52.369 1.00 15.18 214 HIS C N 1
ATOM 5842 C CA . HIS C 1 185 ? 31.533 13.789 52.003 1.00 16.07 214 HIS C CA 1
ATOM 5843 C C . HIS C 1 185 ? 30.727 14.989 52.505 1.00 17.28 214 HIS C C 1
ATOM 5844 O O . HIS C 1 185 ? 29.945 15.567 51.752 1.00 17.42 214 HIS C O 1
ATOM 5851 N N . LEU C 1 186 ? 30.932 15.376 53.762 1.00 17.25 215 LEU C N 1
ATOM 5852 C CA . LEU C 1 186 ? 30.233 16.529 54.329 1.00 16.25 215 LEU C CA 1
ATOM 5853 C C . LEU C 1 186 ? 30.531 17.804 53.523 1.00 16.89 215 LEU C C 1
ATOM 5854 O O . LEU C 1 186 ? 29.615 18.518 53.114 1.00 16.56 215 LEU C O 1
ATOM 5859 N N . PRO C 1 187 ? 31.819 18.111 53.296 1.00 16.66 216 PRO C N 1
ATOM 5860 C CA . PRO C 1 187 ? 32.158 19.312 52.532 1.00 15.57 216 PRO C CA 1
ATOM 5861 C C . PRO C 1 187 ? 31.477 19.315 51.161 1.00 15.20 216 PRO C C 1
ATOM 5862 O O . PRO C 1 187 ? 30.970 20.343 50.714 1.00 13.02 216 PRO C O 1
ATOM 5866 N N . HIS C 1 188 ? 31.469 18.166 50.494 1.00 13.28 217 HIS C N 1
ATOM 5867 C CA . HIS C 1 188 ? 30.821 18.073 49.190 1.00 14.43 217 HIS C CA 1
ATOM 5868 C C . HIS C 1 188 ? 29.330 18.374 49.347 1.00 14.39 217 HIS C C 1
ATOM 5869 O O . HIS C 1 188 ? 28.751 19.104 48.541 1.00 13.36 217 HIS C O 1
ATOM 5876 N N . ALA C 1 189 ? 28.712 17.819 50.389 1.00 14.31 218 ALA C N 1
ATOM 5877 C CA . ALA C 1 189 ? 27.291 18.062 50.643 1.00 15.54 218 ALA C CA 1
ATOM 5878 C C . ALA C 1 189 ? 27.046 19.563 50.821 1.00 14.01 218 ALA C C 1
ATOM 5879 O O . ALA C 1 189 ? 26.105 20.117 50.252 1.00 15.30 218 ALA C O 1
ATOM 5881 N N . VAL C 1 190 ? 27.893 20.205 51.623 1.00 14.51 219 VAL C N 1
ATOM 5882 C CA . VAL C 1 190 ? 27.806 21.641 51.884 1.00 14.77 219 VAL C CA 1
ATOM 5883 C C . VAL C 1 190 ? 27.967 22.434 50.580 1.00 15.31 219 VAL C C 1
ATOM 5884 O O . VAL C 1 190 ? 27.253 23.410 50.340 1.00 15.48 219 VAL C O 1
ATOM 5888 N N . ALA C 1 191 ? 28.906 22.024 49.736 1.00 14.68 220 ALA C N 1
ATOM 5889 C CA . ALA C 1 191 ? 29.104 22.714 48.464 1.00 15.71 220 ALA C CA 1
ATOM 5890 C C . ALA C 1 191 ? 27.855 22.595 47.579 1.00 16.10 220 ALA C C 1
ATOM 5891 O O . ALA C 1 191 ? 27.405 23.577 46.977 1.00 12.15 220 ALA C O 1
ATOM 5893 N N . PHE C 1 192 ? 27.300 21.390 47.489 1.00 15.37 221 PHE C N 1
ATOM 5894 C CA . PHE C 1 192 ? 26.103 21.184 46.674 1.00 17.69 221 PHE C CA 1
ATOM 5895 C C . PHE C 1 192 ? 24.946 22.044 47.178 1.00 16.01 221 PHE C C 1
ATOM 5896 O O . PHE C 1 192 ? 24.272 22.722 46.396 1.00 14.18 221 PHE C O 1
ATOM 5904 N N . ALA C 1 193 ? 24.729 22.016 48.492 1.00 13.25 222 ALA C N 1
ATOM 5905 C CA . ALA C 1 193 ? 23.646 22.774 49.098 1.00 15.17 222 ALA C CA 1
ATOM 5906 C C . ALA C 1 193 ? 23.842 24.287 48.974 1.00 15.53 222 ALA C C 1
ATOM 5907 O O . ALA C 1 193 ? 22.873 25.025 48.851 1.00 18.40 222 ALA C O 1
ATOM 5909 N N . LEU C 1 194 ? 25.087 24.750 49.018 1.00 15.56 223 LEU C N 1
ATOM 5910 C CA . LEU C 1 194 ? 25.353 26.177 48.883 1.00 15.81 223 LEU C CA 1
ATOM 5911 C C . LEU C 1 194 ? 24.899 26.633 47.501 1.00 16.33 223 LEU C C 1
ATOM 5912 O O . LEU C 1 194 ? 24.320 27.707 47.348 1.00 15.47 223 LEU C O 1
ATOM 5917 N N . VAL C 1 195 ? 25.166 25.819 46.487 1.00 13.49 224 VAL C N 1
ATOM 5918 C CA . VAL C 1 195 ? 24.740 26.183 45.146 1.00 15.73 224 VAL C CA 1
ATOM 5919 C C . VAL C 1 195 ? 23.217 26.129 45.063 1.00 16.21 224 VAL C C 1
ATOM 5920 O O . VAL C 1 195 ? 22.585 27.004 44.469 1.00 16.19 224 VAL C O 1
ATOM 5924 N N . ASP C 1 196 ? 22.627 25.103 45.666 1.00 16.14 225 ASP C N 1
ATOM 5925 C CA . ASP C 1 196 ? 21.179 24.959 45.646 1.00 16.90 225 ASP C CA 1
ATOM 5926 C C . ASP C 1 196 ? 20.501 26.142 46.336 1.00 17.00 225 ASP C C 1
ATOM 5927 O O . ASP C 1 196 ? 19.398 26.538 45.968 1.00 15.75 225 ASP C O 1
ATOM 5932 N N . THR C 1 197 ? 21.166 26.701 47.343 1.00 17.39 226 THR C N 1
ATOM 5933 C CA . THR C 1 197 ? 20.636 27.849 48.070 1.00 17.44 226 THR C CA 1
ATOM 5934 C C . THR C 1 197 ? 20.423 29.051 47.158 1.00 17.92 226 THR C C 1
ATOM 5935 O O . THR C 1 197 ? 19.405 29.729 47.255 1.00 18.32 226 THR C O 1
ATOM 5939 N N . LEU C 1 198 ? 21.384 29.316 46.277 1.00 19.17 227 LEU C N 1
ATOM 5940 C CA . LEU C 1 198 ? 21.277 30.445 45.364 1.00 19.89 227 LEU C CA 1
ATOM 5941 C C . LEU C 1 198 ? 20.121 30.264 44.389 1.00 20.84 227 LEU C C 1
ATOM 5942 O O . LEU C 1 198 ? 19.604 31.234 43.853 1.00 21.88 227 LEU C O 1
ATOM 5947 N N . ILE C 1 199 ? 19.719 29.019 44.162 1.00 21.03 228 ILE C N 1
ATOM 5948 C CA . ILE C 1 199 ? 18.605 28.736 43.265 1.00 23.33 228 ILE C CA 1
ATOM 5949 C C . ILE C 1 199 ? 17.315 29.212 43.921 1.00 23.69 228 ILE C C 1
ATOM 5950 O O . ILE C 1 199 ? 16.517 29.934 43.315 1.00 24.01 228 ILE C O 1
ATOM 5955 N N . HIS C 1 200 ? 17.137 28.820 45.177 1.00 22.67 229 HIS C N 1
ATOM 5956 C CA . HIS C 1 200 ? 15.943 29.155 45.938 1.00 25.37 229 HIS C CA 1
ATOM 5957 C C . HIS C 1 200 ? 15.876 30.571 46.491 1.00 27.78 229 HIS C C 1
ATOM 5958 O O . HIS C 1 200 ? 14.786 31.109 46.692 1.00 28.04 229 HIS C O 1
ATOM 5973 N N . SER C 1 202 ? 17.138 33.191 44.940 1.00 27.23 231 SER C N 1
ATOM 5974 C CA . SER C 1 202 ? 17.147 34.161 43.860 1.00 30.13 231 SER C CA 1
ATOM 5975 C C . SER C 1 202 ? 15.688 34.591 43.723 1.00 32.25 231 SER C C 1
ATOM 5976 O O . SER C 1 202 ? 14.792 33.950 44.265 1.00 31.82 231 SER C O 1
ATOM 5979 N N . THR C 1 203 ? 15.447 35.687 43.024 1.00 34.35 232 THR C N 1
ATOM 5980 C CA . THR C 1 203 ? 14.081 36.145 42.841 1.00 37.55 232 THR C CA 1
ATOM 5981 C C . THR C 1 203 ? 13.937 36.594 41.404 1.00 38.60 232 THR C C 1
ATOM 5982 O O . THR C 1 203 ? 14.933 36.816 40.716 1.00 39.39 232 THR C O 1
ATOM 5986 N N . PRO C 1 204 ? 12.694 36.719 40.917 1.00 42.10 233 PRO C N 1
ATOM 5987 C CA . PRO C 1 204 ? 12.548 37.161 39.528 1.00 42.15 233 PRO C CA 1
ATOM 5988 C C . PRO C 1 204 ? 13.236 38.513 39.381 1.00 42.17 233 PRO C C 1
ATOM 5989 O O . PRO C 1 204 ? 13.578 38.941 38.280 1.00 42.91 233 PRO C O 1
ATOM 5993 N N . GLU C 1 205 ? 13.447 39.162 40.523 1.00 42.14 234 GLU C N 1
ATOM 5994 C CA . GLU C 1 205 ? 14.091 40.465 40.598 1.00 42.43 234 GLU C CA 1
ATOM 5995 C C . GLU C 1 205 ? 15.607 40.361 40.455 1.00 41.31 234 GLU C C 1
ATOM 5996 O O . GLU C 1 205 ? 16.207 41.061 39.643 1.00 42.35 234 GLU C O 1
ATOM 6002 N N . VAL C 1 206 ? 16.227 39.493 41.251 1.00 39.14 235 VAL C N 1
ATOM 6003 C CA . VAL C 1 206 ? 17.675 39.326 41.200 1.00 35.73 235 VAL C CA 1
ATOM 6004 C C . VAL C 1 206 ? 18.099 37.868 41.070 1.00 32.39 235 VAL C C 1
ATOM 6005 O O . VAL C 1 206 ? 17.548 36.982 41.724 1.00 29.44 235 VAL C O 1
ATOM 6009 N N . ASP C 1 207 ? 19.078 37.632 40.206 1.00 30.79 236 ASP C N 1
ATOM 6010 C CA . ASP C 1 207 ? 19.617 36.293 39.985 1.00 29.29 236 ASP C CA 1
ATOM 6011 C C . ASP C 1 207 ? 20.943 36.252 40.740 1.00 27.25 236 ASP C C 1
ATOM 6012 O O . ASP C 1 207 ? 21.946 36.804 40.279 1.00 28.07 236 ASP C O 1
ATOM 6017 N N . LEU C 1 208 ? 20.946 35.604 41.899 1.00 25.73 237 LEU C N 1
ATOM 6018 C CA . LEU C 1 208 ? 22.151 35.534 42.713 1.00 24.51 237 LEU C CA 1
ATOM 6019 C C . LEU C 1 208 ? 23.360 34.976 41.975 1.00 24.43 237 LEU C C 1
ATOM 6020 O O . LEU C 1 208 ? 24.496 35.335 42.282 1.00 23.97 237 LEU C O 1
ATOM 6025 N N . PHE C 1 209 ? 23.123 34.112 40.992 1.00 26.75 238 PHE C N 1
ATOM 6026 C CA . PHE C 1 209 ? 24.222 33.519 40.235 1.00 27.38 238 PHE C CA 1
ATOM 6027 C C . PHE C 1 209 ? 25.033 34.541 39.446 1.00 29.13 238 PHE C C 1
ATOM 6028 O O . PHE C 1 209 ? 26.061 34.215 38.850 1.00 30.66 238 PHE C O 1
ATOM 6036 N N . LYS C 1 210 ? 24.572 35.784 39.449 1.00 30.58 239 LYS C N 1
ATOM 6037 C CA . LYS C 1 210 ? 25.273 36.849 38.755 1.00 30.91 239 LYS C CA 1
ATOM 6038 C C . LYS C 1 210 ? 26.348 37.460 39.653 1.00 31.26 239 LYS C C 1
ATOM 6039 O O . LYS C 1 210 ? 27.267 38.116 39.166 1.00 31.51 239 LYS C O 1
ATOM 6045 N N . TYR C 1 211 ? 26.259 37.218 40.958 1.00 30.12 240 TYR C N 1
ATOM 6046 C CA . TYR C 1 211 ? 27.213 37.824 41.884 1.00 32.98 240 TYR C CA 1
ATOM 6047 C C . TYR C 1 211 ? 28.255 36.986 42.628 1.00 33.17 240 TYR C C 1
ATOM 6048 O O . TYR C 1 211 ? 29.017 37.528 43.426 1.00 34.36 240 TYR C O 1
ATOM 6057 N N . PRO C 1 212 ? 28.315 35.671 42.384 1.00 33.97 241 PRO C N 1
ATOM 6058 C CA . PRO C 1 212 ? 29.317 34.881 43.105 1.00 35.40 241 PRO C CA 1
ATOM 6059 C C . PRO C 1 212 ? 30.747 35.401 42.966 1.00 36.93 241 PRO C C 1
ATOM 6060 O O . PRO C 1 212 ? 31.213 35.675 41.859 1.00 39.39 241 PRO C O 1
ATOM 6064 N N . GLY C 1 213 ? 31.431 35.535 44.100 1.00 38.18 242 GLY C N 1
ATOM 6065 C CA . GLY C 1 213 ? 32.808 35.998 44.097 1.00 38.79 242 GLY C CA 1
ATOM 6066 C C . GLY C 1 213 ? 33.771 34.824 44.191 1.00 39.91 242 GLY C C 1
ATOM 6067 O O . GLY C 1 213 ? 33.412 33.695 43.851 1.00 37.41 242 GLY C O 1
ATOM 6068 N N . GLY C 1 214 ? 34.990 35.085 44.657 1.00 39.96 243 GLY C N 1
ATOM 6069 C CA . GLY C 1 214 ? 35.977 34.026 44.782 1.00 38.75 243 GLY C CA 1
ATOM 6070 C C . GLY C 1 214 ? 35.683 33.118 45.958 1.00 38.06 243 GLY C C 1
ATOM 6071 O O . GLY C 1 214 ? 35.775 31.896 45.853 1.00 39.62 243 GLY C O 1
ATOM 6072 N N . GLY C 1 215 ? 35.329 33.717 47.088 1.00 38.32 244 GLY C N 1
ATOM 6073 C CA . GLY C 1 215 ? 35.019 32.932 48.268 1.00 36.83 244 GLY C CA 1
ATOM 6074 C C . GLY C 1 215 ? 33.951 31.897 47.968 1.00 36.39 244 GLY C C 1
ATOM 6075 O O . GLY C 1 215 ? 34.018 30.766 48.448 1.00 37.88 244 GLY C O 1
ATOM 6076 N N . PHE C 1 216 ? 32.965 32.283 47.163 1.00 33.58 245 PHE C N 1
ATOM 6077 C CA . PHE C 1 216 ? 31.880 31.381 46.801 1.00 28.95 245 PHE C CA 1
ATOM 6078 C C . PHE C 1 216 ? 32.321 30.299 45.820 1.00 26.97 245 PHE C C 1
ATOM 6079 O O . PHE C 1 216 ? 32.072 29.117 46.041 1.00 23.67 245 PHE C O 1
ATOM 6087 N N . LYS C 1 217 ? 32.964 30.707 44.732 1.00 26.10 246 LYS C N 1
ATOM 6088 C CA . LYS C 1 217 ? 33.416 29.763 43.713 1.00 28.82 246 LYS C CA 1
ATOM 6089 C C . LYS C 1 217 ? 34.432 28.745 44.227 1.00 29.32 246 LYS C C 1
ATOM 6090 O O . LYS C 1 217 ? 34.378 27.565 43.861 1.00 28.06 246 LYS C O 1
ATOM 6096 N N . ASP C 1 218 ? 35.356 29.198 45.070 1.00 29.97 247 ASP C N 1
ATOM 6097 C CA . ASP C 1 218 ? 36.368 28.309 45.641 1.00 30.76 247 ASP C CA 1
ATOM 6098 C C . ASP C 1 218 ? 35.686 27.260 46.509 1.00 29.92 247 ASP C C 1
ATOM 6099 O O . ASP C 1 218 ? 36.002 26.072 46.436 1.00 28.73 247 ASP C O 1
ATOM 6104 N N . PHE C 1 219 ? 34.737 27.704 47.325 1.00 29.49 248 PHE C N 1
ATOM 6105 C CA . PHE C 1 219 ? 34.016 26.797 48.209 1.00 31.23 248 PHE C CA 1
ATOM 6106 C C . PHE C 1 219 ? 33.097 25.822 47.475 1.00 29.42 248 PHE C C 1
ATOM 6107 O O . PHE C 1 219 ? 32.761 24.773 48.016 1.00 32.48 248 PHE C O 1
ATOM 6115 N N . THR C 1 220 ? 32.698 26.151 46.249 1.00 27.73 249 THR C N 1
ATOM 6116 C CA . THR C 1 220 ? 31.772 25.292 45.505 1.00 24.98 249 THR C CA 1
ATOM 6117 C C . THR C 1 220 ? 32.326 24.607 44.263 1.00 23.37 249 THR C C 1
ATOM 6118 O O . THR C 1 220 ? 31.574 24.017 43.494 1.00 22.66 249 THR C O 1
ATOM 6122 N N . ARG C 1 221 ? 33.633 24.677 44.061 1.00 23.86 250 ARG C N 1
ATOM 6123 C CA . ARG C 1 221 ? 34.228 24.048 42.890 1.00 24.98 250 ARG C CA 1
ATOM 6124 C C . ARG C 1 221 ? 33.924 22.549 42.866 1.00 22.99 250 ARG C C 1
ATOM 6125 O O . ARG C 1 221 ? 33.723 21.967 41.801 1.00 22.07 250 ARG C O 1
ATOM 6133 N N . ILE C 1 222 ? 33.868 21.927 44.040 1.00 20.23 251 ILE C N 1
ATOM 6134 C CA . ILE C 1 222 ? 33.590 20.495 44.093 1.00 21.16 251 ILE C CA 1
ATOM 6135 C C . ILE C 1 222 ? 32.135 20.168 43.787 1.00 20.41 251 ILE C C 1
ATOM 6136 O O . ILE C 1 222 ? 31.781 19.001 43.662 1.00 20.38 251 ILE C O 1
ATOM 6141 N N . ALA C 1 223 ? 31.289 21.188 43.669 1.00 18.42 252 ALA C N 1
ATOM 6142 C CA . ALA C 1 223 ? 29.883 20.954 43.353 1.00 18.86 252 ALA C CA 1
ATOM 6143 C C . ALA C 1 223 ? 29.739 20.554 41.883 1.00 21.61 252 ALA C C 1
ATOM 6144 O O . ALA C 1 223 ? 28.648 20.199 41.423 1.00 20.04 252 ALA C O 1
ATOM 6146 N N . LYS C 1 224 ? 30.847 20.610 41.149 1.00 22.24 253 LYS C N 1
ATOM 6147 C CA . LYS C 1 224 ? 30.852 20.241 39.734 1.00 23.67 253 LYS C CA 1
ATOM 6148 C C . LYS C 1 224 ? 31.199 18.767 39.529 1.00 24.24 253 LYS C C 1
ATOM 6149 O O . LYS C 1 224 ? 31.274 18.289 38.400 1.00 23.00 253 LYS C O 1
ATOM 6155 N N . SER C 1 225 ? 31.409 18.053 40.631 1.00 23.28 254 SER C N 1
ATOM 6156 C CA . SER C 1 225 ? 31.752 16.635 40.580 1.00 23.67 254 SER C CA 1
ATOM 6157 C C . SER C 1 225 ? 30.656 15.819 39.903 1.00 24.08 254 SER C C 1
ATOM 6158 O O . SER C 1 225 ? 29.566 16.325 39.661 1.00 24.40 254 SER C O 1
ATOM 6161 N N . ASP C 1 226 ? 30.950 14.553 39.609 1.00 22.98 255 ASP C N 1
ATOM 6162 C CA . ASP C 1 226 ? 29.984 13.674 38.955 1.00 22.67 255 ASP C CA 1
ATOM 6163 C C . ASP C 1 226 ? 28.792 13.368 39.858 1.00 20.41 255 ASP C C 1
ATOM 6164 O O . ASP C 1 226 ? 28.949 12.820 40.944 1.00 17.74 255 ASP C O 1
ATOM 6169 N N . PRO C 1 227 ? 27.573 13.702 39.404 1.00 20.46 256 PRO C N 1
ATOM 6170 C CA . PRO C 1 227 ? 26.345 13.469 40.178 1.00 19.76 256 PRO C CA 1
ATOM 6171 C C . PRO C 1 227 ? 26.091 12.004 40.526 1.00 20.30 256 PRO C C 1
ATOM 6172 O O . PRO C 1 227 ? 25.690 11.675 41.648 1.00 17.92 256 PRO C O 1
ATOM 6176 N N . ILE C 1 228 ? 26.320 11.127 39.556 1.00 18.42 257 ILE C N 1
ATOM 6177 C CA . ILE C 1 228 ? 26.098 9.706 39.768 1.00 20.39 257 ILE C CA 1
ATOM 6178 C C . ILE C 1 228 ? 27.054 9.154 40.821 1.00 19.90 257 ILE C C 1
ATOM 6179 O O . ILE C 1 228 ? 26.663 8.367 41.682 1.00 16.31 257 ILE C O 1
ATOM 6192 N N . TRP C 1 230 ? 28.601 10.803 43.297 1.00 16.13 259 TRP C N 1
ATOM 6193 C CA . TRP C 1 230 ? 28.278 11.318 44.620 1.00 15.61 259 TRP C CA 1
ATOM 6194 C C . TRP C 1 230 ? 26.945 10.821 45.146 1.00 15.57 259 TRP C C 1
ATOM 6195 O O . TRP C 1 230 ? 26.731 10.745 46.356 1.00 15.47 259 TRP C O 1
ATOM 6206 N N . ARG C 1 231 ? 26.047 10.471 44.235 1.00 16.64 260 ARG C N 1
ATOM 6207 C CA . ARG C 1 231 ? 24.770 9.913 44.641 1.00 15.56 260 ARG C CA 1
ATOM 6208 C C . ARG C 1 231 ? 25.149 8.569 45.271 1.00 16.99 260 ARG C C 1
ATOM 6209 O O . ARG C 1 231 ? 24.638 8.193 46.326 1.00 16.45 260 ARG C O 1
ATOM 6217 N N . ASP C 1 232 ? 26.079 7.866 44.624 1.00 17.25 261 ASP C N 1
ATOM 6218 C CA . ASP C 1 232 ? 26.545 6.562 45.103 1.00 18.06 261 ASP C CA 1
ATOM 6219 C C . ASP C 1 232 ? 27.246 6.675 46.452 1.00 18.03 261 ASP C C 1
ATOM 6220 O O . ASP C 1 232 ? 26.890 5.978 47.399 1.00 18.63 261 ASP C O 1
ATOM 6225 N N . ILE C 1 233 ? 28.244 7.550 46.534 1.00 16.24 262 ILE C N 1
ATOM 6226 C CA . ILE C 1 233 ? 29.000 7.746 47.775 1.00 16.39 262 ILE C CA 1
ATOM 6227 C C . ILE C 1 233 ? 28.098 8.093 48.966 1.00 15.01 262 ILE C C 1
ATOM 6228 O O . ILE C 1 233 ? 28.209 7.495 50.039 1.00 15.66 262 ILE C O 1
ATOM 6233 N N . PHE C 1 234 ? 27.218 9.069 48.778 1.00 14.35 263 PHE C N 1
ATOM 6234 C CA . PHE C 1 234 ? 26.315 9.484 49.843 1.00 14.31 263 PHE C CA 1
ATOM 6235 C C . PHE C 1 234 ? 25.467 8.324 50.354 1.00 15.45 263 PHE C C 1
ATOM 6236 O O . PHE C 1 234 ? 25.228 8.209 51.551 1.00 15.87 263 PHE C O 1
ATOM 6244 N N . LEU C 1 235 ? 25.004 7.465 49.451 1.00 16.04 264 LEU C N 1
ATOM 6245 C CA . LEU C 1 235 ? 24.191 6.328 49.859 1.00 17.57 264 LEU C CA 1
ATOM 6246 C C . LEU C 1 235 ? 25.034 5.198 50.451 1.00 19.06 264 LEU C C 1
ATOM 6247 O O . LEU C 1 235 ? 24.620 4.544 51.414 1.00 18.52 264 LEU C O 1
ATOM 6252 N N . GLU C 1 236 ? 26.221 4.981 49.887 1.00 18.38 265 GLU C N 1
ATOM 6253 C CA . GLU C 1 236 ? 27.117 3.928 50.359 1.00 17.41 265 GLU C CA 1
ATOM 6254 C C . GLU C 1 236 ? 27.694 4.196 51.753 1.00 16.94 265 GLU C C 1
ATOM 6255 O O . GLU C 1 236 ? 28.023 3.269 52.480 1.00 15.71 265 GLU C O 1
ATOM 6261 N N . ASN C 1 237 ? 27.819 5.462 52.124 1.00 16.22 266 ASN C N 1
ATOM 6262 C CA . ASN C 1 237 ? 28.350 5.808 53.440 1.00 17.10 266 ASN C CA 1
ATOM 6263 C C . ASN C 1 237 ? 27.295 6.641 54.164 1.00 17.20 266 ASN C C 1
ATOM 6264 O O . ASN C 1 237 ? 27.629 7.547 54.927 1.00 16.78 266 ASN C O 1
ATOM 6269 N N . LYS C 1 238 ? 26.022 6.320 53.938 1.00 17.68 267 LYS C N 1
ATOM 6270 C CA . LYS C 1 238 ? 24.944 7.113 54.523 1.00 20.44 267 LYS C CA 1
ATOM 6271 C C . LYS C 1 238 ? 24.937 7.273 56.038 1.00 18.78 267 LYS C C 1
ATOM 6272 O O . LYS C 1 238 ? 24.579 8.339 56.530 1.00 19.73 267 LYS C O 1
ATOM 6278 N N . GLU C 1 239 ? 25.327 6.242 56.776 1.00 20.51 268 GLU C N 1
ATOM 6279 C CA . GLU C 1 239 ? 25.339 6.340 58.240 1.00 21.77 268 GLU C CA 1
ATOM 6280 C C . GLU C 1 239 ? 26.229 7.482 58.698 1.00 20.95 268 GLU C C 1
ATOM 6281 O O . GLU C 1 239 ? 25.796 8.354 59.454 1.00 21.02 268 GLU C O 1
ATOM 6287 N N . ASN C 1 240 ? 27.475 7.470 58.231 1.00 19.45 269 ASN C N 1
ATOM 6288 C CA . ASN C 1 240 ? 28.441 8.499 58.592 1.00 17.60 269 ASN C CA 1
ATOM 6289 C C . ASN C 1 240 ? 28.105 9.849 57.975 1.00 16.81 269 ASN C C 1
ATOM 6290 O O . ASN C 1 240 ? 28.373 10.887 58.569 1.00 16.52 269 ASN C O 1
ATOM 6295 N N . VAL C 1 241 ? 27.526 9.839 56.780 1.00 15.61 270 VAL C N 1
ATOM 6296 C CA . VAL C 1 241 ? 27.168 11.094 56.137 1.00 16.98 270 VAL C CA 1
ATOM 6297 C C . VAL C 1 241 ? 26.054 11.780 56.921 1.00 17.38 270 VAL C C 1
ATOM 6298 O O . VAL C 1 241 ? 26.085 12.998 57.097 1.00 18.46 270 VAL C O 1
ATOM 6310 N N . LYS C 1 243 ? 25.445 11.387 60.085 1.00 20.82 272 LYS C N 1
ATOM 6311 C CA . LYS C 1 243 ? 26.037 11.841 61.333 1.00 21.03 272 LYS C CA 1
ATOM 6312 C C . LYS C 1 243 ? 26.855 13.106 61.134 1.00 18.41 272 LYS C C 1
ATOM 6313 O O . LYS C 1 243 ? 26.813 13.997 61.970 1.00 18.97 272 LYS C O 1
ATOM 6319 N N . ALA C 1 244 ? 27.573 13.197 60.014 1.00 18.31 273 ALA C N 1
ATOM 6320 C CA . ALA C 1 244 ? 28.394 14.373 59.722 1.00 16.72 273 ALA C CA 1
ATOM 6321 C C . ALA C 1 244 ? 27.548 15.614 59.420 1.00 15.91 273 ALA C C 1
ATOM 6322 O O . ALA C 1 244 ? 27.893 16.720 59.820 1.00 14.58 273 ALA C O 1
ATOM 6324 N N . ILE C 1 245 ? 26.439 15.434 58.710 1.00 16.09 274 ILE C N 1
ATOM 6325 C CA . ILE C 1 245 ? 25.577 16.568 58.393 1.00 15.96 274 ILE C CA 1
ATOM 6326 C C . ILE C 1 245 ? 24.942 17.045 59.693 1.00 16.86 274 ILE C C 1
ATOM 6327 O O . ILE C 1 245 ? 24.818 18.244 59.942 1.00 15.33 274 ILE C O 1
ATOM 6332 N N . GLU C 1 246 ? 24.541 16.088 60.520 1.00 17.95 275 GLU C N 1
ATOM 6333 C CA . GLU C 1 246 ? 23.932 16.401 61.803 1.00 20.96 275 GLU C CA 1
ATOM 6334 C C . GLU C 1 246 ? 24.920 17.177 62.669 1.00 20.27 275 GLU C C 1
ATOM 6335 O O . GLU C 1 246 ? 24.568 18.189 63.274 1.00 20.99 275 GLU C O 1
ATOM 6341 N N . GLY C 1 247 ? 26.161 16.700 62.718 1.00 19.59 276 GLY C N 1
ATOM 6342 C CA . GLY C 1 247 ? 27.183 17.362 63.513 1.00 17.51 276 GLY C CA 1
ATOM 6343 C C . GLY C 1 247 ? 27.454 18.767 63.027 1.00 18.61 276 GLY C C 1
ATOM 6344 O O . GLY C 1 247 ? 27.631 19.685 63.826 1.00 15.05 276 GLY C O 1
ATOM 6345 N N . PHE C 1 248 ? 27.486 18.931 61.705 1.00 17.64 277 PHE C N 1
ATOM 6346 C CA . PHE C 1 248 ? 27.730 20.224 61.093 1.00 18.28 277 PHE C CA 1
ATOM 6347 C C . PHE C 1 248 ? 26.599 21.189 61.435 1.00 20.01 277 PHE C C 1
ATOM 6348 O O . PHE C 1 248 ? 26.842 22.340 61.775 1.00 19.77 277 PHE C O 1
ATOM 6356 N N . GLU C 1 249 ? 25.364 20.711 61.340 1.00 21.42 278 GLU C N 1
ATOM 6357 C CA . GLU C 1 249 ? 24.215 21.548 61.634 1.00 22.03 278 GLU C CA 1
ATOM 6358 C C . GLU C 1 249 ? 24.219 21.985 63.091 1.00 22.29 278 GLU C C 1
ATOM 6359 O O . GLU C 1 249 ? 23.752 23.075 63.421 1.00 22.04 278 GLU C O 1
ATOM 6365 N N . LYS C 1 250 ? 24.781 21.150 63.956 1.00 22.18 279 LYS C N 1
ATOM 6366 C CA . LYS C 1 250 ? 24.858 21.480 65.373 1.00 24.13 279 LYS C CA 1
ATOM 6367 C C . LYS C 1 250 ? 25.8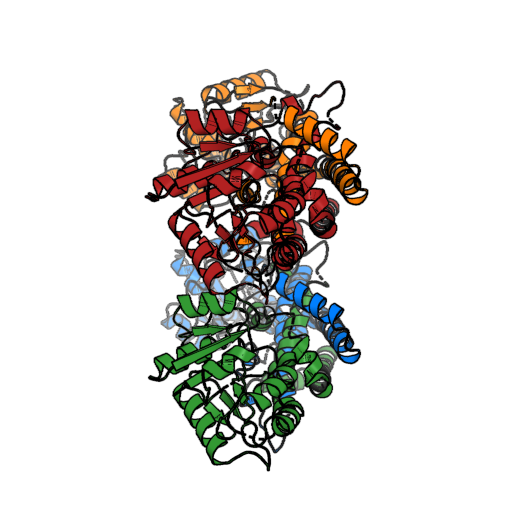27 22.656 65.527 1.00 24.56 279 LYS C C 1
ATOM 6368 O O . LYS C 1 250 ? 25.562 23.607 66.274 1.00 23.15 279 LYS C O 1
ATOM 6374 N N . SER C 1 251 ? 26.939 22.604 64.793 1.00 23.11 280 SER C N 1
ATOM 6375 C CA . SER C 1 251 ? 27.927 23.680 64.837 1.00 21.93 280 SER C CA 1
ATOM 6376 C C . SER C 1 251 ? 27.386 24.962 64.208 1.00 21.19 280 SER C C 1
ATOM 6377 O O . SER C 1 251 ? 27.580 26.048 64.748 1.00 20.46 280 SER C O 1
ATOM 6380 N N . LEU C 1 252 ? 26.714 24.835 63.064 1.00 19.72 281 LEU C N 1
ATOM 6381 C CA . LEU C 1 252 ? 26.155 25.998 62.383 1.00 20.21 281 LEU C CA 1
ATOM 6382 C C . LEU C 1 252 ? 25.047 26.630 63.216 1.00 20.04 281 LEU C C 1
ATOM 6383 O O . LEU C 1 252 ? 24.917 27.852 63.271 1.00 18.53 281 LEU C O 1
ATOM 6388 N N . ASN C 1 253 ? 24.240 25.797 63.862 1.00 21.52 282 ASN C N 1
ATOM 6389 C CA . ASN C 1 253 ? 23.165 26.314 64.691 1.00 23.33 282 ASN C CA 1
ATOM 6390 C C . ASN C 1 253 ? 23.709 27.031 65.915 1.00 23.80 282 ASN C C 1
ATOM 6391 O O . ASN C 1 253 ? 23.055 27.928 66.454 1.00 24.42 282 ASN C O 1
ATOM 6396 N N . HIS C 1 254 ? 24.908 26.655 66.350 1.00 23.74 283 HIS C N 1
ATOM 6397 C CA . HIS C 1 254 ? 25.519 27.316 67.502 1.00 25.32 283 HIS C CA 1
ATOM 6398 C C . HIS C 1 254 ? 25.992 28.691 67.059 1.00 23.62 283 HIS C C 1
ATOM 6399 O O . HIS C 1 254 ? 25.883 29.667 67.798 1.00 24.74 283 HIS C O 1
ATOM 6406 N N . LEU C 1 255 ? 26.526 28.764 65.845 1.00 23.49 284 LEU C N 1
ATOM 6407 C CA . LEU C 1 255 ? 26.988 30.034 65.303 1.00 23.27 284 LEU C CA 1
ATOM 6408 C C . LEU C 1 255 ? 25.763 30.931 65.127 1.00 23.91 284 LEU C C 1
ATOM 6409 O O . LEU C 1 255 ? 25.789 32.113 65.450 1.00 22.70 284 LEU C O 1
ATOM 6414 N N . LYS C 1 256 ? 24.686 30.336 64.625 1.00 25.62 285 LYS C N 1
ATOM 6415 C CA . LYS C 1 256 ? 23.434 31.039 64.388 1.00 27.66 285 LYS C CA 1
ATOM 6416 C C . LYS C 1 256 ? 22.917 31.721 65.657 1.00 28.88 285 LYS C C 1
ATOM 6417 O O . LYS C 1 256 ? 22.550 32.894 65.626 1.00 29.52 285 LYS C O 1
ATOM 6423 N N . GLU C 1 257 ? 22.895 30.989 66.770 1.00 29.49 286 GLU C N 1
ATOM 6424 C CA . GLU C 1 257 ? 22.422 31.543 68.042 1.00 30.57 286 GLU C CA 1
ATOM 6425 C C . GLU C 1 257 ? 23.339 32.665 68.530 1.00 29.40 286 GLU C C 1
ATOM 6426 O O . GLU C 1 257 ? 22.891 33.605 69.187 1.00 29.76 286 GLU C O 1
ATOM 6432 N N . LEU C 1 258 ? 24.628 32.558 68.224 1.00 27.13 287 LEU C N 1
ATOM 6433 C CA . LEU C 1 258 ? 25.590 33.584 68.623 1.00 27.39 287 LEU C CA 1
ATOM 6434 C C . LEU C 1 258 ? 25.306 34.863 67.838 1.00 25.68 287 LEU C C 1
ATOM 6435 O O . LEU C 1 258 ? 25.420 35.973 68.360 1.00 24.47 287 LEU C O 1
ATOM 6440 N N . ILE C 1 259 ? 24.938 34.701 66.573 1.00 25.88 288 ILE C N 1
ATOM 6441 C CA . ILE C 1 259 ? 24.634 35.847 65.736 1.00 27.05 288 ILE C CA 1
ATOM 6442 C C . ILE C 1 259 ? 23.309 36.486 66.151 1.00 28.46 288 ILE C C 1
ATOM 6443 O O . ILE C 1 259 ? 23.216 37.708 66.259 1.00 29.31 288 ILE C O 1
ATOM 6448 N N . VAL C 1 260 ? 22.290 35.667 66.404 1.00 31.79 289 VAL C N 1
ATOM 6449 C CA . VAL C 1 260 ? 20.992 36.202 66.807 1.00 34.13 289 VAL C CA 1
ATOM 6450 C C . VAL C 1 260 ? 21.070 36.996 68.105 1.00 34.93 289 VAL C C 1
ATOM 6451 O O . VAL C 1 260 ? 20.561 38.112 68.176 1.00 34.25 289 VAL C O 1
ATOM 6455 N N . ARG C 1 261 ? 21.714 36.428 69.123 1.00 35.57 290 ARG C N 1
ATOM 6456 C CA . ARG C 1 261 ? 21.833 37.100 70.417 1.00 37.16 290 ARG C CA 1
ATOM 6457 C C . ARG C 1 261 ? 22.910 38.181 70.404 1.00 36.81 290 ARG C C 1
ATOM 6458 O O . ARG C 1 261 ? 23.116 38.868 71.402 1.00 36.87 290 ARG C O 1
ATOM 6466 N N . GLU C 1 262 ? 23.602 38.323 69.279 1.00 36.10 291 GLU C N 1
ATOM 6467 C CA . GLU C 1 262 ? 24.664 39.314 69.155 1.00 35.86 291 GLU C CA 1
ATOM 6468 C C . GLU C 1 262 ? 25.705 39.153 70.269 1.00 34.31 291 GLU C C 1
ATOM 6469 O O . GLU C 1 262 ? 26.147 40.129 70.877 1.00 33.75 291 GLU C O 1
ATOM 6475 N N . ALA C 1 263 ? 26.084 37.905 70.531 1.00 32.65 292 ALA C N 1
ATOM 6476 C CA . ALA C 1 263 ? 27.083 37.593 71.548 1.00 32.00 292 ALA C CA 1
ATOM 6477 C C . ALA C 1 263 ? 28.444 37.944 70.967 1.00 31.65 292 ALA C C 1
ATOM 6478 O O . ALA C 1 263 ? 29.163 37.070 70.490 1.00 32.40 292 ALA C O 1
ATOM 6480 N N . GLU C 1 264 ? 28.790 39.225 71.022 1.00 30.83 293 GLU C N 1
ATOM 6481 C CA . GLU C 1 264 ? 30.041 39.735 70.468 1.00 31.55 293 GLU C CA 1
ATOM 6482 C C . GLU C 1 264 ? 31.324 39.001 70.837 1.00 30.98 293 GLU C C 1
ATOM 6483 O O . GLU C 1 264 ? 32.094 38.609 69.958 1.00 29.46 293 GLU C O 1
ATOM 6489 N N . GLU C 1 265 ? 31.567 38.831 72.132 1.00 28.82 294 GLU C N 1
ATOM 6490 C CA . GLU C 1 265 ? 32.788 38.180 72.590 1.00 29.37 294 GLU C CA 1
ATOM 6491 C C . GLU C 1 265 ? 32.884 36.699 72.242 1.00 28.26 294 GLU C C 1
ATOM 6492 O O . GLU C 1 265 ? 33.923 36.233 71.772 1.00 29.35 294 GLU C O 1
ATOM 6498 N N . GLU C 1 266 ? 31.810 35.958 72.483 1.00 27.65 295 GLU C N 1
ATOM 6499 C CA . GLU C 1 266 ? 31.798 34.533 72.182 1.00 28.40 295 GLU C CA 1
ATOM 6500 C C . GLU C 1 266 ? 31.859 34.313 70.673 1.00 27.39 295 GLU C C 1
ATOM 6501 O O . GLU C 1 266 ? 32.504 33.372 70.206 1.00 25.63 295 GLU C O 1
ATOM 6507 N N . LEU C 1 267 ? 31.186 35.177 69.913 1.00 25.40 296 LEU C N 1
ATOM 6508 C CA . LEU C 1 267 ? 31.189 35.062 68.457 1.00 25.46 296 LEU C CA 1
ATOM 6509 C C . LEU C 1 267 ? 32.620 35.179 67.938 1.00 26.07 296 LEU C C 1
ATOM 6510 O O . LEU C 1 267 ? 33.040 34.394 67.098 1.00 25.86 296 LEU C O 1
ATOM 6515 N N . VAL C 1 268 ? 33.370 36.156 68.447 1.00 27.16 297 VAL C N 1
ATOM 6516 C CA . VAL C 1 268 ? 34.756 36.338 68.027 1.00 28.46 297 VAL C CA 1
ATOM 6517 C C . VAL C 1 268 ? 35.565 35.087 68.355 1.00 28.33 297 VAL C C 1
ATOM 6518 O O . VAL C 1 268 ? 36.406 34.662 67.564 1.00 28.94 297 VAL C O 1
ATOM 6522 N N . GLU C 1 269 ? 35.313 34.514 69.528 1.00 27.92 298 GLU C N 1
ATOM 6523 C CA . GLU C 1 269 ? 36.018 33.312 69.966 1.00 28.72 298 GLU C CA 1
ATOM 6524 C C . GLU C 1 269 ? 35.711 32.152 69.026 1.00 27.38 298 GLU C C 1
ATOM 6525 O O . GLU C 1 269 ? 36.596 31.381 68.668 1.00 26.40 298 GLU C O 1
ATOM 6531 N N . TYR C 1 270 ? 34.448 32.032 68.629 1.00 25.26 299 TYR C N 1
ATOM 6532 C CA . TYR C 1 270 ? 34.035 30.973 67.715 1.00 23.19 299 TYR C CA 1
ATOM 6533 C C . TYR C 1 270 ? 34.769 31.126 66.382 1.00 22.24 299 TYR C C 1
ATOM 6534 O O . TYR C 1 270 ? 35.323 30.160 65.856 1.00 21.57 299 TYR C O 1
ATOM 6543 N N . LEU C 1 271 ? 34.781 32.343 65.845 1.00 20.53 300 LEU C N 1
ATOM 6544 C CA . LEU C 1 271 ? 35.431 32.604 64.560 1.00 21.72 300 LEU C CA 1
ATOM 6545 C C . LEU C 1 271 ? 36.949 32.475 64.605 1.00 22.89 300 LEU C C 1
ATOM 6546 O O . LEU C 1 271 ? 37.580 32.212 63.581 1.00 20.24 300 LEU C O 1
ATOM 6551 N N . LYS C 1 272 ? 37.530 32.669 65.787 1.00 24.58 301 LYS C N 1
ATOM 6552 C CA . LYS C 1 272 ? 38.975 32.557 65.952 1.00 27.62 301 LYS C CA 1
ATOM 6553 C C . LYS C 1 272 ? 39.425 31.100 65.881 1.00 28.13 301 LYS C C 1
ATOM 6554 O O . LYS C 1 272 ? 40.617 30.813 65.743 1.00 28.58 301 LYS C O 1
ATOM 6560 N N . GLU C 1 273 ? 38.474 30.180 65.991 1.00 28.27 302 GLU C N 1
ATOM 6561 C CA . GLU C 1 273 ? 38.802 28.765 65.924 1.00 29.24 302 GLU C CA 1
ATOM 6562 C C . GLU C 1 273 ? 39.509 28.455 64.607 1.00 31.71 302 GLU C C 1
ATOM 6563 O O . GLU C 1 273 ? 40.331 27.550 64.544 1.00 31.31 302 GLU C O 1
ATOM 6569 N N . VAL C 1 274 ? 39.206 29.234 63.568 1.00 36.84 303 VAL C N 1
ATOM 6570 C CA . VAL C 1 274 ? 39.802 29.039 62.245 1.00 40.47 303 VAL C CA 1
ATOM 6571 C C . VAL C 1 274 ? 41.294 29.318 62.213 1.00 43.06 303 VAL C C 1
ATOM 6572 O O . VAL C 1 274 ? 41.926 29.238 61.157 1.00 42.71 303 VAL C O 1
ATOM 6576 N N . LYS C 1 275 ? 41.851 29.675 63.364 1.00 45.56 304 LYS C N 1
ATOM 6577 C CA . LYS C 1 275 ? 43.279 29.918 63.450 1.00 48.51 304 LYS C CA 1
ATOM 6578 C C . LYS C 1 275 ? 43.877 28.576 63.843 1.00 50.33 304 LYS C C 1
ATOM 6579 O O . LYS C 1 275 ? 43.630 27.573 63.168 1.00 50.80 304 LYS C O 1
ATOM 6585 N N . ILE C 1 276 ? 44.633 28.541 64.935 1.00 52.34 305 ILE C N 1
ATOM 6586 C CA . ILE C 1 276 ? 45.252 27.295 65.387 1.00 53.63 305 ILE C CA 1
ATOM 6587 C C . ILE C 1 276 ? 46.242 26.797 64.337 1.00 55.48 305 ILE C C 1
ATOM 6588 O O . ILE C 1 276 ? 45.870 26.563 63.185 1.00 55.53 305 ILE C O 1
ATOM 6593 N N . LYS C 1 277 ? 47.502 26.632 64.734 1.00 57.17 306 LYS C N 1
ATOM 6594 C CA . LYS C 1 277 ? 48.537 26.167 63.813 1.00 58.93 306 LYS C CA 1
ATOM 6595 C C . LYS C 1 277 ? 48.091 24.878 63.127 1.00 59.25 306 LYS C C 1
ATOM 6596 O O . LYS C 1 277 ? 48.712 24.420 62.164 1.00 59.62 306 LYS C O 1
ATOM 6602 N N . ARG C 1 278 ? 47.008 24.300 63.636 1.00 59.07 307 ARG C N 1
ATOM 6603 C CA . ARG C 1 278 ? 46.452 23.071 63.090 1.00 59.35 307 ARG C CA 1
ATOM 6604 C C . ARG C 1 278 ? 45.227 23.412 62.241 1.00 58.84 307 ARG C C 1
ATOM 6605 O O . ARG C 1 278 ? 45.308 23.273 61.002 1.00 57.98 307 ARG C O 1
ATOM 6621 N N . GLN D 1 2 ? 39.024 -8.640 -1.266 1.00 49.84 31 GLN D N 1
ATOM 6622 C CA . GLN D 1 2 ? 38.986 -8.654 -2.721 1.00 45.48 31 GLN D CA 1
ATOM 6623 C C . GLN D 1 2 ? 37.719 -8.039 -3.296 1.00 40.95 31 GLN D C 1
ATOM 6624 O O . GLN D 1 2 ? 37.782 -7.182 -4.173 1.00 39.30 31 GLN D O 1
ATOM 6630 N N . ASN D 1 3 ? 36.571 -8.485 -2.797 1.00 36.24 32 ASN D N 1
ATOM 6631 C CA . ASN D 1 3 ? 35.293 -8.017 -3.309 1.00 31.26 32 ASN D CA 1
ATOM 6632 C C . ASN D 1 3 ? 34.424 -7.273 -2.318 1.00 27.33 32 ASN D C 1
ATOM 6633 O O . ASN D 1 3 ? 34.014 -7.822 -1.301 1.00 27.76 32 ASN D O 1
ATOM 6638 N N . VAL D 1 4 ? 34.139 -6.019 -2.643 1.00 24.49 33 VAL D N 1
ATOM 6639 C CA . VAL D 1 4 ? 33.286 -5.177 -1.826 1.00 20.90 33 VAL D CA 1
ATOM 6640 C C . VAL D 1 4 ? 31.925 -5.091 -2.506 1.00 19.47 33 VAL D C 1
ATOM 6641 O O . VAL D 1 4 ? 31.840 -4.966 -3.730 1.00 18.98 33 VAL D O 1
ATOM 6645 N N . LEU D 1 5 ? 30.862 -5.185 -1.718 1.00 17.21 34 LEU D N 1
ATOM 6646 C CA . LEU D 1 5 ? 29.519 -5.076 -2.259 1.00 16.28 34 LEU D CA 1
ATOM 6647 C C . LEU D 1 5 ? 28.842 -3.889 -1.608 1.00 16.25 34 LEU D C 1
ATOM 6648 O O . LEU D 1 5 ? 28.850 -3.754 -0.378 1.00 15.36 34 LEU D O 1
ATOM 6653 N N . ILE D 1 6 ? 28.279 -3.023 -2.442 1.00 13.94 35 ILE D N 1
ATOM 6654 C CA . ILE D 1 6 ? 27.561 -1.856 -1.964 1.00 14.82 35 ILE D CA 1
ATOM 6655 C C . ILE D 1 6 ? 26.081 -2.196 -2.087 1.00 14.70 35 ILE D C 1
ATOM 6656 O O . ILE D 1 6 ? 25.575 -2.435 -3.192 1.00 13.88 35 ILE D O 1
ATOM 6661 N N . VAL D 1 7 ? 25.397 -2.262 -0.954 1.00 14.00 36 VAL D N 1
ATOM 6662 C CA . VAL D 1 7 ? 23.967 -2.546 -0.954 1.00 15.13 36 VAL D CA 1
ATOM 6663 C C . VAL D 1 7 ? 23.292 -1.188 -0.845 1.00 13.67 36 VAL D C 1
ATOM 6664 O O . VAL D 1 7 ? 23.422 -0.499 0.165 1.00 13.67 36 VAL D O 1
ATOM 6668 N N . GLY D 1 8 ? 22.586 -0.792 -1.899 1.00 14.07 37 GLY D N 1
ATOM 6669 C CA . GLY D 1 8 ? 21.950 0.515 -1.898 1.00 14.82 37 GLY D CA 1
ATOM 6670 C C . GLY D 1 8 ? 22.957 1.466 -2.516 1.00 16.22 37 GLY D C 1
ATOM 6671 O O . GLY D 1 8 ? 23.754 2.092 -1.822 1.00 16.21 37 GLY D O 1
ATOM 6672 N N . VAL D 1 9 ? 22.948 1.556 -3.837 1.00 17.27 38 VAL D N 1
ATOM 6673 C CA . VAL D 1 9 ? 23.887 2.422 -4.523 1.00 18.02 38 VAL D CA 1
ATOM 6674 C C . VAL D 1 9 ? 23.281 3.810 -4.741 1.00 18.46 38 VAL D C 1
ATOM 6675 O O . VAL D 1 9 ? 22.889 4.173 -5.854 1.00 17.57 38 VAL D O 1
ATOM 6679 N N . GLY D 1 10 ? 23.196 4.565 -3.649 1.00 17.73 39 GLY D N 1
ATOM 6680 C CA . GLY D 1 10 ? 22.655 5.913 -3.689 1.00 16.78 39 GLY D CA 1
ATOM 6681 C C . GLY D 1 10 ? 23.725 6.906 -3.273 1.00 16.54 39 GLY D C 1
ATOM 6682 O O . GLY D 1 10 ? 24.911 6.679 -3.528 1.00 17.39 39 GLY D O 1
ATOM 6683 N N . PHE D 1 11 ? 23.324 7.997 -2.627 1.00 16.18 40 PHE D N 1
ATOM 6684 C CA . PHE D 1 11 ? 24.285 9.011 -2.197 1.00 16.86 40 PHE D CA 1
ATOM 6685 C C . PHE D 1 11 ? 25.367 8.434 -1.268 1.00 16.09 40 PHE D C 1
ATOM 6686 O O . PHE D 1 11 ? 26.563 8.578 -1.530 1.00 14.23 40 PHE D O 1
ATOM 6702 N N . GLY D 1 13 ? 25.994 5.107 -0.464 1.00 15.65 42 GLY D N 1
ATOM 6703 C CA . GLY D 1 13 ? 26.667 3.936 -0.990 1.00 15.03 42 GLY D CA 1
ATOM 6704 C C . GLY D 1 13 ? 27.695 4.368 -2.016 1.00 15.68 42 GLY D C 1
ATOM 6705 O O . GLY D 1 13 ? 28.831 3.890 -2.019 1.00 12.80 42 GLY D O 1
ATOM 6706 N N . GLY D 1 14 ? 27.283 5.279 -2.894 1.00 16.10 43 GLY D N 1
ATOM 6707 C CA . GLY D 1 14 ? 28.173 5.780 -3.929 1.00 16.33 43 GLY D CA 1
ATOM 6708 C C . GLY D 1 14 ? 29.324 6.557 -3.319 1.00 17.44 43 GLY D C 1
ATOM 6709 O O . GLY D 1 14 ? 30.464 6.451 -3.774 1.00 17.74 43 GLY D O 1
ATOM 6710 N N . SER D 1 15 ? 29.034 7.340 -2.282 1.00 18.17 44 SER D N 1
ATOM 6711 C CA . SER D 1 15 ? 30.079 8.115 -1.616 1.00 17.64 44 SER D CA 1
ATOM 6712 C C . SER D 1 15 ? 31.119 7.175 -1.015 1.00 16.77 44 SER D C 1
ATOM 6713 O O . SER D 1 15 ? 32.314 7.434 -1.099 1.00 16.05 44 SER D O 1
ATOM 6716 N N . PHE D 1 16 ? 30.675 6.073 -0.418 1.00 17.87 45 PHE D N 1
ATOM 6717 C CA . PHE D 1 16 ? 31.631 5.129 0.156 1.00 18.50 45 PHE D CA 1
ATOM 6718 C C . PHE D 1 16 ? 32.447 4.462 -0.961 1.00 19.82 45 PHE D C 1
ATOM 6719 O O . PHE D 1 16 ? 33.666 4.308 -0.843 1.00 19.94 45 PHE D O 1
ATOM 6727 N N . ALA D 1 17 ? 31.777 4.072 -2.045 1.00 20.20 46 ALA D N 1
ATOM 6728 C CA . ALA D 1 17 ? 32.467 3.447 -3.171 1.00 19.20 46 ALA D CA 1
ATOM 6729 C C . ALA D 1 17 ? 33.529 4.384 -3.744 1.00 18.38 46 ALA D C 1
ATOM 6730 O O . ALA D 1 17 ? 34.654 3.959 -4.006 1.00 19.63 46 ALA D O 1
ATOM 6732 N N . LYS D 1 18 ? 33.173 5.655 -3.945 1.00 18.43 47 LYS D N 1
ATOM 6733 C CA . LYS D 1 18 ? 34.122 6.639 -4.480 1.00 18.73 47 LYS D CA 1
ATOM 6734 C C . LYS D 1 18 ? 35.321 6.856 -3.557 1.00 18.48 47 LYS D C 1
ATOM 6735 O O . LYS D 1 18 ? 36.466 6.943 -4.016 1.00 17.71 47 LYS D O 1
ATOM 6741 N N . SER D 1 19 ? 35.051 6.959 -2.260 1.00 16.68 48 SER D N 1
ATOM 6742 C CA . SER D 1 19 ? 36.101 7.176 -1.272 1.00 17.82 48 SER D CA 1
ATOM 6743 C C . SER D 1 19 ? 37.058 6.007 -1.214 1.00 18.89 48 SER D C 1
ATOM 6744 O O . SER D 1 19 ? 38.273 6.186 -1.139 1.00 18.32 48 SER D O 1
ATOM 6747 N N . LEU D 1 20 ? 36.500 4.801 -1.229 1.00 19.79 49 LEU D N 1
ATOM 6748 C CA . LEU D 1 20 ? 37.314 3.604 -1.172 1.00 21.20 49 LEU D CA 1
ATOM 6749 C C . LEU D 1 20 ? 38.276 3.610 -2.355 1.00 22.35 49 LEU D C 1
ATOM 6750 O O . LEU D 1 20 ? 39.476 3.423 -2.187 1.00 21.90 49 LEU D O 1
ATOM 6755 N N . ARG D 1 21 ? 37.746 3.839 -3.555 1.00 23.32 50 ARG D N 1
ATOM 6756 C CA . ARG D 1 21 ? 38.584 3.864 -4.745 1.00 26.45 50 ARG D CA 1
ATOM 6757 C C . ARG D 1 21 ? 39.618 4.988 -4.655 1.00 28.29 50 ARG D C 1
ATOM 6758 O O . ARG D 1 21 ? 40.784 4.793 -5.000 1.00 29.99 50 ARG D O 1
ATOM 6766 N N . ARG D 1 22 ? 39.194 6.158 -4.180 1.00 28.62 51 ARG D N 1
ATOM 6767 C CA . ARG D 1 22 ? 40.093 7.302 -4.054 1.00 30.00 51 ARG D CA 1
ATOM 6768 C C . ARG D 1 22 ? 41.190 7.046 -3.027 1.00 29.91 51 ARG D C 1
ATOM 6769 O O . ARG D 1 22 ? 42.277 7.620 -3.115 1.00 28.48 51 ARG D O 1
ATOM 6777 N N . SER D 1 23 ? 40.903 6.182 -2.056 1.00 30.47 52 SER D N 1
ATOM 6778 C CA . SER D 1 23 ? 41.879 5.844 -1.025 1.00 32.09 52 SER D CA 1
ATOM 6779 C C . SER D 1 23 ? 42.852 4.796 -1.552 1.00 30.83 52 SER D C 1
ATOM 6780 O O . SER D 1 23 ? 43.734 4.336 -0.827 1.00 29.30 52 SER D O 1
ATOM 6783 N N . GLY D 1 24 ? 42.677 4.409 -2.813 1.00 30.19 53 GLY D N 1
ATOM 6784 C CA . GLY D 1 24 ? 43.572 3.437 -3.415 1.00 29.59 53 GLY D CA 1
ATOM 6785 C C . GLY D 1 24 ? 43.139 1.980 -3.459 1.00 30.30 53 GLY D C 1
ATOM 6786 O O . GLY D 1 24 ? 43.949 1.118 -3.799 1.00 31.79 53 GLY D O 1
ATOM 6787 N N . PHE D 1 25 ? 41.887 1.685 -3.121 1.00 29.96 54 PHE D N 1
ATOM 6788 C CA . PHE D 1 25 ? 41.407 0.300 -3.157 1.00 29.81 54 PHE D CA 1
ATOM 6789 C C . PHE D 1 25 ? 41.518 -0.238 -4.588 1.00 30.29 54 PHE D C 1
ATOM 6790 O O . PHE D 1 25 ? 41.056 0.403 -5.533 1.00 30.03 54 PHE D O 1
ATOM 6798 N N . LYS D 1 26 ? 42.122 -1.414 -4.738 1.00 30.61 55 LYS D N 1
ATOM 6799 C CA . LYS D 1 26 ? 42.308 -2.027 -6.048 1.00 31.81 55 LYS D CA 1
ATOM 6800 C C . LYS D 1 26 ? 41.371 -3.209 -6.271 1.00 31.72 55 LYS D C 1
ATOM 6801 O O . LYS D 1 26 ? 41.321 -3.769 -7.367 1.00 33.78 55 LYS D O 1
ATOM 6807 N N . GLY D 1 27 ? 40.638 -3.598 -5.234 1.00 30.23 56 GLY D N 1
ATOM 6808 C CA . GLY D 1 27 ? 39.731 -4.722 -5.373 1.00 29.78 56 GLY D CA 1
ATOM 6809 C C . GLY D 1 27 ? 38.506 -4.377 -6.194 1.00 29.03 56 GLY D C 1
ATOM 6810 O O . GLY D 1 27 ? 38.403 -3.285 -6.752 1.00 29.82 56 GLY D O 1
ATOM 6811 N N . LYS D 1 28 ? 37.569 -5.312 -6.269 1.00 28.08 57 LYS D N 1
ATOM 6812 C CA . LYS D 1 28 ? 36.345 -5.094 -7.021 1.00 28.44 57 LYS D CA 1
ATOM 6813 C C . LYS D 1 28 ? 35.278 -4.454 -6.142 1.00 27.14 57 LYS D C 1
ATOM 6814 O O . LYS D 1 28 ? 35.162 -4.767 -4.953 1.00 25.01 57 LYS D O 1
ATOM 6820 N N . ILE D 1 29 ? 34.515 -3.542 -6.736 1.00 25.15 58 ILE D N 1
ATOM 6821 C CA . ILE D 1 29 ? 33.422 -2.883 -6.039 1.00 20.91 58 ILE D CA 1
ATOM 6822 C C . ILE D 1 29 ? 32.156 -3.212 -6.818 1.00 21.92 58 ILE D C 1
ATOM 6823 O O . ILE D 1 29 ? 31.994 -2.802 -7.975 1.00 19.73 58 ILE D O 1
ATOM 6828 N N . TYR D 1 30 ? 31.274 -3.968 -6.178 1.00 21.31 59 TYR D N 1
ATOM 6829 C CA . TYR D 1 30 ? 30.023 -4.386 -6.787 1.00 21.57 59 TYR D CA 1
ATOM 6830 C C . TYR D 1 30 ? 28.853 -3.682 -6.131 1.00 21.06 59 TYR D C 1
ATOM 6831 O O . TYR D 1 30 ? 28.983 -3.121 -5.038 1.00 18.98 59 TYR D O 1
ATOM 6840 N N . GLY D 1 31 ? 27.704 -3.723 -6.793 1.00 18.62 60 GLY D N 1
ATOM 6841 C CA . GLY D 1 31 ? 26.538 -3.078 -6.234 1.00 16.52 60 GLY D CA 1
ATOM 6842 C C . GLY D 1 31 ? 25.271 -3.886 -6.365 1.00 17.16 60 GLY D C 1
ATOM 6843 O O . GLY D 1 31 ? 25.126 -4.694 -7.282 1.00 16.18 60 GLY D O 1
ATOM 6844 N N . TYR D 1 32 ? 24.363 -3.682 -5.420 1.00 16.43 61 TYR D N 1
ATOM 6845 C CA . TYR D 1 32 ? 23.063 -4.338 -5.438 1.00 16.50 61 TYR D CA 1
ATOM 6846 C C . TYR D 1 32 ? 22.038 -3.278 -5.045 1.00 17.87 61 TYR D C 1
ATOM 6847 O O . TYR D 1 32 ? 22.163 -2.627 -4.001 1.00 15.02 61 TYR D O 1
ATOM 6856 N N . ASP D 1 33 ? 21.024 -3.110 -5.884 1.00 15.22 62 ASP D N 1
ATOM 6857 C CA . ASP D 1 33 ? 19.997 -2.110 -5.653 1.00 19.18 62 ASP D CA 1
ATOM 6858 C C . ASP D 1 33 ? 18.716 -2.560 -6.346 1.00 21.38 62 ASP D C 1
ATOM 6859 O O . ASP D 1 33 ? 18.768 -3.165 -7.416 1.00 22.46 62 ASP D O 1
ATOM 6864 N N . ILE D 1 34 ? 17.564 -2.283 -5.745 1.00 21.12 63 ILE D N 1
ATOM 6865 C CA . ILE D 1 34 ? 16.320 -2.689 -6.387 1.00 21.92 63 ILE D CA 1
ATOM 6866 C C . ILE D 1 34 ? 15.986 -1.776 -7.568 1.00 20.80 63 ILE D C 1
ATOM 6867 O O . ILE D 1 34 ? 15.152 -2.118 -8.399 1.00 22.58 63 ILE D O 1
ATOM 6872 N N . ASN D 1 35 ? 16.634 -0.615 -7.636 1.00 19.42 64 ASN D N 1
ATOM 6873 C CA . ASN D 1 35 ? 16.396 0.319 -8.731 1.00 18.59 64 ASN D CA 1
ATOM 6874 C C . ASN D 1 35 ? 17.398 0.054 -9.848 1.00 19.24 64 ASN D C 1
ATOM 6875 O O . ASN D 1 35 ? 18.609 0.209 -9.666 1.00 15.67 64 ASN D O 1
ATOM 6880 N N . PRO D 1 36 ? 16.906 -0.360 -11.024 1.00 19.23 65 PRO D N 1
ATOM 6881 C CA . PRO D 1 36 ? 17.810 -0.634 -12.145 1.00 18.40 65 PRO D CA 1
ATOM 6882 C C . PRO D 1 36 ? 18.632 0.587 -12.564 1.00 17.18 65 PRO D C 1
ATOM 6883 O O . PRO D 1 36 ? 19.784 0.452 -12.967 1.00 17.29 65 PRO D O 1
ATOM 6887 N N . GLU D 1 37 ? 18.042 1.774 -12.445 1.00 18.40 66 GLU D N 1
ATOM 6888 C CA . GLU D 1 37 ? 18.723 3.011 -12.810 1.00 19.07 66 GLU D CA 1
ATOM 6889 C C . GLU D 1 37 ? 19.918 3.313 -11.900 1.00 19.31 66 GLU D C 1
ATOM 6890 O O . GLU D 1 37 ? 20.944 3.801 -12.371 1.00 19.16 66 GLU D O 1
ATOM 6896 N N . SER D 1 38 ? 19.796 3.020 -10.605 1.00 16.86 67 SER D N 1
ATOM 6897 C CA . SER D 1 38 ? 20.899 3.265 -9.677 1.00 18.49 67 SER D CA 1
ATOM 6898 C C . SER D 1 38 ? 22.132 2.482 -10.109 1.00 18.25 67 SER D C 1
ATOM 6899 O O . SER D 1 38 ? 23.246 3.004 -10.083 1.00 18.15 67 SER D O 1
ATOM 6902 N N . ILE D 1 39 ? 21.918 1.226 -10.494 1.00 17.17 68 ILE D N 1
ATOM 6903 C CA . ILE D 1 39 ? 22.995 0.340 -10.930 1.00 17.86 68 ILE D CA 1
ATOM 6904 C C . ILE D 1 39 ? 23.623 0.845 -12.231 1.00 18.37 68 ILE D C 1
ATOM 6905 O O . ILE D 1 39 ? 24.845 1.002 -12.330 1.00 16.77 68 ILE D O 1
ATOM 6910 N N . SER D 1 40 ? 22.771 1.098 -13.220 1.00 18.10 69 SER D N 1
ATOM 6911 C CA . SER D 1 40 ? 23.196 1.589 -14.525 1.00 19.60 69 SER D CA 1
ATOM 6912 C C . SER D 1 40 ? 23.995 2.893 -14.415 1.00 19.06 69 SER D C 1
ATOM 6913 O O . SER D 1 40 ? 25.057 3.042 -15.017 1.00 17.35 69 SER D O 1
ATOM 6916 N N . LYS D 1 41 ? 23.465 3.830 -13.638 1.00 19.11 70 LYS D N 1
ATOM 6917 C CA . LYS D 1 41 ? 24.084 5.134 -13.435 1.00 20.97 70 LYS D CA 1
ATOM 6918 C C . LYS D 1 41 ? 25.453 5.026 -12.754 1.00 20.17 70 LYS D C 1
ATOM 6919 O O . LYS D 1 41 ? 26.411 5.689 -13.160 1.00 17.82 70 LYS D O 1
ATOM 6925 N N . ALA D 1 42 ? 25.536 4.192 -11.719 1.00 20.61 71 ALA D N 1
ATOM 6926 C CA . ALA D 1 42 ? 26.778 4.000 -10.971 1.00 20.26 71 ALA D CA 1
ATOM 6927 C C . ALA D 1 42 ? 27.864 3.369 -11.841 1.00 21.16 71 ALA D C 1
ATOM 6928 O O . ALA D 1 42 ? 29.057 3.655 -11.686 1.00 19.57 71 ALA D O 1
ATOM 6930 N N . VAL D 1 43 ? 27.451 2.494 -12.748 1.00 21.05 72 VAL D N 1
ATOM 6931 C CA . VAL D 1 43 ? 28.392 1.864 -13.658 1.00 19.71 72 VAL D CA 1
ATOM 6932 C C . VAL D 1 43 ? 28.885 2.920 -14.655 1.00 20.26 72 VAL D C 1
ATOM 6933 O O . VAL D 1 43 ? 30.092 3.070 -14.852 1.00 23.52 72 VAL D O 1
ATOM 6937 N N . ASP D 1 44 ? 27.955 3.659 -15.264 1.00 20.73 73 ASP D N 1
ATOM 6938 C CA . ASP D 1 44 ? 28.310 4.701 -16.237 1.00 20.26 73 ASP D CA 1
ATOM 6939 C C . ASP D 1 44 ? 29.266 5.747 -15.653 1.00 22.71 73 ASP D C 1
ATOM 6940 O O . ASP D 1 44 ? 30.130 6.277 -16.361 1.00 19.49 73 ASP D O 1
ATOM 6945 N N . LEU D 1 45 ? 29.096 6.052 -14.368 1.00 21.65 74 LEU D N 1
ATOM 6946 C CA . LEU D 1 45 ? 29.927 7.047 -13.700 1.00 22.79 74 LEU D CA 1
ATOM 6947 C C . LEU D 1 45 ? 31.199 6.438 -13.118 1.00 22.52 74 LEU D C 1
ATOM 6948 O O . LEU D 1 45 ? 31.991 7.136 -12.486 1.00 22.25 74 LEU D O 1
ATOM 6953 N N . GLY D 1 46 ? 31.384 5.139 -13.328 1.00 22.43 75 GLY D N 1
ATOM 6954 C CA . GLY D 1 46 ? 32.566 4.461 -12.827 1.00 21.38 75 GLY D CA 1
ATOM 6955 C C . GLY D 1 46 ? 32.638 4.350 -11.314 1.00 22.09 75 GLY D C 1
ATOM 6956 O O . GLY D 1 46 ? 33.726 4.237 -10.754 1.00 23.08 75 GLY D O 1
ATOM 6957 N N . ILE D 1 47 ? 31.487 4.378 -10.648 1.00 20.97 76 ILE D N 1
ATOM 6958 C CA . ILE D 1 47 ? 31.447 4.285 -9.187 1.00 20.23 76 ILE D CA 1
ATOM 6959 C C . ILE D 1 47 ? 31.560 2.822 -8.745 1.00 20.50 76 ILE D C 1
ATOM 6960 O O . ILE D 1 47 ? 32.259 2.506 -7.778 1.00 20.48 76 ILE D O 1
ATOM 6965 N N . ILE D 1 48 ? 30.871 1.929 -9.450 1.00 18.80 77 ILE D N 1
ATOM 6966 C CA . ILE D 1 48 ? 30.972 0.508 -9.163 1.00 18.88 77 ILE D CA 1
ATOM 6967 C C . ILE D 1 48 ? 31.388 -0.149 -10.469 1.00 20.55 77 ILE D C 1
ATOM 6968 O O . ILE D 1 48 ? 31.207 0.430 -11.543 1.00 20.62 77 ILE D O 1
ATOM 6973 N N . ASP D 1 49 ? 31.952 -1.347 -10.378 1.00 21.18 78 ASP D N 1
ATOM 6974 C CA . ASP D 1 49 ? 32.389 -2.073 -11.562 1.00 23.62 78 ASP D CA 1
ATOM 6975 C C . ASP D 1 49 ? 31.218 -2.773 -12.238 1.00 25.10 78 ASP D C 1
ATOM 6976 O O . ASP D 1 49 ? 31.100 -2.761 -13.464 1.00 24.81 78 ASP D O 1
ATOM 6981 N N . GLU D 1 50 ? 30.354 -3.377 -11.426 1.00 25.62 79 GLU D N 1
ATOM 6982 C CA . GLU D 1 50 ? 29.178 -4.090 -11.915 1.00 26.06 79 GLU D CA 1
ATOM 6983 C C . GLU D 1 50 ? 28.146 -4.113 -10.807 1.00 25.12 79 GLU D C 1
ATOM 6984 O O . GLU D 1 50 ? 28.482 -3.957 -9.631 1.00 24.21 79 GLU D O 1
ATOM 6990 N N . GLY D 1 51 ? 26.894 -4.340 -11.181 1.00 23.14 80 GLY D N 1
ATOM 6991 C CA . GLY D 1 51 ? 25.839 -4.396 -10.191 1.00 22.79 80 GLY D CA 1
ATOM 6992 C C . GLY D 1 51 ? 24.673 -5.236 -10.666 1.00 24.15 80 GLY D C 1
ATOM 6993 O O . GLY D 1 51 ? 24.660 -5.733 -11.794 1.00 23.68 80 GLY D O 1
ATOM 6994 N N . THR D 1 52 ? 23.679 -5.392 -9.804 1.00 22.52 81 THR D N 1
ATOM 6995 C CA . THR D 1 52 ? 22.511 -6.174 -10.157 1.00 21.58 81 THR D CA 1
ATOM 6996 C C . THR D 1 52 ? 21.327 -5.766 -9.298 1.00 21.73 81 THR D C 1
ATOM 6997 O O . THR D 1 52 ? 21.497 -5.114 -8.264 1.00 20.32 81 THR D O 1
ATOM 7001 N N . THR D 1 53 ? 20.130 -6.138 -9.742 1.00 21.25 82 THR D N 1
ATOM 7002 C CA . THR D 1 53 ? 18.913 -5.848 -8.997 1.00 21.92 82 THR D CA 1
ATOM 7003 C C . THR D 1 53 ? 18.341 -7.167 -8.486 1.00 22.11 82 THR D C 1
ATOM 7004 O O . THR D 1 53 ? 17.260 -7.201 -7.896 1.00 23.03 82 THR D O 1
ATOM 7008 N N . SER D 1 54 ? 19.078 -8.251 -8.725 1.00 23.48 83 SER D N 1
ATOM 7009 C CA . SER D 1 54 ? 18.672 -9.588 -8.297 1.00 26.00 83 SER D CA 1
ATOM 7010 C C . SER D 1 54 ? 19.581 -10.068 -7.175 1.00 25.61 83 SER D C 1
ATOM 7011 O O . SER D 1 54 ? 20.725 -10.439 -7.416 1.00 24.41 83 SER D O 1
ATOM 7014 N N . ILE D 1 55 ? 19.063 -10.061 -5.953 1.00 26.57 84 ILE D N 1
ATOM 7015 C CA . ILE D 1 55 ? 19.838 -10.474 -4.792 1.00 28.59 84 ILE D CA 1
ATOM 7016 C C . ILE D 1 55 ? 20.569 -11.793 -5.013 1.00 28.39 84 ILE D C 1
ATOM 7017 O O . ILE D 1 55 ? 21.685 -11.972 -4.530 1.00 29.11 84 ILE D O 1
ATOM 7022 N N . ALA D 1 56 ? 19.947 -12.704 -5.756 1.00 29.83 85 ALA D N 1
ATOM 7023 C CA . ALA D 1 56 ? 20.543 -14.010 -6.026 1.00 32.01 85 ALA D CA 1
ATOM 7024 C C . ALA D 1 56 ? 21.818 -13.933 -6.859 1.00 33.17 85 ALA D C 1
ATOM 7025 O O . ALA D 1 56 ? 22.742 -14.728 -6.669 1.00 33.55 85 ALA D O 1
ATOM 7027 N N . LYS D 1 57 ? 21.871 -12.976 -7.779 1.00 31.38 86 LYS D N 1
ATOM 7028 C CA . LYS D 1 57 ? 23.037 -12.825 -8.643 1.00 30.76 86 LYS D CA 1
ATOM 7029 C C . LYS D 1 57 ? 24.256 -12.282 -7.904 1.00 28.30 86 LYS D C 1
ATOM 7030 O O . LYS D 1 57 ? 25.353 -12.229 -8.458 1.00 25.35 86 LYS D O 1
ATOM 7036 N N . VAL D 1 58 ? 24.060 -11.874 -6.655 1.00 27.00 87 VAL D N 1
ATOM 7037 C CA . VAL D 1 58 ? 25.149 -11.328 -5.856 1.00 26.87 87 VAL D CA 1
ATOM 7038 C C . VAL D 1 58 ? 26.165 -12.410 -5.525 1.00 27.35 87 VAL D C 1
ATOM 7039 O O . VAL D 1 58 ? 27.355 -12.136 -5.360 1.00 25.46 87 VAL D O 1
ATOM 7043 N N . GLU D 1 59 ? 25.693 -13.649 -5.448 1.00 28.35 88 GLU D N 1
ATOM 7044 C CA . GLU D 1 59 ? 26.566 -14.771 -5.142 1.00 31.09 88 GLU D CA 1
ATOM 7045 C C . GLU D 1 59 ? 27.706 -14.811 -6.156 1.00 30.32 88 GLU D C 1
ATOM 7046 O O . GLU D 1 59 ? 28.823 -15.214 -5.840 1.00 30.36 88 GLU D O 1
ATOM 7052 N N . ASP D 1 60 ? 27.412 -14.367 -7.373 1.00 31.92 89 ASP D N 1
ATOM 7053 C CA . ASP D 1 60 ? 28.396 -14.330 -8.451 1.00 32.76 89 ASP D CA 1
ATOM 7054 C C . ASP D 1 60 ? 29.532 -13.363 -8.118 1.00 31.72 89 ASP D C 1
ATOM 7055 O O . ASP D 1 60 ? 30.623 -13.460 -8.683 1.00 31.93 89 ASP D O 1
ATOM 7060 N N . PHE D 1 61 ? 29.273 -12.421 -7.213 1.00 28.03 90 PHE D N 1
ATOM 7061 C CA . PHE D 1 61 ? 30.292 -11.441 -6.847 1.00 26.34 90 PHE D CA 1
ATOM 7062 C C . PHE D 1 61 ? 31.209 -11.903 -5.706 1.00 24.92 90 PHE D C 1
ATOM 7063 O O . PHE D 1 61 ? 32.213 -11.247 -5.421 1.00 26.25 90 PHE D O 1
ATOM 7071 N N . SER D 1 62 ? 30.868 -13.021 -5.064 1.00 24.00 91 SER D N 1
ATOM 7072 C CA . SER D 1 62 ? 31.650 -13.565 -3.947 1.00 24.48 91 SER D CA 1
ATOM 7073 C C . SER D 1 62 ? 32.121 -12.454 -3.013 1.00 22.57 91 SER D C 1
ATOM 7074 O O . SER D 1 62 ? 33.315 -12.290 -2.784 1.00 22.47 91 SER D O 1
ATOM 7077 N N . PRO D 1 63 ? 31.178 -11.693 -2.438 1.00 22.60 92 PRO D N 1
ATOM 7078 C CA . PRO D 1 63 ? 31.486 -10.581 -1.531 1.00 21.87 92 PRO D CA 1
ATOM 7079 C C . PRO D 1 63 ? 32.079 -10.970 -0.181 1.00 21.07 92 PRO D C 1
ATOM 7080 O O . PRO D 1 63 ? 31.547 -11.834 0.512 1.00 22.20 92 PRO D O 1
ATOM 7084 N N . ASP D 1 64 ? 33.188 -10.337 0.185 1.00 22.22 93 ASP D N 1
ATOM 7085 C CA . ASP D 1 64 ? 33.801 -10.595 1.484 1.00 21.81 93 ASP D CA 1
ATOM 7086 C C . ASP D 1 64 ? 33.597 -9.393 2.410 1.00 20.67 93 ASP D C 1
ATOM 7087 O O . ASP D 1 64 ? 33.786 -9.495 3.622 1.00 18.44 93 ASP D O 1
ATOM 7092 N N . PHE D 1 65 ? 33.200 -8.259 1.832 1.00 18.31 94 PHE D N 1
ATOM 7093 C CA . PHE D 1 65 ? 32.945 -7.042 2.597 1.00 17.98 94 PHE D CA 1
ATOM 7094 C C . PHE D 1 65 ? 31.690 -6.390 2.015 1.00 18.43 94 PHE D C 1
ATOM 7095 O O . PHE D 1 65 ? 31.667 -6.014 0.844 1.00 19.53 94 PHE D O 1
ATOM 7103 N N . VAL D 1 66 ? 30.651 -6.269 2.834 1.00 17.15 95 VAL D N 1
ATOM 7104 C CA . VAL D 1 66 ? 29.389 -5.674 2.401 1.00 16.65 95 VAL D CA 1
ATOM 7105 C C . VAL D 1 66 ? 29.076 -4.417 3.222 1.00 15.49 95 VAL D C 1
ATOM 7106 O O . VAL D 1 66 ? 29.128 -4.446 4.451 1.00 15.40 95 VAL D O 1
ATOM 7118 N N . LEU D 1 68 ? 26.100 -2.006 3.945 1.00 14.31 97 LEU D N 1
ATOM 7119 C CA . LEU D 1 68 ? 24.658 -1.770 3.810 1.00 14.95 97 LEU D CA 1
ATOM 7120 C C . LEU D 1 68 ? 24.398 -0.271 3.759 1.00 14.51 97 LEU D C 1
ATOM 7121 O O . LEU D 1 68 ? 24.595 0.445 4.752 1.00 12.85 97 LEU D O 1
ATOM 7126 N N . SER D 1 69 ? 23.944 0.196 2.600 1.00 14.67 98 SER D N 1
ATOM 7127 C CA . SER D 1 69 ? 23.707 1.623 2.384 1.00 15.33 98 SER D CA 1
ATOM 7128 C C . SER D 1 69 ? 22.315 1.966 1.854 1.00 16.05 98 SER D C 1
ATOM 7129 O O . SER D 1 69 ? 22.096 3.050 1.318 1.00 15.14 98 SER D O 1
ATOM 7132 N N . SER D 1 70 ? 21.385 1.030 1.978 1.00 16.60 99 SER D N 1
ATOM 7133 C CA . SER D 1 70 ? 20.019 1.264 1.536 1.00 13.35 99 SER D CA 1
ATOM 7134 C C . SER D 1 70 ? 19.269 1.767 2.773 1.00 15.09 99 SER D C 1
ATOM 7135 O O . SER D 1 70 ? 19.872 1.939 3.836 1.00 15.14 99 SER D O 1
ATOM 7138 N N . PRO D 1 71 ? 17.960 2.041 2.651 1.00 15.47 100 PRO D N 1
ATOM 7139 C CA . PRO D 1 71 ? 17.205 2.517 3.818 1.00 15.77 100 PRO D CA 1
ATOM 7140 C C . PRO D 1 71 ? 17.261 1.492 4.958 1.00 15.69 100 PRO D C 1
ATOM 7141 O O . PRO D 1 71 ? 17.146 0.292 4.719 1.00 14.44 100 PRO D O 1
ATOM 7145 N N . VAL D 1 72 ? 17.431 1.962 6.192 1.00 16.81 101 VAL D N 1
ATOM 7146 C CA . VAL D 1 72 ? 17.491 1.062 7.342 1.00 16.06 101 VAL D CA 1
ATOM 7147 C C . VAL D 1 72 ? 16.345 0.039 7.351 1.00 17.10 101 VAL D C 1
ATOM 7148 O O . VAL D 1 72 ? 16.561 -1.135 7.649 1.00 16.55 101 VAL D O 1
ATOM 7152 N N . ARG D 1 73 ? 15.139 0.478 7.006 1.00 17.52 102 ARG D N 1
ATOM 7153 C CA . ARG D 1 73 ? 13.971 -0.410 6.977 1.00 20.51 102 ARG D CA 1
ATOM 7154 C C . ARG D 1 73 ? 14.162 -1.651 6.098 1.00 20.73 102 ARG D C 1
ATOM 7155 O O . ARG D 1 73 ? 13.460 -2.648 6.269 1.00 19.94 102 ARG D O 1
ATOM 7163 N N . THR D 1 74 ? 15.109 -1.593 5.164 1.00 19.39 103 THR D N 1
ATOM 7164 C CA . THR D 1 74 ? 15.351 -2.717 4.266 1.00 17.90 103 THR D CA 1
ATOM 7165 C C . THR D 1 74 ? 16.424 -3.709 4.730 1.00 17.77 103 THR D C 1
ATOM 7166 O O . THR D 1 74 ? 16.547 -4.783 4.147 1.00 16.21 103 THR D O 1
ATOM 7170 N N . PHE D 1 75 ? 17.186 -3.353 5.768 1.00 17.37 104 PHE D N 1
ATOM 7171 C CA . PHE D 1 75 ? 18.274 -4.198 6.279 1.00 16.92 104 PHE D CA 1
ATOM 7172 C C . PHE D 1 75 ? 17.902 -5.616 6.709 1.00 18.83 104 PHE D C 1
ATOM 7173 O O . PHE D 1 75 ? 18.551 -6.573 6.294 1.00 15.97 104 PHE D O 1
ATOM 7181 N N . ARG D 1 76 ? 16.877 -5.755 7.549 1.00 18.61 105 ARG D N 1
ATOM 7182 C CA . ARG D 1 76 ? 16.483 -7.077 8.014 1.00 21.57 105 ARG D CA 1
ATOM 7183 C C . ARG D 1 76 ? 16.154 -8.024 6.860 1.00 21.10 105 ARG D C 1
ATOM 7184 O O . ARG D 1 76 ? 16.665 -9.138 6.804 1.00 21.02 105 ARG D O 1
ATOM 7192 N N . GLU D 1 77 ? 15.312 -7.585 5.932 1.00 22.41 106 GLU D N 1
ATOM 7193 C CA . GLU D 1 77 ? 14.955 -8.422 4.791 1.00 23.41 106 GLU D CA 1
ATOM 7194 C C . GLU D 1 77 ? 16.186 -8.777 3.948 1.00 21.57 106 GLU D C 1
ATOM 7195 O O . GLU D 1 77 ? 16.383 -9.935 3.574 1.00 20.56 106 GLU D O 1
ATOM 7201 N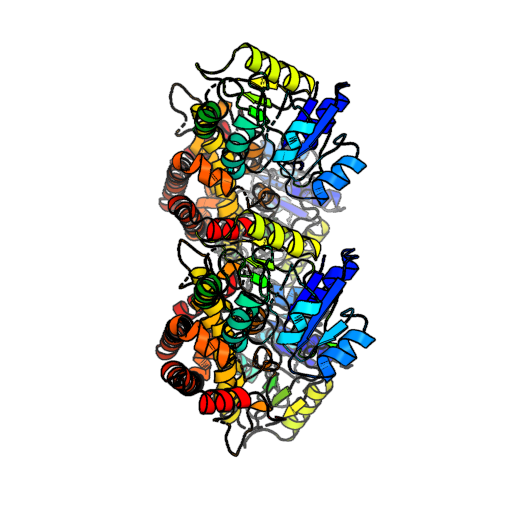 N . ILE D 1 78 ? 17.020 -7.787 3.653 1.00 19.41 107 ILE D N 1
ATOM 7202 C CA . ILE D 1 78 ? 18.225 -8.029 2.860 1.00 18.27 107 ILE D CA 1
ATOM 7203 C C . ILE D 1 78 ? 19.200 -8.964 3.591 1.00 20.75 107 ILE D C 1
ATOM 7204 O O . ILE D 1 78 ? 19.771 -9.880 2.985 1.00 18.78 107 ILE D O 1
ATOM 7209 N N . ALA D 1 79 ? 19.383 -8.735 4.893 1.00 18.25 108 ALA D N 1
ATOM 7210 C CA . ALA D 1 79 ? 20.290 -9.559 5.690 1.00 18.49 108 ALA D CA 1
ATOM 7211 C C . ALA D 1 79 ? 19.901 -11.032 5.684 1.00 19.15 108 ALA D C 1
ATOM 7212 O O . ALA D 1 79 ? 20.771 -11.895 5.630 1.00 17.15 108 ALA D O 1
ATOM 7214 N N . LYS D 1 80 ? 18.603 -11.326 5.748 1.00 20.34 109 LYS D N 1
ATOM 7215 C CA . LYS D 1 80 ? 18.161 -12.720 5.737 1.00 23.25 109 LYS D CA 1
ATOM 7216 C C . LYS D 1 80 ? 18.559 -13.392 4.432 1.00 23.04 109 LYS D C 1
ATOM 7217 O O . LYS D 1 80 ? 19.005 -14.544 4.429 1.00 22.93 109 LYS D O 1
ATOM 7223 N N . LYS D 1 81 ? 18.391 -12.683 3.321 1.00 21.13 110 LYS D N 1
ATOM 7224 C CA . LYS D 1 81 ? 18.773 -13.242 2.027 1.00 23.37 110 LYS D CA 1
ATOM 7225 C C . LYS D 1 81 ? 20.289 -13.427 1.997 1.00 22.20 110 LYS D C 1
ATOM 7226 O O . LYS D 1 81 ? 20.795 -14.468 1.564 1.00 21.21 110 LYS D O 1
ATOM 7232 N N . LEU D 1 82 ? 21.012 -12.417 2.474 1.00 20.84 111 LEU D N 1
ATOM 7233 C CA . LEU D 1 82 ? 22.467 -12.471 2.487 1.00 21.57 111 LEU D CA 1
ATOM 7234 C C . LEU D 1 82 ? 23.022 -13.603 3.350 1.00 22.20 111 LEU D C 1
ATOM 7235 O O . LEU D 1 82 ? 24.111 -14.101 3.085 1.00 22.92 111 LEU D O 1
ATOM 7240 N N . SER D 1 83 ? 22.286 -14.000 4.383 1.00 22.86 112 SER D N 1
ATOM 7241 C CA . SER D 1 83 ? 22.756 -15.071 5.259 1.00 26.79 112 SER D CA 1
ATOM 7242 C C . SER D 1 83 ? 22.940 -16.385 4.494 1.00 26.91 112 SER D C 1
ATOM 7243 O O . SER D 1 83 ? 23.802 -17.194 4.841 1.00 26.64 112 SER D O 1
ATOM 7246 N N . TYR D 1 84 ? 22.133 -16.598 3.459 1.00 28.47 113 TYR D N 1
ATOM 7247 C CA . TYR D 1 84 ? 22.244 -17.817 2.657 1.00 32.04 113 TYR D CA 1
ATOM 7248 C C . TYR D 1 84 ? 23.268 -17.633 1.538 1.00 31.65 113 TYR D C 1
ATOM 7249 O O . TYR D 1 84 ? 23.860 -18.601 1.056 1.00 31.95 113 TYR D O 1
ATOM 7258 N N . ILE D 1 85 ? 23.474 -16.385 1.136 1.00 26.98 114 ILE D N 1
ATOM 7259 C CA . ILE D 1 85 ? 24.382 -16.063 0.038 1.00 27.05 114 ILE D CA 1
ATOM 7260 C C . ILE D 1 85 ? 25.844 -15.863 0.407 1.00 26.06 114 ILE D C 1
ATOM 7261 O O . ILE D 1 85 ? 26.740 -16.360 -0.278 1.00 25.91 114 ILE D O 1
ATOM 7266 N N . LEU D 1 86 ? 26.084 -15.127 1.486 1.00 23.90 115 LEU D N 1
ATOM 7267 C CA . LEU D 1 86 ? 27.443 -14.828 1.911 1.00 23.76 115 LEU D CA 1
ATOM 7268 C C . LEU D 1 86 ? 28.173 -15.946 2.634 1.00 23.50 115 LEU D C 1
ATOM 7269 O O . LEU D 1 86 ? 27.591 -16.688 3.422 1.00 22.36 115 LEU D O 1
ATOM 7274 N N . SER D 1 87 ? 29.464 -16.052 2.355 1.00 22.85 116 SER D N 1
ATOM 7275 C CA . SER D 1 87 ? 30.289 -17.026 3.030 1.00 25.27 116 SER D CA 1
ATOM 7276 C C . SER D 1 87 ? 30.269 -16.576 4.487 1.00 24.74 116 SER D C 1
ATOM 7277 O O . SER D 1 87 ? 30.016 -15.399 4.776 1.00 21.20 116 SER D O 1
ATOM 7280 N N . GLU D 1 88 ? 30.540 -17.503 5.398 1.00 24.76 117 GLU D N 1
ATOM 7281 C CA . GLU D 1 88 ? 30.548 -17.201 6.824 1.00 26.32 117 GLU D CA 1
ATOM 7282 C C . GLU D 1 88 ? 31.654 -16.238 7.233 1.00 25.07 117 GLU D C 1
ATOM 7283 O O . GLU D 1 88 ? 31.503 -15.500 8.202 1.00 23.10 117 GLU D O 1
ATOM 7289 N N . ASP D 1 89 ? 32.765 -16.250 6.503 1.00 25.95 118 ASP D N 1
ATOM 7290 C CA . ASP D 1 89 ? 33.896 -15.391 6.835 1.00 27.45 118 ASP D CA 1
ATOM 7291 C C . ASP D 1 89 ? 33.777 -13.962 6.310 1.00 26.75 118 ASP D C 1
ATOM 7292 O O . ASP D 1 89 ? 34.684 -13.151 6.499 1.00 27.36 118 ASP D O 1
ATOM 7297 N N . ALA D 1 90 ? 32.663 -13.647 5.659 1.00 23.84 119 ALA D N 1
ATOM 7298 C CA . ALA D 1 90 ? 32.476 -12.303 5.125 1.00 21.50 119 ALA D CA 1
ATOM 7299 C C . ALA D 1 90 ? 32.172 -11.341 6.258 1.00 19.40 119 ALA D C 1
ATOM 7300 O O . ALA D 1 90 ? 31.825 -11.761 7.357 1.00 19.57 119 ALA D O 1
ATOM 7302 N N . THR D 1 91 ? 32.321 -10.051 5.982 1.00 18.77 120 THR D N 1
ATOM 7303 C CA . THR D 1 91 ? 32.044 -9.006 6.954 1.00 18.78 120 THR D CA 1
ATOM 7304 C C . THR D 1 91 ? 30.924 -8.144 6.394 1.00 17.49 120 THR D C 1
ATOM 7305 O O . THR D 1 91 ? 30.952 -7.774 5.222 1.00 18.43 120 THR D O 1
ATOM 7309 N N . VAL D 1 92 ? 29.926 -7.857 7.223 1.00 19.06 121 VAL D N 1
ATOM 7310 C CA . VAL D 1 92 ? 28.812 -7.002 6.821 1.00 17.61 121 VAL D CA 1
ATOM 7311 C C . VAL D 1 92 ? 28.690 -5.843 7.806 1.00 18.29 121 VAL D C 1
ATOM 7312 O O . VAL D 1 92 ? 28.590 -6.064 9.023 1.00 16.45 121 VAL D O 1
ATOM 7316 N N . THR D 1 93 ? 28.707 -4.620 7.275 1.00 15.77 122 THR D N 1
ATOM 7317 C CA . THR D 1 93 ? 28.578 -3.409 8.079 1.00 18.34 122 THR D CA 1
ATOM 7318 C C . THR D 1 93 ? 27.532 -2.520 7.438 1.00 16.71 122 THR D C 1
ATOM 7319 O O . THR D 1 93 ? 27.016 -2.833 6.367 1.00 17.39 122 THR D O 1
ATOM 7323 N N . ASP D 1 94 ? 27.233 -1.396 8.080 1.00 15.19 123 ASP D N 1
ATOM 7324 C CA . ASP D 1 94 ? 26.235 -0.502 7.524 1.00 15.55 123 ASP D CA 1
ATOM 7325 C C . ASP D 1 94 ? 26.556 0.965 7.739 1.00 16.38 123 ASP D C 1
ATOM 7326 O O . ASP D 1 94 ? 27.541 1.314 8.401 1.00 17.86 123 ASP D O 1
ATOM 7331 N N . GLN D 1 95 ? 25.718 1.810 7.150 1.00 14.69 124 GLN D N 1
ATOM 7332 C CA . GLN D 1 95 ? 25.834 3.254 7.262 1.00 17.46 124 GLN D CA 1
ATOM 7333 C C . GLN D 1 95 ? 24.526 3.804 7.811 1.00 17.66 124 GLN D C 1
ATOM 7334 O O . GLN D 1 95 ? 24.320 5.010 7.816 1.00 18.80 124 GLN D O 1
ATOM 7340 N N . GLY D 1 96 ? 23.648 2.917 8.273 1.00 17.66 125 GLY D N 1
ATOM 7341 C CA . GLY D 1 96 ? 22.363 3.346 8.802 1.00 18.14 125 GLY D CA 1
ATOM 7342 C C . GLY D 1 96 ? 22.410 4.440 9.855 1.00 18.79 125 GLY D C 1
ATOM 7343 O O . GLY D 1 96 ? 23.253 4.420 10.748 1.00 20.24 125 GLY D O 1
ATOM 7344 N N . SER D 1 97 ? 21.481 5.387 9.755 1.00 18.63 126 SER D N 1
ATOM 7345 C CA . SER D 1 97 ? 21.387 6.509 10.689 1.00 21.11 126 SER D CA 1
ATOM 7346 C C . SER D 1 97 ? 20.903 6.096 12.075 1.00 21.27 126 SER D C 1
ATOM 7347 O O . SER D 1 97 ? 21.058 6.846 13.045 1.00 18.94 126 SER D O 1
ATOM 7350 N N . VAL D 1 98 ? 20.305 4.911 12.164 1.00 19.88 127 VAL D N 1
ATOM 7351 C CA . VAL D 1 98 ? 19.823 4.411 13.440 1.00 20.64 127 VAL D CA 1
ATOM 7352 C C . VAL D 1 98 ? 20.448 3.052 13.735 1.00 20.51 127 VAL D C 1
ATOM 7353 O O . VAL D 1 98 ? 20.719 2.266 12.831 1.00 22.32 127 VAL D O 1
ATOM 7357 N N . LYS D 1 99 ? 20.687 2.790 15.009 1.00 20.94 128 LYS D N 1
ATOM 7358 C CA . LYS D 1 99 ? 21.279 1.532 15.431 1.00 21.29 128 LYS D CA 1
ATOM 7359 C C . LYS D 1 99 ? 20.285 0.835 16.360 1.00 20.77 128 LYS D C 1
ATOM 7360 O O . LYS D 1 99 ? 19.332 0.212 15.892 1.00 21.16 128 LYS D O 1
ATOM 7366 N N . GLY D 1 100 ? 20.494 0.944 17.669 1.00 20.93 129 GLY D N 1
ATOM 7367 C CA . GLY D 1 100 ? 19.577 0.320 18.612 1.00 20.86 129 GLY D CA 1
ATOM 7368 C C . GLY D 1 100 ? 19.307 -1.158 18.380 1.00 22.50 129 GLY D C 1
ATOM 7369 O O . GLY D 1 100 ? 20.216 -1.915 18.050 1.00 19.85 129 GLY D O 1
ATOM 7370 N N . LYS D 1 101 ? 18.051 -1.569 18.561 1.00 21.57 130 LYS D N 1
ATOM 7371 C CA . LYS D 1 101 ? 17.650 -2.966 18.385 1.00 24.63 130 LYS D CA 1
ATOM 7372 C C . LYS D 1 101 ? 18.059 -3.560 17.036 1.00 22.37 130 LYS D C 1
ATOM 7373 O O . LYS D 1 101 ? 18.266 -4.766 16.920 1.00 21.71 130 LYS D O 1
ATOM 7379 N N . LEU D 1 102 ? 18.162 -2.710 16.024 1.00 22.06 131 LEU D N 1
ATOM 7380 C CA . LEU D 1 102 ? 18.554 -3.148 14.688 1.00 22.42 131 LEU D CA 1
ATOM 7381 C C . LEU D 1 102 ? 19.845 -3.960 14.735 1.00 20.74 131 LEU D C 1
ATOM 7382 O O . LEU D 1 102 ? 19.936 -5.026 14.132 1.00 21.33 131 LEU D O 1
ATOM 7387 N N . VAL D 1 103 ? 20.838 -3.445 15.454 1.00 18.64 132 VAL D N 1
ATOM 7388 C CA . VAL D 1 103 ? 22.137 -4.103 15.580 1.00 20.17 132 VAL D CA 1
ATOM 7389 C C . VAL D 1 103 ? 22.017 -5.529 16.118 1.00 20.85 132 VAL D C 1
ATOM 7390 O O . VAL D 1 103 ? 22.643 -6.453 15.597 1.00 20.03 132 VAL D O 1
ATOM 7394 N N . TYR D 1 104 ? 21.210 -5.706 17.159 1.00 20.87 133 TYR D N 1
ATOM 7395 C CA . TYR D 1 104 ? 21.009 -7.028 17.742 1.00 21.74 133 TYR D CA 1
ATOM 7396 C C . TYR D 1 104 ? 20.269 -7.943 16.769 1.00 20.97 133 TYR D C 1
ATOM 7397 O O . TYR D 1 104 ? 20.580 -9.130 16.675 1.00 23.23 133 TYR D O 1
ATOM 7406 N N . ASP D 1 105 ? 19.299 -7.395 16.043 1.00 21.85 134 ASP D N 1
ATOM 7407 C CA . ASP D 1 105 ? 18.553 -8.197 15.071 1.00 22.19 134 ASP D CA 1
ATOM 7408 C C . ASP D 1 105 ? 19.470 -8.649 13.949 1.00 20.18 134 ASP D C 1
ATOM 7409 O O . ASP D 1 105 ? 19.413 -9.803 13.529 1.00 17.20 134 ASP D O 1
ATOM 7414 N N . LEU D 1 106 ? 20.311 -7.744 13.455 1.00 18.39 135 LEU D N 1
ATOM 7415 C CA . LEU D 1 106 ? 21.211 -8.107 12.364 1.00 19.26 135 LEU D CA 1
ATOM 7416 C C . LEU D 1 106 ? 22.270 -9.115 12.821 1.00 20.48 135 LEU D C 1
ATOM 7417 O O . LEU D 1 106 ? 22.711 -9.957 12.031 1.00 19.82 135 LEU D O 1
ATOM 7422 N N . GLU D 1 107 ? 22.676 -9.043 14.090 1.00 22.14 136 GLU D N 1
ATOM 7423 C CA . GLU D 1 107 ? 23.660 -9.991 14.606 1.00 22.67 136 GLU D CA 1
ATOM 7424 C C . GLU D 1 107 ? 23.041 -11.376 14.615 1.00 22.28 136 GLU D C 1
ATOM 7425 O O . GLU D 1 107 ? 23.708 -12.366 14.321 1.00 22.79 136 GLU D O 1
ATOM 7431 N N . ASN D 1 108 ? 21.763 -11.441 14.980 1.00 23.68 137 ASN D N 1
ATOM 7432 C CA . ASN D 1 108 ? 21.054 -12.716 15.041 1.00 26.50 137 ASN D CA 1
ATOM 7433 C C . ASN D 1 108 ? 20.862 -13.360 13.673 1.00 25.59 137 ASN D C 1
ATOM 7434 O O . ASN D 1 108 ? 20.852 -14.584 13.548 1.00 27.21 137 ASN D O 1
ATOM 7439 N N . ILE D 1 109 ? 20.711 -12.533 12.648 1.00 22.72 138 ILE D N 1
ATOM 7440 C CA . ILE D 1 109 ? 20.512 -13.037 11.296 1.00 21.74 138 ILE D CA 1
ATOM 7441 C C . ILE D 1 109 ? 21.836 -13.400 10.621 1.00 20.42 138 ILE D C 1
ATOM 7442 O O . ILE D 1 109 ? 21.982 -14.486 10.065 1.00 19.74 138 ILE D O 1
ATOM 7447 N N . LEU D 1 110 ? 22.805 -12.496 10.707 1.00 18.98 139 LEU D N 1
ATOM 7448 C CA . LEU D 1 110 ? 24.116 -12.669 10.077 1.00 18.85 139 LEU D CA 1
ATOM 7449 C C . LEU D 1 110 ? 25.231 -13.273 10.935 1.00 18.32 139 LEU D C 1
ATOM 7450 O O . LEU D 1 110 ? 26.296 -13.591 10.424 1.00 16.68 139 LEU D O 1
ATOM 7455 N N . GLY D 1 111 ? 25.000 -13.409 12.235 1.00 19.43 140 GLY D N 1
ATOM 7456 C CA . GLY D 1 111 ? 26.024 -13.968 13.099 1.00 20.75 140 GLY D CA 1
ATOM 7457 C C . GLY D 1 111 ? 27.221 -13.047 13.277 1.00 21.65 140 GLY D C 1
ATOM 7458 O O . GLY D 1 111 ? 27.095 -11.819 13.249 1.00 20.98 140 GLY D O 1
ATOM 7459 N N . LYS D 1 112 ? 28.391 -13.653 13.439 1.00 20.52 141 LYS D N 1
ATOM 7460 C CA . LYS D 1 112 ? 29.636 -12.926 13.645 1.00 23.05 141 LYS D CA 1
ATOM 7461 C C . LYS D 1 112 ? 30.076 -12.023 12.501 1.00 20.34 141 LYS D C 1
ATOM 7462 O O . LYS D 1 112 ? 30.998 -11.228 12.662 1.00 19.46 141 LYS D O 1
ATOM 7468 N N . ARG D 1 113 ? 29.428 -12.143 11.348 1.00 21.39 142 ARG D N 1
ATOM 7469 C CA . ARG D 1 113 ? 29.789 -11.315 10.202 1.00 20.91 142 ARG D CA 1
ATOM 7470 C C . ARG D 1 113 ? 29.468 -9.830 10.381 1.00 18.26 142 ARG D C 1
ATOM 7471 O O . ARG D 1 113 ? 30.119 -8.985 9.771 1.00 17.55 142 ARG D O 1
ATOM 7479 N N . PHE D 1 114 ? 28.485 -9.516 11.221 1.00 15.95 143 PHE D N 1
ATOM 7480 C CA . PHE D 1 114 ? 28.031 -8.135 11.382 1.00 16.28 143 PHE D CA 1
ATOM 7481 C C . PHE D 1 114 ? 28.655 -7.181 12.399 1.00 16.83 143 PHE D C 1
ATOM 7482 O O . PHE D 1 114 ? 28.907 -7.539 13.554 1.00 15.03 143 PHE D O 1
ATOM 7490 N N . VAL D 1 115 ? 28.859 -5.946 11.942 1.00 15.50 144 VAL D N 1
ATOM 7491 C CA . VAL D 1 115 ? 29.404 -4.851 12.749 1.00 15.98 144 VAL D CA 1
ATOM 7492 C C . VAL D 1 115 ? 28.541 -3.631 12.411 1.00 15.37 144 VAL D C 1
ATOM 7493 O O . VAL D 1 115 ? 28.468 -3.236 11.257 1.00 16.19 144 VAL D O 1
ATOM 7497 N N . GLY D 1 116 ? 27.870 -3.051 13.404 1.00 14.91 145 GLY D N 1
ATOM 7498 C CA . GLY D 1 116 ? 27.028 -1.888 13.147 1.00 15.17 145 GLY D CA 1
ATOM 7499 C C . GLY D 1 116 ? 27.806 -0.586 13.079 1.00 16.17 145 GLY D C 1
ATOM 7500 O O . GLY D 1 116 ? 28.770 -0.383 13.825 1.00 14.82 145 GLY D O 1
ATOM 7501 N N . GLY D 1 117 ? 27.393 0.311 12.190 1.00 16.15 146 GLY D N 1
ATOM 7502 C CA . GLY D 1 117 ? 28.098 1.572 12.062 1.00 15.74 146 GLY D CA 1
ATOM 7503 C C . GLY D 1 117 ? 27.249 2.707 11.526 1.00 16.48 146 GLY D C 1
ATOM 7504 O O . GLY D 1 117 ? 26.205 2.475 10.913 1.00 16.87 146 GLY D O 1
ATOM 7505 N N . HIS D 1 118 ? 27.701 3.935 11.773 1.00 16.60 147 HIS D N 1
ATOM 7506 C CA . HIS D 1 118 ? 26.999 5.136 11.326 1.00 16.81 147 HIS D CA 1
ATOM 7507 C C . HIS D 1 118 ? 27.962 6.297 11.125 1.00 16.99 147 HIS D C 1
ATOM 7508 O O . HIS D 1 118 ? 28.515 6.828 12.085 1.00 15.73 147 HIS D O 1
ATOM 7515 N N . PRO D 1 119 ? 28.189 6.700 9.869 1.00 19.27 148 PRO D N 1
ATOM 7516 C CA . PRO D 1 119 ? 29.099 7.823 9.627 1.00 17.40 148 PRO D CA 1
ATOM 7517 C C . PRO D 1 119 ? 28.315 9.120 9.833 1.00 18.46 148 PRO D C 1
ATOM 7518 O O . PRO D 1 119 ? 27.220 9.281 9.286 1.00 18.06 148 PRO D O 1
ATOM 7522 N N . ILE D 1 120 ? 28.862 10.032 10.633 1.00 16.98 149 ILE D N 1
ATOM 7523 C CA . ILE D 1 120 ? 28.187 11.297 10.910 1.00 18.32 149 ILE D CA 1
ATOM 7524 C C . ILE D 1 120 ? 28.529 12.299 9.825 1.00 19.42 149 ILE D C 1
ATOM 7525 O O . ILE D 1 120 ? 29.330 13.214 10.020 1.00 18.92 149 ILE D O 1
ATOM 7530 N N . ALA D 1 121 ? 27.911 12.094 8.671 1.00 20.39 150 ALA D N 1
ATOM 7531 C CA . ALA D 1 121 ? 28.115 12.929 7.500 1.00 24.52 150 ALA D CA 1
ATOM 7532 C C . ALA D 1 121 ? 26.806 12.918 6.730 1.00 27.04 150 ALA D C 1
ATOM 7533 O O . ALA D 1 121 ? 26.353 11.862 6.286 1.00 30.51 150 ALA D O 1
ATOM 7535 N N . GLY D 1 122 ? 26.195 14.084 6.575 1.00 30.73 151 GLY D N 1
ATOM 7536 C CA . GLY D 1 122 ? 24.923 14.146 5.878 1.00 32.62 151 GLY D CA 1
ATOM 7537 C C . GLY D 1 122 ? 24.860 14.907 4.564 1.00 34.29 151 GLY D C 1
ATOM 7538 O O . GLY D 1 122 ? 25.879 15.304 3.989 1.00 33.74 151 GLY D O 1
ATOM 7539 N N . THR D 1 123 ? 23.631 15.102 4.094 1.00 33.86 152 THR D N 1
ATOM 7540 C CA . THR D 1 123 ? 23.355 15.805 2.850 1.00 32.50 152 THR D CA 1
ATOM 7541 C C . THR D 1 123 ? 21.850 15.943 2.747 1.00 32.53 152 THR D C 1
ATOM 7542 O O . THR D 1 123 ? 21.117 15.296 3.489 1.00 33.46 152 THR D O 1
ATOM 7546 N N . GLU D 1 124 ? 21.392 16.796 1.840 1.00 32.13 153 GLU D N 1
ATOM 7547 C CA . GLU D 1 124 ? 19.966 16.960 1.613 1.00 33.24 153 GLU D CA 1
ATOM 7548 C C . GLU D 1 124 ? 19.693 16.344 0.246 1.00 33.43 153 GLU D C 1
ATOM 7549 O O . GLU D 1 124 ? 18.542 16.195 -0.165 1.00 34.92 153 GLU D O 1
ATOM 7555 N N . LYS D 1 125 ? 20.772 15.985 -0.446 1.00 32.75 154 LYS D N 1
ATOM 7556 C CA . LYS D 1 125 ? 20.697 15.365 -1.771 1.00 32.26 154 LYS D CA 1
ATOM 7557 C C . LYS D 1 125 ? 20.408 13.868 -1.698 1.00 30.61 154 LYS D C 1
ATOM 7558 O O . LYS D 1 125 ? 20.784 13.200 -0.737 1.00 30.09 154 LYS D O 1
ATOM 7564 N N . SER D 1 126 ? 19.750 13.348 -2.728 1.00 28.21 155 SER D N 1
ATOM 7565 C CA . SER D 1 126 ? 19.431 11.925 -2.814 1.00 28.34 155 SER D CA 1
ATOM 7566 C C . SER D 1 126 ? 19.921 11.401 -4.164 1.00 26.72 155 SER D C 1
ATOM 7567 O O . SER D 1 126 ? 19.875 12.121 -5.158 1.00 27.94 155 SER D O 1
ATOM 7570 N N . GLY D 1 127 ? 20.398 10.157 -4.199 1.00 25.36 156 GLY D N 1
ATOM 7571 C CA . GLY D 1 127 ? 20.857 9.583 -5.456 1.00 21.10 156 GLY D CA 1
ATOM 7572 C C . GLY D 1 127 ? 22.356 9.516 -5.649 1.00 19.04 156 GLY D C 1
ATOM 7573 O O . GLY D 1 127 ? 23.088 10.418 -5.250 1.00 18.35 156 GLY D O 1
ATOM 7574 N N . VAL D 1 128 ? 22.808 8.441 -6.284 1.00 22.00 157 VAL D N 1
ATOM 7575 C CA . VAL D 1 128 ? 24.227 8.212 -6.543 1.00 21.88 157 VAL D CA 1
ATOM 7576 C C . VAL D 1 128 ? 24.881 9.323 -7.369 1.00 23.46 157 VAL D C 1
ATOM 7577 O O . VAL D 1 128 ? 26.082 9.561 -7.251 1.00 21.40 157 VAL D O 1
ATOM 7581 N N . GLU D 1 129 ? 24.094 10.015 -8.190 1.00 25.10 158 GLU D N 1
ATOM 7582 C CA . GLU D 1 129 ? 24.633 11.085 -9.026 1.00 28.21 158 GLU D CA 1
ATOM 7583 C C . GLU D 1 129 ? 25.303 12.190 -8.204 1.00 28.80 158 GLU D C 1
ATOM 7584 O O . GLU D 1 129 ? 26.225 12.852 -8.678 1.00 27.02 158 GLU D O 1
ATOM 7590 N N . TYR D 1 130 ? 24.840 12.389 -6.975 1.00 27.62 159 TYR D N 1
ATOM 7591 C CA . TYR D 1 130 ? 25.398 13.433 -6.122 1.00 28.52 159 TYR D CA 1
ATOM 7592 C C . TYR D 1 130 ? 26.442 12.938 -5.125 1.00 28.07 159 TYR D C 1
ATOM 7593 O O . TYR D 1 130 ? 26.950 13.721 -4.323 1.00 27.18 159 TYR D O 1
ATOM 7602 N N . SER D 1 131 ? 26.772 11.649 -5.177 1.00 26.32 160 SER D N 1
ATOM 7603 C CA . SER D 1 131 ? 27.754 11.085 -4.254 1.00 25.64 160 SER D CA 1
ATOM 7604 C C . SER D 1 131 ? 29.106 11.799 -4.351 1.00 26.94 160 SER D C 1
ATOM 7605 O O . SER D 1 131 ? 29.491 12.273 -5.418 1.00 25.39 160 SER D O 1
ATOM 7608 N N . LEU D 1 132 ? 29.819 11.870 -3.226 1.00 26.14 161 LEU D N 1
ATOM 7609 C CA . LEU D 1 132 ? 31.115 12.544 -3.161 1.00 27.52 161 LEU D CA 1
ATOM 7610 C C . LEU D 1 132 ? 32.269 11.589 -2.852 1.00 27.36 161 LEU D C 1
ATOM 7611 O O . LEU D 1 132 ? 32.076 10.562 -2.203 1.00 30.28 161 LEU D O 1
ATOM 7616 N N . ASP D 1 133 ? 33.473 11.934 -3.300 1.00 25.91 162 ASP D N 1
ATOM 7617 C CA . ASP D 1 133 ? 34.633 11.078 -3.056 1.00 24.57 162 ASP D CA 1
ATOM 7618 C C . ASP D 1 133 ? 35.423 11.446 -1.802 1.00 22.43 162 ASP D C 1
ATOM 7619 O O . ASP D 1 133 ? 36.443 10.821 -1.511 1.00 22.10 162 ASP D O 1
ATOM 7624 N N . ASN D 1 134 ? 34.953 12.451 -1.065 1.00 19.70 163 ASN D N 1
ATOM 7625 C CA . ASN D 1 134 ? 35.634 12.889 0.154 1.00 21.94 163 ASN D CA 1
ATOM 7626 C C . ASN D 1 134 ? 34.632 13.201 1.274 1.00 18.51 163 ASN D C 1
ATOM 7627 O O . ASN D 1 134 ? 34.926 13.944 2.202 1.00 19.41 163 ASN D O 1
ATOM 7632 N N . LEU D 1 135 ? 33.445 12.626 1.173 1.00 17.42 164 LEU D N 1
ATOM 7633 C CA . LEU D 1 135 ? 32.392 12.848 2.152 1.00 16.83 164 LEU D CA 1
ATOM 7634 C C . LEU D 1 135 ? 32.767 12.600 3.620 1.00 15.58 164 LEU D C 1
ATOM 7635 O O . LEU D 1 135 ? 32.330 13.328 4.503 1.00 18.68 164 LEU D O 1
ATOM 7640 N N . TYR D 1 136 ? 33.568 11.574 3.878 1.00 16.97 165 TYR D N 1
ATOM 7641 C CA . TYR D 1 136 ? 33.922 11.205 5.248 1.00 16.59 165 TYR D CA 1
ATOM 7642 C C . TYR D 1 136 ? 35.170 11.868 5.828 1.00 19.26 165 TYR D C 1
ATOM 7643 O O . TYR D 1 136 ? 35.471 11.699 7.009 1.00 17.75 165 TYR D O 1
ATOM 7652 N N . GLU D 1 137 ? 35.887 12.621 5.003 1.00 20.71 166 GLU D N 1
ATOM 7653 C CA . GLU D 1 137 ? 37.104 13.287 5.450 1.00 23.14 166 GLU D CA 1
ATOM 7654 C C . GLU D 1 137 ? 36.878 14.125 6.714 1.00 22.28 166 GLU D C 1
ATOM 7655 O O . GLU D 1 137 ? 36.134 15.105 6.704 1.00 20.22 166 GLU D O 1
ATOM 7661 N N . GLY D 1 138 ? 37.512 13.722 7.808 1.00 22.13 167 GLY D N 1
ATOM 7662 C CA . GLY D 1 138 ? 37.378 14.461 9.051 1.00 22.62 167 GLY D CA 1
ATOM 7663 C C . GLY D 1 138 ? 36.050 14.327 9.775 1.00 20.68 167 GLY D C 1
ATOM 7664 O O . GLY D 1 138 ? 35.804 15.037 10.752 1.00 21.64 167 GLY D O 1
ATOM 7665 N N . LYS D 1 139 ? 35.194 13.422 9.314 1.00 19.21 168 LYS D N 1
ATOM 7666 C CA . LYS D 1 139 ? 33.894 13.212 9.944 1.00 18.55 168 LYS D CA 1
ATOM 7667 C C . LYS D 1 139 ? 33.963 12.048 10.930 1.00 20.42 168 LYS D C 1
ATOM 7668 O O . LYS D 1 139 ? 34.720 11.097 10.724 1.00 19.00 168 LYS D O 1
ATOM 7674 N N . LYS D 1 140 ? 33.184 12.120 12.007 1.00 17.91 169 LYS D N 1
ATOM 7675 C CA . LYS D 1 140 ? 33.187 11.037 12.977 1.00 17.79 169 LYS D CA 1
ATOM 7676 C C . LYS D 1 140 ? 32.407 9.859 12.421 1.00 17.39 169 LYS D C 1
ATOM 7677 O O . LYS D 1 140 ? 31.476 10.032 11.640 1.00 15.64 169 LYS D O 1
ATOM 7683 N N . VAL D 1 141 ? 32.807 8.658 12.814 1.00 15.60 170 VAL D N 1
ATOM 7684 C CA . VAL D 1 141 ? 32.115 7.451 12.393 1.00 17.55 170 VAL D CA 1
ATOM 7685 C C . VAL D 1 141 ? 31.905 6.672 13.684 1.00 15.71 170 VAL D C 1
ATOM 7686 O O . VAL D 1 141 ? 32.859 6.392 14.409 1.00 15.87 170 VAL D O 1
ATOM 7690 N N . ILE D 1 142 ? 30.650 6.351 13.970 1.00 15.90 171 ILE D N 1
ATOM 7691 C CA . ILE D 1 142 ? 30.299 5.620 15.183 1.00 15.42 171 ILE D CA 1
ATOM 7692 C C . ILE D 1 142 ? 30.067 4.132 14.906 1.00 16.47 171 ILE D C 1
ATOM 7693 O O . ILE D 1 142 ? 29.141 3.768 14.174 1.00 15.55 171 ILE D O 1
ATOM 7698 N N . LEU D 1 143 ? 30.914 3.273 15.460 1.00 13.08 172 LEU D N 1
ATOM 7699 C CA . LEU D 1 143 ? 30.697 1.843 15.309 1.00 14.14 172 LEU D CA 1
ATOM 7700 C C . LEU D 1 143 ? 30.039 1.453 16.628 1.00 15.17 172 LEU D C 1
ATOM 7701 O O . LEU D 1 143 ? 30.350 2.035 17.672 1.00 15.07 172 LEU D O 1
ATOM 7706 N N . THR D 1 144 ? 29.114 0.500 16.584 1.00 15.29 173 THR D N 1
ATOM 7707 C CA . THR D 1 144 ? 28.407 0.086 17.790 1.00 15.06 173 THR D CA 1
ATOM 7708 C C . THR D 1 144 ? 28.583 -1.380 18.136 1.00 16.37 173 THR D C 1
ATOM 7709 O O . THR D 1 144 ? 27.675 -2.190 17.949 1.00 17.28 173 THR D O 1
ATOM 7713 N N . PRO D 1 145 ? 29.754 -1.742 18.672 1.00 17.00 174 PRO D N 1
ATOM 7714 C CA . PRO D 1 145 ? 29.981 -3.139 19.025 1.00 18.12 174 PRO D CA 1
ATOM 7715 C C . PRO D 1 145 ? 29.161 -3.557 20.237 1.00 19.86 174 PRO D C 1
ATOM 7716 O O . PRO D 1 145 ? 28.774 -2.723 21.057 1.00 20.62 174 PRO D O 1
ATOM 7720 N N . THR D 1 146 ? 28.875 -4.850 20.320 1.00 21.99 175 THR D N 1
ATOM 7721 C CA . THR D 1 146 ? 28.144 -5.415 21.445 1.00 24.86 175 THR D CA 1
ATOM 7722 C C . THR D 1 146 ? 29.049 -6.526 21.964 1.00 25.29 175 THR D C 1
ATOM 7723 O O . THR D 1 146 ? 30.149 -6.725 21.444 1.00 25.02 175 THR D O 1
ATOM 7727 N N . LYS D 1 147 ? 28.596 -7.260 22.972 1.00 25.47 176 LYS D N 1
ATOM 7728 C CA . LYS D 1 147 ? 29.417 -8.334 23.514 1.00 26.85 176 LYS D CA 1
ATOM 7729 C C . LYS D 1 147 ? 29.648 -9.470 22.502 1.00 25.10 176 LYS D C 1
ATOM 7730 O O . LYS D 1 147 ? 30.648 -10.181 22.583 1.00 22.53 176 LYS D O 1
ATOM 7736 N N . LYS D 1 148 ? 28.740 -9.623 21.541 1.00 24.76 177 LYS D N 1
ATOM 7737 C CA . LYS D 1 148 ? 28.861 -10.682 20.539 1.00 26.36 177 LYS D CA 1
ATOM 7738 C C . LYS D 1 148 ? 29.660 -10.298 19.292 1.00 25.37 177 LYS D C 1
ATOM 7739 O O . LYS D 1 148 ? 29.933 -11.141 18.443 1.00 26.62 177 LYS D O 1
ATOM 7745 N N . THR D 1 149 ? 30.038 -9.031 19.188 1.00 24.31 178 THR D N 1
ATOM 7746 C CA . THR D 1 149 ? 30.788 -8.550 18.036 1.00 22.01 178 THR D CA 1
ATOM 7747 C C . THR D 1 149 ? 32.149 -9.220 17.929 1.00 23.68 178 THR D C 1
ATOM 7748 O O . THR D 1 149 ? 32.850 -9.395 18.931 1.00 20.47 178 THR D O 1
ATOM 7752 N N . ASP D 1 150 ? 32.520 -9.596 16.710 1.00 23.69 179 ASP D N 1
ATOM 7753 C CA . ASP D 1 150 ? 33.806 -10.236 16.476 1.00 25.09 179 ASP D CA 1
ATOM 7754 C C . ASP D 1 150 ? 34.905 -9.172 16.481 1.00 25.01 179 ASP D C 1
ATOM 7755 O O . ASP D 1 150 ? 34.933 -8.296 15.619 1.00 20.87 179 ASP D O 1
ATOM 7760 N N . LYS D 1 151 ? 35.815 -9.265 17.448 1.00 26.05 180 LYS D N 1
ATOM 7761 C CA . LYS D 1 151 ? 36.905 -8.299 17.586 1.00 28.38 180 LYS D CA 1
ATOM 7762 C C . LYS D 1 151 ? 37.694 -8.015 16.308 1.00 26.79 180 LYS D C 1
ATOM 7763 O O . LYS D 1 151 ? 38.002 -6.864 16.003 1.00 27.26 180 LYS D O 1
ATOM 7769 N N . LYS D 1 152 ? 38.023 -9.062 15.562 1.00 26.50 181 LYS D N 1
ATOM 7770 C CA . LYS D 1 152 ? 38.795 -8.894 14.341 1.00 25.05 181 LYS D CA 1
ATOM 7771 C C . LYS D 1 152 ? 38.032 -8.093 13.288 1.00 23.96 181 LYS D C 1
ATOM 7772 O O . LYS D 1 152 ? 38.612 -7.241 12.617 1.00 23.06 181 LYS D O 1
ATOM 7778 N N . ARG D 1 153 ? 36.737 -8.363 13.146 1.00 20.52 182 ARG D N 1
ATOM 7779 C CA . ARG D 1 153 ? 35.930 -7.644 12.169 1.00 20.68 182 ARG D CA 1
ATOM 7780 C C . ARG D 1 153 ? 35.720 -6.191 12.601 1.00 19.66 182 ARG D C 1
ATOM 7781 O O . ARG D 1 153 ? 35.671 -5.291 11.764 1.00 19.39 182 ARG D O 1
ATOM 7789 N N . LEU D 1 154 ? 35.607 -5.967 13.906 1.00 17.97 183 LEU D N 1
ATOM 7790 C CA . LEU D 1 154 ? 35.425 -4.618 14.423 1.00 20.97 183 LEU D CA 1
ATOM 7791 C C . LEU D 1 154 ? 36.640 -3.779 14.044 1.00 20.03 183 LEU D C 1
ATOM 7792 O O . LEU D 1 154 ? 36.501 -2.662 13.552 1.00 18.30 183 LEU D O 1
ATOM 7797 N N . LYS D 1 155 ? 37.828 -4.327 14.281 1.00 20.37 184 LYS D N 1
ATOM 7798 C CA . LYS D 1 155 ? 39.071 -3.637 13.962 1.00 22.28 184 LYS D CA 1
ATOM 7799 C C . LYS D 1 155 ? 39.189 -3.384 12.463 1.00 20.98 184 LYS D C 1
ATOM 7800 O O . LYS D 1 155 ? 39.682 -2.338 12.045 1.00 20.13 184 LYS D O 1
ATOM 7806 N N . LEU D 1 156 ? 38.734 -4.342 11.661 1.00 20.02 185 LEU D N 1
ATOM 7807 C CA . LEU D 1 156 ? 38.789 -4.206 10.207 1.00 20.22 185 LEU D CA 1
ATOM 7808 C C . LEU D 1 156 ? 37.944 -3.031 9.727 1.00 19.01 185 LEU D C 1
ATOM 7809 O O . LEU D 1 156 ? 38.422 -2.184 8.970 1.00 17.11 185 LEU D O 1
ATOM 7814 N N . VAL D 1 157 ? 36.690 -2.990 10.174 1.00 16.45 186 VAL D N 1
ATOM 7815 C CA . VAL D 1 157 ? 35.758 -1.934 9.789 1.00 14.85 186 VAL D CA 1
ATOM 7816 C C . VAL D 1 157 ? 36.281 -0.569 10.235 1.00 14.16 186 VAL D C 1
ATOM 7817 O O . VAL D 1 157 ? 36.162 0.421 9.513 1.00 12.82 186 VAL D O 1
ATOM 7821 N N . LYS D 1 158 ? 36.863 -0.523 11.427 1.00 13.61 187 LYS D N 1
ATOM 7822 C CA . LYS D 1 158 ? 37.422 0.714 11.953 1.00 16.24 187 LYS D CA 1
ATOM 7823 C C . LYS D 1 158 ? 38.521 1.225 11.026 1.00 16.22 187 LYS D C 1
ATOM 7824 O O . LYS D 1 158 ? 38.551 2.406 10.679 1.00 17.88 187 LYS D O 1
ATOM 7830 N N . ARG D 1 159 ? 39.427 0.328 10.643 1.00 15.73 188 ARG D N 1
ATOM 7831 C CA . ARG D 1 159 ? 40.549 0.670 9.765 1.00 19.48 188 ARG D CA 1
ATOM 7832 C C . ARG D 1 159 ? 40.099 1.119 8.382 1.00 19.14 188 ARG D C 1
ATOM 7833 O O . ARG D 1 159 ? 40.731 1.981 7.770 1.00 18.58 188 ARG D O 1
ATOM 7841 N N . VAL D 1 160 ? 39.018 0.526 7.885 1.00 17.67 189 VAL D N 1
ATOM 7842 C CA . VAL D 1 160 ? 38.494 0.902 6.578 1.00 16.85 189 VAL D CA 1
ATOM 7843 C C . VAL D 1 160 ? 37.984 2.344 6.628 1.00 17.58 189 VAL D C 1
ATOM 7844 O O . VAL D 1 160 ? 38.260 3.142 5.727 1.00 15.32 189 VAL D O 1
ATOM 7848 N N . TRP D 1 161 ? 37.240 2.674 7.684 1.00 15.62 190 TRP D N 1
ATOM 7849 C CA . TRP D 1 161 ? 36.714 4.016 7.845 1.00 16.40 190 TRP D CA 1
ATOM 7850 C C . TRP D 1 161 ? 37.830 5.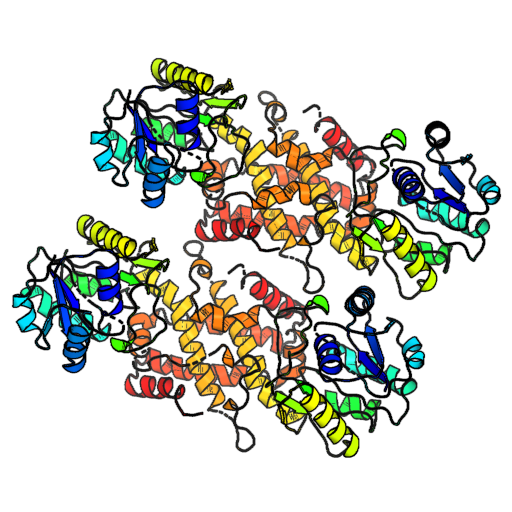037 8.023 1.00 17.62 190 TRP D C 1
ATOM 7851 O O . TRP D 1 161 ? 37.739 6.150 7.517 1.00 18.45 190 TRP D O 1
ATOM 7862 N N . GLU D 1 162 ? 38.879 4.665 8.747 1.00 20.16 191 GLU D N 1
ATOM 7863 C CA . GLU D 1 162 ? 39.996 5.581 8.951 1.00 21.33 191 GLU D CA 1
ATOM 7864 C C . GLU D 1 162 ? 40.744 5.750 7.624 1.00 21.68 191 GLU D C 1
ATOM 7865 O O . GLU D 1 162 ? 41.326 6.800 7.361 1.00 22.66 191 GLU D O 1
ATOM 7871 N N . ASP D 1 163 ? 40.723 4.716 6.788 1.00 21.13 192 ASP D N 1
ATOM 7872 C CA . ASP D 1 163 ? 41.388 4.791 5.487 1.00 22.86 192 ASP D CA 1
ATOM 7873 C C . ASP D 1 163 ? 40.650 5.723 4.525 1.00 22.15 192 ASP D C 1
ATOM 7874 O O . ASP D 1 163 ? 41.211 6.148 3.510 1.00 21.34 192 ASP D O 1
ATOM 7879 N N . VAL D 1 164 ? 39.392 6.039 4.827 1.00 21.85 193 VAL D N 1
ATOM 7880 C CA . VAL D 1 164 ? 38.643 6.942 3.958 1.00 22.68 193 VAL D CA 1
ATOM 7881 C C . VAL D 1 164 ? 38.493 8.316 4.576 1.00 22.55 193 VAL D C 1
ATOM 7882 O O . VAL D 1 164 ? 37.749 9.155 4.071 1.00 23.16 193 VAL D O 1
ATOM 7886 N N . GLY D 1 165 ? 39.206 8.537 5.679 1.00 23.06 194 GLY D N 1
ATOM 7887 C CA . GLY D 1 165 ? 39.181 9.837 6.327 1.00 22.21 194 GLY D CA 1
ATOM 7888 C C . GLY D 1 165 ? 38.322 9.960 7.568 1.00 21.52 194 GLY D C 1
ATOM 7889 O O . GLY D 1 165 ? 38.262 11.036 8.158 1.00 19.37 194 GLY D O 1
ATOM 7890 N N . GLY D 1 166 ? 37.668 8.871 7.966 1.00 19.67 195 GLY D N 1
ATOM 7891 C CA . GLY D 1 166 ? 36.824 8.915 9.145 1.00 20.72 195 GLY D CA 1
ATOM 7892 C C . GLY D 1 166 ? 37.580 8.915 10.468 1.00 22.29 195 GLY D C 1
ATOM 7893 O O . GLY D 1 166 ? 38.758 8.550 10.534 1.00 21.67 195 GLY D O 1
ATOM 7894 N N . VAL D 1 167 ? 36.882 9.340 11.519 1.00 22.10 196 VAL D N 1
ATOM 7895 C CA . VAL D 1 167 ? 37.410 9.406 12.883 1.00 21.08 196 VAL D CA 1
ATOM 7896 C C . VAL D 1 167 ? 36.461 8.538 13.696 1.00 20.74 196 VAL D C 1
ATOM 7897 O O . VAL D 1 167 ? 35.389 8.985 14.108 1.00 20.03 196 VAL D O 1
ATOM 7901 N N . VAL D 1 168 ? 36.873 7.296 13.925 1.00 19.36 197 VAL D N 1
ATOM 7902 C CA . VAL D 1 168 ? 36.069 6.301 14.618 1.00 19.20 197 VAL D CA 1
ATOM 7903 C C . VAL D 1 168 ? 36.061 6.297 16.154 1.00 17.36 197 VAL D C 1
ATOM 7904 O O . VAL D 1 168 ? 37.077 6.537 16.801 1.00 17.31 197 VAL D O 1
ATOM 7908 N N . GLU D 1 169 ? 34.892 6.011 16.713 1.00 16.81 198 GLU D N 1
ATOM 7909 C CA . GLU D 1 169 ? 34.718 5.880 18.158 1.00 19.11 198 GLU D CA 1
ATOM 7910 C C . GLU D 1 169 ? 33.575 4.892 18.362 1.00 20.05 198 GLU D C 1
ATOM 7911 O O . GLU D 1 169 ? 32.767 4.673 17.448 1.00 17.96 198 GLU D O 1
ATOM 7917 N N . TYR D 1 170 ? 33.518 4.288 19.548 1.00 17.22 199 TYR D N 1
ATOM 7918 C CA . TYR D 1 170 ? 32.505 3.287 19.853 1.00 17.14 199 TYR D CA 1
ATOM 7919 C C . TYR D 1 170 ? 31.422 3.730 20.824 1.00 16.67 199 TYR D C 1
ATOM 7920 O O . TYR D 1 170 ? 31.684 4.448 21.788 1.00 14.62 199 TYR D O 1
ATOM 7937 N N . SER D 1 172 ? 27.488 2.023 22.439 1.00 15.36 201 SER D N 1
ATOM 7938 C CA . SER D 1 172 ? 26.595 0.883 22.421 1.00 16.28 201 SER D CA 1
ATOM 7939 C C . SER D 1 172 ? 25.453 1.268 21.483 1.00 15.31 201 SER D C 1
ATOM 7940 O O . SER D 1 172 ? 25.184 2.454 21.277 1.00 16.00 201 SER D O 1
ATOM 7943 N N . PRO D 1 173 ? 24.772 0.274 20.892 1.00 15.45 202 PRO D N 1
ATOM 7944 C CA . PRO D 1 173 ? 23.659 0.578 19.985 1.00 16.31 202 PRO D CA 1
ATOM 7945 C C . PRO D 1 173 ? 22.643 1.522 20.644 1.00 18.07 202 PRO D C 1
ATOM 7946 O O . PRO D 1 173 ? 22.105 2.431 20.004 1.00 16.16 202 PRO D O 1
ATOM 7950 N N . GLU D 1 174 ? 22.391 1.308 21.933 1.00 17.45 203 GLU D N 1
ATOM 7951 C CA . GLU D 1 174 ? 21.424 2.132 22.643 1.00 19.70 203 GLU D CA 1
ATOM 7952 C C . GLU D 1 174 ? 21.929 3.544 22.907 1.00 18.30 203 GLU D C 1
ATOM 7953 O O . GLU D 1 174 ? 21.184 4.513 22.748 1.00 18.14 203 GLU D O 1
ATOM 7959 N N . LEU D 1 175 ? 23.190 3.671 23.301 1.00 17.14 204 LEU D N 1
ATOM 7960 C CA . LEU D 1 175 ? 23.742 4.992 23.558 1.00 17.35 204 LEU D CA 1
ATOM 7961 C C . LEU D 1 175 ? 23.684 5.794 22.266 1.00 18.55 204 LEU D C 1
ATOM 7962 O O . LEU D 1 175 ? 23.302 6.967 22.253 1.00 17.98 204 LEU D O 1
ATOM 7967 N N . HIS D 1 176 ? 24.045 5.147 21.167 1.00 17.61 205 HIS D N 1
ATOM 7968 C CA . HIS D 1 176 ? 24.030 5.829 19.887 1.00 17.83 205 HIS D CA 1
ATOM 7969 C C . HIS D 1 176 ? 22.689 6.495 19.602 1.00 14.47 205 HIS D C 1
ATOM 7970 O O . HIS D 1 176 ? 22.643 7.674 19.257 1.00 16.37 205 HIS D O 1
ATOM 7977 N N . ASP D 1 177 ? 21.601 5.748 19.757 1.00 14.82 206 ASP D N 1
ATOM 7978 C CA . ASP D 1 177 ? 20.288 6.297 19.471 1.00 15.59 206 ASP D CA 1
ATOM 7979 C C . ASP D 1 177 ? 19.876 7.431 20.398 1.00 18.12 206 ASP D C 1
ATOM 7980 O O . ASP D 1 177 ? 19.125 8.321 19.992 1.00 18.78 206 ASP D O 1
ATOM 7985 N N . TYR D 1 178 ? 20.361 7.414 21.636 1.00 17.93 207 TYR D N 1
ATOM 7986 C CA . TYR D 1 178 ? 20.038 8.496 22.555 1.00 17.37 207 TYR D CA 1
ATOM 7987 C C . TYR D 1 178 ? 20.818 9.733 22.107 1.00 16.17 207 TYR D C 1
ATOM 7988 O O . TYR D 1 178 ? 20.248 10.812 21.919 1.00 16.54 207 TYR D O 1
ATOM 7997 N N . VAL D 1 179 ? 22.125 9.562 21.911 1.00 15.41 208 VAL D N 1
ATOM 7998 C CA . VAL D 1 179 ? 22.987 10.676 21.517 1.00 16.28 208 VAL D CA 1
ATOM 7999 C C . VAL D 1 179 ? 22.549 11.353 20.226 1.00 17.84 208 VAL D C 1
ATOM 8000 O O . VAL D 1 179 ? 22.393 12.569 20.180 1.00 17.59 208 VAL D O 1
ATOM 8004 N N . PHE D 1 180 ? 22.342 10.574 19.174 1.00 17.01 209 PHE D N 1
ATOM 8005 C CA . PHE D 1 180 ? 21.953 11.196 17.932 1.00 18.47 209 PHE D CA 1
ATOM 8006 C C . PHE D 1 180 ? 20.496 11.585 17.892 1.00 17.16 209 PHE D C 1
ATOM 8007 O O . PHE D 1 180 ? 20.097 12.422 17.095 1.00 16.03 209 PHE D O 1
ATOM 8015 N N . GLY D 1 181 ? 19.712 11.018 18.799 1.00 17.07 210 GLY D N 1
ATOM 8016 C CA . GLY D 1 181 ? 18.319 11.404 18.862 1.00 15.57 210 GLY D CA 1
ATOM 8017 C C . GLY D 1 181 ? 18.326 12.874 19.265 1.00 15.36 210 GLY D C 1
ATOM 8018 O O . GLY D 1 181 ? 17.530 13.673 18.770 1.00 16.64 210 GLY D O 1
ATOM 8019 N N . VAL D 1 182 ? 19.247 13.240 20.157 1.00 13.68 211 VAL D N 1
ATOM 8020 C CA . VAL D 1 182 ? 19.352 14.619 20.631 1.00 13.39 211 VAL D CA 1
ATOM 8021 C C . VAL D 1 182 ? 20.147 15.565 19.728 1.00 13.84 211 VAL D C 1
ATOM 8022 O O . VAL D 1 182 ? 19.729 16.704 19.495 1.00 17.35 211 VAL D O 1
ATOM 8026 N N . VAL D 1 183 ? 21.280 15.109 19.208 1.00 13.77 212 VAL D N 1
ATOM 8027 C CA . VAL D 1 183 ? 22.117 15.988 18.395 1.00 14.84 212 VAL D CA 1
ATOM 8028 C C . VAL D 1 183 ? 21.813 16.060 16.901 1.00 16.32 212 VAL D C 1
ATOM 8029 O O . VAL D 1 183 ? 22.304 16.955 16.210 1.00 17.06 212 VAL D O 1
ATOM 8033 N N . SER D 1 184 ? 20.994 15.141 16.406 1.00 16.46 213 SER D N 1
ATOM 8034 C CA . SER D 1 184 ? 20.661 15.123 14.985 1.00 16.57 213 SER D CA 1
ATOM 8035 C C . SER D 1 184 ? 19.161 15.106 14.688 1.00 17.22 213 SER D C 1
ATOM 8036 O O . SER D 1 184 ? 18.645 15.954 13.959 1.00 17.04 213 SER D O 1
ATOM 8039 N N . HIS D 1 185 ? 18.467 14.129 15.250 1.00 17.24 214 HIS D N 1
ATOM 8040 C CA . HIS D 1 185 ? 17.040 13.992 15.015 1.00 16.20 214 HIS D CA 1
ATOM 8041 C C . HIS D 1 185 ? 16.257 15.190 15.547 1.00 16.91 214 HIS D C 1
ATOM 8042 O O . HIS D 1 185 ? 15.415 15.738 14.840 1.00 14.78 214 HIS D O 1
ATOM 8049 N N . LEU D 1 186 ? 16.558 15.615 16.774 1.00 16.51 215 LEU D N 1
ATOM 8050 C CA . LEU D 1 186 ? 15.894 16.771 17.369 1.00 17.55 215 LEU D CA 1
ATOM 8051 C C . LEU D 1 186 ? 16.121 18.030 16.524 1.00 18.01 215 LEU D C 1
ATOM 8052 O O . LEU D 1 186 ? 15.175 18.734 16.183 1.00 17.38 215 LEU D O 1
ATOM 8057 N N . PRO D 1 187 ? 17.383 18.337 16.178 1.00 18.06 216 PRO D N 1
ATOM 8058 C CA . PRO D 1 187 ? 17.601 19.542 15.367 1.00 17.60 216 PRO D CA 1
ATOM 8059 C C . PRO D 1 187 ? 16.839 19.517 14.041 1.00 16.40 216 PRO D C 1
ATOM 8060 O O . PRO D 1 187 ? 16.370 20.557 13.573 1.00 16.36 216 PRO D O 1
ATOM 8064 N N . HIS D 1 188 ? 16.705 18.335 13.445 1.00 15.17 217 HIS D N 1
ATOM 8065 C CA . HIS D 1 188 ? 15.966 18.209 12.190 1.00 14.51 217 HIS D CA 1
ATOM 8066 C C . HIS D 1 188 ? 14.484 18.465 12.452 1.00 15.76 217 HIS D C 1
ATOM 8067 O O . HIS D 1 188 ? 13.817 19.138 11.667 1.00 15.30 217 HIS D O 1
ATOM 8074 N N . ALA D 1 189 ? 13.975 17.934 13.561 1.00 15.86 218 ALA D N 1
ATOM 8075 C CA . ALA D 1 189 ? 12.575 18.147 13.923 1.00 15.72 218 ALA D CA 1
ATOM 8076 C C . ALA D 1 189 ? 12.348 19.649 14.112 1.00 14.21 218 ALA D C 1
ATOM 8077 O O . ALA D 1 189 ? 11.332 20.198 13.684 1.00 13.50 218 ALA D O 1
ATOM 8079 N N . VAL D 1 190 ? 13.306 20.311 14.750 1.00 14.27 219 VAL D N 1
ATOM 8080 C CA . VAL D 1 190 ? 13.194 21.744 14.989 1.00 14.64 219 VAL D CA 1
ATOM 8081 C C . VAL D 1 190 ? 13.208 22.526 13.676 1.00 15.46 219 VAL D C 1
ATOM 8082 O O . VAL D 1 190 ? 12.425 23.456 13.496 1.00 15.21 219 VAL D O 1
ATOM 8086 N N . ALA D 1 191 ? 14.100 22.155 12.763 1.00 14.13 220 ALA D N 1
ATOM 8087 C CA . ALA D 1 191 ? 14.172 22.829 11.466 1.00 16.34 220 ALA D CA 1
ATOM 8088 C C . ALA D 1 191 ? 12.866 22.644 10.691 1.00 15.64 220 ALA D C 1
ATOM 8089 O O . ALA D 1 191 ? 12.353 23.588 10.082 1.00 14.96 220 ALA D O 1
ATOM 8091 N N . PHE D 1 192 ? 12.327 21.426 10.710 1.00 15.22 221 PHE D N 1
ATOM 8092 C CA . PHE D 1 192 ? 11.083 21.158 10.000 1.00 16.51 221 PHE D CA 1
ATOM 8093 C C . PHE D 1 192 ? 9.958 21.989 10.607 1.00 17.44 221 PHE D C 1
ATOM 8094 O O . PHE D 1 192 ? 9.183 22.620 9.889 1.00 15.79 221 PHE D O 1
ATOM 8102 N N . ALA D 1 193 ? 9.882 22.000 11.936 1.00 15.70 222 ALA D N 1
ATOM 8103 C CA . ALA D 1 193 ? 8.832 22.745 12.622 1.00 17.52 222 ALA D CA 1
ATOM 8104 C C . ALA D 1 193 ? 8.942 24.260 12.423 1.00 16.30 222 ALA D C 1
ATOM 8105 O O . ALA D 1 193 ? 7.931 24.952 12.411 1.00 16.87 222 ALA D O 1
ATOM 8107 N N . LEU D 1 194 ? 10.158 24.774 12.259 1.00 16.15 223 LEU D N 1
ATOM 8108 C CA . LEU D 1 194 ? 10.345 26.209 12.036 1.00 16.78 223 LEU D CA 1
ATOM 8109 C C . LEU D 1 194 ? 9.728 26.614 10.701 1.00 18.28 223 LEU D C 1
ATOM 8110 O O . LEU D 1 194 ? 9.081 27.659 10.590 1.00 17.47 223 LEU D O 1
ATOM 8115 N N . VAL D 1 195 ? 9.929 25.781 9.686 1.00 17.25 224 VAL D N 1
ATOM 8116 C CA . VAL D 1 195 ? 9.369 26.056 8.366 1.00 18.15 224 VAL D CA 1
ATOM 8117 C C . VAL D 1 195 ? 7.844 25.914 8.404 1.00 17.89 224 VAL D C 1
ATOM 8118 O O . VAL D 1 195 ? 7.121 26.731 7.829 1.00 18.28 224 VAL D O 1
ATOM 8122 N N . ASP D 1 196 ? 7.359 24.883 9.090 1.00 19.72 225 ASP D N 1
ATOM 8123 C CA . ASP D 1 196 ? 5.922 24.652 9.202 1.00 19.65 225 ASP D CA 1
ATOM 8124 C C . ASP D 1 196 ? 5.278 25.828 9.921 1.00 19.95 225 ASP D C 1
ATOM 8125 O O . ASP D 1 196 ? 4.116 26.163 9.681 1.00 19.37 225 ASP D O 1
ATOM 8130 N N . THR D 1 197 ? 6.048 26.453 10.805 1.00 19.29 226 THR D N 1
ATOM 8131 C CA . THR D 1 197 ? 5.570 27.600 11.569 1.00 20.92 226 THR D CA 1
ATOM 8132 C C . THR D 1 197 ? 5.186 28.754 10.651 1.00 21.66 226 THR D C 1
ATOM 8133 O O . THR D 1 197 ? 4.143 29.388 10.837 1.00 19.97 226 THR D O 1
ATOM 8137 N N . LEU D 1 198 ? 6.026 29.025 9.657 1.00 21.56 227 LEU D N 1
ATOM 8138 C CA . LEU D 1 198 ? 5.748 30.111 8.724 1.00 23.61 227 LEU D CA 1
ATOM 8139 C C . LEU D 1 198 ? 4.483 29.862 7.922 1.00 23.54 227 LEU D C 1
ATOM 8140 O O . LEU D 1 198 ? 3.784 30.801 7.543 1.00 23.22 227 LEU D O 1
ATOM 8145 N N . ILE D 1 199 ? 4.185 28.596 7.674 1.00 23.40 228 ILE D N 1
ATOM 8146 C CA . ILE D 1 199 ? 2.988 28.242 6.926 1.00 26.67 228 ILE D CA 1
ATOM 8147 C C . ILE D 1 199 ? 1.750 28.622 7.730 1.00 28.33 228 ILE D C 1
ATOM 8148 O O . ILE D 1 199 ? 0.838 29.285 7.228 1.00 29.74 228 ILE D O 1
ATOM 8153 N N . HIS D 1 200 ? 1.737 28.217 8.993 1.00 27.95 229 HIS D N 1
ATOM 8154 C CA . HIS D 1 200 ? 0.599 28.476 9.859 1.00 29.66 229 HIS D CA 1
ATOM 8155 C C . HIS D 1 200 ? 0.474 29.882 10.435 1.00 29.78 229 HIS D C 1
ATOM 8156 O O . HIS D 1 200 ? -0.600 30.261 10.888 1.00 30.66 229 HIS D O 1
ATOM 8171 N N . SER D 1 202 ? 1.191 32.728 8.634 1.00 34.47 231 SER D N 1
ATOM 8172 C CA . SER D 1 202 ? 1.181 33.691 7.535 1.00 35.76 231 SER D CA 1
ATOM 8173 C C . SER D 1 202 ? -0.051 34.588 7.393 1.00 39.25 231 SER D C 1
ATOM 8174 O O . SER D 1 202 ? 0.060 35.806 7.510 1.00 41.70 231 SER D O 1
ATOM 8177 N N . THR D 1 203 ? -1.208 33.984 7.135 1.00 41.49 232 THR D N 1
ATOM 8178 C CA . THR D 1 203 ? -2.485 34.688 6.927 1.00 43.57 232 THR D CA 1
ATOM 8179 C C . THR D 1 203 ? -2.601 35.136 5.467 1.00 44.71 232 THR D C 1
ATOM 8180 O O . THR D 1 203 ? -1.608 35.177 4.738 1.00 44.59 232 THR D O 1
ATOM 8184 N N . PRO D 1 204 ? -3.818 35.491 5.026 1.00 46.14 233 PRO D N 1
ATOM 8185 C CA . PRO D 1 204 ? -4.050 35.931 3.646 1.00 47.06 233 PRO D CA 1
ATOM 8186 C C . PRO D 1 204 ? -3.248 37.146 3.193 1.00 47.41 233 PRO D C 1
ATOM 8187 O O . PRO D 1 204 ? -2.650 37.139 2.118 1.00 48.39 233 PRO D O 1
ATOM 8191 N N . GLU D 1 205 ? -3.235 38.190 4.012 1.00 47.53 234 GLU D N 1
ATOM 8192 C CA . GLU D 1 205 ? -2.525 39.407 3.653 1.00 47.74 234 GLU D CA 1
ATOM 8193 C C . GLU D 1 205 ? -1.008 39.280 3.669 1.00 46.27 234 GLU D C 1
ATOM 8194 O O . GLU D 1 205 ? -0.338 39.710 2.734 1.00 46.32 234 GLU D O 1
ATOM 8200 N N . VAL D 1 206 ? -0.462 38.690 4.727 1.00 44.99 235 VAL D N 1
ATOM 8201 C CA . VAL D 1 206 ? 0.984 38.546 4.828 1.00 42.55 235 VAL D CA 1
ATOM 8202 C C . VAL D 1 206 ? 1.493 37.119 4.651 1.00 40.40 235 VAL D C 1
ATOM 8203 O O . VAL D 1 206 ? 1.082 36.201 5.359 1.00 38.55 235 VAL D O 1
ATOM 8207 N N . ASP D 1 207 ? 2.394 36.948 3.688 1.00 38.26 236 ASP D N 1
ATOM 8208 C CA . ASP D 1 207 ? 2.990 35.649 3.407 1.00 35.81 236 ASP D CA 1
ATOM 8209 C C . ASP D 1 207 ? 4.414 35.688 3.956 1.00 33.56 236 ASP D C 1
ATOM 8210 O O . ASP D 1 207 ? 5.322 36.222 3.322 1.00 33.88 236 ASP D O 1
ATOM 8215 N N . LEU D 1 208 ? 4.597 35.123 5.145 1.00 31.82 237 LEU D N 1
ATOM 8216 C CA . LEU D 1 208 ? 5.898 35.121 5.802 1.00 28.75 237 LEU D CA 1
ATOM 8217 C C . LEU D 1 208 ? 7.059 34.650 4.948 1.00 27.13 237 LEU D C 1
ATOM 8218 O O . LEU D 1 208 ? 8.182 35.108 5.140 1.00 24.99 237 LEU D O 1
ATOM 8223 N N . PHE D 1 209 ? 6.794 33.744 4.008 1.00 28.20 238 PHE D N 1
ATOM 8224 C CA . PHE D 1 209 ? 7.843 33.220 3.139 1.00 28.62 238 PHE D CA 1
ATOM 8225 C C . PHE D 1 209 ? 8.447 34.283 2.237 1.00 30.12 238 PHE D C 1
ATOM 8226 O O . PHE D 1 209 ? 9.436 34.043 1.542 1.00 30.34 238 PHE D O 1
ATOM 8234 N N . LYS D 1 210 ? 7.844 35.465 2.252 1.00 31.11 239 LYS D N 1
ATOM 8235 C CA . LYS D 1 210 ? 8.339 36.571 1.459 1.00 31.60 239 LYS D CA 1
ATOM 8236 C C . LYS D 1 210 ? 9.496 37.244 2.195 1.00 31.64 239 LYS D C 1
ATOM 8237 O O . LYS D 1 210 ? 10.256 38.007 1.596 1.00 30.94 239 LYS D O 1
ATOM 8243 N N . TYR D 1 211 ? 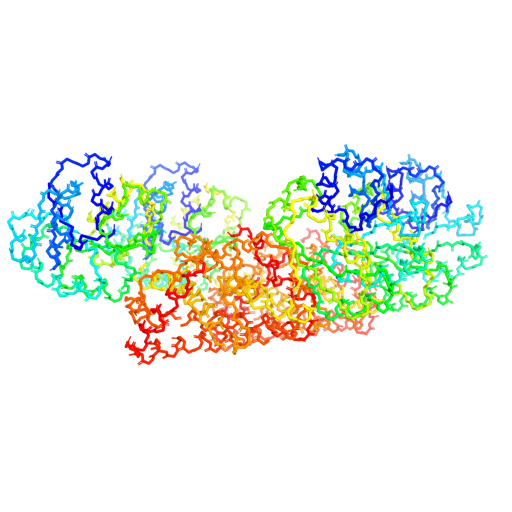9.646 36.938 3.482 1.00 30.63 240 TYR D N 1
ATOM 8244 C CA . TYR D 1 211 ? 10.677 37.584 4.295 1.00 32.18 240 TYR D CA 1
ATOM 8245 C C . TYR D 1 211 ? 11.892 36.823 4.827 1.00 32.84 240 TYR D C 1
ATOM 8246 O O . TYR D 1 211 ? 12.858 37.449 5.259 1.00 34.87 240 TYR D O 1
ATOM 8255 N N . PRO D 1 212 ? 11.870 35.480 4.819 1.00 33.82 241 PRO D N 1
ATOM 8256 C CA . PRO D 1 212 ? 13.031 34.747 5.338 1.00 33.89 241 PRO D CA 1
ATOM 8257 C C . PRO D 1 212 ? 14.387 35.244 4.844 1.00 34.63 241 PRO D C 1
ATOM 8258 O O . PRO D 1 212 ? 14.647 35.282 3.642 1.00 35.32 241 PRO D O 1
ATOM 8262 N N . GLY D 1 213 ? 15.248 35.614 5.787 1.00 36.06 242 GLY D N 1
ATOM 8263 C CA . GLY D 1 213 ? 16.575 36.093 5.443 1.00 37.79 242 GLY D CA 1
ATOM 8264 C C . GLY D 1 213 ? 17.621 34.991 5.511 1.00 39.03 242 GLY D C 1
ATOM 8265 O O . GLY D 1 213 ? 17.308 33.844 5.837 1.00 37.71 242 GLY D O 1
ATOM 8266 N N . GLY D 1 214 ? 18.869 35.342 5.209 1.00 39.32 243 GLY D N 1
ATOM 8267 C CA . GLY D 1 214 ? 19.949 34.368 5.230 1.00 39.30 243 GLY D CA 1
ATOM 8268 C C . GLY D 1 214 ? 20.095 33.602 6.533 1.00 38.87 243 GLY D C 1
ATOM 8269 O O . GLY D 1 214 ? 20.576 32.466 6.544 1.00 39.69 243 GLY D O 1
ATOM 8270 N N . GLY D 1 215 ? 19.686 34.220 7.635 1.00 38.20 244 GLY D N 1
ATOM 8271 C CA . GLY D 1 215 ? 19.788 33.556 8.921 1.00 38.00 244 GLY D CA 1
ATOM 8272 C C . GLY D 1 215 ? 18.811 32.403 9.012 1.00 36.59 244 GLY D C 1
ATOM 8273 O O . GLY D 1 215 ? 19.173 31.296 9.406 1.00 38.04 244 GLY D O 1
ATOM 8274 N N . PHE D 1 216 ? 17.564 32.668 8.639 1.00 35.15 245 PHE D N 1
ATOM 8275 C CA . PHE D 1 216 ? 16.516 31.656 8.676 1.00 31.13 245 PHE D CA 1
ATOM 8276 C C . PHE D 1 216 ? 16.894 30.450 7.828 1.00 29.28 245 PHE D C 1
ATOM 8277 O O . PHE D 1 216 ? 16.703 29.309 8.241 1.00 26.71 245 PHE D O 1
ATOM 8285 N N . LYS D 1 217 ? 17.425 30.712 6.638 1.00 28.67 246 LYS D N 1
ATOM 8286 C CA . LYS D 1 217 ? 17.825 29.649 5.727 1.00 29.23 246 LYS D CA 1
ATOM 8287 C C . LYS D 1 217 ? 18.940 28.793 6.318 1.00 28.58 246 LYS D C 1
ATOM 8288 O O . LYS D 1 217 ? 19.006 27.589 6.071 1.00 26.01 246 LYS D O 1
ATOM 8294 N N . ASP D 1 218 ? 19.815 29.421 7.094 1.00 30.02 247 ASP D N 1
ATOM 8295 C CA . ASP D 1 218 ? 20.924 28.715 7.729 1.00 31.05 247 ASP D CA 1
ATOM 8296 C C . ASP D 1 218 ? 20.421 27.737 8.785 1.00 30.39 247 ASP D C 1
ATOM 8297 O O . ASP D 1 218 ? 20.893 26.604 8.870 1.00 30.81 247 ASP D O 1
ATOM 8302 N N . PHE D 1 219 ? 19.460 28.181 9.589 1.00 30.57 248 PHE D N 1
ATOM 8303 C CA . PHE D 1 219 ? 18.894 27.344 10.644 1.00 29.75 248 PHE D CA 1
ATOM 8304 C C . PHE D 1 219 ? 18.004 26.219 10.110 1.00 28.69 248 PHE D C 1
ATOM 8305 O O . PHE D 1 219 ? 17.819 25.205 10.783 1.00 29.01 248 PHE D O 1
ATOM 8313 N N . THR D 1 220 ? 17.456 26.393 8.909 1.00 26.20 249 THR D N 1
ATOM 8314 C CA . THR D 1 220 ? 16.551 25.395 8.337 1.00 24.54 249 THR D CA 1
ATOM 8315 C C . THR D 1 220 ? 17.039 24.715 7.062 1.00 23.44 249 THR D C 1
ATOM 8316 O O . THR D 1 220 ? 16.246 24.131 6.323 1.00 23.27 249 THR D O 1
ATOM 8320 N N . ARG D 1 221 ? 18.336 24.789 6.798 1.00 23.38 250 ARG D N 1
ATOM 8321 C CA . ARG D 1 221 ? 18.884 24.176 5.597 1.00 23.44 250 ARG D CA 1
ATOM 8322 C C . ARG D 1 221 ? 18.608 22.676 5.585 1.00 23.20 250 ARG D C 1
ATOM 8323 O O . ARG D 1 221 ? 18.341 22.099 4.532 1.00 23.03 250 ARG D O 1
ATOM 8331 N N . ILE D 1 222 ? 18.646 22.046 6.756 1.00 19.50 251 ILE D N 1
ATOM 8332 C CA . ILE D 1 222 ? 18.404 20.613 6.826 1.00 19.47 251 ILE D CA 1
ATOM 8333 C C . ILE D 1 222 ? 16.938 20.246 6.618 1.00 20.59 251 ILE D C 1
ATOM 8334 O O . ILE D 1 222 ? 16.606 19.069 6.497 1.00 22.25 251 ILE D O 1
ATOM 8339 N N . ALA D 1 223 ? 16.063 21.249 6.571 1.00 20.18 252 ALA D N 1
ATOM 8340 C CA . ALA D 1 223 ? 14.639 21.012 6.339 1.00 19.51 252 ALA D CA 1
ATOM 8341 C C . ALA D 1 223 ? 14.421 20.604 4.879 1.00 22.69 252 ALA D C 1
ATOM 8342 O O . ALA D 1 223 ? 13.311 20.236 4.478 1.00 21.61 252 ALA D O 1
ATOM 8344 N N . LYS D 1 224 ? 15.486 20.676 4.087 1.00 21.84 253 LYS D N 1
ATOM 8345 C CA . LYS D 1 224 ? 15.426 20.301 2.678 1.00 25.09 253 LYS D CA 1
ATOM 8346 C C . LYS D 1 224 ? 15.748 18.822 2.499 1.00 25.24 253 LYS D C 1
ATOM 8347 O O . LYS D 1 224 ? 15.763 18.314 1.379 1.00 24.71 253 LYS D O 1
ATOM 8353 N N . SER D 1 225 ? 16.000 18.132 3.606 1.00 25.46 254 SER D N 1
ATOM 8354 C CA . SER D 1 225 ? 16.331 16.714 3.554 1.00 26.95 254 SER D CA 1
ATOM 8355 C C . SER D 1 225 ? 15.175 15.846 3.041 1.00 26.20 254 SER D C 1
ATOM 8356 O O . SER D 1 225 ? 14.048 16.321 2.885 1.00 24.66 254 SER D O 1
ATOM 8359 N N . ASP D 1 226 ? 15.473 14.576 2.773 1.00 24.61 255 ASP D N 1
ATOM 8360 C CA . ASP D 1 226 ? 14.488 13.626 2.249 1.00 25.09 255 ASP D CA 1
ATOM 8361 C C . ASP D 1 226 ? 13.374 13.292 3.241 1.00 22.81 255 ASP D C 1
ATOM 8362 O O . ASP D 1 226 ? 13.627 12.753 4.320 1.00 20.35 255 ASP D O 1
ATOM 8367 N N . PRO D 1 227 ? 12.120 13.594 2.875 1.00 21.97 256 PRO D N 1
ATOM 8368 C CA . PRO D 1 227 ? 10.955 13.332 3.730 1.00 21.20 256 PRO D CA 1
ATOM 8369 C C . PRO D 1 227 ? 10.780 11.861 4.117 1.00 19.50 256 PRO D C 1
ATOM 8370 O O . PRO D 1 227 ? 10.427 11.540 5.251 1.00 18.52 256 PRO D O 1
ATOM 8374 N N . ILE D 1 228 ? 11.021 10.967 3.169 1.00 18.89 257 ILE D N 1
ATOM 8375 C CA . ILE D 1 228 ? 10.864 9.550 3.439 1.00 20.95 257 ILE D CA 1
ATOM 8376 C C . ILE D 1 228 ? 11.909 9.065 4.429 1.00 21.14 257 ILE D C 1
ATOM 8377 O O . ILE D 1 228 ? 11.599 8.312 5.351 1.00 19.31 257 ILE D O 1
ATOM 8390 N N . TRP D 1 230 ? 13.487 10.808 6.706 1.00 17.79 259 TRP D N 1
ATOM 8391 C CA . TRP D 1 230 ? 13.250 11.322 8.040 1.00 18.73 259 TRP D CA 1
ATOM 8392 C C . TRP D 1 230 ? 11.996 10.763 8.685 1.00 18.65 259 TRP D C 1
ATOM 8393 O O . TRP D 1 230 ? 11.921 10.652 9.908 1.00 19.54 259 TRP D O 1
ATOM 8404 N N . ARG D 1 231 ? 11.028 10.377 7.864 1.00 18.61 260 ARG D N 1
ATOM 8405 C CA . ARG D 1 231 ? 9.824 9.748 8.380 1.00 19.76 260 ARG D CA 1
ATOM 8406 C C . ARG D 1 231 ? 10.327 8.452 9.033 1.00 20.68 260 ARG D C 1
ATOM 8407 O O . ARG D 1 231 ? 9.973 8.128 10.170 1.00 19.39 260 ARG D O 1
ATOM 8415 N N . ASP D 1 232 ? 11.172 7.732 8.296 1.00 17.20 261 ASP D N 1
ATOM 8416 C CA . ASP D 1 232 ? 11.749 6.469 8.749 1.00 16.90 261 ASP D CA 1
ATOM 8417 C C . ASP D 1 232 ? 12.563 6.653 10.028 1.00 17.43 261 ASP D C 1
ATOM 8418 O O . ASP D 1 232 ? 12.350 5.946 11.012 1.00 19.67 261 ASP D O 1
ATOM 8423 N N . ILE D 1 233 ? 13.502 7.593 10.008 1.00 15.85 262 ILE D N 1
ATOM 8424 C CA . ILE D 1 233 ? 14.331 7.842 11.180 1.00 15.08 262 ILE D CA 1
ATOM 8425 C C . ILE D 1 233 ? 13.501 8.198 12.417 1.00 14.84 262 ILE D C 1
ATOM 8426 O O . ILE D 1 233 ? 13.700 7.620 13.485 1.00 15.80 262 ILE D O 1
ATOM 8431 N N . PHE D 1 234 ? 12.566 9.136 12.276 1.00 16.38 263 PHE D N 1
ATOM 8432 C CA . PHE D 1 234 ? 11.735 9.551 13.408 1.00 16.53 263 PHE D CA 1
ATOM 8433 C C . PHE D 1 234 ? 10.956 8.385 14.023 1.00 17.97 263 PHE D C 1
ATOM 8434 O O . PHE D 1 234 ? 10.850 8.276 15.246 1.00 18.98 263 PHE D O 1
ATOM 8442 N N . LEU D 1 235 ? 10.413 7.517 13.176 1.00 18.77 264 LEU D N 1
ATOM 8443 C CA . LEU D 1 235 ? 9.649 6.368 13.648 1.00 19.44 264 LEU D CA 1
ATOM 8444 C C . LEU D 1 235 ? 10.535 5.297 14.274 1.00 20.77 264 LEU D C 1
ATOM 8445 O O . LEU D 1 235 ? 10.204 4.746 15.325 1.00 21.19 264 LEU D O 1
ATOM 8450 N N . GLU D 1 236 ? 11.667 5.024 13.632 1.00 18.97 265 GLU D N 1
ATOM 8451 C CA . GLU D 1 236 ? 12.621 4.021 14.099 1.00 19.34 265 GLU D CA 1
ATOM 8452 C C . GLU D 1 236 ? 13.323 4.372 15.416 1.00 19.27 265 GLU D C 1
ATOM 8453 O O . GLU D 1 236 ? 13.805 3.486 16.118 1.00 18.68 265 GLU D O 1
ATOM 8459 N N . ASN D 1 237 ? 13.388 5.657 15.743 1.00 16.29 266 ASN D N 1
ATOM 8460 C CA . ASN D 1 237 ? 14.013 6.105 16.985 1.00 17.77 266 ASN D CA 1
ATOM 8461 C C . ASN D 1 237 ? 12.974 6.956 17.711 1.00 17.53 266 ASN D C 1
ATOM 8462 O O . ASN D 1 237 ? 13.322 7.907 18.402 1.00 17.55 266 ASN D O 1
ATOM 8467 N N . LYS D 1 238 ? 11.698 6.604 17.567 1.00 17.84 267 LYS D N 1
ATOM 8468 C CA . LYS D 1 238 ? 10.628 7.400 18.165 1.00 19.25 267 LYS D CA 1
ATOM 8469 C C . LYS D 1 238 ? 10.709 7.671 19.667 1.00 19.21 267 LYS D C 1
ATOM 8470 O O . LYS D 1 238 ? 10.394 8.777 20.103 1.00 19.79 267 LYS D O 1
ATOM 8476 N N . GLU D 1 239 ? 11.129 6.689 20.456 1.00 19.72 268 GLU D N 1
ATOM 8477 C CA . GLU D 1 239 ? 11.231 6.894 21.902 1.00 20.82 268 GLU D CA 1
ATOM 8478 C C . GLU D 1 239 ? 12.230 8.004 22.220 1.00 19.64 268 GLU D C 1
ATOM 8479 O O . GLU D 1 239 ? 11.898 8.934 22.945 1.00 21.10 268 GLU D O 1
ATOM 8485 N N . ASN D 1 240 ? 13.441 7.906 21.669 1.00 17.22 269 ASN D N 1
ATOM 8486 C CA . ASN D 1 240 ? 14.482 8.910 21.897 1.00 18.53 269 ASN D CA 1
ATOM 8487 C C . ASN D 1 240 ? 14.130 10.262 21.297 1.00 17.02 269 ASN D C 1
ATOM 8488 O O . ASN D 1 240 ? 14.462 11.296 21.864 1.00 15.78 269 ASN D O 1
ATOM 8493 N N . VAL D 1 241 ? 13.475 10.250 20.140 1.00 16.20 270 VAL D N 1
ATOM 8494 C CA . VAL D 1 241 ? 13.093 11.484 19.473 1.00 16.16 270 VAL D CA 1
ATOM 8495 C C . VAL D 1 241 ? 12.050 12.213 20.295 1.00 16.70 270 VAL D C 1
ATOM 8496 O O . VAL D 1 241 ? 12.117 13.431 20.461 1.00 14.65 270 VAL D O 1
ATOM 8508 N N . LYS D 1 243 ? 11.540 11.902 23.535 1.00 21.02 272 LYS D N 1
ATOM 8509 C CA . LYS D 1 243 ? 12.176 12.417 24.746 1.00 22.15 272 LYS D CA 1
ATOM 8510 C C . LYS D 1 243 ? 13.039 13.640 24.463 1.00 20.07 272 LYS D C 1
ATOM 8511 O O . LYS D 1 243 ? 13.148 14.534 25.302 1.00 21.52 272 LYS D O 1
ATOM 8517 N N . ALA D 1 244 ? 13.647 13.688 23.281 1.00 18.49 273 ALA D N 1
ATOM 8518 C CA . ALA D 1 244 ? 14.487 14.825 22.921 1.00 16.62 273 ALA D CA 1
ATOM 8519 C C . ALA D 1 244 ? 13.630 16.070 22.709 1.00 18.24 273 ALA D C 1
ATOM 8520 O O . ALA D 1 244 ? 14.007 17.170 23.119 1.00 19.13 273 ALA D O 1
ATOM 8522 N N . ILE D 1 245 ? 12.477 15.905 22.064 1.00 16.35 274 ILE D N 1
ATOM 8523 C CA . ILE D 1 245 ? 11.602 17.038 21.828 1.00 18.28 274 ILE D CA 1
ATOM 8524 C C . ILE D 1 245 ? 11.061 17.568 23.159 1.00 21.20 274 ILE D C 1
ATOM 8525 O O . ILE D 1 245 ? 10.969 18.785 23.360 1.00 21.28 274 ILE D O 1
ATOM 8530 N N . GLU D 1 246 ? 10.723 16.661 24.074 1.00 22.90 275 GLU D N 1
ATOM 8531 C CA . GLU D 1 246 ? 10.214 17.073 25.379 1.00 24.11 275 GLU D CA 1
ATOM 8532 C C . GLU D 1 246 ? 11.294 17.851 26.144 1.00 23.55 275 GLU D C 1
ATOM 8533 O O . GLU D 1 246 ? 11.016 18.900 26.726 1.00 24.44 275 GLU D O 1
ATOM 8539 N N . GLY D 1 247 ? 12.525 17.343 26.122 1.00 21.38 276 GLY D N 1
ATOM 8540 C CA . GLY D 1 247 ? 13.618 18.018 26.801 1.00 18.60 276 GLY D CA 1
ATOM 8541 C C . GLY D 1 247 ? 13.856 19.401 26.226 1.00 19.35 276 GLY D C 1
ATOM 8542 O O . GLY D 1 247 ? 14.086 20.358 26.966 1.00 18.84 276 GLY D O 1
ATOM 8543 N N . PHE D 1 248 ? 13.813 19.506 24.899 1.00 18.14 277 PHE D N 1
ATOM 8544 C CA . PHE D 1 248 ? 13.994 20.783 24.218 1.00 17.88 277 PHE D CA 1
ATOM 8545 C C . PHE D 1 248 ? 12.852 21.725 24.596 1.00 18.65 277 PHE D C 1
ATOM 8546 O O . PHE D 1 248 ? 13.064 22.918 24.820 1.00 16.88 277 PHE D O 1
ATOM 8554 N N . GLU D 1 249 ? 11.635 21.192 24.654 1.00 20.37 278 GLU D N 1
ATOM 8555 C CA . GLU D 1 249 ? 10.491 22.022 24.999 1.00 22.22 278 GLU D CA 1
ATOM 8556 C C . GLU D 1 249 ? 10.587 22.497 26.443 1.00 24.52 278 GLU D C 1
ATOM 8557 O O . GLU D 1 249 ? 10.139 23.593 26.772 1.00 23.98 278 GLU D O 1
ATOM 8563 N N . LYS D 1 250 ? 11.178 21.669 27.295 1.00 24.00 279 LYS D N 1
ATOM 8564 C CA . LYS D 1 250 ? 11.350 22.029 28.691 1.00 25.95 279 LYS D CA 1
ATOM 8565 C C . LYS D 1 250 ? 12.262 23.251 28.717 1.00 25.36 279 LYS D C 1
ATOM 8566 O O . LYS D 1 250 ? 12.009 24.219 29.438 1.00 25.24 279 LYS D O 1
ATOM 8572 N N . SER D 1 251 ? 13.316 23.215 27.903 1.00 24.42 280 SER D N 1
ATOM 8573 C CA . SER D 1 251 ? 14.246 24.335 27.827 1.00 22.15 280 SER D CA 1
ATOM 8574 C C . SER D 1 251 ? 13.608 25.568 27.195 1.00 21.03 280 SER D C 1
ATOM 8575 O O . SER D 1 251 ? 13.828 26.689 27.654 1.00 20.48 280 SER D O 1
ATOM 8578 N N . LEU D 1 252 ? 12.832 25.360 26.136 1.00 18.97 281 LEU D N 1
ATOM 8579 C CA . LEU D 1 252 ? 12.190 26.469 25.442 1.00 19.91 281 LEU D CA 1
ATOM 8580 C C . LEU D 1 252 ? 11.150 27.140 26.325 1.00 19.61 281 LEU D C 1
ATOM 8581 O O . LEU D 1 252 ? 11.030 28.363 26.330 1.00 21.20 281 LEU D O 1
ATOM 8586 N N . ASN D 1 253 ? 10.402 26.342 27.073 1.00 20.56 282 ASN D N 1
ATOM 8587 C CA . ASN D 1 253 ? 9.387 26.902 27.951 1.00 23.34 282 ASN D CA 1
ATOM 8588 C C . ASN D 1 253 ? 10.027 27.687 29.090 1.00 24.34 282 ASN D C 1
ATOM 8589 O O . ASN D 1 253 ? 9.479 28.698 29.539 1.00 24.45 282 ASN D O 1
ATOM 8594 N N . HIS D 1 254 ? 11.191 27.247 29.550 1.00 25.09 283 HIS D N 1
ATOM 8595 C CA . HIS D 1 254 ? 11.853 27.989 30.610 1.00 26.32 283 HIS D CA 1
ATOM 8596 C C . HIS D 1 254 ? 12.275 29.352 30.065 1.00 25.77 283 HIS D C 1
ATOM 8597 O O . HIS D 1 254 ? 12.112 30.374 30.732 1.00 25.84 283 HIS D O 1
ATOM 8604 N N . LEU D 1 255 ? 12.813 29.373 28.847 1.00 24.89 284 LEU D N 1
ATOM 8605 C CA . LEU D 1 255 ? 13.224 30.632 28.227 1.00 24.00 284 LEU D CA 1
ATOM 8606 C C . LEU D 1 255 ? 11.991 31.519 28.055 1.00 24.50 284 LEU D C 1
ATOM 8607 O O . LEU D 1 255 ? 12.035 32.722 28.309 1.00 23.70 284 LEU D O 1
ATOM 8612 N N . LYS D 1 256 ? 10.892 30.912 27.620 1.00 25.61 285 LYS D N 1
ATOM 8613 C CA . LYS D 1 256 ? 9.642 31.630 27.413 1.00 27.78 285 LYS D CA 1
ATOM 8614 C C . LYS D 1 256 ? 9.148 32.288 28.700 1.00 29.41 285 LYS D C 1
ATOM 8615 O O . LYS D 1 256 ? 8.669 33.423 28.679 1.00 28.54 285 LYS D O 1
ATOM 8621 N N . GLU D 1 257 ? 9.268 31.584 29.821 1.00 30.24 286 GLU D N 1
ATOM 8622 C CA . GLU D 1 257 ? 8.800 32.139 31.085 1.00 31.92 286 GLU D CA 1
ATOM 8623 C C . GLU D 1 257 ? 9.685 33.290 31.552 1.00 30.53 286 GLU D C 1
ATOM 8624 O O . GLU D 1 257 ? 9.187 34.257 32.127 1.00 30.30 286 GLU D O 1
ATOM 8630 N N . LEU D 1 258 ? 10.989 33.202 31.299 1.00 30.12 287 LEU D N 1
ATOM 8631 C CA . LEU D 1 258 ? 11.899 34.280 31.691 1.00 30.11 287 LEU D CA 1
ATOM 8632 C C . LEU D 1 258 ? 11.543 35.531 30.899 1.00 32.11 287 LEU D C 1
ATOM 8633 O O . LEU D 1 258 ? 11.662 36.655 31.392 1.00 31.39 287 LEU D O 1
ATOM 8638 N N . ILE D 1 259 ? 11.097 35.328 29.665 1.00 33.16 288 ILE D N 1
ATOM 8639 C CA . ILE D 1 259 ? 10.721 36.443 28.815 1.00 36.34 288 ILE D CA 1
ATOM 8640 C C . ILE D 1 259 ? 9.388 37.041 29.281 1.00 39.17 288 ILE D C 1
ATOM 8641 O O . ILE D 1 259 ? 9.170 38.248 29.164 1.00 40.18 288 ILE D O 1
ATOM 8646 N N . VAL D 1 260 ? 8.504 36.196 29.814 1.00 40.95 289 VAL D N 1
ATOM 8647 C CA . VAL D 1 260 ? 7.204 36.652 30.309 1.00 41.66 289 VAL D CA 1
ATOM 8648 C C . VAL D 1 260 ? 7.405 37.505 31.553 1.00 42.09 289 VAL D C 1
ATOM 8649 O O . VAL D 1 260 ? 6.976 38.658 31.601 1.00 44.02 289 VAL D O 1
ATOM 8653 N N . ARG D 1 261 ? 8.055 36.920 32.554 1.00 41.90 290 ARG D N 1
ATOM 8654 C CA . ARG D 1 261 ? 8.330 37.599 33.815 1.00 42.06 290 ARG D CA 1
ATOM 8655 C C . ARG D 1 261 ? 9.305 38.748 33.612 1.00 41.80 290 ARG D C 1
ATOM 8656 O O . ARG D 1 261 ? 9.528 39.544 34.518 1.00 40.57 290 ARG D O 1
ATOM 8664 N N . GLU D 1 262 ? 9.883 38.830 32.421 1.00 42.00 291 GLU D N 1
ATOM 8665 C CA . GLU D 1 262 ? 10.874 39.853 32.127 1.00 42.21 291 GLU D CA 1
ATOM 8666 C C . GLU D 1 262 ? 11.973 39.789 33.184 1.00 40.42 291 GLU D C 1
ATOM 8667 O O . GLU D 1 262 ? 12.363 40.805 33.760 1.00 39.99 291 GLU D O 1
ATOM 8673 N N . ALA D 1 263 ? 12.447 38.571 33.445 1.00 37.86 292 ALA D N 1
ATOM 8674 C CA . ALA D 1 263 ? 13.519 38.333 34.406 1.00 35.96 292 ALA D CA 1
ATOM 8675 C C . ALA D 1 263 ? 14.815 38.619 33.660 1.00 34.96 292 ALA D C 1
ATOM 8676 O O . ALA D 1 263 ? 15.484 37.708 33.171 1.00 35.84 292 ALA D O 1
ATOM 8678 N N . GLU D 1 264 ? 15.156 39.898 33.579 1.00 32.81 293 GLU D N 1
ATOM 8679 C CA . GLU D 1 264 ? 16.333 40.361 32.857 1.00 31.49 293 GLU D CA 1
ATOM 8680 C C . GLU D 1 264 ? 17.658 39.668 33.178 1.00 29.01 293 GLU D C 1
ATOM 8681 O O . GLU D 1 264 ? 18.368 39.237 32.270 1.00 26.29 293 GLU D O 1
ATOM 8687 N N . GLU D 1 265 ? 17.992 39.560 34.460 1.00 28.04 294 GLU D N 1
ATOM 8688 C CA . GLU D 1 265 ? 19.250 38.942 34.872 1.00 27.92 294 GLU D CA 1
ATOM 8689 C C . GLU D 1 265 ? 19.345 37.459 34.520 1.00 28.19 294 GLU D C 1
ATOM 8690 O O . GLU D 1 265 ? 20.346 37.008 33.961 1.00 26.86 294 GLU D O 1
ATOM 8696 N N . GLU D 1 266 ? 18.306 36.699 34.843 1.00 28.42 295 GLU D N 1
ATOM 8697 C CA . GLU D 1 266 ? 18.319 35.276 34.544 1.00 29.91 295 GLU D CA 1
ATOM 8698 C C . GLU D 1 266 ? 18.299 35.015 33.040 1.00 29.09 295 GLU D C 1
ATOM 8699 O O . GLU D 1 266 ? 18.892 34.047 32.567 1.00 29.32 295 GLU D O 1
ATOM 8705 N N . LEU D 1 267 ? 17.619 35.878 32.292 1.00 27.94 296 LEU D N 1
ATOM 8706 C CA . LEU D 1 267 ? 17.545 35.725 30.846 1.00 28.16 296 LEU D CA 1
ATOM 8707 C C . LEU D 1 267 ? 18.950 35.838 30.250 1.00 29.00 296 LEU D C 1
ATOM 8708 O O . LEU D 1 267 ? 19.349 35.024 29.422 1.00 29.52 296 LEU D O 1
ATOM 8713 N N . VAL D 1 268 ? 19.702 36.846 30.684 1.00 30.41 297 VAL D N 1
ATOM 8714 C CA . VAL D 1 268 ? 21.061 37.048 30.198 1.00 31.09 297 VAL D CA 1
ATOM 8715 C C . VAL D 1 268 ? 21.939 35.827 30.483 1.00 30.87 297 VAL D C 1
ATOM 8716 O O . VAL D 1 268 ? 22.723 35.409 29.632 1.00 31.00 297 VAL D O 1
ATOM 8720 N N . GLU D 1 269 ? 21.816 35.263 31.682 1.00 31.34 298 GLU D N 1
ATOM 8721 C CA . GLU D 1 269 ? 22.603 34.088 32.054 1.00 30.95 298 GLU D CA 1
ATOM 8722 C C . GLU D 1 269 ? 22.249 32.896 31.167 1.00 28.64 298 GLU D C 1
ATOM 8723 O O . GLU D 1 269 ? 23.109 32.097 30.801 1.00 27.15 298 GLU D O 1
ATOM 8729 N N . TYR D 1 270 ? 20.971 32.784 30.831 1.00 25.94 299 TYR D N 1
ATOM 8730 C CA . TYR D 1 270 ? 20.488 31.705 29.982 1.00 25.22 299 TYR D CA 1
ATOM 8731 C C . TYR D 1 270 ? 21.111 31.834 28.591 1.00 23.91 299 TYR D C 1
ATOM 8732 O O . TYR D 1 270 ? 21.643 30.870 28.043 1.00 25.07 299 TYR D O 1
ATOM 8741 N N . LEU D 1 271 ? 21.048 33.037 28.033 1.00 24.11 300 LEU D N 1
ATOM 8742 C CA . LEU D 1 271 ? 21.585 33.300 26.702 1.00 24.91 300 LEU D CA 1
ATOM 8743 C C . LEU D 1 271 ? 23.106 33.181 26.619 1.00 25.06 300 LEU D C 1
ATOM 8744 O O . LEU D 1 271 ? 23.646 32.876 25.559 1.00 22.78 300 LEU D O 1
ATOM 8749 N N . LYS D 1 272 ? 23.792 33.439 27.730 1.00 26.68 301 LYS D N 1
ATOM 8750 C CA . LYS D 1 272 ? 25.252 33.359 27.762 1.00 27.53 301 LYS D CA 1
ATOM 8751 C C . LYS D 1 272 ? 25.752 31.916 27.786 1.00 28.09 301 LYS D C 1
ATOM 8752 O O . LYS D 1 272 ? 26.958 31.666 27.715 1.00 27.33 301 LYS D O 1
ATOM 8758 N N . GLU D 1 273 ? 24.822 30.970 27.884 1.00 27.27 302 GLU D N 1
ATOM 8759 C CA . GLU D 1 273 ? 25.167 29.555 27.898 1.00 28.06 302 GLU D CA 1
ATOM 8760 C C . GLU D 1 273 ? 25.801 29.157 26.567 1.00 28.18 302 GLU D C 1
ATOM 8761 O O . GLU D 1 273 ? 26.507 28.148 26.482 1.00 28.17 302 GLU D O 1
ATOM 8767 N N . VAL D 1 274 ? 25.537 29.948 25.530 1.00 29.81 303 VAL D N 1
ATOM 8768 C CA . VAL D 1 274 ? 26.078 29.684 24.196 1.00 32.04 303 VAL D CA 1
ATOM 8769 C C . VAL D 1 274 ? 27.560 30.024 24.130 1.00 34.66 303 VAL D C 1
ATOM 8770 O O . VAL D 1 274 ? 28.220 29.763 23.126 1.00 36.16 303 VAL D O 1
ATOM 8774 N N . LYS D 1 275 ? 28.074 30.624 25.197 1.00 37.15 304 LYS D N 1
ATOM 8775 C CA . LYS D 1 275 ? 29.476 31.004 25.249 1.00 40.39 304 LYS D CA 1
ATOM 8776 C C . LYS D 1 275 ? 30.305 29.930 25.940 1.00 43.57 304 LYS D C 1
ATOM 8777 O O . LYS D 1 275 ? 31.518 30.082 26.102 1.00 44.48 304 LYS D O 1
ATOM 8783 N N . ILE D 1 276 ? 29.647 28.847 26.347 1.00 45.91 305 ILE D N 1
ATOM 8784 C CA . ILE D 1 276 ? 30.333 27.753 27.020 1.00 49.17 305 ILE D CA 1
ATOM 8785 C C . ILE D 1 276 ? 31.500 27.263 26.176 1.00 50.50 305 ILE D C 1
ATOM 8786 O O . ILE D 1 276 ? 31.403 27.175 24.952 1.00 50.70 305 ILE D O 1
ATOM 8791 N N . LYS D 1 277 ? 32.605 26.950 26.844 1.00 52.68 306 LYS D N 1
ATOM 8792 C CA . LYS D 1 277 ? 33.805 26.483 26.168 1.00 54.14 306 LYS D CA 1
ATOM 8793 C C . LYS D 1 277 ? 33.528 25.229 25.345 1.00 54.90 306 LYS D C 1
ATOM 8794 O O . LYS D 1 277 ? 34.328 24.846 24.491 1.00 55.57 306 LYS D O 1
ATOM 8800 N N . ARG D 1 278 ? 32.393 24.590 25.610 1.00 55.70 307 ARG D N 1
ATOM 8801 C CA . ARG D 1 278 ? 32.008 23.391 24.877 1.00 56.46 307 ARG D CA 1
ATOM 8802 C C . ARG D 1 278 ? 31.413 23.778 23.529 1.00 56.29 307 ARG D C 1
ATOM 8803 O O . ARG D 1 278 ? 31.924 23.287 22.499 1.00 57.10 307 ARG D O 1
#

Organism: Aquifex aeolicus (strain VF5) (NCBI:txid224324)

B-factor: mean 29.38, std 11.22, range [9.95, 77.83]

Sequence (1085 aa):
QNVLIVGVGFGGSFAKSLRRSGFKGKIYGYDINPESISKAVDLGIIDEGTTSIAKVEDFSPDFVLSSPVRTFREIAKKLSYILSEDATVTDQGSVKGKLVYDLENILGKRFVGGHPIAGTEKSGVEYSLDNLYEGKKVILTPTKKTDKKRLKLVKRVWEDVGGVVEYSPELHDYVFGVVSHLPHAVAFALVDTLIHSTPEVDLFKYPGGGFKDFAKSDPIWRDIFLENKENVKAIEGFEKSLNHLKELIVREAEEELVEYLKEVKIKREIQNVLIVGVGFGGSFAKSLRRSGFKGKIYGYDINPESISKAVDLGIIDEGTTSIAKVEDFSPDFVLSSPVRTFREIAKKLSYILSEDATVTDQGSVKGKLVYDLENILGKRFVGGHPIAGTEKSGVEYSLDNLYEGKKVILTPTKKTDKKRLKLVKRVWEDVGGVVEYSPELHDYVFGVVSHLPHAVAFALVDTLIHSTPEVDLFKYPGGGFKDFTRIAKSDPIWRDIFLENKENVKAIEGFEKSLNHLKELIVREAEEELVEYLKEVKIKREIQNVLIVGVGFGGSFAKSLRRSGFKGKIYGYDINPESISKAVDLGIIDEGTTSIAKVEDFSPDFVLSSPVRTFREIAKKLSYILSEDATVTDQGSVKGKLVYDLENILGKRFVGGHPIAGTEKSGVEYSLDNLYEGKKVILTPTKKTDKKRLKLVKRVWEDVGGVVEYSPELHDYVFGVVSHLPHAVAFALVDTLIHSTPEVDLFKYPGGGFKDFTRIAKSDPIWRDIFLENKENVKAIEGFEKSLNHLKELIVREAEEELVEYLKEVKIKRQNVLIVGVGFGGSFAKSLRRSGFKGKIYGYDINPESISKAVDLGIIDEGTTSIAKVEDFSPDFVLSSPVRTFREIAKKLSYILSEDATVTDQGSVKGKLVYDLENILGKRFVGGHPIAGTEKSGVEYSLDNLYEGKKVILTPTKKTDKKRLKLVKRVWEDVGGVVEYSPELHDYVFGVVSHLPHAVAFALVDTLIHSTPEVDLFKYPGGGFKDFTRIAKSDPIWRDIFLENKENVKAIEGFEKSLNHLKELIVREAEEELVEYLKEVKIKR

Foldseek 3Di:
DLEEQEAQKLSLQLLLLLVVLPDDDFYEYEYLDPVSQVVCCVVVSGVGYDPDLLCCLVSQAQEYYEHALVCLLVSLQSCQVSHDLNHAYEYAYLAFAPSVVSSCVRNPQRYKYKHWPFDPQDIGSVNHHNQRAAQTEMEIADDPRHDPVSHVVVVVSSVSSNYDYDYHNVVSLLVCLQVPLLLQVVLVVVVVVQVCADPVGRSVVDCVVPNVVGDSHDPVSVVSCVVSVVSVCNNVVVVVLVVVQVVCVVVVVPVVNVVSVVVVVVVVVD/DQEEQEALKLSLQLQLLLVVLPDPDFYEYEYLDPVSQVVCCVVVSGVHYYDDLLCCLVSQAQEYYEHALVCLLVSLQVVLVSHDLNHAYEYQDLAFAPSQVSSCVRNPQRYKYKHWPQPDLAMGSVNHHNLSQACTEMEIADDPSHDPVSHVVVVVSSVSSRYDYDYHNVVSLLVCLQVPLLLLVVLVVVVVVQVCADPPGRCVVDCPPPNVVSVVSVSHDPSSVSSCVVSVVSVVNNVVVVVLVVVLVVCVVVVVVVVNVVSVVVVVVVVVD/DFEEQEAQKLSLQLLLQLVVLPDPDFYEYEYLDPVQQVVCCVVVSGVHYDPDLVCVLVRQAQEYYEHALVCPLVSLQSVLVRHDLNHAYEYQYPAFPCSQVSSCVRNPQRYKYKHWPFDDQDMGSVNHHNQRAAPTAMEIADDPRHDPVSNVVVVVSSVSSHHRYDYHSVVSLLVCLQVPLLLLVVLLVLVVVQVCADVVGRCVVDDDDVNCVSNVSVSHDPVSVCSCVVSVVSVCNNVVVVVLVVVLVVCVVVVVPPVNVVSVCVVPPPD/DEEEQEALKLSLQLLLLLVVLPDPDFYEYEYLDPVQQVVCCVVVSHVHYDPDLQCCLVRQAQEYYEHALVCQLVSLLSVLVRHDLNGAYEYQYLAFPVSQVSSCVRNPQRYKYKHWPFDDQDMGSVNHHNQRAAQTEMEIADDPRHDPVSNVVVCVSSVSSRYDYDYHSVVSLLVCLQVPLLLQVVLLVVVVVQVCQDDPGRCVVDDDPVNCVSNVSVSHDPVSVSSCVVSVVSVCNNVVVVVLVVVLVVCVVVVVPVVNVVSVCVVVPPD